Protein AF-0000000087415271 (afdb_homodimer)

Nearest PDB structures (foldseek):
  7pmm-assembly1_B  TM=5.201E-01  e=1.672E-05  Escherichia coli K-12
  3bgw-assembly1_A  TM=4.141E-01  e=3.112E-03  Bacillus phage SPP1
  3bgw-assembly2_D  TM=3.547E-01  e=2.791E-03  Bacillus phage SPP1
  7s65-assembly1_E  TM=2.621E-01  e=7.436E-03  Synechococcus elongatus
  4zni-assembly1_A  TM=4.237E-01  e=4.840E+00  Oshimavirus P7426

Sequence (1456 aa):
MQATMLNTKGYFYSHLVKKNNYTLDLRTCIENTVLKLLENDTSVNRPGMLLGKIQSGKTRTFIGVTALAFDNGYDVAIVLTKGTRALAQQTYQRLQGDFADFKHDDTIQIFDIMLLPDNLIHYELNQKIMIVVKKETNNLQRLYTALFETYPMLAEKKGLMIDDEADFASIGFTRSRDQIIEINKIAGQIDEIRTKLQDCDFLQVTATPYSLYLQPEDLIVNSSNKTFKPIKPAFTELVPVPDAYIGGDYYFRESEDENTVAYHIYQPILPDELDVLKKQDRRRFKLEEALTSNKIASLRHAIINFIVGGIIRRLQAGIQGERPKKFSFIVHTEQGKQAHEWQETVVMEIKEGLRKAVESDKALLHDLIKAAYVNLQPSIQQLGVILPSLEDVKSEVETALRNDVIMITKVNSEKDVNQLLDEQGQLKLRAPLNVFIGGQILDRGITIGNLIGFYYGRNPKTFQQDTVLQHSRMFGYRSEEDLAVTRFYTTQHIYDTMKKIHEFDSALRAAFEKGGQDNGVVFIQKDTENHIVPCSPNKIILSTITTLKPFKRLLPIGFQTGYKTYISKIVAELNDLILEHVQGQAIPEPFLLDIEKANKIIEKIQATFDEKEGEKWDVQAFLSSMEYLSQNSVLEEHRGKVWCIVRKNRDMGRIREDGRFEDSPATTKGEKGELKVAREVAKDIPALILLQQNGKEENGWRGCPFWWPILVTPENTPTVVFSSKSAEMQATMLNTKGYFYSHLVKKNNYTLDLRTCIENTVLKLLENDTSVNRPGMLLGKIQSGKTRTFIGVTALAFDNGYDVAIVLTKGTRALAQQTYQRLQGDFADFKHDDTIQIFDIMLLPDNLIHYELNQKIMIVVKKETNNLQRLYTALFETYPMLAEKKGLMIDDEADFASIGFTRSRDQIIEINKIAGQIDEIRTKLQDCDFLQVTATPYSLYLQPEDLIVNSSNKTFKPIKPAFTELVPVPDAYIGGDYYFRESEDENTVAYHIYQPILPDELDVLKKQDRRRFKLEEALTSNKIASLRHAIINFIVGGIIRRLQAGIQGERPKKFSFIVHTEQGKQAHEWQETVVMEIKEGLRKAVESDKALLHDLIKAAYVNLQPSIQQLGVILPSLEDVKSEVETALRNDVIMITKVNSEKDVNQLLDEQGQLKLRAPLNVFIGGQILDRGITIGNLIGFYYGRNPKTFQQDTVLQHSRMFGYRSEEDLAVTRFYTTQHIYDTMKKIHEFDSALRAAFEKGGQDNGVVFIQKDTENHIVPCSPNKIILSTITTLKPFKRLLPIGFQTGYKTYISKIVAELNDLILEHVQGQAIPEPFLLDIEKANKIIEKIQATFDEKEGEKWDVQAFLSSMEYLSQNSVLEEHRGKVWCIVRKNRDMGRIREDGRFEDSPATTKGEKGELKVAREVAKDIPALILLQQNGKEENGWRGCPFWWPILVTPENTPTVVFSSKSAE

Secondary structure (DSSP, 8-state):
-------TTSHHHHHHHHHHT--HHHHHHHHHHHHHHHHS---SSS-EEEE--TTSSHHHHHHHHHHHHHTTT--EEEEEE-S-HHHHHHHHHHHHHHTHHHHHTTSEEEEEGGG--S---HHHHTSEEEEEEES-HHHHHHHHHIIIII-THHHHSEEEEEEET---TTSS----HHHHHHHHHHHHHHHHHHHHSSEEEEEEEES-THHHHPPPTT----TT--EE---S-SEEEEPPPPTTEE-HIIIIIGGG-TTSGGGGTEEEE-HHHHHHHHS--TTT--GGGTTT-GGGHHHHHHHHHHHHHHHHHHHHHHHHTPPPPPEEEEEE--SSHHHHHHHHHHHHHHHHHHHHHHHH-HHHHHHHHHHHHHHHHHHHHHHT-----HHHHHHHHHHHHHTT-EEEEEE-SHHHHHHHB-TTSBBP--SSEEEEEESGGGTSS-B-TTEEEEEE---GGG--THHHHHT-TT-EE--HHHHHT-EEEEEHHHHHHHHHHHHHHHHHHHHHHHHGGG--EEEEEE-TTS-EEE--GGGB-GGGEEEE-TT-EE---SEEEPPHHHHHHHHHHHHHHHHTTSTT-SSPPPEEEEHHHHHHHHHHHHTTEEEEEEPPP-HHHHHHHHHHHHHT-SSGGGTTEEEEEEEEEE---SB-TTSPBP---S--SSTT-HHHHHHHH-SSS-EEEEEEE---GGGTS-SS-EEEEEEE--TT---EEEESSB--/-------TTSHHHHHHHHHHT--HHHHHHHHHHHHHHHHS---SSS-EEEE--TTSSHHHHHHHHHHHHHTTT--EEEEEE-S-HHHHHHHHHHHHHHTHHHHHTTSEEEEEGGG--S---HHHHTSEEEEEEES-HHHHHHHHHIIIII-THHHHSEEEEEEET---TTSS----HHHHHHHHHHHHHHHHHHHHSSEEEEEEEES-THHHHPPPTT----TT--EE---S-SEEEEPPPPTTEE-HIIIIIGGG-TTSGGGGTEEE--HHHHHHHHS--TTT--GGGTTT-GGGHHHHHHHHHHHHHHHHHHHHHHHHTPPPPPEEEEEE--SSHHHHHHHHHHHHHHHHHHHHHHHH-HHHHHHHHHHHHHHHHHHHHHHT-----HHHHHHHHHHHHHTT-EEEEEE-SHHHHHHHB-TTSBBP--SSEEEEEESGGGTSS-B-TTEEEEEE---GGG--GGGTTTT-TT-EE--HHHHHT-EEEE-HHHHHHHHHHHHHHHHHHHHHHHHGGG--EEEEEE-TTS-EEE--GGGB-GGGEEEE-TT-EE---SEEEPPHHHHHHHHHHHHHHHHTTSTT-SSPPPEEEEHHHHHHHHHHHHHTEEEEEEPPP-HHHHHHHHHHHHHT-SSGGGTTEEEEEEEEEE---SB-TTSPBP---S--SSTT-HHHHHHHH-SSS-EEEEEEE---GGGTS-SS-EEEEEEE--TT---EEEESSB--

Structure (mmCIF, N/CA/C/O backbone):
data_AF-0000000087415271-model_v1
#
loop_
_entity.id
_entity.type
_entity.pdbx_description
1 polymer 'Putative endonuclease Z1 domain-containing protein'
#
loop_
_atom_site.group_PDB
_atom_site.id
_atom_site.type_symbol
_atom_site.label_atom_id
_atom_site.label_alt_id
_atom_site.label_comp_id
_atom_site.label_asym_id
_atom_site.label_entity_id
_atom_site.label_seq_id
_atom_site.pdbx_PDB_ins_code
_atom_site.Cartn_x
_atom_site.Cartn_y
_atom_site.Cartn_z
_atom_site.occupancy
_atom_site.B_iso_or_equiv
_atom_site.auth_seq_id
_atom_site.auth_comp_id
_atom_site.auth_asym_id
_atom_site.auth_atom_id
_atom_site.pdbx_PDB_model_num
ATOM 1 N N . MET A 1 1 ? 44.812 -19.984 -5.543 1 31.52 1 MET A N 1
ATOM 2 C CA . MET A 1 1 ? 43.469 -19.422 -5.598 1 31.52 1 MET A CA 1
ATOM 3 C C . MET A 1 1 ? 42.969 -19.094 -4.199 1 31.52 1 MET A C 1
ATOM 5 O O . MET A 1 1 ? 42.875 -19.984 -3.344 1 31.52 1 MET A O 1
ATOM 9 N N . GLN A 1 2 ? 43.344 -18.078 -3.568 1 38.25 2 GLN A N 1
ATOM 10 C CA . GLN A 1 2 ? 43.125 -17.75 -2.162 1 38.25 2 GLN A CA 1
ATOM 11 C C . GLN A 1 2 ? 41.688 -17.953 -1.741 1 38.25 2 GLN A C 1
ATOM 13 O O . GLN A 1 2 ? 40.781 -17.469 -2.406 1 38.25 2 GLN A O 1
ATOM 18 N N . ALA A 1 3 ? 41.406 -18.984 -1.024 1 48.5 3 ALA A N 1
ATOM 19 C CA . ALA A 1 3 ? 40.125 -19.438 -0.544 1 48.5 3 ALA A CA 1
ATOM 20 C C . ALA A 1 3 ? 39.312 -18.266 0.007 1 48.5 3 ALA A C 1
ATOM 22 O O . ALA A 1 3 ? 39.719 -17.594 0.959 1 48.5 3 ALA A O 1
ATOM 23 N N . THR A 1 4 ? 38.5 -17.438 -0.817 1 65 4 THR A N 1
ATOM 24 C CA . THR A 1 4 ? 37.719 -16.281 -0.45 1 65 4 THR A CA 1
ATOM 25 C C . THR A 1 4 ? 36.812 -16.578 0.756 1 65 4 THR A C 1
ATOM 27 O O . THR A 1 4 ? 36.094 -17.578 0.762 1 65 4 THR A O 1
ATOM 30 N N . MET A 1 5 ? 37.219 -16.141 1.937 1 81.25 5 MET A N 1
ATOM 31 C CA . MET A 1 5 ? 36.469 -16.328 3.166 1 81.25 5 MET A CA 1
ATOM 32 C C . MET A 1 5 ? 35.188 -15.508 3.131 1 81.25 5 MET A C 1
ATOM 34 O O . MET A 1 5 ? 35.219 -14.289 2.959 1 81.25 5 MET A O 1
ATOM 38 N N . LEU A 1 6 ? 34 -16.297 2.928 1 91.94 6 LEU A N 1
ATOM 39 C CA . LEU A 1 6 ? 32.688 -15.711 2.887 1 91.94 6 LEU A CA 1
ATOM 40 C C . LEU A 1 6 ? 32.281 -15.195 4.262 1 91.94 6 LEU A C 1
ATOM 42 O O . LEU A 1 6 ? 32.406 -15.906 5.262 1 91.94 6 LEU A O 1
ATOM 46 N N . ASN A 1 7 ? 31.922 -13.945 4.352 1 96.25 7 ASN A N 1
ATOM 47 C CA . ASN A 1 7 ? 31.344 -13.398 5.578 1 96.25 7 ASN A CA 1
ATOM 48 C C . ASN A 1 7 ? 29.891 -13.789 5.738 1 96.25 7 ASN A C 1
ATOM 50 O O . ASN A 1 7 ? 29 -13.109 5.223 1 96.25 7 ASN A O 1
ATOM 54 N N . THR A 1 8 ? 29.594 -14.812 6.555 1 95.62 8 THR A N 1
ATOM 55 C CA . THR A 1 8 ? 28.234 -15.312 6.727 1 95.62 8 THR A CA 1
ATOM 56 C C . THR A 1 8 ? 27.578 -14.695 7.961 1 95.62 8 THR A C 1
ATOM 58 O O . THR A 1 8 ? 26.422 -14.984 8.273 1 95.62 8 THR A O 1
ATOM 61 N N . LYS A 1 9 ? 28.328 -13.828 8.672 1 94.62 9 LYS A N 1
ATOM 62 C CA . LYS A 1 9 ? 27.797 -13.227 9.898 1 94.62 9 LYS A CA 1
ATOM 63 C C . LYS A 1 9 ? 27.609 -11.719 9.734 1 94.62 9 LYS A C 1
ATOM 65 O O . LYS A 1 9 ? 27.609 -10.977 10.711 1 94.62 9 LYS A O 1
ATOM 70 N N . GLY A 1 10 ? 27.453 -11.383 8.531 1 96 10 GLY A N 1
ATOM 71 C CA . GLY A 1 10 ? 27.266 -9.969 8.25 1 96 10 GLY A CA 1
ATOM 72 C C . GLY A 1 10 ? 25.922 -9.438 8.68 1 96 10 GLY A C 1
ATOM 73 O O . GLY A 1 10 ? 25.047 -10.211 9.078 1 96 10 GLY A O 1
ATOM 74 N N . TYR A 1 11 ? 25.75 -8.172 8.57 1 95.62 11 TYR A N 1
ATOM 75 C CA . TYR A 1 11 ? 24.578 -7.438 9.039 1 95.62 11 TYR A CA 1
ATOM 76 C C . TYR A 1 11 ? 23.328 -7.855 8.273 1 95.62 11 TYR A C 1
ATOM 78 O O . TYR A 1 11 ? 22.281 -8.133 8.875 1 95.62 11 TYR A O 1
ATOM 86 N N . PHE A 1 12 ? 23.328 -7.961 7.023 1 97.12 12 PHE A N 1
ATOM 87 C CA . PHE A 1 12 ? 22.156 -8.219 6.18 1 97.12 12 PHE A CA 1
ATOM 88 C C . PHE A 1 12 ? 21.75 -9.688 6.254 1 97.12 12 PHE A C 1
ATOM 90 O O . PHE A 1 12 ? 20.609 -10 6.586 1 97.12 12 PHE A O 1
ATOM 97 N N . TYR A 1 13 ? 22.703 -10.602 6.039 1 97.56 13 TYR A N 1
ATOM 98 C CA . TYR A 1 13 ? 22.422 -12.023 5.926 1 97.56 13 TYR A CA 1
ATOM 99 C C . TYR A 1 13 ? 21.969 -12.602 7.262 1 97.56 13 TYR A C 1
ATOM 101 O O . TYR A 1 13 ? 20.984 -13.359 7.32 1 97.56 13 TYR A O 1
ATOM 109 N N . SER A 1 14 ? 22.656 -12.25 8.336 1 96.62 14 SER A N 1
ATOM 110 C CA . SER A 1 14 ? 22.297 -12.766 9.656 1 96.62 14 SER A CA 1
ATOM 111 C C . SER A 1 14 ? 20.891 -12.367 10.039 1 96.62 14 SER A C 1
ATOM 113 O O . SER A 1 14 ? 20.141 -13.164 10.617 1 96.62 14 SER A O 1
ATOM 115 N N . HIS A 1 15 ? 20.547 -11.156 9.711 1 95.88 15 HIS A N 1
ATOM 116 C CA . HIS A 1 15 ? 19.203 -10.672 10 1 95.88 15 HIS A CA 1
ATOM 117 C C . HIS A 1 15 ? 18.141 -11.438 9.203 1 95.88 15 HIS A C 1
ATOM 119 O O . HIS A 1 15 ? 17.109 -11.82 9.75 1 95.88 15 HIS A O 1
ATOM 125 N N . LEU A 1 16 ? 18.344 -11.656 7.922 1 95.94 16 LEU A N 1
ATOM 126 C CA . LEU A 1 16 ? 17.359 -12.336 7.074 1 95.94 16 LEU A CA 1
ATOM 127 C C . LEU A 1 16 ? 17.234 -13.797 7.469 1 95.94 16 LEU A C 1
ATOM 129 O O . LEU A 1 16 ? 16.141 -14.367 7.375 1 95.94 16 LEU A O 1
ATOM 133 N N . VAL A 1 17 ? 18.375 -14.406 7.867 1 95.94 17 VAL A N 1
ATOM 134 C CA . VAL A 1 17 ? 18.344 -15.797 8.305 1 95.94 17 VAL A CA 1
ATOM 135 C C . VAL A 1 17 ? 17.375 -15.945 9.484 1 95.94 17 VAL A C 1
ATOM 137 O O . VAL A 1 17 ? 16.578 -16.875 9.523 1 95.94 17 VAL A O 1
ATOM 140 N N . LYS A 1 18 ? 17.438 -15.023 10.359 1 94.31 18 LYS A N 1
ATOM 141 C CA . LYS A 1 18 ? 16.562 -15.047 11.531 1 94.31 18 LYS A CA 1
ATOM 142 C C . LYS A 1 18 ? 15.133 -14.68 11.172 1 94.31 18 LYS A C 1
ATOM 144 O O . LYS A 1 18 ? 14.188 -15.375 11.547 1 94.31 18 LYS A O 1
ATOM 149 N N . LYS A 1 19 ? 14.977 -13.602 10.414 1 93.56 19 LYS A N 1
ATOM 150 C CA . LYS A 1 19 ? 13.664 -13.078 10.055 1 93.56 19 LYS A CA 1
ATOM 151 C C . LYS A 1 19 ? 12.867 -14.102 9.242 1 93.56 19 LYS A C 1
ATOM 153 O O . LYS A 1 19 ? 11.672 -14.289 9.469 1 93.56 19 LYS A O 1
ATOM 158 N N . ASN A 1 20 ? 13.555 -14.742 8.289 1 92.38 20 ASN A N 1
ATOM 159 C CA . ASN A 1 20 ? 12.867 -15.617 7.348 1 92.38 20 ASN A CA 1
ATOM 160 C C . ASN A 1 20 ? 13.008 -17.078 7.738 1 92.38 20 ASN A C 1
ATOM 162 O O . ASN A 1 20 ? 12.547 -17.969 7.023 1 92.38 20 ASN A O 1
ATOM 166 N N . ASN A 1 21 ? 13.75 -17.438 8.82 1 92.5 21 ASN A N 1
ATOM 167 C CA . ASN A 1 21 ? 13.938 -18.797 9.305 1 92.5 21 ASN A CA 1
ATOM 168 C C . ASN A 1 21 ? 14.477 -19.719 8.211 1 92.5 21 ASN A C 1
ATOM 170 O O . ASN A 1 21 ? 13.875 -20.75 7.918 1 92.5 21 ASN A O 1
ATOM 174 N N . TYR A 1 22 ? 15.586 -19.359 7.617 1 93.75 22 TYR A N 1
ATOM 175 C CA . TYR A 1 22 ? 16.203 -20.172 6.574 1 93.75 22 TYR A CA 1
ATOM 176 C C . TYR A 1 22 ? 16.625 -21.531 7.121 1 93.75 22 TYR A C 1
ATOM 178 O O . TYR A 1 22 ? 17.266 -21.609 8.164 1 93.75 22 TYR A O 1
ATOM 186 N N . THR A 1 23 ? 16.25 -22.609 6.422 1 92.81 23 THR A N 1
ATOM 187 C CA . THR A 1 23 ? 16.703 -23.938 6.781 1 92.81 23 THR A CA 1
ATOM 188 C C . THR A 1 23 ? 18.188 -24.094 6.496 1 92.81 23 THR A C 1
ATOM 190 O O . THR A 1 23 ? 18.781 -23.281 5.777 1 92.81 23 THR A O 1
ATOM 193 N N . LEU A 1 24 ? 18.781 -25.125 7.031 1 94.44 24 LEU A N 1
ATOM 194 C CA . LEU A 1 24 ? 20.203 -25.375 6.82 1 94.44 24 LEU A CA 1
ATOM 195 C C . LEU A 1 24 ? 20.5 -25.625 5.348 1 94.44 24 LEU A C 1
ATOM 197 O O . LEU A 1 24 ? 21.5 -25.141 4.816 1 94.44 24 LEU A O 1
ATOM 201 N N . ASP A 1 25 ? 19.609 -26.359 4.676 1 94.06 25 ASP A N 1
ATOM 202 C CA . ASP A 1 25 ? 19.797 -26.641 3.26 1 94.06 25 ASP A CA 1
ATOM 203 C C . ASP A 1 25 ? 19.766 -25.375 2.424 1 94.06 25 ASP A C 1
ATOM 205 O O . ASP A 1 25 ? 20.547 -25.203 1.485 1 94.06 25 ASP A O 1
ATOM 209 N N . LEU A 1 26 ? 18.812 -24.562 2.748 1 94.62 26 LEU A N 1
ATOM 210 C CA . LEU A 1 26 ? 18.688 -23.312 2.012 1 94.62 26 LEU A CA 1
ATOM 211 C C . LEU A 1 26 ? 19.906 -22.422 2.246 1 94.62 26 LEU A C 1
ATOM 213 O O . LEU A 1 26 ? 20.406 -21.797 1.312 1 94.62 26 LEU A O 1
ATOM 217 N N . ARG A 1 27 ? 20.406 -22.359 3.484 1 96.88 27 ARG A N 1
ATOM 218 C CA . ARG A 1 27 ? 21.594 -21.562 3.799 1 96.88 27 ARG A CA 1
ATOM 219 C C . ARG A 1 27 ? 22.797 -22.062 3.012 1 96.88 27 ARG A C 1
ATOM 221 O O . ARG A 1 27 ? 23.578 -21.266 2.477 1 96.88 27 ARG A O 1
ATOM 228 N N . THR A 1 28 ? 22.938 -23.344 2.971 1 96.56 28 THR A N 1
ATOM 229 C CA . THR A 1 28 ? 24.047 -23.922 2.221 1 96.56 28 THR A CA 1
ATOM 230 C C . THR A 1 28 ? 23.969 -23.531 0.749 1 96.56 28 THR A C 1
ATOM 232 O O . THR A 1 28 ? 24.984 -23.172 0.146 1 96.56 28 THR A O 1
ATOM 235 N N . CYS A 1 29 ? 22.797 -23.594 0.219 1 95.81 29 CYS A N 1
ATOM 236 C CA . CYS A 1 29 ? 22.594 -23.203 -1.171 1 95.81 29 CYS A CA 1
ATOM 237 C C . CYS A 1 29 ? 22.953 -21.75 -1.386 1 95.81 29 CYS A C 1
ATOM 239 O O . CYS A 1 29 ? 23.672 -21.406 -2.334 1 95.81 29 CYS A O 1
ATOM 241 N N . ILE A 1 30 ? 22.5 -20.906 -0.493 1 97.69 30 ILE A N 1
ATOM 242 C CA . ILE A 1 30 ? 22.75 -19.469 -0.58 1 97.69 30 ILE A CA 1
ATOM 243 C C . ILE A 1 30 ? 24.25 -19.203 -0.483 1 97.69 30 ILE A C 1
ATOM 245 O O . ILE A 1 30 ? 24.812 -18.484 -1.314 1 97.69 30 ILE A O 1
ATOM 249 N N . GLU A 1 31 ? 24.875 -19.766 0.47 1 97.88 31 GLU A N 1
ATOM 250 C CA . GLU A 1 31 ? 26.297 -19.531 0.724 1 97.88 31 GLU A CA 1
ATOM 251 C C . GLU A 1 31 ? 27.156 -20.062 -0.424 1 97.88 31 GLU A C 1
ATOM 253 O O . GLU A 1 31 ? 28.094 -19.391 -0.864 1 97.88 31 GLU A O 1
ATOM 258 N N . ASN A 1 32 ? 26.766 -21.219 -0.936 1 96.44 32 ASN A N 1
ATOM 259 C CA . ASN A 1 32 ? 27.484 -21.766 -2.082 1 96.44 32 ASN A CA 1
ATOM 260 C C . ASN A 1 32 ? 27.328 -20.875 -3.312 1 96.44 32 ASN A C 1
ATOM 262 O O . ASN A 1 32 ? 28.281 -20.703 -4.07 1 96.44 32 ASN A O 1
ATOM 266 N N . THR A 1 33 ? 26.188 -20.406 -3.488 1 96.75 33 THR A N 1
ATOM 267 C CA . THR A 1 33 ? 25.938 -19.562 -4.648 1 96.75 33 THR A CA 1
ATOM 268 C C . THR A 1 33 ? 26.812 -18.312 -4.613 1 96.75 33 THR A C 1
ATOM 270 O O . THR A 1 33 ? 27.453 -17.984 -5.605 1 96.75 33 THR A O 1
ATOM 273 N N . VAL A 1 34 ? 26.859 -17.641 -3.479 1 97.69 34 VAL A N 1
ATOM 274 C CA . VAL A 1 34 ? 27.656 -16.406 -3.373 1 97.69 34 VAL A CA 1
ATOM 275 C C . VAL A 1 34 ? 29.141 -16.734 -3.494 1 97.69 34 VAL A C 1
ATOM 277 O O . VAL A 1 34 ? 29.891 -16 -4.141 1 97.69 34 VAL A O 1
ATOM 280 N N . LEU A 1 35 ? 29.547 -17.781 -2.865 1 96.62 35 LEU A N 1
ATOM 281 C CA . LEU A 1 35 ? 30.938 -18.203 -2.984 1 96.62 35 LEU A CA 1
ATOM 282 C C . LEU A 1 35 ? 31.312 -18.422 -4.445 1 96.62 35 LEU A C 1
ATOM 284 O O . LEU A 1 35 ? 32.375 -17.969 -4.891 1 96.62 35 LEU A O 1
ATOM 288 N N . LYS A 1 36 ? 30.469 -19.094 -5.203 1 95.12 36 LYS A N 1
ATOM 289 C CA . LYS A 1 36 ? 30.734 -19.391 -6.609 1 95.12 36 LYS A CA 1
ATOM 290 C C . LYS A 1 36 ? 30.688 -18.125 -7.453 1 95.12 36 LYS A C 1
ATOM 292 O O . LYS A 1 36 ? 31.406 -18 -8.445 1 95.12 36 LYS A O 1
ATOM 297 N N . LEU A 1 37 ? 29.844 -17.234 -7.082 1 95.62 37 LEU A N 1
ATOM 298 C CA . LEU A 1 37 ? 29.812 -15.945 -7.77 1 95.62 37 LEU A CA 1
ATOM 299 C C . LEU A 1 37 ? 31.125 -15.211 -7.598 1 95.62 37 LEU A C 1
ATOM 301 O O . LEU A 1 37 ? 31.641 -14.602 -8.547 1 95.62 37 LEU A O 1
ATOM 305 N N . LEU A 1 38 ? 31.688 -15.273 -6.402 1 95 38 LEU A N 1
ATOM 306 C CA . LEU A 1 38 ? 32.938 -14.586 -6.102 1 95 38 LEU A CA 1
ATOM 307 C C . LEU A 1 38 ? 34.125 -15.273 -6.781 1 95 38 LEU A C 1
ATOM 309 O O . LEU A 1 38 ? 35.094 -14.625 -7.152 1 95 38 LEU A O 1
ATOM 313 N N . GLU A 1 39 ? 33.969 -16.531 -7 1 92.44 39 GLU A N 1
ATOM 314 C CA . GLU A 1 39 ? 35.094 -17.328 -7.504 1 92.44 39 GLU A CA 1
ATOM 315 C C . GLU A 1 39 ? 35.062 -17.406 -9.031 1 92.44 39 GLU A C 1
ATOM 317 O O . GLU A 1 39 ? 36.094 -17.672 -9.656 1 92.44 39 GLU A O 1
ATOM 322 N N . ASN A 1 40 ? 33.844 -17.234 -9.586 1 89.19 40 ASN A N 1
ATOM 323 C CA . ASN A 1 40 ? 33.688 -17.406 -11.031 1 89.19 40 ASN A CA 1
ATOM 324 C C . ASN A 1 40 ? 33.375 -16.094 -11.727 1 89.19 40 ASN A C 1
ATOM 326 O O . ASN A 1 40 ? 32.719 -15.219 -11.141 1 89.19 40 ASN A O 1
ATOM 330 N N . ASP A 1 41 ? 33.844 -16.016 -12.906 1 86.81 41 ASP A N 1
ATOM 331 C CA . ASP A 1 41 ? 33.406 -14.914 -13.766 1 86.81 41 ASP A CA 1
ATOM 332 C C . ASP A 1 41 ? 32.094 -15.266 -14.477 1 86.81 41 ASP A C 1
ATOM 334 O O . ASP A 1 41 ? 31.969 -16.359 -15.047 1 86.81 41 ASP A O 1
ATOM 338 N N . THR A 1 42 ? 31.172 -14.445 -14.32 1 87.75 42 THR A N 1
ATOM 339 C CA . THR A 1 42 ? 29.875 -14.688 -14.945 1 87.75 42 THR A CA 1
ATOM 340 C C . THR A 1 42 ? 29.609 -13.672 -16.047 1 87.75 42 THR A C 1
ATOM 342 O O . THR A 1 42 ? 30.156 -12.57 -16.031 1 87.75 42 THR A O 1
ATOM 345 N N . SER A 1 43 ? 28.875 -14.086 -17.047 1 80.69 43 SER A N 1
ATOM 346 C CA . SER A 1 43 ? 28.406 -13.25 -18.156 1 80.69 43 SER A CA 1
ATOM 347 C C . SER A 1 43 ? 27.016 -13.656 -18.609 1 80.69 43 SER A C 1
ATOM 349 O O . SER A 1 43 ? 26.406 -14.57 -18.031 1 80.69 43 SER A O 1
ATOM 351 N N . VAL A 1 44 ? 26.531 -12.969 -19.562 1 75.75 44 VAL A N 1
ATOM 352 C CA . VAL A 1 44 ? 25.203 -13.297 -20.094 1 75.75 44 VAL A CA 1
ATOM 353 C C . VAL A 1 44 ? 25.234 -14.648 -20.781 1 75.75 44 VAL A C 1
ATOM 355 O O . VAL A 1 44 ? 24.266 -15.406 -20.734 1 75.75 44 VAL A O 1
ATOM 358 N N . ASN A 1 45 ? 26.375 -14.93 -21.312 1 72.94 45 ASN A N 1
ATOM 359 C CA . ASN A 1 45 ? 26.531 -16.188 -22.031 1 72.94 45 ASN A CA 1
ATOM 360 C C . ASN A 1 45 ? 26.938 -17.328 -21.094 1 72.94 45 ASN A C 1
ATOM 362 O O . ASN A 1 45 ? 26.75 -18.5 -21.406 1 72.94 45 ASN A O 1
ATOM 366 N N . ARG A 1 46 ? 27.516 -16.906 -20 1 83 46 ARG A N 1
ATOM 367 C CA . ARG A 1 46 ? 27.922 -17.875 -18.984 1 83 46 ARG A CA 1
ATOM 368 C C . ARG A 1 46 ? 27.5 -17.406 -17.594 1 83 46 ARG A C 1
ATOM 370 O O . ARG A 1 46 ? 28.359 -17.078 -16.766 1 83 46 ARG A O 1
ATOM 377 N N . PRO A 1 47 ? 26.25 -17.469 -17.375 1 88 47 PRO A N 1
ATOM 378 C CA . PRO A 1 47 ? 25.734 -16.984 -16.078 1 88 47 PRO A CA 1
ATOM 379 C C . PRO A 1 47 ? 25.906 -18.016 -14.961 1 88 47 PRO A C 1
ATOM 381 O O . PRO A 1 47 ? 26.188 -19.188 -15.227 1 88 47 PRO A O 1
ATOM 384 N N . GLY A 1 48 ? 25.938 -17.562 -13.711 1 91 48 GLY A N 1
ATOM 385 C CA . GLY A 1 48 ? 25.531 -18.469 -12.648 1 91 48 GLY A CA 1
ATOM 386 C C . GLY A 1 48 ? 24.062 -18.828 -12.695 1 91 48 GLY A C 1
ATOM 387 O O . GLY A 1 48 ? 23.234 -18 -13.078 1 91 48 GLY A O 1
ATOM 388 N N . MET A 1 49 ? 23.75 -20.047 -12.242 1 90.31 49 MET A N 1
ATOM 389 C CA . MET A 1 49 ? 22.359 -20.469 -12.359 1 90.31 49 MET A CA 1
ATOM 390 C C . MET A 1 49 ? 21.859 -21.062 -11.047 1 90.31 49 MET A C 1
ATOM 392 O O . MET A 1 49 ? 22.547 -21.875 -10.43 1 90.31 49 MET A O 1
ATOM 396 N N . LEU A 1 50 ? 20.781 -20.516 -10.648 1 91.88 50 LEU A N 1
ATOM 397 C CA . LEU A 1 50 ? 20 -21.141 -9.586 1 91.88 50 LEU A CA 1
ATOM 398 C C . LEU A 1 50 ? 18.828 -21.922 -10.164 1 91.88 50 LEU A C 1
ATOM 400 O O . LEU A 1 50 ? 17.891 -21.344 -10.711 1 91.88 50 LEU A O 1
ATOM 404 N N . LEU A 1 51 ? 18.891 -23.203 -10.031 1 88.88 51 LEU A N 1
ATOM 405 C CA . LEU A 1 51 ? 17.859 -24.062 -10.594 1 88.88 51 LEU A CA 1
ATOM 406 C C . LEU A 1 51 ? 16.938 -24.594 -9.5 1 88.88 51 LEU A C 1
ATOM 408 O O . LEU A 1 51 ? 17.375 -25.328 -8.609 1 88.88 51 LEU A O 1
ATOM 412 N N . GLY A 1 52 ? 15.711 -24.109 -9.539 1 88.62 52 GLY A N 1
ATOM 413 C CA . GLY A 1 52 ? 14.695 -24.578 -8.609 1 88.62 52 GLY A CA 1
ATOM 414 C C . GLY A 1 52 ? 13.492 -25.203 -9.305 1 88.62 52 GLY A C 1
ATOM 415 O O . GLY A 1 52 ? 13.398 -25.156 -10.531 1 88.62 52 GLY A O 1
ATOM 416 N N . LYS A 1 53 ? 12.648 -25.797 -8.492 1 85.25 53 LYS A N 1
ATOM 417 C CA . LYS A 1 53 ? 11.391 -26.281 -9.031 1 85.25 53 LYS A CA 1
ATOM 418 C C . LYS A 1 53 ? 10.367 -25.156 -9.141 1 85.25 53 LYS A C 1
ATOM 420 O O . LYS A 1 53 ? 10.555 -24.078 -8.57 1 85.25 53 LYS A O 1
ATOM 425 N N . ILE A 1 54 ? 9.391 -25.422 -9.852 1 79.31 54 ILE A N 1
ATOM 426 C CA . ILE A 1 54 ? 8.336 -24.438 -10.039 1 79.31 54 ILE A CA 1
ATOM 427 C C . ILE A 1 54 ? 7.688 -24.094 -8.703 1 79.31 54 ILE A C 1
ATOM 429 O O . ILE A 1 54 ? 7.285 -25 -7.957 1 79.31 54 ILE A O 1
ATOM 433 N N . GLN A 1 55 ? 7.59 -22.828 -8.328 1 77.94 55 GLN A N 1
ATOM 434 C CA . GLN A 1 55 ? 6.969 -22.328 -7.109 1 77.94 55 GLN A CA 1
ATOM 435 C C . GLN A 1 55 ? 7.59 -22.953 -5.867 1 77.94 55 GLN A C 1
ATOM 437 O O . GLN A 1 55 ? 6.875 -23.344 -4.938 1 77.94 55 GLN A O 1
ATOM 442 N N . SER A 1 56 ? 8.938 -23.156 -5.918 1 79.25 56 SER A N 1
ATOM 443 C CA . SER A 1 56 ? 9.594 -23.875 -4.828 1 79.25 56 SER A CA 1
ATOM 444 C C . SER A 1 56 ? 10.414 -22.922 -3.957 1 79.25 56 SER A C 1
ATOM 446 O O . SER A 1 56 ? 11.344 -23.344 -3.268 1 79.25 56 SER A O 1
ATOM 448 N N . GLY A 1 57 ? 10.211 -21.625 -4.086 1 81.31 57 GLY A N 1
ATOM 449 C CA . GLY A 1 57 ? 10.891 -20.703 -3.193 1 81.31 57 GLY A CA 1
ATOM 450 C C . GLY A 1 57 ? 12.133 -20.094 -3.809 1 81.31 57 GLY A C 1
ATOM 451 O O . GLY A 1 57 ? 13.055 -19.703 -3.094 1 81.31 57 GLY A O 1
ATOM 452 N N . LYS A 1 58 ? 12.25 -20.047 -5.074 1 88.31 58 LYS A N 1
ATOM 453 C CA . LYS A 1 58 ? 13.383 -19.469 -5.785 1 88.31 58 LYS A CA 1
ATOM 454 C C . LYS A 1 58 ? 13.586 -18 -5.395 1 88.31 58 LYS A C 1
ATOM 456 O O . LYS A 1 58 ? 14.719 -17.547 -5.266 1 88.31 58 LYS A O 1
ATOM 461 N N . THR A 1 59 ? 12.523 -17.312 -5.184 1 87.88 59 THR A N 1
ATOM 462 C CA . THR A 1 59 ? 12.602 -15.906 -4.82 1 87.88 59 THR A CA 1
ATOM 463 C C . THR A 1 59 ? 13.219 -15.734 -3.438 1 87.88 59 THR A C 1
ATOM 465 O O . THR A 1 59 ? 14.078 -14.875 -3.238 1 87.88 59 THR A O 1
ATOM 468 N N . ARG A 1 60 ? 12.789 -16.547 -2.547 1 90.44 60 ARG A N 1
ATOM 469 C CA . ARG A 1 60 ? 13.344 -16.531 -1.197 1 90.44 60 ARG A CA 1
ATOM 470 C C . ARG A 1 60 ? 14.852 -16.766 -1.222 1 90.44 60 ARG A C 1
ATOM 472 O O . ARG A 1 60 ? 15.594 -16.156 -0.456 1 90.44 60 ARG A O 1
ATOM 479 N N . THR A 1 61 ? 15.25 -17.641 -2.092 1 94.56 61 THR A N 1
ATOM 480 C CA . THR A 1 61 ? 16.656 -18.016 -2.184 1 94.56 61 THR A CA 1
ATOM 481 C C . THR A 1 61 ? 17.484 -16.844 -2.721 1 94.56 61 THR A C 1
ATOM 483 O O . THR A 1 61 ? 18.531 -16.516 -2.156 1 94.56 61 THR A O 1
ATOM 486 N N . PHE A 1 62 ? 17.047 -16.25 -3.779 1 96.12 62 PHE A N 1
ATOM 487 C CA . PHE A 1 62 ? 17.906 -15.203 -4.328 1 96.12 62 PHE A CA 1
ATOM 488 C C . PHE A 1 62 ? 17.859 -13.953 -3.457 1 96.12 62 PHE A C 1
ATOM 490 O O . PHE A 1 62 ? 18.766 -13.109 -3.527 1 96.12 62 PHE A O 1
ATOM 497 N N . ILE A 1 63 ? 16.828 -13.789 -2.654 1 96.5 63 ILE A N 1
ATOM 498 C CA . ILE A 1 63 ? 16.812 -12.719 -1.663 1 96.5 63 ILE A CA 1
ATOM 499 C C . ILE A 1 63 ? 17.906 -12.961 -0.632 1 96.5 63 ILE A C 1
ATOM 501 O O . ILE A 1 63 ? 18.656 -12.039 -0.284 1 96.5 63 ILE A O 1
ATOM 505 N N . GLY A 1 64 ? 17.953 -14.203 -0.197 1 97.5 64 GLY A N 1
ATOM 506 C CA . GLY A 1 64 ? 19.047 -14.562 0.696 1 97.5 64 GLY A CA 1
ATOM 507 C C . GLY A 1 64 ? 20.406 -14.367 0.075 1 97.5 64 GLY A C 1
ATOM 508 O O . GLY A 1 64 ? 21.328 -13.875 0.732 1 97.5 64 GLY A O 1
ATOM 509 N N . VAL A 1 65 ? 20.547 -14.742 -1.177 1 98.12 65 VAL A N 1
ATOM 510 C CA . VAL A 1 65 ? 21.781 -14.57 -1.916 1 98.12 65 VAL A CA 1
ATOM 511 C C . VAL A 1 65 ? 22.156 -13.094 -1.961 1 98.12 65 VAL A C 1
ATOM 513 O O . VAL A 1 65 ? 23.328 -12.734 -1.757 1 98.12 65 VAL A O 1
ATOM 516 N N . THR A 1 66 ? 21.219 -12.258 -2.189 1 98.19 66 THR A N 1
ATOM 517 C CA . THR A 1 66 ? 21.438 -10.82 -2.283 1 98.19 66 THR A CA 1
ATOM 518 C C . THR A 1 66 ? 21.922 -10.266 -0.949 1 98.19 66 THR A C 1
ATOM 520 O O . THR A 1 66 ? 22.875 -9.469 -0.908 1 98.19 66 THR A O 1
ATOM 523 N N . ALA A 1 67 ? 21.297 -10.648 0.113 1 98.19 67 ALA A N 1
ATOM 524 C CA . ALA A 1 67 ? 21.688 -10.195 1.44 1 98.19 67 ALA A CA 1
ATOM 525 C C . ALA A 1 67 ? 23.125 -10.602 1.751 1 98.19 67 ALA A C 1
ATOM 527 O O . ALA A 1 67 ? 23.922 -9.789 2.244 1 98.19 67 ALA A O 1
ATOM 528 N N . LEU A 1 68 ? 23.406 -11.859 1.506 1 98.38 68 LEU A N 1
ATOM 529 C CA . LEU A 1 68 ? 24.766 -12.344 1.752 1 98.38 68 LEU A CA 1
ATOM 530 C C . LEU A 1 68 ? 25.766 -11.625 0.857 1 98.38 68 LEU A C 1
ATOM 532 O O . LEU A 1 68 ? 26.875 -11.32 1.288 1 98.38 68 LEU A O 1
ATOM 536 N N . ALA A 1 69 ? 25.406 -11.438 -0.396 1 98.38 69 ALA A N 1
ATOM 537 C CA . ALA A 1 69 ? 26.266 -10.703 -1.321 1 98.38 69 ALA A CA 1
ATOM 538 C C . ALA A 1 69 ? 26.578 -9.305 -0.79 1 98.38 69 ALA A C 1
ATOM 540 O O . ALA A 1 69 ? 27.719 -8.844 -0.852 1 98.38 69 ALA A O 1
ATOM 541 N N . PHE A 1 70 ? 25.578 -8.586 -0.26 1 98.12 70 PHE A N 1
ATOM 542 C CA . PHE A 1 70 ? 25.75 -7.242 0.291 1 98.12 70 PHE A CA 1
ATOM 543 C C . PHE A 1 70 ? 26.75 -7.254 1.445 1 98.12 70 PHE A C 1
ATOM 545 O O . PHE A 1 70 ? 27.469 -6.277 1.655 1 98.12 70 PHE A O 1
ATOM 552 N N . ASP A 1 71 ? 26.812 -8.367 2.119 1 97.94 71 ASP A N 1
ATOM 553 C CA . ASP A 1 71 ? 27.766 -8.508 3.217 1 97.94 71 ASP A CA 1
ATOM 554 C C . ASP A 1 71 ? 29.156 -8.875 2.697 1 97.94 71 ASP A C 1
ATOM 556 O O . ASP A 1 71 ? 30.125 -8.93 3.467 1 97.94 71 ASP A O 1
ATOM 560 N N . ASN A 1 72 ? 29.234 -9.188 1.46 1 97.75 72 ASN A N 1
ATOM 561 C CA . ASN A 1 72 ? 30.5 -9.641 0.904 1 97.75 72 ASN A CA 1
ATOM 562 C C . ASN A 1 72 ? 30.938 -8.797 -0.293 1 97.75 72 ASN A C 1
ATOM 564 O O . ASN A 1 72 ? 31.344 -9.336 -1.322 1 97.75 72 ASN A O 1
ATOM 568 N N . GLY A 1 73 ? 30.703 -7.516 -0.198 1 95.88 73 GLY A N 1
ATOM 569 C CA . GLY A 1 73 ? 31.375 -6.582 -1.088 1 95.88 73 GLY A CA 1
ATOM 570 C C . GLY A 1 73 ? 30.469 -6.043 -2.182 1 95.88 73 GLY A C 1
ATOM 571 O O . GLY A 1 73 ? 30.844 -5.113 -2.9 1 95.88 73 GLY A O 1
ATOM 572 N N . TYR A 1 74 ? 29.281 -6.621 -2.406 1 97.88 74 TYR A N 1
ATOM 573 C CA . TYR A 1 74 ? 28.359 -6.094 -3.396 1 97.88 74 TYR A CA 1
ATOM 574 C C . TYR A 1 74 ? 27.625 -4.867 -2.857 1 97.88 74 TYR A C 1
ATOM 576 O O . TYR A 1 74 ? 27.281 -4.816 -1.676 1 97.88 74 TYR A O 1
ATOM 584 N N . ASP A 1 75 ? 27.312 -3.904 -3.756 1 97.88 75 ASP A N 1
ATOM 585 C CA . ASP A 1 75 ? 26.672 -2.666 -3.311 1 97.88 75 ASP A CA 1
ATOM 586 C C . ASP A 1 75 ? 25.359 -2.428 -4.047 1 97.88 75 ASP A C 1
ATOM 588 O O . ASP A 1 75 ? 24.5 -1.681 -3.57 1 97.88 75 ASP A O 1
ATOM 592 N N . VAL A 1 76 ? 25.281 -2.99 -5.211 1 98.12 76 VAL A N 1
ATOM 593 C CA . VAL A 1 76 ? 24.109 -2.758 -6.043 1 98.12 76 VAL A CA 1
ATOM 594 C C . VAL A 1 76 ? 23.547 -4.094 -6.516 1 98.12 76 VAL A C 1
ATOM 596 O O . VAL A 1 76 ? 24.281 -4.98 -6.941 1 98.12 76 VAL A O 1
ATOM 599 N N . ALA A 1 77 ? 22.266 -4.258 -6.348 1 98.31 77 ALA A N 1
ATOM 600 C CA . ALA A 1 77 ? 21.578 -5.426 -6.883 1 98.31 77 ALA A CA 1
ATOM 601 C C . ALA A 1 77 ? 20.5 -5.016 -7.879 1 98.31 77 ALA A C 1
ATOM 603 O O . ALA A 1 77 ? 19.641 -4.184 -7.57 1 98.31 77 ALA A O 1
ATOM 604 N N . ILE A 1 78 ? 20.562 -5.539 -9.07 1 97.94 78 ILE A N 1
ATOM 605 C CA . ILE A 1 78 ? 19.562 -5.316 -10.109 1 97.94 78 ILE A CA 1
ATOM 606 C C . ILE A 1 78 ? 18.75 -6.59 -10.305 1 97.94 78 ILE A C 1
ATOM 608 O O . ILE A 1 78 ? 19.281 -7.629 -10.695 1 97.94 78 ILE A O 1
ATOM 612 N N . VAL A 1 79 ? 17.484 -6.523 -10.07 1 96.81 79 VAL A N 1
ATOM 613 C CA . VAL A 1 79 ? 16.609 -7.68 -10.203 1 96.81 79 VAL A CA 1
ATOM 614 C C . VAL A 1 79 ? 15.734 -7.527 -11.445 1 96.81 79 VAL A C 1
ATOM 616 O O . VAL A 1 79 ? 14.82 -6.695 -11.469 1 96.81 79 VAL A O 1
ATOM 619 N N . LEU A 1 80 ? 16.016 -8.352 -12.398 1 94.75 80 LEU A N 1
ATOM 620 C CA . LEU A 1 80 ? 15.234 -8.375 -13.633 1 94.75 80 LEU A CA 1
ATOM 621 C C . LEU A 1 80 ? 14.055 -9.328 -13.508 1 94.75 80 LEU A C 1
ATOM 623 O O . LEU A 1 80 ? 14.227 -10.484 -13.102 1 94.75 80 LEU A O 1
ATOM 627 N N . THR A 1 81 ? 12.898 -8.766 -13.781 1 89.31 81 THR A N 1
ATOM 628 C CA . THR A 1 81 ? 11.711 -9.602 -13.703 1 89.31 81 THR A CA 1
ATOM 629 C C . THR A 1 81 ? 11.055 -9.727 -15.078 1 89.31 81 THR A C 1
ATOM 631 O O . THR A 1 81 ? 11.297 -8.914 -15.969 1 89.31 81 THR A O 1
ATOM 634 N N . LYS A 1 82 ? 10.367 -10.773 -15.195 1 76.75 82 LYS A N 1
ATOM 635 C CA . LYS A 1 82 ? 9.609 -10.977 -16.422 1 76.75 82 LYS A CA 1
ATOM 636 C C . LYS A 1 82 ? 8.109 -10.883 -16.156 1 76.75 82 LYS A C 1
ATOM 638 O O . LYS A 1 82 ? 7.668 -10.922 -15.008 1 76.75 82 LYS A O 1
ATOM 643 N N . GLY A 1 83 ? 7.461 -10.641 -17.25 1 71.38 83 GLY A N 1
ATOM 644 C CA . GLY A 1 83 ? 6.012 -10.75 -17.156 1 71.38 83 GLY A CA 1
ATOM 645 C C . GLY A 1 83 ? 5.316 -9.398 -17.094 1 71.38 83 GLY A C 1
ATOM 646 O O . GLY A 1 83 ? 5.672 -8.477 -17.844 1 71.38 83 GLY A O 1
ATOM 647 N N . THR A 1 84 ? 4.246 -9.414 -16.266 1 70.88 84 THR A N 1
ATOM 648 C CA . THR A 1 84 ? 3.367 -8.25 -16.172 1 70.88 84 THR A CA 1
ATOM 649 C C . THR A 1 84 ? 3.844 -7.289 -15.094 1 70.88 84 THR A C 1
ATOM 651 O O . THR A 1 84 ? 4.719 -7.629 -14.297 1 70.88 84 THR A O 1
ATOM 654 N N . ARG A 1 85 ? 3.289 -6.172 -15.164 1 77.38 85 ARG A N 1
ATOM 655 C CA . ARG A 1 85 ? 3.562 -5.172 -14.141 1 77.38 85 ARG A CA 1
ATOM 656 C C . ARG A 1 85 ? 3.174 -5.688 -12.758 1 77.38 85 ARG A C 1
ATOM 658 O O . ARG A 1 85 ? 3.848 -5.395 -11.766 1 77.38 85 ARG A O 1
ATOM 665 N N . ALA A 1 86 ? 2.148 -6.457 -12.727 1 72.25 86 ALA A N 1
ATOM 666 C CA . ALA A 1 86 ? 1.681 -7.012 -11.461 1 72.25 86 ALA A CA 1
ATOM 667 C C . ALA A 1 86 ? 2.721 -7.949 -10.852 1 72.25 86 ALA A C 1
ATOM 669 O O . ALA A 1 86 ? 2.951 -7.93 -9.641 1 72.25 86 ALA A O 1
ATOM 670 N N . LEU A 1 87 ? 3.393 -8.727 -11.727 1 74.69 87 LEU A N 1
ATOM 671 C CA . LEU A 1 87 ? 4.418 -9.648 -11.242 1 74.69 87 LEU A CA 1
ATOM 672 C C . LEU A 1 87 ? 5.641 -8.883 -10.75 1 74.69 87 LEU A C 1
ATOM 674 O O . LEU A 1 87 ? 6.242 -9.258 -9.734 1 74.69 87 LEU A O 1
ATOM 678 N N . ALA A 1 88 ? 5.938 -7.898 -11.516 1 82.88 88 ALA A N 1
ATOM 679 C CA . ALA A 1 88 ? 7.055 -7.059 -11.086 1 82.88 88 ALA A CA 1
ATOM 680 C C . ALA A 1 88 ? 6.762 -6.395 -9.742 1 82.88 88 ALA A C 1
ATOM 682 O O . ALA A 1 88 ? 7.641 -6.297 -8.891 1 82.88 88 ALA A O 1
ATOM 683 N N . GLN A 1 89 ? 5.539 -5.988 -9.586 1 81.94 89 GLN A N 1
ATOM 684 C CA . GLN A 1 89 ? 5.125 -5.352 -8.344 1 81.94 89 GLN A CA 1
ATOM 685 C C . GLN A 1 89 ? 5.16 -6.344 -7.184 1 81.94 89 GLN A C 1
ATOM 687 O O . GLN A 1 89 ? 5.469 -5.969 -6.047 1 81.94 89 GLN A O 1
ATOM 692 N N . GLN A 1 90 ? 4.828 -7.598 -7.492 1 78.69 90 GLN A N 1
ATOM 693 C CA . GLN A 1 90 ? 4.902 -8.625 -6.457 1 78.69 90 GLN A CA 1
ATOM 694 C C . GLN A 1 90 ? 6.332 -8.797 -5.953 1 78.69 90 GLN A C 1
ATOM 696 O O . GLN A 1 90 ? 6.562 -8.875 -4.746 1 78.69 90 GLN A O 1
ATOM 701 N N . THR A 1 91 ? 7.211 -8.898 -6.902 1 85.5 91 THR A N 1
ATOM 702 C CA . THR A 1 91 ? 8.617 -9.023 -6.535 1 85.5 91 THR A CA 1
ATOM 703 C C . THR A 1 91 ? 9.078 -7.801 -5.746 1 85.5 91 THR A C 1
ATOM 705 O O . THR A 1 91 ? 9.75 -7.934 -4.723 1 85.5 91 THR A O 1
ATOM 708 N N . TYR A 1 92 ? 8.672 -6.652 -6.195 1 90.38 92 TYR A N 1
ATOM 709 C CA . TYR A 1 92 ? 9.039 -5.402 -5.535 1 90.38 92 TYR A CA 1
ATOM 710 C C . TYR A 1 92 ? 8.516 -5.371 -4.102 1 90.38 92 TYR A C 1
ATOM 712 O O . TYR A 1 92 ? 9.258 -5.023 -3.178 1 90.38 92 TYR A O 1
ATOM 720 N N . GLN A 1 93 ? 7.32 -5.727 -3.869 1 85.19 93 GLN A N 1
ATOM 721 C CA . GLN A 1 93 ? 6.715 -5.723 -2.543 1 85.19 93 GLN A CA 1
ATOM 722 C C . GLN A 1 93 ? 7.383 -6.746 -1.629 1 85.19 93 GLN A C 1
ATOM 724 O O . GLN A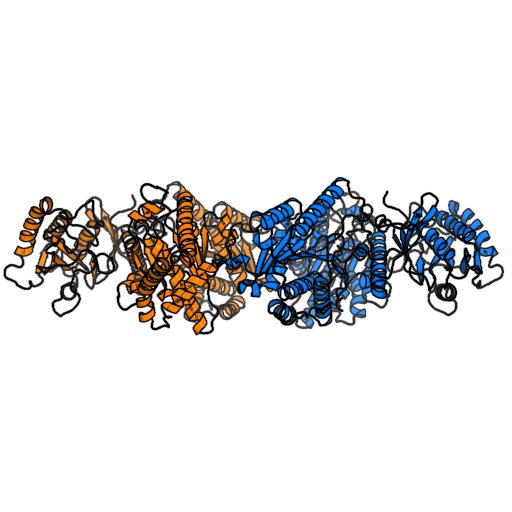 1 93 ? 7.547 -6.504 -0.431 1 85.19 93 GLN A O 1
ATOM 729 N N . ARG A 1 94 ? 7.742 -7.859 -2.238 1 86 94 ARG A N 1
ATOM 730 C CA . ARG A 1 94 ? 8.43 -8.875 -1.448 1 86 94 ARG A CA 1
ATOM 731 C C . ARG A 1 94 ? 9.781 -8.367 -0.954 1 86 94 ARG A C 1
ATOM 733 O O . ARG A 1 94 ? 10.141 -8.57 0.205 1 86 94 ARG A O 1
ATOM 740 N N . LEU A 1 95 ? 10.477 -7.734 -1.832 1 93.38 95 LEU A N 1
ATOM 741 C CA . LEU A 1 95 ? 11.766 -7.164 -1.453 1 93.38 95 LEU A CA 1
ATOM 742 C C . LEU A 1 95 ? 11.594 -6.09 -0.385 1 93.38 95 LEU A C 1
ATOM 744 O O . LEU A 1 95 ? 12.344 -6.055 0.594 1 93.38 95 LEU A O 1
ATOM 748 N N . GLN A 1 96 ? 10.602 -5.254 -0.577 1 90.94 96 GLN A N 1
ATOM 749 C CA . GLN A 1 96 ? 10.312 -4.215 0.406 1 90.94 96 GLN A CA 1
ATOM 750 C C . GLN A 1 96 ? 10.023 -4.82 1.776 1 90.94 96 GLN A C 1
ATOM 752 O O . GLN A 1 96 ? 10.453 -4.289 2.801 1 90.94 96 GLN A O 1
ATOM 757 N N . GLY A 1 97 ? 9.328 -5.879 1.788 1 89.44 97 GLY A N 1
ATOM 758 C CA . GLY A 1 97 ? 8.977 -6.551 3.029 1 89.44 97 GLY A CA 1
ATOM 759 C C . GLY A 1 97 ? 10.164 -7.207 3.709 1 89.44 97 GLY A C 1
ATOM 760 O O . GLY A 1 97 ? 10.383 -7.016 4.906 1 89.44 97 GLY A O 1
ATOM 761 N N . ASP A 1 98 ? 10.93 -7.93 2.912 1 92.19 98 ASP A N 1
ATOM 762 C CA . ASP A 1 98 ? 12.055 -8.672 3.473 1 92.19 98 ASP A CA 1
ATOM 763 C C . ASP A 1 98 ? 13.148 -7.73 3.963 1 92.19 98 ASP A C 1
ATOM 765 O O . ASP A 1 98 ? 13.805 -8.008 4.969 1 92.19 98 ASP A O 1
ATOM 769 N N . PHE A 1 99 ? 13.281 -6.633 3.256 1 95.12 99 PHE A N 1
ATOM 770 C CA . PHE A 1 99 ? 14.359 -5.719 3.605 1 95.12 99 PHE A CA 1
ATOM 771 C C . PHE A 1 99 ? 13.82 -4.496 4.34 1 95.12 99 PHE A C 1
ATOM 773 O O . PHE A 1 99 ? 14.477 -3.457 4.398 1 95.12 99 PHE A O 1
ATOM 780 N N . ALA A 1 100 ? 12.641 -4.574 4.867 1 91 100 ALA A N 1
ATOM 781 C CA . ALA A 1 100 ? 11.953 -3.449 5.492 1 91 100 ALA A CA 1
ATOM 782 C C . ALA A 1 100 ? 12.789 -2.852 6.617 1 91 100 ALA A C 1
ATOM 784 O O . ALA A 1 100 ? 12.914 -1.628 6.727 1 91 100 ALA A O 1
ATOM 785 N N . ASP A 1 101 ? 13.375 -3.693 7.457 1 91.5 101 ASP A N 1
ATOM 786 C CA . ASP A 1 101 ? 14.141 -3.221 8.609 1 91.5 101 ASP A CA 1
ATOM 787 C C . ASP A 1 101 ? 15.383 -2.449 8.156 1 91.5 101 ASP A C 1
ATOM 789 O O . ASP A 1 101 ? 15.758 -1.457 8.789 1 91.5 101 ASP A O 1
ATOM 793 N N . PHE A 1 102 ? 15.969 -2.928 7.129 1 94.56 102 PHE A N 1
ATOM 794 C CA . PHE A 1 102 ? 17.172 -2.283 6.609 1 94.56 102 PHE A CA 1
ATOM 795 C C . PHE A 1 102 ? 16.828 -0.933 5.984 1 94.56 102 PHE A C 1
ATOM 797 O O . PHE A 1 102 ? 17.609 0.014 6.082 1 94.56 102 PHE A O 1
ATOM 804 N N . LYS A 1 103 ? 15.688 -0.918 5.344 1 90.75 103 LYS A N 1
ATOM 805 C CA . LYS A 1 103 ? 15.203 0.342 4.793 1 90.75 103 LYS A CA 1
ATOM 806 C C . LYS A 1 103 ? 14.938 1.362 5.895 1 90.75 103 LYS A C 1
ATOM 808 O O . LYS A 1 103 ? 15.281 2.537 5.758 1 90.75 103 LYS A O 1
ATOM 813 N N . HIS A 1 104 ? 14.383 0.868 6.945 1 85.62 104 HIS A N 1
ATOM 814 C CA . HIS A 1 104 ? 14.102 1.711 8.102 1 85.62 104 HIS A CA 1
ATOM 815 C C . HIS A 1 104 ? 15.391 2.271 8.695 1 85.62 104 HIS A C 1
ATOM 817 O O . HIS A 1 104 ? 15.414 3.408 9.172 1 85.62 104 HIS A O 1
ATOM 823 N N . ASP A 1 105 ? 16.453 1.512 8.594 1 89 105 ASP A N 1
ATO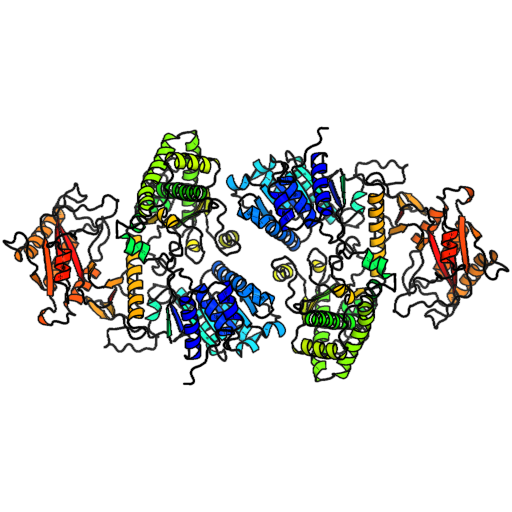M 824 C CA . ASP A 1 105 ? 17.75 1.906 9.148 1 89 105 ASP A CA 1
ATOM 825 C C . ASP A 1 105 ? 18.562 2.707 8.133 1 89 105 ASP A C 1
ATOM 827 O O . ASP A 1 105 ? 19.703 3.096 8.406 1 89 105 ASP A O 1
ATOM 831 N N . ASP A 1 106 ? 18.062 2.965 7.008 1 91.31 106 ASP A N 1
ATOM 832 C CA . ASP A 1 106 ? 18.719 3.695 5.938 1 91.31 106 ASP A CA 1
ATOM 833 C C . ASP A 1 106 ? 20.016 3.002 5.523 1 91.31 106 ASP A C 1
ATOM 835 O O . ASP A 1 106 ? 21.062 3.648 5.398 1 91.31 106 ASP A O 1
ATOM 839 N N . THR A 1 107 ? 19.938 1.711 5.465 1 95.25 107 THR A N 1
ATOM 840 C CA . THR A 1 107 ? 21.109 0.969 5.008 1 95.25 107 THR A CA 1
ATOM 841 C C . THR A 1 107 ? 20.906 0.447 3.59 1 95.25 107 THR A C 1
ATOM 843 O O . THR A 1 107 ? 21.859 0.065 2.914 1 95.25 107 THR A O 1
ATOM 846 N N . ILE A 1 108 ? 19.609 0.398 3.201 1 96.31 108 ILE A N 1
ATOM 847 C CA . ILE A 1 108 ? 19.297 -0.077 1.856 1 96.31 108 ILE A CA 1
ATOM 848 C C . ILE A 1 108 ? 18.219 0.802 1.234 1 96.31 108 ILE A C 1
ATOM 850 O O . ILE A 1 108 ? 17.359 1.332 1.941 1 96.31 108 ILE A O 1
ATOM 854 N N . GLN A 1 109 ? 18.359 1.016 -0.068 1 95.44 109 GLN A N 1
ATOM 855 C CA . GLN A 1 109 ? 17.297 1.605 -0.88 1 95.44 109 GLN A CA 1
ATOM 856 C C . GLN A 1 109 ? 16.781 0.609 -1.912 1 95.44 109 GLN A C 1
ATOM 858 O O . GLN A 1 109 ? 17.562 -0.091 -2.557 1 95.44 109 GLN A O 1
ATOM 863 N N . ILE A 1 110 ? 15.445 0.514 -2.008 1 95.69 110 ILE A N 1
ATOM 864 C CA . ILE A 1 110 ? 14.828 -0.362 -2.996 1 95.69 110 ILE A CA 1
ATOM 865 C C . ILE A 1 110 ? 13.93 0.458 -3.926 1 95.69 110 ILE A C 1
ATOM 867 O O . ILE A 1 110 ? 13.031 1.165 -3.467 1 95.69 110 ILE A O 1
ATOM 871 N N . PHE A 1 111 ? 14.219 0.325 -5.246 1 95 111 PHE A N 1
ATOM 872 C CA . PHE A 1 111 ? 13.477 1.138 -6.199 1 95 111 PHE A CA 1
ATOM 873 C C . PHE A 1 111 ? 12.883 0.271 -7.305 1 95 111 PHE A C 1
ATOM 875 O O . PHE A 1 111 ? 13.469 -0.743 -7.688 1 95 111 PHE A O 1
ATOM 882 N N . ASP A 1 112 ? 11.664 0.671 -7.734 1 93.94 112 ASP A N 1
ATOM 883 C CA . ASP A 1 112 ? 11.164 0.281 -9.047 1 93.94 112 ASP A CA 1
ATOM 884 C C . ASP A 1 112 ? 11.703 1.205 -10.141 1 93.94 112 ASP A C 1
ATOM 886 O O . ASP A 1 112 ? 11.578 2.428 -10.039 1 93.94 112 ASP A O 1
ATOM 890 N N . ILE A 1 113 ? 12.289 0.648 -11.125 1 95.44 113 ILE A N 1
ATOM 891 C CA . ILE A 1 113 ? 12.961 1.443 -12.148 1 95.44 113 ILE A CA 1
ATOM 892 C C . ILE A 1 113 ? 11.992 2.473 -12.719 1 95.44 113 ILE A C 1
ATOM 894 O O . ILE A 1 113 ? 12.398 3.561 -13.133 1 95.44 113 ILE A O 1
ATOM 898 N N . MET A 1 114 ? 10.734 2.162 -12.766 1 90.06 114 MET A N 1
ATOM 899 C CA . MET A 1 114 ? 9.727 3.043 -13.352 1 90.06 114 MET A CA 1
ATOM 900 C C . MET A 1 114 ? 9.469 4.246 -12.453 1 90.06 114 MET A C 1
ATOM 902 O O . MET A 1 114 ? 8.969 5.273 -12.914 1 90.06 114 MET A O 1
ATOM 906 N N . LEU A 1 115 ? 9.789 4.16 -11.18 1 87.19 115 LEU A N 1
ATOM 907 C CA . LEU A 1 115 ? 9.523 5.219 -10.211 1 87.19 115 LEU A CA 1
ATOM 908 C C . LEU A 1 115 ? 10.812 5.727 -9.586 1 87.19 115 LEU A C 1
ATOM 910 O O . LEU A 1 115 ? 10.789 6.371 -8.531 1 87.19 115 LEU A O 1
ATOM 914 N N . LEU A 1 116 ? 11.953 5.375 -10.117 1 91.75 116 LEU A N 1
ATOM 915 C CA . LEU A 1 116 ? 13.242 5.824 -9.602 1 91.75 116 LEU A CA 1
ATOM 916 C C . LEU A 1 116 ? 13.352 7.344 -9.664 1 91.75 116 LEU A C 1
ATOM 918 O O . LEU A 1 116 ? 13.234 7.938 -10.734 1 91.75 116 LEU A O 1
ATOM 922 N N . PRO A 1 117 ? 13.547 7.965 -8.461 1 87.19 117 PRO A N 1
ATOM 923 C CA . PRO A 1 117 ? 13.68 9.422 -8.461 1 87.19 117 PRO A CA 1
ATOM 924 C C . PRO A 1 117 ? 14.945 9.898 -9.172 1 87.19 117 PRO A C 1
ATOM 926 O O . PRO A 1 117 ? 15.945 9.18 -9.211 1 87.19 117 PRO A O 1
ATOM 929 N N . ASP A 1 118 ? 14.867 11.086 -9.68 1 88.75 118 ASP A N 1
ATOM 930 C CA . ASP A 1 118 ? 16.016 11.641 -10.375 1 88.75 118 ASP A CA 1
ATOM 931 C C . ASP A 1 118 ? 16.828 12.562 -9.461 1 88.75 118 ASP A C 1
ATOM 933 O O . ASP A 1 118 ? 17.734 13.258 -9.914 1 88.75 118 ASP A O 1
ATOM 937 N N . ASN A 1 119 ? 16.516 12.539 -8.18 1 89 119 ASN A N 1
ATOM 938 C CA . ASN A 1 119 ? 17.172 13.461 -7.266 1 89 119 ASN A CA 1
ATOM 939 C C . ASN A 1 119 ? 17.672 12.75 -6.012 1 89 119 ASN A C 1
ATOM 941 O O . ASN A 1 119 ? 17.531 13.266 -4.902 1 89 119 ASN A O 1
ATOM 945 N N . LEU A 1 120 ? 18.125 11.523 -6.215 1 92.69 120 LEU A N 1
ATOM 946 C CA . LEU A 1 120 ? 18.75 10.859 -5.074 1 92.69 120 LEU A CA 1
ATOM 947 C C . LEU A 1 120 ? 20 11.602 -4.617 1 92.69 120 LEU A C 1
ATOM 949 O O . LEU A 1 120 ? 20.766 12.094 -5.441 1 92.69 120 LEU A O 1
ATOM 953 N N . ILE A 1 121 ? 20.172 11.758 -3.318 1 91.88 121 ILE A N 1
ATOM 954 C CA . ILE A 1 121 ? 21.328 12.445 -2.773 1 91.88 121 ILE A CA 1
ATOM 955 C C . ILE A 1 121 ? 22.406 11.43 -2.402 1 91.88 121 ILE A C 1
ATOM 957 O O . ILE A 1 121 ? 22.172 10.219 -2.438 1 91.88 121 ILE A O 1
ATOM 961 N N . HIS A 1 122 ? 23.578 11.875 -2.041 1 92.31 122 HIS A N 1
ATOM 962 C CA . HIS A 1 122 ? 24.719 11.008 -1.74 1 92.31 122 HIS A CA 1
ATOM 963 C C . HIS A 1 122 ? 24.422 10.117 -0.54 1 92.31 122 HIS A C 1
ATOM 965 O O . HIS A 1 122 ? 24.859 8.969 -0.493 1 92.31 122 HIS A O 1
ATOM 971 N N . TYR A 1 123 ? 23.656 10.688 0.375 1 93.06 123 TYR A N 1
ATOM 972 C CA . TYR A 1 123 ? 23.281 9.906 1.548 1 93.06 123 TYR A CA 1
ATOM 973 C C . TYR A 1 123 ? 22.578 8.617 1.141 1 93.06 123 TYR A C 1
ATOM 975 O O . TYR A 1 123 ? 22.844 7.551 1.699 1 93.06 123 TYR A O 1
ATOM 983 N N . GLU A 1 124 ? 21.688 8.695 0.198 1 93.62 124 GLU A N 1
ATOM 984 C CA . GLU A 1 124 ? 20.938 7.543 -0.288 1 93.62 124 GLU A CA 1
ATOM 985 C C . GLU A 1 124 ? 21.812 6.648 -1.168 1 93.62 124 GLU A C 1
ATOM 987 O O . GLU A 1 124 ? 21.797 5.422 -1.025 1 93.62 124 GLU A O 1
ATOM 992 N N . LEU A 1 125 ? 22.641 7.273 -2.037 1 94.88 125 LEU A N 1
ATOM 993 C CA . LEU A 1 125 ? 23.438 6.551 -3.029 1 94.88 125 LEU A CA 1
ATOM 994 C C . LEU A 1 125 ? 24.562 5.766 -2.361 1 94.88 125 LEU A C 1
ATOM 996 O O . LEU A 1 125 ? 25.109 4.84 -2.959 1 94.88 125 LEU A O 1
ATOM 1000 N N . ASN A 1 126 ? 24.891 6.156 -1.14 1 93.94 126 ASN A N 1
ATOM 1001 C CA . ASN A 1 126 ? 25.969 5.469 -0.435 1 93.94 126 ASN A CA 1
ATOM 1002 C C . ASN A 1 126 ? 25.453 4.262 0.337 1 93.94 126 ASN A C 1
ATOM 1004 O O . ASN A 1 126 ? 26.234 3.521 0.938 1 93.94 126 ASN A O 1
ATOM 1008 N N . GLN A 1 127 ? 24.141 4.023 0.273 1 96 127 GLN A N 1
ATOM 1009 C CA . GLN A 1 127 ? 23.547 2.82 0.84 1 96 127 GLN A CA 1
ATOM 1010 C C . GLN A 1 127 ? 23.547 1.676 -0.168 1 96 127 GLN A C 1
ATOM 1012 O O . GLN A 1 127 ? 23.984 1.849 -1.31 1 96 127 GLN A O 1
ATOM 1017 N N . LYS A 1 128 ? 23.266 0.454 0.386 1 97.94 128 LYS A N 1
ATOM 1018 C CA . LYS A 1 128 ? 23 -0.599 -0.591 1 97.94 128 LYS A CA 1
ATOM 1019 C C . LYS A 1 128 ? 21.781 -0.262 -1.452 1 97.94 128 LYS A C 1
ATOM 1021 O O . LYS A 1 128 ? 20.797 0.272 -0.953 1 97.94 128 LYS A O 1
ATOM 1026 N N . ILE A 1 129 ? 21.891 -0.539 -2.752 1 97.94 129 ILE A N 1
ATOM 1027 C CA . ILE A 1 129 ? 20.828 -0.148 -3.67 1 97.94 129 ILE A CA 1
ATOM 1028 C C . ILE A 1 129 ? 20.266 -1.385 -4.375 1 97.94 129 ILE A C 1
ATOM 1030 O O . ILE A 1 129 ? 21.031 -2.211 -4.883 1 97.94 129 ILE A O 1
ATOM 1034 N N . MET A 1 130 ? 19.016 -1.519 -4.336 1 97.88 130 MET A N 1
ATOM 1035 C CA . MET A 1 130 ? 18.328 -2.541 -5.125 1 97.88 130 MET A CA 1
ATOM 1036 C C . MET A 1 130 ? 17.375 -1.903 -6.141 1 97.88 130 MET A C 1
ATOM 1038 O O . MET A 1 130 ? 16.594 -1.016 -5.797 1 97.88 130 MET A O 1
ATOM 1042 N N . ILE A 1 131 ? 17.422 -2.344 -7.406 1 97.81 131 ILE A N 1
ATOM 1043 C CA . ILE A 1 131 ? 16.547 -1.828 -8.453 1 97.81 131 ILE A CA 1
ATOM 1044 C C . ILE A 1 131 ? 15.812 -2.984 -9.117 1 97.81 131 ILE A C 1
ATOM 1046 O O . ILE A 1 131 ? 16.438 -3.898 -9.664 1 97.81 131 ILE A O 1
ATOM 1050 N N . VAL A 1 132 ? 14.508 -2.934 -9.055 1 96.69 132 VAL A N 1
ATOM 1051 C CA . VAL A 1 132 ? 13.68 -3.926 -9.734 1 96.69 132 VAL A CA 1
ATOM 1052 C C . VAL A 1 132 ? 13.32 -3.434 -11.133 1 96.69 132 VAL A C 1
ATOM 1054 O O . VAL A 1 132 ? 12.805 -2.324 -11.297 1 96.69 132 VAL A O 1
ATOM 1057 N N . VAL A 1 133 ? 13.625 -4.273 -12.102 1 96.19 133 VAL A N 1
ATOM 1058 C CA . VAL A 1 133 ? 13.445 -3.873 -13.492 1 96.19 133 VAL A CA 1
ATOM 1059 C C . VAL A 1 133 ? 12.633 -4.934 -14.234 1 96.19 133 VAL A C 1
ATOM 1061 O O . VAL A 1 133 ? 13.086 -6.066 -14.398 1 96.19 133 VAL A O 1
ATOM 1064 N N . LYS A 1 134 ? 11.422 -4.574 -14.672 1 91.69 134 LYS A N 1
ATOM 1065 C CA . LYS A 1 134 ? 10.727 -5.453 -15.602 1 91.69 134 LYS A CA 1
ATOM 1066 C C . LYS A 1 134 ? 11.422 -5.473 -16.969 1 91.69 134 LYS A C 1
ATOM 1068 O O . LYS A 1 134 ? 11.695 -4.422 -17.547 1 91.69 134 LYS A O 1
ATOM 1073 N N . LYS A 1 135 ? 11.625 -6.586 -17.484 1 89 135 LYS A N 1
ATOM 1074 C CA . LYS A 1 135 ? 12.352 -6.73 -18.75 1 89 135 LYS A CA 1
ATOM 1075 C C . LYS A 1 135 ? 11.531 -6.207 -19.922 1 89 135 LYS A C 1
ATOM 1077 O O . LYS A 1 135 ? 10.758 -6.945 -20.531 1 89 135 LYS A O 1
ATOM 1082 N N . GLU A 1 136 ? 11.789 -5.043 -20.203 1 89.88 136 GLU A N 1
ATOM 1083 C CA . GLU A 1 136 ? 11.219 -4.328 -21.328 1 89.88 136 GLU A CA 1
ATOM 1084 C C . GLU A 1 136 ? 12.195 -3.287 -21.875 1 89.88 136 GLU A C 1
ATOM 1086 O O . GLU A 1 136 ? 13 -2.73 -21.125 1 89.88 136 GLU A O 1
ATOM 1091 N N . THR A 1 137 ? 12.125 -3.102 -23.094 1 90.19 137 THR A N 1
ATOM 1092 C CA . THR A 1 137 ? 13.078 -2.229 -23.75 1 90.19 137 THR A CA 1
ATOM 1093 C C . THR A 1 137 ? 13.133 -0.862 -23.078 1 90.19 137 THR A C 1
ATOM 1095 O O . THR A 1 137 ? 14.211 -0.354 -22.781 1 90.19 137 THR A O 1
ATOM 1098 N N . ASN A 1 138 ? 12.023 -0.314 -22.828 1 94.12 138 ASN A N 1
ATOM 1099 C CA . ASN A 1 138 ? 11.969 1.017 -22.234 1 94.12 138 ASN A CA 1
ATOM 1100 C C . ASN A 1 138 ? 12.516 1.014 -20.812 1 94.12 138 ASN A C 1
ATOM 1102 O O . ASN A 1 138 ? 13.227 1.941 -20.422 1 94.12 138 ASN A O 1
ATOM 1106 N N . ASN A 1 139 ? 12.18 0.065 -20.062 1 95.5 139 ASN A N 1
ATOM 1107 C CA . ASN A 1 139 ? 12.664 -0.035 -18.688 1 95.5 139 ASN A CA 1
ATOM 1108 C C . ASN A 1 139 ? 14.18 -0.219 -18.641 1 95.5 139 ASN A C 1
ATOM 1110 O O . ASN A 1 139 ? 14.852 0.331 -17.766 1 95.5 139 ASN A O 1
ATOM 1114 N N . LEU A 1 140 ? 14.672 -1.007 -19.562 1 95.38 140 LEU A N 1
ATOM 1115 C CA . LEU A 1 140 ? 16.125 -1.225 -19.625 1 95.38 140 LEU A CA 1
ATOM 1116 C C . LEU A 1 140 ? 16.844 0.05 -20.047 1 95.38 140 LEU A C 1
ATOM 1118 O O . LEU A 1 140 ? 17.969 0.308 -19.594 1 95.38 140 LEU A O 1
ATOM 1122 N N . GLN A 1 141 ? 16.203 0.756 -20.859 1 96.12 141 GLN A N 1
ATOM 1123 C CA . GLN A 1 141 ? 16.766 2.053 -21.219 1 96.12 141 GLN A CA 1
ATOM 1124 C C . GLN A 1 141 ? 16.797 2.988 -20.016 1 96.12 141 GLN A C 1
ATOM 1126 O O . GLN A 1 141 ? 17.75 3.736 -19.828 1 96.12 141 GLN A O 1
ATOM 1131 N N . ARG A 1 142 ? 15.719 3.02 -19.25 1 96.62 142 ARG A N 1
ATOM 1132 C CA . ARG A 1 142 ? 15.695 3.801 -18.016 1 96.62 142 ARG A CA 1
ATOM 1133 C C . ARG A 1 142 ? 16.828 3.398 -17.078 1 96.62 142 ARG A C 1
ATOM 1135 O O . ARG A 1 142 ? 17.469 4.254 -16.469 1 96.62 142 ARG A O 1
ATOM 1142 N N . LEU A 1 143 ? 17 2.094 -17 1 97.44 143 LEU A N 1
ATOM 1143 C CA . LEU A 1 143 ? 18.078 1.584 -16.156 1 97.44 143 LEU A CA 1
ATOM 1144 C C . LEU A 1 143 ? 19.438 2.068 -16.656 1 97.44 143 LEU A C 1
ATOM 1146 O O . LEU A 1 143 ? 20.281 2.492 -15.867 1 97.44 143 LEU A O 1
ATOM 1150 N N . TYR A 1 144 ? 19.641 1.976 -17.953 1 97.12 144 TYR A N 1
ATOM 1151 C CA . TYR A 1 144 ? 20.875 2.453 -18.547 1 97.12 144 TYR A CA 1
ATOM 1152 C C . TYR A 1 144 ? 21.125 3.914 -18.203 1 97.12 144 TYR A C 1
ATOM 1154 O O . TYR A 1 144 ? 22.219 4.27 -17.75 1 97.12 144 TYR A O 1
ATOM 1162 N N . THR A 1 145 ? 20.156 4.723 -18.375 1 97.38 145 THR A N 1
ATOM 1163 C CA . THR A 1 145 ? 20.25 6.152 -18.078 1 97.38 145 THR A CA 1
ATOM 1164 C C . THR A 1 145 ? 20.547 6.387 -16.594 1 97.38 145 THR A C 1
ATOM 1166 O O . THR A 1 145 ? 21.375 7.219 -16.25 1 97.38 145 THR A O 1
ATOM 1169 N N . ALA A 1 146 ? 19.844 5.688 -15.75 1 97.06 146 ALA A N 1
ATOM 1170 C CA . ALA A 1 146 ? 20.016 5.832 -14.305 1 97.06 146 ALA A CA 1
ATOM 1171 C C . ALA A 1 146 ? 21.453 5.492 -13.898 1 97.06 146 ALA A C 1
ATOM 1173 O O . ALA A 1 146 ? 22.078 6.238 -13.148 1 97.06 146 ALA A O 1
ATOM 1174 N N . LEU A 1 147 ? 22.031 4.414 -14.445 1 97 147 LEU A N 1
ATOM 1175 C CA . LEU A 1 147 ? 23.312 3.879 -13.992 1 97 147 LEU A CA 1
ATOM 1176 C C . LEU A 1 147 ? 24.469 4.68 -14.578 1 97 147 LEU A C 1
ATOM 1178 O O . LEU A 1 147 ? 25.516 4.84 -13.93 1 97 147 LEU A O 1
ATOM 1182 N N . PHE A 1 148 ? 24.328 5.18 -15.797 1 96.69 148 PHE A N 1
ATOM 1183 C CA . PHE A 1 148 ? 25.516 5.688 -16.484 1 96.69 148 PHE A CA 1
ATOM 1184 C C . PHE A 1 148 ? 25.406 7.195 -16.688 1 96.69 148 PHE A C 1
ATOM 1186 O O . PHE A 1 148 ? 26.422 7.859 -16.953 1 96.69 148 PHE A O 1
ATOM 1193 N N . GLU A 1 149 ? 24.203 7.75 -16.516 1 96.69 149 GLU A N 1
ATOM 1194 C CA . GLU A 1 149 ? 24.031 9.18 -16.734 1 96.69 149 GLU A CA 1
ATOM 1195 C C . GLU A 1 149 ? 23.578 9.891 -15.453 1 96.69 149 GLU A C 1
ATOM 1197 O O . GLU A 1 149 ? 24.266 10.797 -14.969 1 96.69 149 GLU A O 1
ATOM 1202 N N . THR A 1 150 ? 22.531 9.492 -14.867 1 96 150 THR A N 1
ATOM 1203 C CA . THR A 1 150 ? 21.938 10.18 -13.727 1 96 150 THR A CA 1
ATOM 1204 C C . THR A 1 150 ? 22.781 9.953 -12.469 1 96 150 THR A C 1
ATOM 1206 O O . THR A 1 150 ? 23.062 10.891 -11.727 1 96 150 THR A O 1
ATOM 1209 N N . TYR A 1 151 ? 23.188 8.68 -12.211 1 96.5 151 TYR A N 1
ATOM 1210 C CA . TYR A 1 151 ? 23.969 8.312 -11.039 1 96.5 151 TYR A CA 1
ATOM 1211 C C . TYR A 1 151 ? 25.172 7.473 -11.43 1 96.5 151 TYR A C 1
ATOM 1213 O O . TYR A 1 151 ? 25.281 6.309 -11.031 1 96.5 151 TYR A O 1
ATOM 1221 N N . PRO A 1 152 ? 26.188 8.031 -12.031 1 94.69 152 PRO A N 1
ATOM 1222 C CA . PRO A 1 152 ? 27.328 7.285 -12.547 1 94.69 152 PRO A CA 1
ATOM 1223 C C . PRO A 1 152 ? 28.109 6.566 -11.445 1 94.69 152 PRO A C 1
ATOM 1225 O O . PRO A 1 152 ? 28.797 5.574 -11.719 1 94.69 152 PRO A O 1
ATOM 1228 N N . MET A 1 153 ? 28 7.004 -10.242 1 94.19 153 MET A N 1
ATOM 1229 C CA . MET A 1 153 ? 28.703 6.352 -9.141 1 94.19 153 MET A CA 1
ATOM 1230 C C . MET A 1 153 ? 28.234 4.918 -8.961 1 94.19 153 MET A C 1
ATOM 1232 O O . MET A 1 153 ? 28.969 4.066 -8.469 1 94.19 153 MET A O 1
ATOM 1236 N N . LEU A 1 154 ? 26.969 4.641 -9.281 1 95.5 154 LEU A N 1
ATOM 1237 C CA . LEU A 1 154 ? 26.422 3.297 -9.141 1 95.5 154 LEU A CA 1
ATOM 1238 C C . LEU A 1 154 ? 27.109 2.322 -10.086 1 95.5 154 LEU A C 1
ATOM 1240 O O . LEU A 1 154 ? 27.25 1.137 -9.773 1 95.5 154 LEU A O 1
ATOM 1244 N N . ALA A 1 155 ? 27.578 2.814 -11.258 1 94.88 155 ALA A N 1
ATOM 1245 C CA . ALA A 1 155 ? 28.234 1.978 -12.258 1 94.88 155 ALA A CA 1
ATOM 1246 C C . ALA A 1 155 ? 29.625 1.538 -11.797 1 94.88 155 ALA A C 1
ATOM 1248 O O . ALA A 1 155 ? 30.156 0.549 -12.289 1 94.88 155 ALA A O 1
ATOM 1249 N N . GLU A 1 156 ? 30.141 2.291 -10.844 1 94.69 156 GLU A N 1
ATOM 1250 C CA . GLU A 1 156 ? 31.484 2.006 -10.352 1 94.69 156 GLU A CA 1
ATOM 1251 C C . GLU A 1 156 ? 31.453 1.018 -9.188 1 94.69 156 GLU A C 1
ATOM 1253 O O . GLU A 1 156 ? 32.469 0.452 -8.82 1 94.69 156 GLU A O 1
ATOM 1258 N N . LYS A 1 157 ? 30.281 0.761 -8.711 1 96.06 157 LYS A N 1
ATOM 1259 C CA . LYS A 1 157 ? 30.125 -0.139 -7.57 1 96.06 157 LYS A CA 1
ATOM 1260 C C . LYS A 1 157 ? 30.031 -1.592 -8.023 1 96.06 157 LYS A C 1
ATOM 1262 O O . LYS A 1 157 ? 29.719 -1.861 -9.195 1 96.06 157 LYS A O 1
ATOM 1267 N N . LYS A 1 158 ? 30.359 -2.51 -7.145 1 96.62 158 LYS A N 1
ATOM 1268 C CA . LYS A 1 158 ? 30.172 -3.924 -7.461 1 96.62 158 LYS A CA 1
ATOM 1269 C C . LYS A 1 158 ? 28.703 -4.305 -7.445 1 96.62 158 LYS A C 1
ATOM 1271 O O . LYS A 1 158 ? 27.984 -4.035 -6.473 1 96.62 158 LYS A O 1
ATOM 1276 N N . GLY A 1 159 ? 28.281 -4.906 -8.555 1 96.69 159 GLY A N 1
ATOM 1277 C CA . GLY A 1 159 ? 26.859 -5.188 -8.688 1 96.69 159 GLY A CA 1
ATOM 1278 C C . GLY A 1 159 ? 26.562 -6.66 -8.875 1 96.69 159 GLY A C 1
ATOM 1279 O O . GLY A 1 159 ? 27.438 -7.445 -9.219 1 96.69 159 GLY A O 1
ATOM 1280 N N . LEU A 1 160 ? 25.375 -7.035 -8.508 1 97.69 160 LEU A N 1
ATOM 1281 C CA . LEU A 1 160 ? 24.797 -8.344 -8.781 1 97.69 160 LEU A CA 1
ATOM 1282 C C . LEU A 1 160 ? 23.5 -8.211 -9.578 1 97.69 160 LEU A C 1
ATOM 1284 O O . LEU A 1 160 ? 22.547 -7.574 -9.133 1 97.69 160 LEU A O 1
ATOM 1288 N N . MET A 1 161 ? 23.531 -8.727 -10.758 1 96.69 161 MET A N 1
ATOM 1289 C CA . MET A 1 161 ? 22.328 -8.742 -11.594 1 96.69 161 MET A CA 1
ATOM 1290 C C . MET A 1 161 ? 21.656 -10.102 -11.531 1 96.69 161 MET A C 1
ATOM 1292 O O . MET A 1 161 ? 22.266 -11.125 -11.812 1 96.69 161 MET A O 1
ATOM 1296 N N . ILE A 1 162 ? 20.422 -10.086 -11.125 1 96.12 162 ILE A N 1
ATOM 1297 C CA . ILE A 1 162 ? 19.656 -11.312 -10.977 1 96.12 162 ILE A CA 1
ATOM 1298 C C . ILE A 1 162 ? 18.516 -11.336 -12 1 96.12 162 ILE A C 1
ATOM 1300 O O . ILE A 1 162 ? 17.672 -10.445 -12.016 1 96.12 162 ILE A O 1
ATOM 1304 N N . ASP A 1 163 ? 18.531 -12.297 -12.82 1 91.94 163 ASP A N 1
ATOM 1305 C CA . ASP A 1 163 ? 17.453 -12.508 -13.781 1 91.94 163 ASP A CA 1
ATOM 1306 C C . ASP A 1 163 ? 16.453 -13.531 -13.273 1 91.94 163 ASP A C 1
ATOM 1308 O O . ASP A 1 163 ? 16.625 -14.734 -13.477 1 91.94 163 ASP A O 1
ATOM 1312 N N . ASP A 1 164 ? 15.383 -12.922 -12.688 1 87.44 164 ASP A N 1
ATOM 1313 C CA . ASP A 1 164 ? 14.336 -13.805 -12.172 1 87.44 164 ASP A CA 1
ATOM 1314 C C . ASP A 1 164 ? 13.469 -14.336 -13.305 1 87.44 164 ASP A C 1
ATOM 1316 O O . ASP A 1 164 ? 13.016 -13.57 -14.164 1 87.44 164 ASP A O 1
ATOM 1320 N N . GLU A 1 165 ? 13.203 -15.562 -13.336 1 77.69 165 GLU A N 1
ATOM 1321 C CA . GLU A 1 165 ? 12.445 -16.266 -14.359 1 77.69 165 GLU A CA 1
ATOM 1322 C C . GLU A 1 165 ? 13.133 -16.172 -15.719 1 77.69 165 GLU A C 1
ATOM 1324 O O . GLU A 1 165 ? 12.516 -15.781 -16.719 1 77.69 165 GLU A O 1
ATOM 1329 N N . ALA A 1 166 ? 14.445 -16.391 -15.703 1 75 166 ALA A N 1
ATOM 1330 C CA . ALA A 1 166 ? 15.281 -16.312 -16.891 1 75 166 ALA A CA 1
ATOM 1331 C C . ALA A 1 166 ? 14.836 -17.328 -17.938 1 75 166 ALA A C 1
ATOM 1333 O O . ALA A 1 166 ? 14.961 -18.531 -17.734 1 75 166 ALA A O 1
ATOM 1334 N N . ASP A 1 167 ? 13.414 -17.422 -18.109 1 58.44 167 ASP A N 1
ATOM 1335 C CA . ASP A 1 167 ? 12.984 -18.406 -19.109 1 58.44 167 ASP A CA 1
ATOM 1336 C C . ASP A 1 167 ? 13.406 -17.984 -20.516 1 58.44 167 ASP A C 1
ATOM 1338 O O . ASP A 1 167 ? 13.32 -16.812 -20.859 1 58.44 167 ASP A O 1
ATOM 1342 N N . PHE A 1 168 ? 14.391 -18.438 -20.984 1 46.66 168 PHE A N 1
ATOM 1343 C CA . PHE A 1 168 ? 14.977 -18.25 -22.312 1 46.66 168 PHE A CA 1
ATOM 1344 C C . PHE A 1 168 ? 13.922 -18.438 -23.406 1 46.66 168 PHE A C 1
ATOM 1346 O O . PHE A 1 168 ? 13.289 -19.5 -23.484 1 46.66 168 PHE A O 1
ATOM 1353 N N . ALA A 1 169 ? 13.07 -17.406 -23.594 1 43.06 169 ALA A N 1
ATOM 1354 C CA . ALA A 1 169 ? 12.18 -17.344 -24.75 1 43.06 169 ALA A CA 1
ATOM 1355 C C . ALA A 1 169 ? 12.609 -18.344 -25.828 1 43.06 169 ALA A C 1
ATOM 1357 O O . ALA A 1 169 ? 11.805 -18.766 -26.656 1 43.06 169 ALA A O 1
ATOM 1358 N N . SER A 1 170 ? 13.859 -18.312 -26.188 1 39.31 170 SER A N 1
ATOM 1359 C CA . SER A 1 170 ? 14.211 -18.672 -27.547 1 39.31 170 SER A CA 1
ATOM 1360 C C . SER A 1 170 ? 13.922 -20.141 -27.828 1 39.31 170 SER A C 1
ATOM 1362 O O . SER A 1 170 ? 13.977 -20.594 -28.969 1 39.31 170 SER A O 1
ATOM 1364 N N . ILE A 1 171 ? 14.039 -21.047 -26.875 1 36.19 171 ILE A N 1
ATOM 1365 C CA . ILE A 1 171 ? 14.289 -22.422 -27.312 1 36.19 171 ILE A CA 1
ATOM 1366 C C . ILE A 1 171 ? 12.961 -23.172 -27.453 1 36.19 171 ILE A C 1
ATOM 1368 O O . ILE A 1 171 ? 12.133 -23.141 -26.547 1 36.19 171 ILE A O 1
ATOM 1372 N N . GLY A 1 172 ? 12.609 -23.516 -28.656 1 39.19 172 GLY A N 1
ATOM 1373 C CA . GLY A 1 172 ? 11.68 -24.5 -29.172 1 39.19 172 GLY A CA 1
ATOM 1374 C C . GLY A 1 172 ? 10.328 -23.922 -29.547 1 39.19 172 GLY A C 1
ATOM 1375 O O . GLY A 1 172 ? 9.422 -24.641 -29.938 1 39.19 172 GLY A O 1
ATOM 1376 N N . PHE A 1 173 ? 10.172 -22.625 -29.172 1 42.38 173 PHE A N 1
ATOM 1377 C CA . PHE A 1 173 ? 8.812 -22.156 -29.406 1 42.38 173 PHE A CA 1
ATOM 1378 C C . PHE A 1 173 ? 8.734 -21.359 -30.703 1 42.38 173 PHE A C 1
ATOM 1380 O O . PHE A 1 173 ? 9.703 -20.703 -31.094 1 42.38 173 PHE A O 1
ATOM 1387 N N . THR A 1 174 ? 7.953 -21.969 -31.578 1 43.75 174 THR A N 1
ATOM 1388 C CA . THR A 1 174 ? 7.625 -21.172 -32.75 1 43.75 174 THR A CA 1
ATOM 1389 C C . THR A 1 174 ? 7.309 -19.734 -32.375 1 43.75 174 THR A C 1
ATOM 1391 O O . THR A 1 174 ? 6.281 -19.469 -31.734 1 43.75 174 THR A O 1
ATOM 1394 N N . ARG A 1 175 ? 8.227 -18.984 -32.188 1 52.69 175 ARG A N 1
ATOM 1395 C CA . ARG A 1 175 ? 7.938 -17.562 -31.938 1 52.69 175 ARG A CA 1
ATOM 1396 C C . ARG A 1 175 ? 7.809 -16.797 -33.25 1 52.69 175 ARG A C 1
ATOM 1398 O O . ARG A 1 175 ? 8.43 -17.156 -34.25 1 52.69 175 ARG A O 1
ATOM 1405 N N . SER A 1 176 ? 6.844 -15.992 -33.062 1 57.59 176 SER A N 1
ATOM 1406 C CA . SER A 1 176 ? 6.754 -15.078 -34.188 1 57.59 176 SER A CA 1
ATOM 1407 C C . SER A 1 176 ? 8.062 -14.32 -34.406 1 57.59 176 SER A C 1
ATOM 1409 O O . SER A 1 176 ? 8.859 -14.188 -33.469 1 57.59 176 SER A O 1
ATOM 1411 N N . ARG A 1 177 ? 8.406 -14 -35.562 1 60.56 177 ARG A N 1
ATOM 1412 C CA . ARG A 1 177 ? 9.586 -13.227 -35.906 1 60.56 177 ARG A CA 1
ATOM 1413 C C . ARG A 1 177 ? 9.711 -11.992 -35.031 1 60.56 177 ARG A C 1
ATOM 1415 O O . ARG A 1 177 ? 10.812 -11.656 -34.562 1 60.56 177 ARG A O 1
ATOM 1422 N N . ASP A 1 178 ? 8.555 -11.352 -34.719 1 67 178 ASP A N 1
ATOM 1423 C CA . ASP A 1 178 ? 8.555 -10.125 -33.938 1 67 178 ASP A CA 1
ATOM 1424 C C . ASP A 1 178 ? 8.953 -10.398 -32.5 1 67 178 ASP A C 1
ATOM 1426 O O . ASP A 1 178 ? 9.672 -9.609 -31.875 1 67 178 ASP A O 1
ATOM 1430 N N . GLN A 1 179 ? 8.57 -11.492 -31.984 1 68.69 179 GLN A N 1
ATOM 1431 C CA . GLN A 1 179 ? 8.906 -11.852 -30.625 1 68.69 179 GLN A CA 1
ATOM 1432 C C . GLN A 1 179 ? 10.391 -12.164 -30.484 1 68.69 179 GLN A C 1
ATOM 1434 O O . GLN A 1 179 ? 11.016 -11.812 -29.469 1 68.69 179 GLN A O 1
ATOM 1439 N N . ILE A 1 180 ? 10.914 -12.727 -31.516 1 66.25 180 ILE A N 1
ATOM 1440 C CA . ILE A 1 180 ? 12.336 -13.062 -31.516 1 66.25 180 ILE A CA 1
ATOM 1441 C C . ILE A 1 180 ? 13.164 -11.781 -31.531 1 66.25 180 ILE A C 1
ATOM 1443 O O . ILE A 1 180 ? 14.172 -11.68 -30.812 1 66.25 180 ILE A O 1
ATOM 1447 N N . ILE A 1 181 ? 12.703 -10.875 -32.25 1 71.31 181 ILE A N 1
ATOM 1448 C CA . ILE A 1 181 ? 13.414 -9.609 -32.375 1 71.31 181 ILE A CA 1
ATOM 1449 C C . ILE A 1 181 ? 13.398 -8.898 -31 1 71.31 181 ILE A C 1
ATOM 1451 O O . ILE A 1 181 ? 14.43 -8.375 -30.562 1 71.31 181 ILE A O 1
ATOM 1455 N N . GLU A 1 182 ? 12.289 -8.891 -30.375 1 75.56 182 GLU A N 1
ATOM 1456 C CA . GLU A 1 182 ? 12.156 -8.227 -29.078 1 75.56 182 GLU A CA 1
ATOM 1457 C C . GLU A 1 182 ? 13.031 -8.906 -28.031 1 75.56 182 GLU A C 1
ATOM 1459 O O . GLU A 1 182 ? 13.672 -8.227 -27.219 1 75.56 182 GLU A O 1
ATOM 1464 N N . ILE A 1 183 ? 13.086 -10.188 -28.109 1 72.88 183 ILE A N 1
ATOM 1465 C CA . ILE A 1 183 ? 13.875 -10.953 -27.141 1 72.88 183 ILE A CA 1
ATOM 1466 C C . ILE A 1 183 ? 15.359 -10.664 -27.344 1 72.88 183 ILE A C 1
ATOM 1468 O O . ILE A 1 183 ? 16.109 -10.484 -26.391 1 72.88 183 ILE A O 1
ATOM 1472 N N . ASN A 1 184 ? 15.711 -10.617 -28.547 1 73.81 184 ASN A N 1
ATOM 1473 C CA . ASN A 1 184 ? 17.109 -10.328 -28.859 1 73.81 184 ASN A CA 1
ATOM 1474 C C . ASN A 1 184 ? 17.484 -8.906 -28.453 1 73.81 184 ASN A C 1
ATOM 1476 O O . ASN A 1 184 ? 18.594 -8.672 -27.969 1 73.81 184 ASN A O 1
ATOM 1480 N N . LYS A 1 185 ? 16.516 -8.102 -28.688 1 82.62 185 LYS A N 1
ATOM 1481 C CA . LYS A 1 185 ? 16.766 -6.719 -28.281 1 82.62 185 LYS A CA 1
ATOM 1482 C C . LYS A 1 185 ? 16.953 -6.602 -26.781 1 82.62 185 LYS A C 1
ATOM 1484 O O . LYS A 1 185 ? 17.891 -5.941 -26.312 1 82.62 185 LYS A O 1
ATOM 1489 N N . ILE A 1 186 ? 16.172 -7.211 -26.016 1 84.5 186 ILE A N 1
ATOM 1490 C CA . ILE A 1 186 ? 16.234 -7.195 -24.547 1 84.5 186 ILE A CA 1
ATOM 1491 C C . ILE A 1 186 ? 17.547 -7.828 -24.094 1 84.5 186 ILE A C 1
ATOM 1493 O O . ILE A 1 186 ? 18.25 -7.273 -23.234 1 84.5 186 ILE A O 1
ATOM 1497 N N . ALA A 1 187 ? 17.906 -8.93 -24.688 1 79.31 187 ALA A N 1
ATOM 1498 C CA . ALA A 1 187 ? 19.156 -9.602 -24.344 1 79.31 187 ALA A CA 1
ATOM 1499 C C . ALA A 1 187 ? 20.359 -8.711 -24.641 1 79.31 187 ALA A C 1
ATOM 1501 O O . ALA A 1 187 ? 21.312 -8.664 -23.859 1 79.31 187 ALA A O 1
ATOM 1502 N N . GLY A 1 188 ? 20.25 -8.039 -25.734 1 83.56 188 GLY A N 1
ATOM 1503 C CA . GLY A 1 188 ? 21.312 -7.113 -26.094 1 83.56 188 GLY A CA 1
ATOM 1504 C C . GLY A 1 188 ? 21.469 -5.965 -25.109 1 83.56 188 GLY A C 1
ATOM 1505 O O . GLY A 1 188 ? 22.578 -5.582 -24.766 1 83.56 188 GLY A O 1
ATOM 1506 N N . GLN A 1 189 ? 20.328 -5.453 -24.719 1 89.94 189 GLN A N 1
ATOM 1507 C CA . GLN A 1 189 ? 20.344 -4.348 -23.766 1 89.94 189 GLN A CA 1
ATOM 1508 C C . GLN A 1 189 ? 20.922 -4.793 -22.422 1 89.94 189 GLN A C 1
ATOM 1510 O O . GLN A 1 189 ? 21.703 -4.07 -21.797 1 89.94 189 GLN A O 1
ATOM 1515 N N . ILE A 1 190 ? 20.547 -5.945 -22 1 89.38 190 ILE A N 1
ATOM 1516 C CA . ILE A 1 190 ? 21.047 -6.469 -20.734 1 89.38 190 ILE A CA 1
ATOM 1517 C C . ILE A 1 190 ? 22.547 -6.672 -20.812 1 89.38 190 ILE A C 1
ATOM 1519 O O . ILE A 1 190 ? 23.281 -6.305 -19.906 1 89.38 190 ILE A O 1
ATOM 1523 N N . ASP A 1 191 ? 22.969 -7.191 -21.906 1 86.5 191 ASP A N 1
ATOM 1524 C CA . ASP A 1 191 ? 24.391 -7.434 -22.109 1 86.5 191 ASP A CA 1
ATOM 1525 C C . ASP A 1 191 ? 25.172 -6.117 -22.156 1 86.5 191 ASP A C 1
ATOM 1527 O O . ASP A 1 191 ? 26.281 -6.027 -21.625 1 86.5 191 ASP A O 1
ATOM 1531 N N . GLU A 1 192 ? 24.609 -5.207 -22.797 1 90.94 192 GLU A N 1
ATOM 1532 C CA . GLU A 1 192 ? 25.25 -3.895 -22.875 1 90.94 192 GLU A CA 1
ATOM 1533 C C . GLU A 1 192 ? 25.406 -3.275 -21.484 1 90.94 192 GLU A C 1
ATOM 1535 O O . GLU A 1 192 ? 26.484 -2.768 -21.156 1 90.94 192 GLU A O 1
ATOM 1540 N N . ILE A 1 193 ? 24.391 -3.27 -20.719 1 94.81 193 ILE A N 1
ATOM 1541 C CA . ILE A 1 193 ? 24.422 -2.703 -19.375 1 94.81 193 ILE A CA 1
ATOM 1542 C C . ILE A 1 193 ? 25.453 -3.445 -18.531 1 94.81 193 ILE A C 1
ATOM 1544 O O . ILE A 1 193 ? 26.297 -2.822 -17.875 1 94.81 193 ILE A O 1
ATOM 1548 N N . ARG A 1 194 ? 25.422 -4.73 -18.609 1 91.5 194 ARG A N 1
ATOM 1549 C CA . ARG A 1 194 ? 26.312 -5.555 -17.797 1 91.5 194 ARG A CA 1
ATOM 1550 C C . ARG A 1 194 ? 27.781 -5.281 -18.156 1 91.5 194 ARG A C 1
ATOM 1552 O O . ARG A 1 194 ? 28.625 -5.152 -17.266 1 91.5 194 ARG A O 1
ATOM 1559 N N . THR A 1 195 ? 28.078 -5.207 -19.375 1 90 195 THR A N 1
ATOM 1560 C CA . THR A 1 195 ? 29.453 -5.035 -19.844 1 90 195 THR A CA 1
ATOM 1561 C C . THR A 1 195 ? 29.969 -3.652 -19.469 1 90 195 THR A C 1
ATOM 1563 O O . THR A 1 195 ? 31.172 -3.48 -19.234 1 90 195 THR A O 1
ATOM 1566 N N . LYS A 1 196 ? 29.094 -2.746 -19.438 1 93.94 196 LYS A N 1
ATOM 1567 C CA . LYS A 1 196 ? 29.5 -1.374 -19.141 1 93.94 196 LYS A CA 1
ATOM 1568 C C . LYS A 1 196 ? 29.719 -1.18 -17.641 1 93.94 196 LYS A C 1
ATOM 1570 O O . LYS A 1 196 ? 30.422 -0.256 -17.219 1 93.94 196 LYS A O 1
ATOM 1575 N N . LEU A 1 197 ? 29.141 -1.971 -16.875 1 94.62 197 LEU A N 1
ATOM 1576 C CA . LEU A 1 197 ? 29.359 -1.914 -15.43 1 94.62 197 LEU A CA 1
ATOM 1577 C C . LEU A 1 197 ? 30.781 -2.361 -15.078 1 94.62 197 LEU A C 1
ATOM 1579 O O . LEU A 1 197 ? 31.297 -3.295 -15.688 1 94.62 197 LEU A O 1
ATOM 1583 N N . GLN A 1 198 ? 31.422 -1.704 -14.156 1 90.5 198 GLN A N 1
ATOM 1584 C CA . GLN A 1 198 ? 32.812 -1.978 -13.797 1 90.5 198 GLN A CA 1
ATOM 1585 C C . GLN A 1 198 ? 32.969 -3.402 -13.266 1 90.5 198 GLN A C 1
ATOM 1587 O O . GLN A 1 198 ? 33.938 -4.09 -13.609 1 90.5 198 GLN A O 1
ATOM 1592 N N . ASP A 1 199 ? 32.156 -3.826 -12.422 1 92.38 199 ASP A N 1
ATOM 1593 C CA . ASP A 1 199 ? 32.156 -5.141 -11.781 1 92.38 199 ASP A CA 1
ATOM 1594 C C . ASP A 1 199 ? 30.734 -5.621 -11.492 1 92.38 199 ASP A C 1
ATOM 1596 O O . ASP A 1 199 ? 30.078 -5.105 -10.586 1 92.38 199 ASP A O 1
ATOM 1600 N N . CYS A 1 200 ? 30.266 -6.629 -12.281 1 94.81 200 CYS A N 1
ATOM 1601 C CA . CYS A 1 200 ? 28.891 -7.086 -12.094 1 94.81 200 CYS A CA 1
ATOM 1602 C C . CYS A 1 200 ? 28.766 -8.578 -12.375 1 94.81 200 CYS A C 1
ATOM 1604 O O . CYS A 1 200 ? 29.062 -9.031 -13.477 1 94.81 200 CYS A O 1
ATOM 1606 N N . ASP A 1 201 ? 28.391 -9.32 -11.383 1 95.94 201 ASP A N 1
ATOM 1607 C CA . ASP A 1 201 ? 28.109 -10.742 -11.562 1 95.94 201 ASP A CA 1
ATOM 1608 C C . ASP A 1 201 ? 26.672 -10.961 -12.031 1 95.94 201 ASP A C 1
ATOM 1610 O O . ASP A 1 201 ? 25.797 -10.117 -11.812 1 95.94 201 ASP A O 1
ATOM 1614 N N . PHE A 1 202 ? 26.469 -12.047 -12.711 1 94.19 202 PHE A N 1
ATOM 1615 C CA . PHE A 1 202 ? 25.188 -12.328 -13.328 1 94.19 202 PHE A CA 1
ATOM 1616 C C . PHE A 1 202 ? 24.641 -13.68 -12.875 1 94.19 202 PHE A C 1
ATOM 1618 O O . PHE A 1 202 ? 25.312 -14.703 -13.039 1 94.19 202 PHE A O 1
ATOM 1625 N N . LEU A 1 203 ? 23.453 -13.641 -12.281 1 95.06 203 LEU A N 1
ATOM 1626 C CA . LEU A 1 203 ? 22.812 -14.836 -11.75 1 95.06 203 LEU A CA 1
ATOM 1627 C C . LEU A 1 203 ? 21.438 -15.039 -12.391 1 95.06 203 LEU A C 1
ATOM 1629 O O . LEU A 1 203 ? 20.594 -14.148 -12.352 1 95.06 203 LEU A O 1
ATOM 1633 N N . GLN A 1 204 ? 21.234 -16.172 -12.961 1 91.12 204 GLN A N 1
ATOM 1634 C CA . GLN A 1 204 ? 19.938 -16.516 -13.516 1 91.12 204 GLN A CA 1
ATOM 1635 C C . GLN A 1 204 ? 19.188 -17.484 -12.594 1 91.12 204 GLN A C 1
ATOM 1637 O O . GLN A 1 204 ? 19.781 -18.422 -12.062 1 91.12 204 GLN A O 1
ATOM 1642 N N . VAL A 1 205 ? 17.953 -17.172 -12.383 1 90.81 205 VAL A N 1
ATOM 1643 C CA . VAL A 1 205 ? 17.078 -18.016 -11.578 1 90.81 205 VAL A CA 1
ATOM 1644 C C . VAL A 1 205 ? 16 -18.641 -12.461 1 90.81 205 VAL A C 1
ATOM 1646 O O . VAL A 1 205 ? 15.266 -17.922 -13.148 1 90.81 205 VAL A O 1
ATOM 1649 N N . THR A 1 206 ? 15.898 -19.969 -12.438 1 84.31 206 THR A N 1
ATOM 1650 C CA . THR A 1 206 ? 14.945 -20.609 -13.336 1 84.31 206 THR A CA 1
ATOM 1651 C C . THR A 1 206 ? 14.406 -21.906 -12.727 1 84.31 206 THR A C 1
ATOM 1653 O O . THR A 1 206 ? 15 -22.453 -11.797 1 84.31 206 THR A O 1
ATOM 1656 N N . ALA A 1 207 ? 13.281 -22.312 -13.227 1 82.25 207 ALA A N 1
ATOM 1657 C CA . ALA A 1 207 ? 12.703 -23.594 -12.852 1 82.25 207 ALA A CA 1
ATOM 1658 C C . ALA A 1 207 ? 12.781 -24.594 -14.008 1 82.25 207 ALA A C 1
ATOM 1660 O O . ALA A 1 207 ? 12.266 -25.703 -13.914 1 82.25 207 ALA A O 1
ATOM 1661 N N . THR A 1 208 ? 13.492 -24.156 -15.031 1 77.31 208 THR A N 1
ATOM 1662 C CA . THR A 1 208 ? 13.516 -24.984 -16.234 1 77.31 208 THR A CA 1
ATOM 1663 C C . THR A 1 208 ? 14.922 -25.547 -16.484 1 77.31 208 THR A C 1
ATOM 1665 O O . THR A 1 208 ? 15.781 -24.859 -17.031 1 77.31 208 THR A O 1
ATOM 1668 N N . PRO A 1 209 ? 15.133 -26.75 -16.25 1 78.31 209 PRO A N 1
ATOM 1669 C CA . PRO A 1 209 ? 16.453 -27.359 -16.422 1 78.31 209 PRO A CA 1
ATOM 1670 C C . PRO A 1 209 ? 16.922 -27.359 -17.875 1 78.31 209 PRO A C 1
ATOM 1672 O O . PRO A 1 209 ? 18.125 -27.406 -18.156 1 78.31 209 PRO A O 1
ATOM 1675 N N . TYR A 1 210 ? 15.93 -27.391 -18.703 1 72.44 210 TYR A N 1
ATOM 1676 C CA . TYR A 1 210 ? 16.266 -27.406 -20.125 1 72.44 210 TYR A CA 1
ATOM 1677 C C . TYR A 1 210 ? 17.188 -26.25 -20.484 1 72.44 210 TYR A C 1
ATOM 1679 O O . TYR A 1 210 ? 18.047 -26.375 -21.359 1 72.44 210 TYR A O 1
ATOM 1687 N N . SER A 1 211 ? 17 -25.234 -19.781 1 70.75 211 SER A N 1
ATOM 1688 C CA . SER A 1 211 ? 17.781 -24.031 -20.047 1 70.75 211 SER A CA 1
ATOM 1689 C C . SER A 1 211 ? 19.266 -24.281 -19.844 1 70.75 211 SER A C 1
ATOM 1691 O O . SER A 1 211 ? 20.109 -23.594 -20.453 1 70.75 211 SER A O 1
ATOM 1693 N N . LEU A 1 212 ? 19.594 -25.234 -19.109 1 70.75 212 LEU A N 1
ATOM 1694 C CA . LEU A 1 212 ? 20.984 -25.562 -18.812 1 70.75 212 LEU A CA 1
ATOM 1695 C C . LEU A 1 212 ? 21.672 -26.125 -20.047 1 70.75 212 LEU A C 1
ATOM 1697 O O . LEU A 1 212 ? 22.891 -26.016 -20.188 1 70.75 212 LEU A O 1
ATOM 1701 N N . TYR A 1 213 ? 20.891 -26.719 -20.844 1 68.38 213 TYR A N 1
ATOM 1702 C CA . TYR A 1 213 ? 21.469 -27.531 -21.906 1 68.38 213 TYR A CA 1
ATOM 1703 C C . TYR A 1 213 ? 21.484 -26.75 -23.234 1 68.38 213 TYR A C 1
ATOM 1705 O O . TYR A 1 213 ? 21.984 -27.25 -24.234 1 68.38 213 TYR A O 1
ATOM 1713 N N . LEU A 1 214 ? 20.906 -25.656 -23.109 1 64 214 LEU A N 1
ATOM 1714 C CA . LEU A 1 214 ? 20.922 -24.828 -24.312 1 64 214 LEU A CA 1
ATOM 1715 C C . LEU A 1 214 ? 22.359 -24.422 -24.672 1 64 214 LEU A C 1
ATOM 1717 O O . LEU A 1 214 ? 23.203 -24.297 -23.781 1 64 214 LEU A O 1
ATOM 1721 N N . GLN A 1 215 ? 22.703 -24.578 -25.969 1 56.91 215 GLN A N 1
ATOM 1722 C CA . GLN A 1 215 ? 24.078 -24.359 -26.422 1 56.91 215 GLN A CA 1
ATOM 1723 C C . GLN A 1 215 ? 24.297 -22.906 -26.844 1 56.91 215 GLN A C 1
ATOM 1725 O O . GLN A 1 215 ? 23.375 -22.266 -27.375 1 56.91 215 GLN A O 1
ATOM 1730 N N . PRO A 1 216 ? 25.5 -22.406 -26.359 1 52.28 216 PRO A N 1
ATOM 1731 C CA . PRO A 1 216 ? 25.859 -21.078 -26.875 1 52.28 216 PRO A CA 1
ATOM 1732 C C . PRO A 1 216 ? 25.953 -21.047 -28.391 1 52.28 216 PRO A C 1
ATOM 1734 O O . PRO A 1 216 ? 26.266 -22.062 -29.016 1 52.28 216 PRO A O 1
ATOM 1737 N N . GLU A 1 217 ? 25.391 -20.031 -29.109 1 48.66 217 GLU A N 1
ATOM 1738 C CA . GLU A 1 217 ? 25.391 -19.906 -30.562 1 48.66 217 GLU A CA 1
ATOM 1739 C C . GLU A 1 217 ? 26.766 -20.266 -31.125 1 48.66 217 GLU A C 1
ATOM 1741 O O . GLU A 1 217 ? 26.859 -20.797 -32.25 1 48.66 217 GLU A O 1
ATOM 1746 N N . ASP A 1 218 ? 27.828 -19.906 -30.438 1 45.12 218 ASP A N 1
ATOM 1747 C CA . ASP A 1 218 ? 29.172 -20.031 -31 1 45.12 218 ASP A CA 1
ATOM 1748 C C . ASP A 1 218 ? 29.703 -21.453 -30.828 1 45.12 218 ASP A C 1
ATOM 1750 O O . ASP A 1 218 ? 30.797 -21.781 -31.281 1 45.12 218 ASP A O 1
ATOM 1754 N N . LEU A 1 219 ? 29.141 -22.125 -30.062 1 43.66 219 LEU A N 1
ATOM 1755 C CA . LEU A 1 219 ? 29.75 -23.438 -29.828 1 43.66 219 LEU A CA 1
ATOM 1756 C C . LEU A 1 219 ? 29.484 -24.375 -31 1 43.66 219 LEU A C 1
ATOM 1758 O O . LEU A 1 219 ? 28.328 -24.594 -31.375 1 43.66 219 LEU A O 1
ATOM 1762 N N . ILE A 1 220 ? 30.516 -24.484 -31.844 1 39.94 220 ILE A N 1
ATOM 1763 C CA . ILE A 1 220 ? 30.594 -25.469 -32.906 1 39.94 220 ILE A CA 1
ATOM 1764 C C . ILE A 1 220 ? 30.359 -26.875 -32.344 1 39.94 220 ILE A C 1
ATOM 1766 O O . ILE A 1 220 ? 31.141 -27.359 -31.531 1 39.94 220 ILE A O 1
ATOM 1770 N N . VAL A 1 221 ? 29.172 -27.297 -32.312 1 42.84 221 VAL A N 1
ATOM 1771 C CA . VAL A 1 221 ? 28.828 -28.672 -31.984 1 42.84 221 VAL A CA 1
ATOM 1772 C C . VAL A 1 221 ? 29.688 -29.625 -32.812 1 42.84 221 VAL A C 1
ATOM 1774 O O . VAL A 1 221 ? 29.656 -29.609 -34.031 1 42.84 221 VAL A O 1
ATOM 1777 N N . ASN A 1 222 ? 30.812 -29.984 -32.344 1 38.75 222 ASN A N 1
ATOM 1778 C CA . ASN A 1 222 ? 31.453 -31.094 -33.031 1 38.75 222 ASN A CA 1
ATOM 1779 C C . ASN A 1 222 ? 30.484 -32.281 -33.219 1 38.75 222 ASN A C 1
ATOM 1781 O O . ASN A 1 222 ? 29.797 -32.688 -32.281 1 38.75 222 ASN A O 1
ATOM 1785 N N . SER A 1 223 ? 30.109 -32.531 -34.344 1 40.31 223 SER A N 1
ATOM 1786 C CA . SER A 1 223 ? 29.203 -33.531 -34.938 1 40.31 223 SER A CA 1
ATOM 1787 C C . SER A 1 223 ? 29.344 -34.844 -34.219 1 40.31 223 SER A C 1
ATOM 1789 O O . SER A 1 223 ? 28.516 -35.75 -34.406 1 40.31 223 SER A O 1
ATOM 1791 N N . SER A 1 224 ? 30.5 -35.125 -33.656 1 40.91 224 SER A N 1
ATOM 1792 C CA . SER A 1 224 ? 30.719 -36.531 -33.312 1 40.91 224 SER A CA 1
ATOM 1793 C C . SER A 1 224 ? 30.094 -36.875 -31.953 1 40.91 224 SER A C 1
ATOM 1795 O O . SER A 1 224 ? 29.922 -38.062 -31.625 1 40.91 224 SER A O 1
ATOM 1797 N N . ASN A 1 225 ? 30.156 -35.969 -30.906 1 47.06 225 ASN A N 1
ATOM 1798 C CA . ASN A 1 225 ? 29.781 -36.406 -29.578 1 47.06 225 ASN A CA 1
ATOM 1799 C C . ASN A 1 225 ? 28.297 -36.125 -29.297 1 47.06 225 ASN A C 1
ATOM 1801 O O . ASN A 1 225 ? 27.859 -34.969 -29.359 1 47.06 225 ASN A O 1
ATOM 1805 N N . LYS A 1 226 ? 27.469 -37.156 -29.172 1 57.06 226 LYS A N 1
ATOM 1806 C CA . LYS A 1 226 ? 26.031 -37.406 -29.109 1 57.06 226 LYS A CA 1
ATOM 1807 C C . LYS A 1 226 ? 25.406 -36.812 -27.844 1 57.06 226 LYS A C 1
ATOM 1809 O O . LYS A 1 226 ? 24.188 -36.781 -27.703 1 57.06 226 LYS A O 1
ATOM 1814 N N . THR A 1 227 ? 26.297 -36.375 -26.844 1 58.22 227 THR A N 1
ATOM 1815 C CA . THR A 1 227 ? 25.75 -35.969 -25.562 1 58.22 227 THR A CA 1
ATOM 1816 C C . THR A 1 227 ? 25.922 -34.438 -25.375 1 58.22 227 THR A C 1
ATOM 1818 O O . THR A 1 227 ? 26.953 -33.875 -25.734 1 58.22 227 THR A O 1
ATOM 1821 N N . PHE A 1 228 ? 24.844 -33.719 -25.078 1 59.06 228 PHE A N 1
ATOM 1822 C CA . PHE A 1 228 ? 24.875 -32.281 -24.797 1 59.06 228 PHE A CA 1
ATOM 1823 C C . PHE A 1 228 ? 25.016 -32.031 -23.312 1 59.06 228 PHE A C 1
ATOM 1825 O O . PHE A 1 228 ? 24.203 -32.531 -22.516 1 59.06 228 PHE A O 1
ATOM 1832 N N . LYS A 1 229 ? 26.188 -31.438 -22.891 1 56.16 229 LYS A N 1
ATOM 1833 C CA . LYS A 1 229 ? 26.438 -31.094 -21.5 1 56.16 229 LYS A CA 1
ATOM 1834 C C . LYS A 1 229 ? 25.875 -29.719 -21.156 1 56.16 229 LYS A C 1
ATOM 1836 O O . LYS A 1 229 ? 25.656 -28.891 -22.047 1 56.16 229 LYS A O 1
ATOM 1841 N N . PRO A 1 230 ? 25.438 -29.609 -19.906 1 53.94 230 PRO A N 1
ATOM 1842 C CA . PRO A 1 230 ? 24.984 -28.281 -19.484 1 53.94 230 PRO A CA 1
ATOM 1843 C C . PRO A 1 230 ? 26.094 -27.25 -19.484 1 53.94 230 PRO A C 1
ATOM 1845 O O . PRO A 1 230 ? 26.75 -27.031 -18.453 1 53.94 230 PRO A O 1
ATOM 1848 N N . ILE A 1 231 ? 26.531 -26.719 -20.594 1 54.66 231 ILE A N 1
ATOM 1849 C CA . ILE A 1 231 ? 27.75 -25.938 -20.75 1 54.66 231 ILE A CA 1
ATOM 1850 C C . ILE A 1 231 ? 27.438 -24.453 -20.578 1 54.66 231 ILE A C 1
ATOM 1852 O O . ILE A 1 231 ? 28.312 -23.672 -20.219 1 54.66 231 ILE A O 1
ATOM 1856 N N . LYS A 1 232 ? 26.25 -24.062 -20.578 1 63.81 232 LYS A N 1
ATOM 1857 C CA . LYS A 1 232 ? 25.969 -22.625 -20.672 1 63.81 232 LYS A CA 1
ATOM 1858 C C . LYS A 1 232 ? 26.266 -21.922 -19.344 1 63.81 232 LYS A C 1
ATOM 1860 O O . LYS A 1 232 ? 27 -20.938 -19.312 1 63.81 232 LYS A O 1
ATOM 1865 N N . PRO A 1 233 ? 26.141 -22.625 -18.203 1 78.25 233 PRO A N 1
ATOM 1866 C CA . PRO A 1 233 ? 26.312 -21.812 -17 1 78.25 233 PRO A CA 1
ATOM 1867 C C . PRO A 1 233 ? 27.719 -21.891 -16.406 1 78.25 233 PRO A C 1
ATOM 1869 O O . PRO A 1 233 ? 28.391 -22.922 -16.578 1 78.25 233 PRO A O 1
ATOM 1872 N N . ALA A 1 234 ? 28.219 -20.797 -15.891 1 84.69 234 ALA A N 1
ATOM 1873 C CA . ALA A 1 234 ? 29.469 -20.812 -15.133 1 84.69 234 ALA A CA 1
ATOM 1874 C C . ALA A 1 234 ? 29.391 -21.797 -13.969 1 84.69 234 ALA A C 1
ATOM 1876 O O . ALA A 1 234 ? 30.359 -22.484 -13.656 1 84.69 234 ALA A O 1
ATOM 1877 N N . PHE A 1 235 ? 28.297 -21.844 -13.398 1 88.06 235 PHE A N 1
ATOM 1878 C CA . PHE A 1 235 ? 27.969 -22.828 -12.359 1 88.06 235 PHE A CA 1
ATOM 1879 C C . PHE A 1 235 ? 26.453 -22.969 -12.203 1 88.06 235 PHE A C 1
ATOM 1881 O O . PHE A 1 235 ? 25.703 -22.125 -12.695 1 88.06 235 PHE A O 1
ATOM 1888 N N . THR A 1 236 ? 26.062 -24.094 -11.625 1 89.75 236 THR A N 1
ATOM 1889 C CA . THR A 1 236 ? 24.656 -24.312 -11.305 1 89.75 236 THR A CA 1
ATOM 1890 C C . THR A 1 236 ? 24.484 -24.75 -9.859 1 89.75 236 THR A C 1
ATOM 1892 O O . THR A 1 236 ? 25.219 -25.625 -9.383 1 89.75 236 THR A O 1
ATOM 1895 N N . GLU A 1 237 ? 23.672 -24.031 -9.148 1 91.56 237 GLU A N 1
ATOM 1896 C CA . GLU A 1 237 ? 23.281 -24.438 -7.805 1 91.56 237 GLU A CA 1
ATOM 1897 C C . GLU A 1 237 ? 21.812 -24.828 -7.758 1 91.56 237 GLU A C 1
ATOM 1899 O O . GLU A 1 237 ? 20.953 -24.156 -8.352 1 91.56 237 GLU A O 1
ATOM 1904 N N . LEU A 1 238 ? 21.547 -25.953 -7.113 1 90.38 238 LEU A N 1
ATOM 1905 C CA . LEU A 1 238 ? 20.172 -26.438 -7.008 1 90.38 238 LEU A CA 1
ATOM 1906 C C . LEU A 1 238 ? 19.484 -25.875 -5.77 1 90.38 238 LEU A C 1
ATOM 1908 O O . LEU A 1 238 ? 20.016 -25.984 -4.66 1 90.38 238 LEU A O 1
ATOM 1912 N N . VAL A 1 239 ? 18.328 -25.297 -5.977 1 93.06 239 VAL A N 1
ATOM 1913 C CA . VAL A 1 239 ? 17.531 -24.812 -4.852 1 93.06 239 VAL A CA 1
ATOM 1914 C C . VAL A 1 239 ? 16.906 -26 -4.125 1 93.06 239 VAL A C 1
ATOM 1916 O O . VAL A 1 239 ? 16.297 -26.875 -4.754 1 93.06 239 VAL A O 1
ATOM 1919 N N . PRO A 1 240 ? 17.078 -25.984 -2.848 1 91.25 240 PRO A N 1
ATOM 1920 C CA . PRO A 1 240 ? 16.5 -27.109 -2.115 1 91.25 240 PRO A CA 1
ATOM 1921 C C . PRO A 1 240 ? 14.969 -27.125 -2.168 1 91.25 240 PRO A C 1
ATOM 1923 O O . PRO A 1 240 ? 14.336 -26.078 -2.125 1 91.25 240 PRO A O 1
ATOM 1926 N N . VAL A 1 241 ? 14.461 -28.297 -2.244 1 87.69 241 VAL A N 1
ATOM 1927 C CA . VAL A 1 241 ? 13.008 -28.484 -2.289 1 87.69 241 VAL A CA 1
ATOM 1928 C C . VAL A 1 241 ? 12.5 -28.891 -0.911 1 87.69 241 VAL A C 1
ATOM 1930 O O . VAL A 1 241 ? 12.844 -29.969 -0.405 1 87.69 241 VAL A O 1
ATOM 1933 N N . PRO A 1 242 ? 11.688 -28.062 -0.376 1 84.44 242 PRO A N 1
ATOM 1934 C CA . PRO A 1 242 ? 11.141 -28.438 0.93 1 84.44 242 PRO A CA 1
ATOM 1935 C C . PRO A 1 242 ? 10.227 -29.672 0.86 1 84.44 242 PRO A C 1
ATOM 1937 O O . PRO A 1 242 ? 9.633 -29.938 -0.186 1 84.44 242 PRO A O 1
ATOM 1940 N N . ASP A 1 243 ? 10.047 -30.25 1.952 1 80.75 243 ASP A N 1
ATOM 1941 C CA . ASP A 1 243 ? 9.25 -31.469 2.031 1 80.75 243 ASP A CA 1
ATOM 1942 C C . ASP A 1 243 ? 7.777 -31.188 1.727 1 80.75 243 ASP A C 1
ATOM 1944 O O . ASP A 1 243 ? 7.094 -32.031 1.128 1 80.75 243 ASP A O 1
ATOM 1948 N N . ALA A 1 244 ? 7.387 -30.078 2.1 1 83.62 244 ALA A N 1
ATOM 1949 C CA . ALA A 1 244 ? 5.969 -29.75 1.968 1 83.62 244 ALA A CA 1
ATOM 1950 C C . ALA A 1 244 ? 5.645 -29.312 0.545 1 83.62 244 ALA A C 1
ATOM 1952 O O . ALA A 1 244 ? 4.48 -29.062 0.218 1 83.62 244 ALA A O 1
ATOM 1953 N N . TYR A 1 245 ? 6.617 -29.391 -0.303 1 89.19 245 TYR A N 1
ATOM 1954 C CA . TYR A 1 245 ? 6.41 -28.938 -1.676 1 89.19 245 TYR A CA 1
ATOM 1955 C C . TYR A 1 245 ? 5.629 -29.969 -2.477 1 89.19 245 TYR A C 1
ATOM 1957 O O . TYR A 1 245 ? 5.918 -31.172 -2.414 1 89.19 245 TYR A O 1
ATOM 1965 N N . ILE A 1 246 ? 4.598 -29.5 -3.164 1 91.5 246 ILE A N 1
ATOM 1966 C CA . ILE A 1 246 ? 3.779 -30.328 -4.047 1 91.5 246 ILE A CA 1
ATOM 1967 C C . ILE A 1 246 ? 3.99 -29.891 -5.496 1 91.5 246 ILE A C 1
ATOM 1969 O O . ILE A 1 246 ? 3.746 -28.734 -5.848 1 91.5 246 ILE A O 1
ATOM 1973 N N . GLY A 1 247 ? 4.488 -30.781 -6.379 1 90.44 247 GLY A N 1
ATOM 1974 C CA . GLY A 1 247 ? 4.75 -30.469 -7.773 1 90.44 247 GLY A CA 1
ATOM 1975 C C . GLY A 1 247 ? 4.348 -31.562 -8.727 1 90.44 247 GLY A C 1
ATOM 1976 O O . GLY A 1 247 ? 3.355 -32.25 -8.5 1 90.44 247 GLY A O 1
ATOM 1977 N N . GLY A 1 248 ? 5.105 -31.688 -9.828 1 88.94 248 GLY A N 1
ATOM 1978 C CA . GLY A 1 248 ? 4.793 -32.656 -10.875 1 88.94 248 GLY A CA 1
ATOM 1979 C C . GLY A 1 248 ? 4.871 -34.094 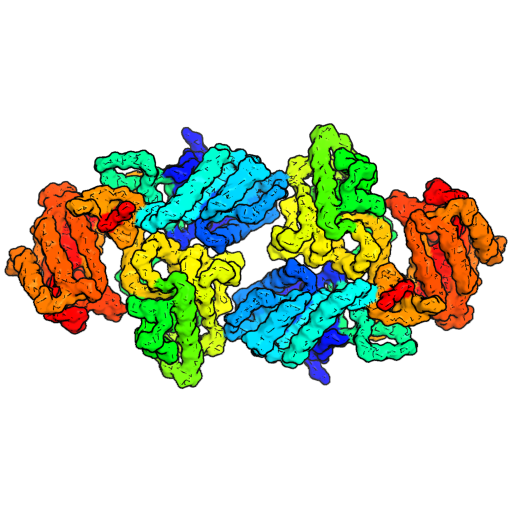-10.398 1 88.94 248 GLY A C 1
ATOM 1980 O O . GLY A 1 248 ? 4.117 -34.938 -10.867 1 88.94 248 GLY A O 1
ATOM 1981 N N . ASP A 1 249 ? 5.746 -34.281 -9.453 1 90.25 249 ASP A N 1
ATOM 1982 C CA . ASP A 1 249 ? 5.859 -35.656 -8.93 1 90.25 249 ASP A CA 1
ATOM 1983 C C . ASP A 1 249 ? 4.547 -36.094 -8.289 1 90.25 249 ASP A C 1
ATOM 1985 O O . ASP A 1 249 ? 4.148 -37.25 -8.422 1 90.25 249 ASP A O 1
ATOM 1989 N N . TYR A 1 250 ? 3.947 -35.219 -7.621 1 93.06 250 TYR A N 1
ATOM 1990 C CA . TYR A 1 250 ? 2.689 -35.531 -6.953 1 93.06 250 TYR A CA 1
ATOM 1991 C C . TYR A 1 250 ? 1.56 -35.688 -7.961 1 93.06 250 TYR A C 1
ATOM 1993 O O . TYR A 1 250 ? 0.823 -36.688 -7.914 1 93.06 250 TYR A O 1
ATOM 2001 N N . TYR A 1 251 ? 1.478 -34.875 -8.906 1 93.12 251 TYR A N 1
ATOM 2002 C CA . TYR A 1 251 ? 0.331 -34.812 -9.805 1 93.12 251 TYR A CA 1
ATOM 2003 C C . TYR A 1 251 ? 0.45 -35.844 -10.922 1 93.12 251 TYR A C 1
ATOM 2005 O O . TYR A 1 251 ? -0.559 -36.281 -11.469 1 93.12 251 TYR A O 1
ATOM 2013 N N . PHE A 1 252 ? 1.737 -36.25 -11.234 1 90.75 252 PHE A N 1
ATOM 2014 C CA . PHE A 1 252 ? 1.87 -37.031 -12.461 1 90.75 252 PHE A CA 1
ATOM 2015 C C . PHE A 1 252 ? 2.576 -38.344 -12.188 1 90.75 252 PHE A C 1
ATOM 2017 O O . PHE A 1 252 ? 2.5 -39.281 -12.992 1 90.75 252 PHE A O 1
ATOM 2024 N N . ARG A 1 253 ? 3.23 -38.469 -11.117 1 89.19 253 ARG A N 1
ATOM 2025 C CA . ARG A 1 253 ? 3.896 -39.75 -10.773 1 89.19 253 ARG A CA 1
ATOM 2026 C C . ARG A 1 253 ? 3.158 -40.469 -9.648 1 89.19 253 ARG A C 1
ATOM 2028 O O . ARG A 1 253 ? 2.645 -41.562 -9.852 1 89.19 253 ARG A O 1
ATOM 2035 N N . GLU A 1 254 ? 3.02 -39.781 -8.578 1 92 254 GLU A N 1
ATOM 2036 C CA . GLU A 1 254 ? 2.324 -40.375 -7.438 1 92 254 GLU A CA 1
ATOM 2037 C C . GLU A 1 254 ? 0.858 -40.656 -7.766 1 92 254 GLU A C 1
ATOM 2039 O O . GLU A 1 254 ? 0.24 -41.531 -7.176 1 92 254 GLU A O 1
ATOM 2044 N N . SER A 1 255 ? 0.389 -39.938 -8.68 1 91.5 255 SER A N 1
ATOM 2045 C CA . SER A 1 255 ? -1.013 -40.062 -9.07 1 91.5 255 SER A CA 1
ATOM 2046 C C . SER A 1 255 ? -1.293 -41.375 -9.75 1 91.5 255 SER A C 1
ATOM 2048 O O . SER A 1 255 ? -2.451 -41.781 -9.898 1 91.5 255 SER A O 1
ATOM 2050 N N . GLU A 1 256 ? -0.291 -42.094 -10.07 1 83.19 256 GLU A N 1
ATOM 2051 C CA . GLU A 1 256 ? -0.451 -43.375 -10.719 1 83.19 256 GLU A CA 1
ATOM 2052 C C . GLU A 1 256 ? -0.643 -44.5 -9.688 1 83.19 256 GLU A C 1
ATOM 2054 O O . GLU A 1 256 ? -1.068 -45.594 -10.031 1 83.19 256 GLU A O 1
ATOM 2059 N N . ASP A 1 257 ? -0.381 -44.156 -8.453 1 86.94 257 ASP A N 1
ATOM 2060 C CA . ASP A 1 257 ? -0.532 -45.125 -7.355 1 86.94 257 ASP A CA 1
ATOM 2061 C C . ASP A 1 257 ? -1.899 -44.969 -6.691 1 86.94 257 ASP A C 1
ATOM 2063 O O . ASP A 1 257 ? -2.174 -43.969 -6.02 1 86.94 257 ASP A O 1
ATOM 2067 N N . GLU A 1 258 ? -2.715 -45.969 -6.785 1 86.56 258 GLU A N 1
ATOM 2068 C CA . GLU A 1 258 ? -4.09 -45.938 -6.305 1 86.56 258 GLU A CA 1
ATOM 2069 C C . GLU A 1 258 ? -4.145 -45.812 -4.785 1 86.56 258 GLU A C 1
ATOM 2071 O O . GLU A 1 258 ? -5.18 -45.438 -4.223 1 86.56 258 GLU A O 1
ATOM 2076 N N . ASN A 1 259 ? -3.066 -46.094 -4.164 1 90.38 259 ASN A N 1
ATOM 2077 C CA . ASN A 1 259 ? -3.043 -46.062 -2.707 1 90.38 259 ASN A CA 1
ATOM 2078 C C . ASN A 1 259 ? -2.615 -44.688 -2.182 1 90.38 259 ASN A C 1
ATOM 2080 O O . ASN A 1 259 ? -2.316 -44.531 -0.995 1 90.38 259 ASN A O 1
ATOM 2084 N N . THR A 1 260 ? -2.58 -43.781 -3.033 1 94.19 260 THR A N 1
ATOM 2085 C CA . THR A 1 260 ? -2.184 -42.438 -2.619 1 94.19 260 THR A CA 1
ATOM 2086 C C . THR A 1 260 ? -3.336 -41.438 -2.801 1 94.19 260 THR A C 1
ATOM 2088 O O . THR A 1 260 ? -4.27 -41.719 -3.561 1 94.19 260 THR A O 1
ATOM 2091 N N . VAL A 1 261 ? -3.287 -40.344 -2.061 1 95.62 261 VAL A N 1
ATOM 2092 C CA . VAL A 1 261 ? -4.258 -39.281 -2.207 1 95.62 261 VAL A CA 1
ATOM 2093 C C . VAL A 1 261 ? -4.145 -38.656 -3.604 1 95.62 261 VAL A C 1
ATOM 2095 O O . VAL A 1 261 ? -5.156 -38.281 -4.203 1 95.62 261 VAL A O 1
ATOM 2098 N N . ALA A 1 262 ? -2.951 -38.656 -4.168 1 95.81 262 ALA A N 1
ATOM 2099 C CA . ALA A 1 262 ? -2.654 -38.062 -5.469 1 95.81 262 ALA A CA 1
ATOM 2100 C C . ALA A 1 262 ? -3.461 -38.719 -6.574 1 95.81 262 ALA A C 1
ATOM 2102 O O . ALA A 1 262 ? -3.828 -38.094 -7.562 1 95.81 262 ALA A O 1
ATOM 2103 N N . TYR A 1 263 ? -3.773 -39.969 -6.34 1 93.94 263 TYR A N 1
ATOM 2104 C CA . TYR A 1 263 ? -4.508 -40.75 -7.328 1 93.94 263 TYR A CA 1
ATOM 2105 C C . TYR A 1 263 ? -5.879 -40.156 -7.602 1 93.94 263 TYR A C 1
ATOM 2107 O O . TYR A 1 263 ? -6.398 -40.25 -8.711 1 93.94 263 TYR A O 1
ATOM 2115 N N . HIS A 1 264 ? -6.402 -39.5 -6.664 1 95.12 264 HIS A N 1
ATOM 2116 C CA . HIS A 1 264 ? -7.785 -39.062 -6.73 1 95.12 264 HIS A CA 1
ATOM 2117 C C . HIS A 1 264 ? -7.863 -37.625 -7.246 1 95.12 264 HIS A C 1
ATOM 2119 O O . HIS A 1 264 ? -8.961 -37.094 -7.445 1 95.12 264 HIS A O 1
ATOM 2125 N N . ILE A 1 265 ? -6.824 -37.031 -7.523 1 95.94 265 ILE A N 1
ATOM 2126 C CA . ILE A 1 265 ? -6.801 -35.594 -7.805 1 95.94 265 ILE A CA 1
ATOM 2127 C C . ILE A 1 265 ? -7.254 -35.344 -9.242 1 95.94 265 ILE A C 1
ATOM 2129 O O . ILE A 1 265 ? -8.078 -34.469 -9.492 1 95.94 265 ILE A O 1
ATOM 2133 N N . TYR A 1 266 ? -6.797 -36.062 -10.203 1 94.44 266 TYR A N 1
ATOM 2134 C CA . TYR A 1 266 ? -7.109 -35.844 -11.609 1 94.44 266 TYR A CA 1
ATOM 2135 C C . TYR A 1 266 ? -8.531 -36.281 -11.93 1 94.44 266 TYR A C 1
ATOM 2137 O O . TYR A 1 266 ? -8.93 -37.406 -11.586 1 94.44 266 TYR A O 1
ATOM 2145 N N . GLN A 1 267 ? -9.305 -35.344 -12.43 1 94.31 267 GLN A N 1
ATOM 2146 C CA . GLN A 1 267 ? -10.664 -35.594 -12.906 1 94.31 267 GLN A CA 1
ATOM 2147 C C . GLN A 1 267 ? -10.781 -35.312 -14.398 1 94.31 267 GLN A C 1
ATOM 2149 O O . GLN A 1 267 ? -10.734 -34.156 -14.82 1 94.31 267 GLN A O 1
ATOM 2154 N N . PRO A 1 268 ? -11 -36.312 -15.234 1 90.12 268 PRO A N 1
ATOM 2155 C CA . PRO A 1 268 ? -11.055 -36.094 -16.688 1 90.12 268 PRO A CA 1
ATOM 2156 C C . PRO A 1 268 ? -12.312 -35.344 -17.109 1 90.12 268 PRO A C 1
ATOM 2158 O O . PRO A 1 268 ? -13.391 -35.562 -16.578 1 90.12 268 PRO A O 1
ATOM 2161 N N . ILE A 1 269 ? -12.086 -34.469 -18 1 90.88 269 ILE A N 1
ATOM 2162 C CA . ILE A 1 269 ? -13.219 -33.812 -18.641 1 90.88 269 ILE A CA 1
ATOM 2163 C C . ILE A 1 269 ? -13.25 -34.156 -20.125 1 90.88 269 ILE A C 1
ATOM 2165 O O . ILE A 1 269 ? -12.219 -34.469 -20.719 1 90.88 269 ILE A O 1
ATOM 2169 N N . LEU A 1 270 ? -14.445 -34.062 -20.656 1 84 270 LEU A N 1
ATOM 2170 C CA . LEU A 1 270 ? -14.594 -34.344 -22.078 1 84 270 LEU A CA 1
ATOM 2171 C C . LEU A 1 270 ? -14.328 -33.094 -22.906 1 84 270 LEU A C 1
ATOM 2173 O O . LEU A 1 270 ? -14.711 -31.984 -22.516 1 84 270 LEU A O 1
ATOM 2177 N N . PRO A 1 271 ? -13.648 -33.219 -24 1 83.56 271 PRO A N 1
ATOM 2178 C CA . PRO A 1 271 ? -13.344 -32.062 -24.875 1 83.56 271 PRO A CA 1
ATOM 2179 C C . PRO A 1 271 ? -14.602 -31.328 -25.312 1 83.56 271 PRO A C 1
ATOM 2181 O O . PRO A 1 271 ? -14.57 -30.109 -25.484 1 83.56 271 PRO A O 1
ATOM 2184 N N . ASP A 1 272 ? -15.664 -32.031 -25.484 1 86.88 272 ASP A N 1
ATOM 2185 C CA . ASP A 1 272 ? -16.906 -31.438 -25.953 1 86.88 272 ASP A CA 1
ATOM 2186 C C . ASP A 1 272 ? -17.406 -30.375 -24.969 1 86.88 272 ASP A C 1
ATOM 2188 O O . ASP A 1 272 ? -18.016 -29.375 -25.359 1 86.88 272 ASP A O 1
ATOM 2192 N N . GLU A 1 273 ? -17.203 -30.625 -23.766 1 92.06 273 GLU A N 1
ATOM 2193 C CA . GLU A 1 273 ? -17.625 -29.672 -22.75 1 92.06 273 GLU A CA 1
ATOM 2194 C C . GLU A 1 273 ? -16.875 -28.344 -22.891 1 92.06 273 GLU A C 1
ATOM 2196 O O . GLU A 1 273 ? -17.453 -27.281 -22.703 1 92.06 273 GLU A O 1
ATOM 2201 N N . LEU A 1 274 ? -15.656 -28.406 -23.203 1 90.44 274 LEU A N 1
ATOM 2202 C CA . LEU A 1 274 ? -14.859 -27.203 -23.406 1 90.44 274 LEU A CA 1
ATOM 2203 C C . LEU A 1 274 ? -15.391 -26.375 -24.562 1 90.44 274 LEU A C 1
ATOM 2205 O O . LEU A 1 274 ? -15.359 -25.141 -24.531 1 90.44 274 LEU A O 1
ATOM 2209 N N . ASP A 1 275 ? -15.906 -27.062 -25.516 1 89.06 275 ASP A N 1
ATOM 2210 C CA . ASP A 1 275 ? -16.484 -26.375 -26.656 1 89.06 275 ASP A CA 1
ATOM 2211 C C . ASP A 1 275 ? -17.766 -25.625 -26.266 1 89.06 275 ASP A C 1
ATOM 2213 O O . ASP A 1 275 ? -18.016 -24.516 -26.734 1 89.06 275 ASP A O 1
ATOM 2217 N N . VAL A 1 276 ? -18.516 -26.266 -25.469 1 93 276 VAL A N 1
ATOM 2218 C CA . VAL A 1 276 ? -19.766 -25.656 -24.984 1 93 276 VAL A CA 1
ATOM 2219 C C . VAL A 1 276 ? -19.453 -24.406 -24.172 1 93 276 VAL A C 1
ATOM 2221 O O . VAL A 1 276 ? -20.188 -23.422 -24.219 1 93 276 VAL A O 1
ATOM 2224 N N . LEU A 1 277 ? -18.359 -24.422 -23.5 1 93.75 277 LEU A N 1
ATOM 2225 C CA . LEU A 1 277 ? -18 -23.344 -22.578 1 93.75 277 LEU A CA 1
ATOM 2226 C C . LEU A 1 277 ? -17.281 -22.219 -23.312 1 93.75 277 LEU A C 1
ATOM 2228 O O . LEU A 1 277 ? -17.062 -21.141 -22.766 1 93.75 277 LEU A O 1
ATOM 2232 N N . LYS A 1 278 ? -16.969 -22.422 -24.531 1 90.94 278 LYS A N 1
ATOM 2233 C CA . LYS A 1 278 ? -16.25 -21.422 -25.328 1 90.94 278 LYS A CA 1
ATOM 2234 C C . LYS A 1 278 ? -17.172 -20.281 -25.75 1 90.94 278 LYS A C 1
ATOM 2236 O O . LYS A 1 278 ? -16.766 -19.125 -25.781 1 90.94 278 LYS A O 1
ATOM 2241 N N . LYS A 1 279 ? -18.328 -20.672 -26.156 1 92.19 279 LYS A N 1
ATOM 2242 C CA . LYS A 1 279 ? -19.297 -19.672 -26.609 1 92.19 279 LYS A CA 1
ATOM 2243 C C . LYS A 1 279 ? -20.734 -20.125 -26.344 1 92.19 279 LYS A C 1
ATOM 2245 O O . LYS A 1 279 ? -21.016 -21.312 -26.391 1 92.19 279 LYS A O 1
ATOM 2250 N N . GLN A 1 280 ? -21.516 -19.125 -26.141 1 92.19 280 GLN A N 1
ATOM 2251 C CA . GLN A 1 280 ? -22.922 -19.422 -25.922 1 92.19 280 GLN A CA 1
ATOM 2252 C C . GLN A 1 280 ? -23.578 -19.938 -27.188 1 92.19 280 GLN A C 1
ATOM 2254 O O . GLN A 1 280 ? -23.5 -19.297 -28.25 1 92.19 280 GLN A O 1
ATOM 2259 N N . ASP A 1 281 ? -24.125 -21.016 -27.109 1 92.31 281 ASP A N 1
ATOM 2260 C CA . ASP A 1 281 ? -24.906 -21.625 -28.188 1 92.31 281 ASP A CA 1
ATOM 2261 C C . ASP A 1 281 ? -26.109 -22.375 -27.609 1 92.31 281 ASP A C 1
ATOM 2263 O O . ASP A 1 281 ? -25.984 -23.516 -27.172 1 92.31 281 ASP A O 1
ATOM 2267 N N . ARG A 1 282 ? -27.281 -21.844 -27.719 1 90.25 282 ARG A N 1
ATOM 2268 C CA . ARG A 1 282 ? -28.484 -22.359 -27.094 1 90.25 282 ARG A CA 1
ATOM 2269 C C . ARG A 1 282 ? -28.875 -23.719 -27.688 1 90.25 282 ARG A C 1
ATOM 2271 O O . ARG A 1 282 ? -29.609 -24.484 -27.062 1 90.25 282 ARG A O 1
ATOM 2278 N N . ARG A 1 283 ? -28.406 -24.016 -28.891 1 90.88 283 ARG A N 1
ATOM 2279 C CA . ARG A 1 283 ? -28.688 -25.312 -29.516 1 90.88 283 ARG A CA 1
ATOM 2280 C C . ARG A 1 283 ? -27.922 -26.438 -28.828 1 90.88 283 ARG A C 1
ATOM 2282 O O . ARG A 1 283 ? -28.359 -27.578 -28.812 1 90.88 283 ARG A O 1
ATOM 2289 N N . ARG A 1 284 ? -26.859 -26.078 -28.234 1 90.06 284 ARG A N 1
ATOM 2290 C CA . ARG A 1 284 ? -26 -27.062 -27.578 1 90.06 284 ARG A CA 1
ATOM 2291 C C . ARG A 1 284 ? -26.266 -27.109 -26.078 1 90.06 284 ARG A C 1
ATOM 2293 O O . ARG A 1 284 ? -26.266 -28.203 -25.484 1 90.06 284 ARG A O 1
ATOM 2300 N N . PHE A 1 285 ? -26.531 -25.938 -25.516 1 93.12 285 PHE A N 1
ATOM 2301 C CA . PHE A 1 285 ? -26.672 -25.844 -24.062 1 93.12 285 PHE A CA 1
ATOM 2302 C C . PHE A 1 285 ? -27.562 -24.672 -23.688 1 93.12 285 PHE A C 1
ATOM 2304 O O . PHE A 1 285 ? -27.328 -23.547 -24.125 1 93.12 285 PHE A O 1
ATOM 2311 N N . LYS A 1 286 ? -28.547 -24.953 -22.859 1 94.56 286 LYS A N 1
ATOM 2312 C CA . LYS A 1 286 ? -29.438 -23.922 -22.328 1 94.56 286 LYS A CA 1
ATOM 2313 C C . LYS A 1 286 ? -29.094 -23.609 -20.875 1 94.56 286 LYS A C 1
ATOM 2315 O O . LYS A 1 286 ? -29.016 -24.5 -20.031 1 94.56 286 LYS A O 1
ATOM 2320 N N . LEU A 1 287 ? -28.984 -22.344 -20.531 1 93.25 287 LEU A N 1
ATOM 2321 C CA . LEU A 1 287 ? -28.562 -21.859 -19.219 1 93.25 287 LEU A CA 1
ATOM 2322 C C . LEU A 1 287 ? -29.5 -22.359 -18.125 1 93.25 287 LEU A C 1
ATOM 2324 O O . LEU A 1 287 ? -29.062 -22.641 -17.016 1 93.25 287 LEU A O 1
ATOM 2328 N N . GLU A 1 288 ? -30.766 -22.5 -18.422 1 91.56 288 GLU A N 1
ATOM 2329 C CA . GLU A 1 288 ? -31.781 -22.906 -17.469 1 91.56 288 GLU A CA 1
ATOM 2330 C C . GLU A 1 288 ? -31.562 -24.344 -17.016 1 91.56 288 GLU A C 1
ATOM 2332 O O . GLU A 1 288 ? -32.094 -24.766 -15.977 1 91.56 288 GLU A O 1
ATOM 2337 N N . GLU A 1 289 ? -30.719 -25.062 -17.781 1 93.19 289 GLU A N 1
ATOM 2338 C CA . GLU A 1 289 ? -30.469 -26.469 -17.484 1 93.19 289 GLU A CA 1
ATOM 2339 C C . GLU A 1 289 ? -29.094 -26.656 -16.844 1 93.19 289 GLU A C 1
ATOM 2341 O O . GLU A 1 289 ? -28.547 -27.75 -16.859 1 93.19 289 GLU A O 1
ATOM 2346 N N . ALA A 1 290 ? -28.562 -25.641 -16.266 1 93.5 290 ALA A N 1
ATOM 2347 C CA . ALA A 1 290 ? -27.188 -25.641 -15.766 1 93.5 290 ALA A CA 1
ATOM 2348 C C . ALA A 1 290 ? -27.016 -26.672 -14.656 1 93.5 290 ALA A C 1
ATOM 2350 O O . ALA A 1 290 ? -25.922 -27.25 -14.492 1 93.5 290 ALA A O 1
ATOM 2351 N N . LEU A 1 291 ? -28.078 -27.031 -13.883 1 94.69 291 LEU A N 1
ATOM 2352 C CA . LEU A 1 291 ? -27.938 -27.953 -12.758 1 94.69 291 LEU A CA 1
ATOM 2353 C C . LEU A 1 291 ? -28.219 -29.391 -13.195 1 94.69 291 LEU A C 1
ATOM 2355 O O . LEU A 1 291 ? -27.984 -30.328 -12.438 1 94.69 291 LEU A O 1
ATOM 2359 N N . THR A 1 292 ? -28.641 -29.516 -14.484 1 93.19 292 THR A N 1
ATOM 2360 C CA . THR A 1 292 ? -29.094 -30.859 -14.836 1 93.19 292 THR A CA 1
ATOM 2361 C C . THR A 1 292 ? -28.469 -31.312 -16.156 1 93.19 292 THR A C 1
ATOM 2363 O O . THR A 1 292 ? -28.344 -32.5 -16.422 1 93.19 292 THR A O 1
ATOM 2366 N N . SER A 1 293 ? -28.031 -30.391 -16.984 1 93.75 293 SER A N 1
ATOM 2367 C CA . SER A 1 293 ? -27.562 -30.734 -18.312 1 93.75 293 SER A CA 1
ATOM 2368 C C . SER A 1 293 ? -26.266 -31.547 -18.25 1 93.75 293 SER A C 1
ATOM 2370 O O . SER A 1 293 ? -25.375 -31.234 -17.469 1 93.75 293 SER A O 1
ATOM 2372 N N . ASN A 1 294 ? -26.141 -32.531 -19.109 1 92.31 294 ASN A N 1
ATOM 2373 C CA . ASN A 1 294 ? -24.938 -33.344 -19.188 1 92.31 294 ASN A CA 1
ATOM 2374 C C . ASN A 1 294 ? -23.844 -32.656 -19.984 1 92.31 294 ASN A C 1
ATOM 2376 O O . ASN A 1 294 ? -22.672 -33.062 -19.938 1 92.31 294 ASN A O 1
ATOM 2380 N N . LYS A 1 295 ? -24.188 -31.578 -20.641 1 92.75 295 LYS A N 1
ATOM 2381 C CA . LYS A 1 295 ? -23.234 -30.891 -21.531 1 92.75 295 LYS A CA 1
ATOM 2382 C C . LYS A 1 295 ? -22.188 -30.141 -20.719 1 92.75 295 LYS A C 1
ATOM 2384 O O . LYS A 1 295 ? -21.094 -29.859 -21.219 1 92.75 295 LYS A O 1
ATOM 2389 N N . ILE A 1 296 ? -22.516 -29.828 -19.516 1 95.25 296 ILE A N 1
ATOM 2390 C CA . ILE A 1 296 ? -21.547 -29.141 -18.656 1 95.25 296 ILE A CA 1
ATOM 2391 C C . ILE A 1 296 ? -21.453 -29.859 -17.312 1 95.25 296 ILE A C 1
ATOM 2393 O O . ILE A 1 296 ? -21.312 -29.203 -16.266 1 95.25 296 ILE A O 1
ATOM 2397 N N . ALA A 1 297 ? -21.609 -31.188 -17.344 1 94.88 297 ALA A N 1
ATOM 2398 C CA . ALA A 1 297 ? -21.656 -31.984 -16.125 1 94.88 297 ALA A CA 1
ATOM 2399 C C . ALA A 1 297 ? -20.344 -31.875 -15.336 1 94.88 297 ALA A C 1
ATOM 2401 O O . ALA A 1 297 ? -20.359 -31.797 -14.109 1 94.88 297 ALA A O 1
ATOM 2402 N N . SER A 1 298 ? -19.234 -31.891 -16.047 1 94.75 298 SER A N 1
ATOM 2403 C CA . SER A 1 298 ? -17.938 -31.828 -15.359 1 94.75 298 SER A CA 1
ATOM 2404 C C . SER A 1 298 ? -17.75 -30.5 -14.641 1 94.75 298 SER A C 1
ATOM 2406 O O . SER A 1 298 ? -17.281 -30.453 -13.5 1 94.75 298 SER A O 1
ATOM 2408 N N . LEU A 1 299 ? -18.125 -29.406 -15.305 1 96.88 299 LEU A N 1
ATOM 2409 C CA . LEU A 1 299 ? -18.016 -28.094 -14.664 1 96.88 299 LEU A CA 1
ATOM 2410 C C . LEU A 1 299 ? -18.938 -28 -13.453 1 96.88 299 LEU A C 1
ATOM 2412 O O . LEU A 1 299 ? -18.531 -27.484 -12.406 1 96.88 299 LEU A O 1
ATOM 2416 N N . ARG A 1 300 ? -20.125 -28.438 -13.641 1 97.25 300 ARG A N 1
ATOM 2417 C CA . ARG A 1 300 ? -21.078 -28.422 -12.531 1 97.25 300 ARG A CA 1
ATOM 2418 C C . ARG A 1 300 ? -20.547 -29.203 -11.336 1 97.25 300 ARG A C 1
ATOM 2420 O O . ARG A 1 300 ? -20.547 -28.688 -10.211 1 97.25 300 ARG A O 1
ATOM 2427 N N . HIS A 1 301 ? -20.031 -30.391 -11.641 1 96.56 301 HIS A N 1
ATOM 2428 C CA . HIS A 1 301 ? -19.469 -31.234 -10.578 1 96.56 301 HIS A CA 1
ATOM 2429 C C . HIS A 1 301 ? -18.25 -30.562 -9.953 1 96.56 301 HIS A C 1
ATOM 2431 O O . HIS A 1 301 ? -18.047 -30.656 -8.742 1 96.56 301 HIS A O 1
ATOM 2437 N N . ALA A 1 302 ? -17.469 -29.953 -10.789 1 98.06 302 ALA A N 1
ATOM 2438 C CA . ALA A 1 302 ? -16.266 -29.281 -10.305 1 98.06 302 ALA A CA 1
ATOM 2439 C C . ALA A 1 302 ? -16.609 -28.188 -9.305 1 98.06 302 ALA A C 1
ATOM 2441 O O . ALA A 1 302 ? -16 -28.078 -8.242 1 98.06 302 ALA A O 1
ATOM 2442 N N . ILE A 1 303 ? -17.609 -27.375 -9.602 1 98.31 303 ILE A N 1
ATOM 2443 C CA . ILE A 1 303 ? -18.016 -26.266 -8.75 1 98.31 303 ILE A CA 1
ATOM 2444 C C . ILE A 1 303 ? -18.609 -26.797 -7.445 1 98.31 303 ILE A C 1
ATOM 2446 O O . ILE A 1 303 ? -18.297 -26.297 -6.367 1 98.31 303 ILE A O 1
ATOM 2450 N N . ILE A 1 304 ? -19.406 -27.812 -7.535 1 98.44 304 ILE A N 1
ATOM 2451 C CA . ILE A 1 304 ? -20.031 -28.375 -6.348 1 98.44 304 ILE A CA 1
ATOM 2452 C C . ILE A 1 304 ? -18.984 -29.062 -5.477 1 98.44 304 ILE A C 1
ATOM 2454 O O . ILE A 1 304 ? -19.031 -28.953 -4.25 1 98.44 304 ILE A O 1
ATOM 2458 N N . ASN A 1 305 ? -18.062 -29.812 -6.129 1 98.31 305 ASN A N 1
ATOM 2459 C CA . ASN A 1 305 ? -16.953 -30.406 -5.387 1 98.31 305 ASN A CA 1
ATOM 2460 C C . ASN A 1 305 ? -16.156 -29.344 -4.637 1 98.31 305 ASN A C 1
ATOM 2462 O O . ASN A 1 305 ? -15.719 -29.578 -3.506 1 98.31 305 ASN A O 1
ATOM 2466 N N . PHE A 1 306 ? -15.961 -28.234 -5.234 1 98.31 306 PHE A N 1
ATOM 2467 C CA . PHE A 1 306 ? -15.242 -27.125 -4.609 1 98.31 306 PHE A CA 1
ATOM 2468 C C . PHE A 1 306 ? -15.992 -26.641 -3.373 1 98.31 306 PHE A C 1
ATOM 2470 O O . PHE A 1 306 ? -15.383 -26.438 -2.316 1 98.31 306 PHE A O 1
ATOM 2477 N N . ILE A 1 307 ? -17.266 -26.406 -3.547 1 98.62 307 ILE A N 1
ATOM 2478 C CA . ILE A 1 307 ? -18.094 -25.906 -2.443 1 98.62 307 ILE A CA 1
ATOM 2479 C C . ILE A 1 307 ? -18.047 -26.906 -1.287 1 98.62 307 ILE A C 1
ATOM 2481 O O . ILE A 1 307 ? -17.734 -26.531 -0.153 1 98.62 307 ILE A O 1
ATOM 2485 N N . VAL A 1 308 ? -18.25 -28.172 -1.616 1 98.75 308 VAL A N 1
ATOM 2486 C CA . VAL A 1 308 ? -18.312 -29.219 -0.598 1 98.75 308 VAL A CA 1
ATOM 2487 C C . VAL A 1 308 ? -16.938 -29.391 0.032 1 98.75 308 VAL A C 1
ATOM 2489 O O . VAL A 1 308 ? -16.812 -29.5 1.255 1 98.75 308 VAL A O 1
ATOM 2492 N N . GLY A 1 309 ? -15.883 -29.453 -0.836 1 98.62 309 GLY A N 1
ATOM 2493 C CA . GLY A 1 309 ? -14.523 -29.562 -0.324 1 98.62 309 GLY A CA 1
ATOM 2494 C C . GLY A 1 309 ? -14.141 -28.422 0.604 1 98.62 309 GLY A C 1
ATOM 2495 O O . GLY A 1 309 ? -13.57 -28.656 1.671 1 98.62 309 GLY A O 1
ATOM 2496 N N . GLY A 1 310 ? -14.43 -27.172 0.189 1 98.38 310 GLY A N 1
ATOM 2497 C CA . GLY A 1 310 ? -14.18 -26.016 1.033 1 98.38 310 GLY A CA 1
ATOM 2498 C C . GLY A 1 310 ? -14.898 -26.078 2.367 1 98.38 310 GLY A C 1
ATOM 2499 O O . GLY A 1 310 ? -14.312 -25.766 3.408 1 98.38 310 GLY A O 1
ATOM 2500 N N . ILE A 1 311 ? -16.188 -26.484 2.336 1 98.38 311 ILE A N 1
ATOM 2501 C CA . ILE A 1 311 ? -17 -26.578 3.543 1 98.38 311 ILE A CA 1
ATOM 2502 C C . ILE A 1 311 ? -16.453 -27.672 4.461 1 98.38 311 ILE A C 1
ATOM 2504 O O . ILE A 1 311 ? -16.406 -27.5 5.684 1 98.38 311 ILE A O 1
ATOM 2508 N N . ILE A 1 312 ? -16.047 -28.766 3.883 1 98.5 312 ILE A N 1
ATOM 2509 C CA . ILE A 1 312 ? -15.461 -29.844 4.676 1 98.5 312 ILE A CA 1
ATOM 2510 C C . ILE A 1 312 ? -14.219 -29.312 5.402 1 98.5 312 ILE A C 1
ATOM 2512 O O . ILE A 1 312 ? -14.062 -29.547 6.605 1 98.5 312 ILE A O 1
ATOM 2516 N N . ARG A 1 313 ? -13.328 -28.625 4.684 1 98.12 313 ARG A N 1
ATOM 2517 C CA . ARG A 1 313 ? -12.125 -28.062 5.289 1 98.12 313 ARG A CA 1
ATOM 2518 C C . ARG A 1 313 ? -12.477 -27.109 6.418 1 98.12 313 ARG A C 1
ATOM 2520 O O . ARG A 1 313 ? -11.828 -27.109 7.469 1 98.12 313 ARG A O 1
ATOM 2527 N N . ARG A 1 314 ? -13.508 -26.312 6.203 1 97.19 314 ARG A N 1
ATOM 2528 C CA . ARG A 1 314 ? -13.914 -25.328 7.203 1 97.19 314 ARG A CA 1
ATOM 2529 C C . ARG A 1 314 ? -14.516 -26.016 8.422 1 97.19 314 ARG A C 1
ATOM 2531 O O . ARG A 1 314 ? -14.289 -25.594 9.555 1 97.19 314 ARG A O 1
ATOM 2538 N N . LEU A 1 315 ? -15.281 -27.062 8.195 1 97.38 315 LEU A N 1
ATOM 2539 C CA . LEU A 1 315 ? -15.812 -27.859 9.297 1 97.38 315 LEU A CA 1
ATOM 2540 C C . LEU A 1 315 ? -14.68 -28.516 10.094 1 97.38 315 LEU A C 1
ATOM 2542 O O . LEU A 1 315 ? -14.711 -28.547 11.32 1 97.38 315 LEU A O 1
ATOM 2546 N N . GLN A 1 316 ? -13.688 -29.062 9.391 1 97 316 GLN A N 1
ATOM 2547 C CA . GLN A 1 316 ? -12.523 -29.656 10.039 1 97 316 GLN A CA 1
ATOM 2548 C C . GLN A 1 316 ? -11.812 -28.641 10.93 1 97 316 GLN A C 1
ATOM 2550 O O . GLN A 1 316 ? -11.438 -28.953 12.062 1 97 316 GLN A O 1
ATOM 2555 N N . ALA A 1 317 ? -11.594 -27.453 10.391 1 95.25 317 ALA A N 1
ATOM 2556 C CA . ALA A 1 317 ? -10.961 -26.391 11.164 1 95.25 317 ALA A CA 1
ATOM 2557 C C . ALA A 1 317 ? -11.75 -26.094 12.43 1 95.25 317 ALA A C 1
ATOM 2559 O O . ALA A 1 317 ? -11.164 -25.891 13.5 1 95.25 317 ALA A O 1
ATOM 2560 N N . GLY A 1 318 ? -13.062 -26.078 12.328 1 93.62 318 GLY A N 1
ATOM 2561 C CA . GLY A 1 318 ? -13.914 -25.844 13.484 1 93.62 318 GLY A CA 1
ATOM 2562 C C . GLY A 1 318 ? -13.773 -26.922 14.555 1 93.62 318 GLY A C 1
ATOM 2563 O O . GLY A 1 318 ? -13.688 -26.609 15.742 1 93.62 318 GLY A O 1
ATOM 2564 N N . ILE A 1 319 ? -13.688 -28.047 14.117 1 93.44 319 ILE A N 1
ATOM 2565 C CA . ILE A 1 319 ? -13.562 -29.172 15.031 1 93.44 319 ILE A CA 1
ATOM 2566 C C . ILE A 1 319 ? -12.211 -29.109 15.742 1 93.44 319 ILE A C 1
ATOM 2568 O O . ILE A 1 319 ? -12.109 -29.453 16.922 1 93.44 319 ILE A O 1
ATOM 2572 N N . GLN A 1 320 ? -11.195 -28.672 15.062 1 93.06 320 GLN A N 1
ATOM 2573 C CA . GLN A 1 320 ? -9.844 -28.578 15.609 1 93.06 320 GLN A CA 1
ATOM 2574 C C . GLN A 1 320 ? -9.648 -27.281 16.375 1 93.06 320 GLN A C 1
ATOM 2576 O O . GLN A 1 320 ? -8.594 -27.062 16.984 1 93.06 320 GLN A O 1
ATOM 2581 N N . GLY A 1 321 ? -10.609 -26.406 16.344 1 92.25 321 GLY A N 1
ATOM 2582 C CA . GLY A 1 321 ? -10.516 -25.125 17.031 1 92.25 321 GLY A CA 1
ATOM 2583 C C . GLY A 1 321 ? -9.664 -24.109 16.312 1 92.25 321 GLY A C 1
ATOM 2584 O O . GLY A 1 321 ? -9.062 -23.234 16.938 1 92.25 321 GLY A O 1
ATOM 2585 N N . GLU A 1 322 ? -9.531 -24.266 15.031 1 92.19 322 GLU A N 1
ATOM 2586 C CA . GLU A 1 322 ? -8.766 -23.344 14.203 1 92.19 322 GLU A CA 1
ATOM 2587 C C . GLU A 1 322 ? -9.68 -22.375 13.461 1 92.19 322 GLU A C 1
ATOM 2589 O O . GLU A 1 322 ? -10.859 -22.656 13.266 1 92.19 322 GLU A O 1
ATOM 2594 N N . ARG A 1 323 ? -9.195 -21.297 13.102 1 89.19 323 ARG A N 1
ATOM 2595 C CA . ARG A 1 323 ? -9.953 -20.359 12.281 1 89.19 323 ARG A CA 1
ATOM 2596 C C . ARG A 1 323 ? -10.172 -20.906 10.875 1 89.19 323 ARG A C 1
ATOM 2598 O O . ARG A 1 323 ? -9.227 -21.391 10.234 1 89.19 323 ARG A O 1
ATOM 2605 N N . PRO A 1 324 ? -11.383 -20.859 10.453 1 92.19 324 PRO A N 1
ATOM 2606 C CA . PRO A 1 324 ? -11.641 -21.359 9.102 1 92.19 324 PRO A CA 1
ATOM 2607 C C . PRO A 1 324 ? -10.93 -20.547 8.023 1 92.19 324 PRO A C 1
ATOM 2609 O O . PRO A 1 324 ? -10.914 -19.312 8.094 1 92.19 324 PRO A O 1
ATOM 2612 N N . LYS A 1 325 ? -10.383 -21.188 7.047 1 93.5 325 LYS A N 1
ATOM 2613 C CA . LYS A 1 325 ? -9.664 -20.547 5.941 1 93.5 325 LYS A CA 1
ATOM 2614 C C . LYS A 1 325 ? -10.602 -20.25 4.781 1 93.5 325 LYS A C 1
ATOM 2616 O O . LYS A 1 325 ? -11.742 -20.703 4.762 1 93.5 325 LYS A O 1
ATOM 2621 N N . LYS A 1 326 ? -10.125 -19.406 3.961 1 95.31 326 LYS A N 1
ATOM 2622 C CA . LYS A 1 326 ? -10.781 -19.156 2.678 1 95.31 326 LYS A CA 1
ATOM 2623 C C . LYS A 1 326 ? -10.148 -20 1.571 1 95.31 326 LYS A C 1
ATOM 2625 O O . LYS A 1 326 ? -8.961 -20.328 1.632 1 95.31 326 LYS A O 1
ATOM 2630 N N . PHE A 1 327 ? -10.93 -20.359 0.61 1 97.06 327 PHE A N 1
ATOM 2631 C CA . PHE A 1 327 ? -10.438 -21.25 -0.429 1 97.06 327 PHE A CA 1
ATOM 2632 C C . PHE A 1 327 ? -10.734 -20.688 -1.814 1 97.06 327 PHE A C 1
ATOM 2634 O O . PHE A 1 327 ? -11.617 -19.844 -1.969 1 97.06 327 PHE A O 1
ATOM 2641 N N . SER A 1 328 ? -9.969 -21.172 -2.768 1 95.94 328 SER A N 1
ATOM 2642 C CA . SER A 1 328 ? -10.117 -20.641 -4.117 1 95.94 328 SER A CA 1
ATOM 2643 C C . SER A 1 328 ? -10.203 -21.75 -5.148 1 95.94 328 SER A C 1
ATOM 2645 O O . SER A 1 328 ? -9.82 -22.891 -4.871 1 95.94 328 SER A O 1
ATOM 2647 N N . PHE A 1 329 ? -10.828 -21.469 -6.277 1 96.44 329 PHE A N 1
ATOM 2648 C CA . PHE A 1 329 ? -11.023 -22.297 -7.457 1 96.44 329 PHE A CA 1
ATOM 2649 C C . PHE A 1 329 ? -10.734 -21.5 -8.727 1 96.44 329 PHE A C 1
ATOM 2651 O O . PHE A 1 329 ? -11.125 -20.344 -8.844 1 96.44 329 PHE A O 1
ATOM 2658 N N . ILE A 1 330 ? -10 -22.141 -9.688 1 92.56 330 ILE A N 1
ATOM 2659 C CA . ILE A 1 330 ? -9.672 -21.422 -10.906 1 92.56 330 ILE A CA 1
ATOM 2660 C C . ILE A 1 330 ? -10.305 -22.125 -12.109 1 92.56 330 ILE A C 1
ATOM 2662 O O . ILE A 1 330 ? -10.289 -23.359 -12.195 1 92.56 330 ILE A O 1
ATOM 2666 N N . VAL A 1 331 ? -10.922 -21.312 -12.953 1 92.94 331 VAL A N 1
ATOM 2667 C CA . VAL A 1 331 ? -11.367 -21.75 -14.266 1 92.94 331 VAL A CA 1
ATOM 2668 C C . VAL A 1 331 ? -10.516 -21.094 -15.352 1 92.94 331 VAL A C 1
ATOM 2670 O O . VAL A 1 331 ? -10.625 -19.891 -15.586 1 92.94 331 VAL A O 1
ATOM 2673 N N . HIS A 1 332 ? -9.703 -21.875 -15.938 1 88 332 HIS A N 1
ATOM 2674 C CA . HIS A 1 332 ? -8.805 -21.406 -16.984 1 88 332 HIS A CA 1
ATOM 2675 C C . HIS A 1 332 ? -8.906 -22.25 -18.234 1 88 332 HIS A C 1
ATOM 2677 O O . HIS A 1 332 ? -8.125 -23.188 -18.422 1 88 332 HIS A O 1
ATOM 2683 N N . THR A 1 333 ? -9.781 -21.875 -19.094 1 86.12 333 THR A N 1
ATOM 2684 C CA . THR A 1 333 ? -10.039 -22.75 -20.234 1 86.12 333 THR A CA 1
ATOM 2685 C C . THR A 1 333 ? -9.742 -22.016 -21.547 1 86.12 333 THR A C 1
ATOM 2687 O O . THR A 1 333 ? -9.469 -22.641 -22.562 1 86.12 333 THR A O 1
ATOM 2690 N N . GLU A 1 334 ? -9.938 -20.688 -21.469 1 80.69 334 GLU A N 1
ATOM 2691 C CA . GLU A 1 334 ? -9.812 -19.906 -22.688 1 80.69 334 GLU A CA 1
ATOM 2692 C C . GLU A 1 334 ? -9.023 -18.625 -22.438 1 80.69 334 GLU A C 1
ATOM 2694 O O . GLU A 1 334 ? -8.938 -18.156 -21.312 1 80.69 334 GLU A O 1
ATOM 2699 N N . GLN A 1 335 ? -8.492 -18.141 -23.594 1 75.38 335 GLN A N 1
ATOM 2700 C CA . GLN A 1 335 ? -7.77 -16.875 -23.5 1 75.38 335 GLN A CA 1
ATOM 2701 C C . GLN A 1 335 ? -8.688 -15.695 -23.781 1 75.38 335 GLN A C 1
ATOM 2703 O O . GLN A 1 335 ? -8.461 -14.594 -23.281 1 75.38 335 GLN A O 1
ATOM 2708 N N . GLY A 1 336 ? -9.742 -15.891 -24.5 1 81.81 336 GLY A N 1
ATOM 2709 C CA . GLY A 1 336 ? -10.594 -14.797 -24.938 1 81.81 336 GLY A CA 1
ATOM 2710 C C . GLY A 1 336 ? -11.531 -14.297 -23.859 1 81.81 336 GLY A C 1
ATOM 2711 O O . GLY A 1 336 ? -12.117 -15.094 -23.125 1 81.81 336 GLY A O 1
ATOM 2712 N N . LYS A 1 337 ? -11.727 -13.047 -23.859 1 86.06 337 LYS A N 1
ATOM 2713 C CA . LYS A 1 337 ? -12.555 -12.398 -22.844 1 86.06 337 LYS A CA 1
ATOM 2714 C C . LYS A 1 337 ? -14.016 -12.805 -22.984 1 86.06 337 LYS A C 1
ATOM 2716 O O . LYS A 1 337 ? -14.734 -12.922 -21.984 1 86.06 337 LYS A O 1
ATOM 2721 N N . GLN A 1 338 ? -14.438 -12.969 -24.188 1 89.56 338 GLN A N 1
ATOM 2722 C CA . GLN A 1 338 ? -15.828 -13.344 -24.406 1 89.56 338 GLN A CA 1
ATOM 2723 C C . GLN A 1 338 ? -16.141 -14.703 -23.797 1 89.56 338 GLN A C 1
ATOM 2725 O O . GLN A 1 338 ? -17.234 -14.914 -23.266 1 89.56 338 GLN A O 1
ATOM 2730 N N . ALA A 1 339 ? -15.242 -15.602 -23.953 1 90.81 339 ALA A N 1
ATOM 2731 C CA . ALA A 1 339 ? -15.414 -16.922 -23.344 1 90.81 339 ALA A CA 1
ATOM 2732 C C . ALA A 1 339 ? -15.477 -16.812 -21.812 1 90.81 339 ALA A C 1
ATOM 2734 O O . ALA A 1 339 ? -16.25 -17.516 -21.172 1 90.81 339 ALA A O 1
ATOM 2735 N N . HIS A 1 340 ? -14.688 -15.922 -21.297 1 90.88 340 HIS A N 1
ATOM 2736 C CA . HIS A 1 340 ? -14.695 -15.727 -19.859 1 90.88 340 HIS A CA 1
ATOM 2737 C C . HIS A 1 340 ? -16.047 -15.211 -19.375 1 90.88 340 HIS A C 1
ATOM 2739 O O . HIS A 1 340 ? -16.562 -15.656 -18.344 1 90.88 340 HIS A O 1
ATOM 2745 N N . GLU A 1 341 ? -16.547 -14.312 -20.094 1 92.62 341 GLU A N 1
ATOM 2746 C CA . GLU A 1 341 ? -17.844 -13.773 -19.75 1 92.62 341 GLU A CA 1
ATOM 2747 C C . GLU A 1 341 ? -18.922 -14.852 -19.766 1 92.62 341 GLU A C 1
ATOM 2749 O O . GLU A 1 341 ? -19.781 -14.906 -18.891 1 92.62 341 GLU A O 1
ATOM 2754 N N . TRP A 1 342 ? -18.828 -15.586 -20.766 1 94.31 342 TRP A N 1
ATOM 2755 C CA . TRP A 1 342 ? -19.797 -16.672 -20.891 1 94.31 342 TRP A CA 1
ATOM 2756 C C . TRP A 1 342 ? -19.641 -17.672 -19.75 1 94.31 342 TRP A C 1
ATOM 2758 O O . TRP A 1 342 ? -20.625 -18.094 -19.141 1 94.31 342 TRP A O 1
ATOM 2768 N N . GLN A 1 343 ? -18.469 -18.062 -19.484 1 94.81 343 GLN A N 1
ATOM 2769 C CA . GLN A 1 343 ? -18.203 -19 -18.391 1 94.81 343 GLN A CA 1
ATOM 2770 C C . GLN A 1 343 ? -18.656 -18.438 -17.062 1 94.81 343 GLN A C 1
ATOM 2772 O O . GLN A 1 343 ? -19.188 -19.172 -16.219 1 94.81 343 GLN A O 1
ATOM 2777 N N . GLU A 1 344 ? -18.359 -17.203 -16.875 1 94.94 344 GLU A N 1
ATOM 2778 C CA . GLU A 1 344 ? -18.859 -16.547 -15.664 1 94.94 344 GLU A CA 1
ATOM 2779 C C . GLU A 1 344 ? -20.375 -16.656 -15.555 1 94.94 344 GLU A C 1
ATOM 2781 O O . GLU A 1 344 ? -20.891 -16.953 -14.477 1 94.94 344 GLU A O 1
ATOM 2786 N N . THR A 1 345 ? -21.062 -16.406 -16.609 1 96.19 345 THR A N 1
ATOM 2787 C CA . THR A 1 345 ? -22.531 -16.516 -16.641 1 96.19 345 THR A CA 1
ATOM 2788 C C . THR A 1 345 ? -22.984 -17.922 -16.281 1 96.19 345 THR A C 1
ATOM 2790 O O . THR A 1 345 ? -23.922 -18.094 -15.5 1 96.19 345 THR A O 1
ATOM 2793 N N . VAL A 1 346 ? -22.312 -18.875 -16.812 1 96.81 346 VAL A N 1
ATOM 2794 C CA . VAL A 1 346 ? -22.672 -20.266 -16.562 1 96.81 346 VAL A CA 1
ATOM 2795 C C . VAL A 1 346 ? -22.469 -20.578 -15.078 1 96.81 346 VAL A C 1
ATOM 2797 O O . VAL A 1 346 ? -23.359 -21.156 -14.438 1 96.81 346 VAL A O 1
ATOM 2800 N N . VAL A 1 347 ? -21.312 -20.203 -14.523 1 97.56 347 VAL A N 1
ATOM 2801 C CA . VAL A 1 347 ? -21 -20.5 -13.133 1 97.56 347 VAL A CA 1
ATOM 2802 C C . VAL A 1 347 ? -21.969 -19.75 -12.211 1 97.56 347 VAL A C 1
ATOM 2804 O O . VAL A 1 347 ? -22.391 -20.266 -11.188 1 97.56 347 VAL A O 1
ATOM 2807 N N . MET A 1 348 ? -22.281 -18.531 -12.594 1 96.44 348 MET A N 1
ATOM 2808 C CA . MET A 1 348 ? -23.25 -17.75 -11.836 1 96.44 348 MET A CA 1
ATOM 2809 C C . MET A 1 348 ? -24.609 -18.438 -11.82 1 96.44 348 MET A C 1
ATOM 2811 O O . MET A 1 348 ? -25.297 -18.438 -10.797 1 96.44 348 MET A O 1
ATOM 2815 N N . GLU A 1 349 ? -24.969 -18.969 -12.93 1 96.75 349 GLU A N 1
ATOM 2816 C CA . GLU A 1 349 ? -26.234 -19.672 -13.023 1 96.75 349 GLU A CA 1
ATOM 2817 C C . GLU A 1 349 ? -26.234 -20.922 -12.156 1 96.75 349 GLU A C 1
ATOM 2819 O O . GLU A 1 349 ? -27.25 -21.281 -11.57 1 96.75 349 GLU A O 1
ATOM 2824 N N . ILE A 1 350 ? -25.141 -21.594 -12.117 1 97.25 350 ILE A N 1
ATOM 2825 C CA . ILE A 1 350 ? -25.016 -22.75 -11.242 1 97.25 350 ILE A CA 1
ATOM 2826 C C . ILE A 1 350 ? -25.188 -22.312 -9.789 1 97.25 350 ILE A C 1
ATOM 2828 O O . ILE A 1 350 ? -25.969 -22.922 -9.047 1 97.25 350 ILE A O 1
ATOM 2832 N N . LYS A 1 351 ? -24.484 -21.281 -9.391 1 96.88 351 LYS A N 1
ATOM 2833 C CA . LYS A 1 351 ? -24.562 -20.75 -8.031 1 96.88 351 LYS A CA 1
ATOM 2834 C C . LYS A 1 351 ? -26 -20.375 -7.676 1 96.88 351 LYS A C 1
ATOM 2836 O O . LYS A 1 351 ? -26.5 -20.766 -6.617 1 96.88 351 LYS A O 1
ATOM 2841 N N . GLU A 1 352 ? -26.641 -19.641 -8.594 1 95.81 352 GLU A N 1
ATOM 2842 C CA . GLU A 1 352 ? -28.016 -19.203 -8.344 1 95.81 352 GLU A CA 1
ATOM 2843 C C . GLU A 1 352 ? -28.969 -20.391 -8.305 1 95.81 352 GLU A C 1
ATOM 2845 O O . GLU A 1 352 ? -29.938 -20.391 -7.531 1 95.81 352 GLU A O 1
ATOM 2850 N N . GLY A 1 353 ? -28.766 -21.297 -9.219 1 96 353 GLY A N 1
ATOM 2851 C CA . GLY A 1 353 ? -29.562 -22.5 -9.195 1 96 353 GLY A CA 1
ATOM 2852 C C . GLY A 1 353 ? -29.469 -23.266 -7.887 1 96 353 GLY A C 1
ATOM 2853 O O . GLY A 1 353 ? -30.469 -23.734 -7.355 1 96 353 GLY A O 1
ATOM 2854 N N . LEU A 1 354 ? -28.266 -23.375 -7.367 1 97.31 354 LEU A N 1
ATOM 2855 C CA . LEU A 1 354 ? -28.031 -24.047 -6.094 1 97.31 354 LEU A CA 1
ATOM 2856 C C . LEU A 1 354 ? -28.719 -23.312 -4.953 1 97.31 354 LEU A C 1
ATOM 2858 O O . LEU A 1 354 ? -29.344 -23.922 -4.082 1 97.31 354 LEU A O 1
ATOM 2862 N N . ARG A 1 355 ? -28.547 -22.016 -4.938 1 95.94 355 ARG A N 1
ATOM 2863 C CA . ARG A 1 355 ? -29.172 -21.203 -3.904 1 95.94 355 ARG A CA 1
ATOM 2864 C C . ARG A 1 355 ? -30.688 -21.375 -3.904 1 95.94 355 ARG A C 1
ATOM 2866 O O . ARG A 1 355 ? -31.297 -21.547 -2.846 1 95.94 355 ARG A O 1
ATOM 2873 N N . LYS A 1 356 ? -31.312 -21.344 -5.129 1 95.38 356 LYS A N 1
ATOM 2874 C CA . LYS A 1 356 ? -32.75 -21.516 -5.262 1 95.38 356 LYS A CA 1
ATOM 2875 C C . LYS A 1 356 ? -33.188 -22.906 -4.797 1 95.38 356 LYS A C 1
ATOM 2877 O O . LYS A 1 356 ? -34.25 -23.078 -4.227 1 95.38 356 LYS A O 1
ATOM 2882 N N . ALA A 1 357 ? -32.344 -23.828 -5.039 1 95.81 357 ALA A N 1
ATOM 2883 C CA . ALA A 1 357 ? -32.656 -25.219 -4.723 1 95.81 357 ALA A CA 1
ATOM 2884 C C . ALA A 1 357 ? -32.719 -25.438 -3.215 1 95.81 357 ALA A C 1
ATOM 2886 O O . ALA A 1 357 ? -33.375 -26.375 -2.75 1 95.81 357 ALA A O 1
ATOM 2887 N N . VAL A 1 358 ? -32.062 -24.641 -2.434 1 95.88 358 VAL A N 1
ATOM 2888 C CA . VAL A 1 358 ? -32.125 -24.734 -0.978 1 95.88 358 VAL A CA 1
ATOM 2889 C C . VAL A 1 358 ? -33.562 -24.703 -0.506 1 95.88 358 VAL A C 1
ATOM 2891 O O . VAL A 1 358 ? -33.938 -25.406 0.433 1 95.88 358 VAL A O 1
ATOM 2894 N N . GLU A 1 359 ? -34.406 -23.906 -1.145 1 94.5 359 GLU A N 1
ATOM 2895 C CA . GLU A 1 359 ? -35.781 -23.781 -0.732 1 94.5 359 GLU A CA 1
ATOM 2896 C C . GLU A 1 359 ? -36.719 -24.562 -1.656 1 94.5 359 GLU A C 1
ATOM 2898 O O . GLU A 1 359 ? -37.688 -25.156 -1.202 1 94.5 359 GLU A O 1
ATOM 2903 N N . SER A 1 360 ? -36.406 -24.562 -2.961 1 93.5 360 SER A N 1
ATOM 2904 C CA . SER A 1 360 ? -37.375 -25.031 -3.963 1 93.5 360 SER A CA 1
ATOM 2905 C C . SER A 1 360 ? -37.188 -26.516 -4.242 1 93.5 360 SER A C 1
ATOM 2907 O O . SER A 1 360 ? -38.156 -27.203 -4.648 1 93.5 360 SER A O 1
ATOM 2909 N N . ASP A 1 361 ? -35.969 -27.062 -4.129 1 93.38 361 ASP A N 1
ATOM 2910 C CA . ASP A 1 361 ? -35.688 -28.438 -4.504 1 93.38 361 ASP A CA 1
ATOM 2911 C C . ASP A 1 361 ? -34.562 -29.031 -3.672 1 93.38 361 ASP A C 1
ATOM 2913 O O . ASP A 1 361 ? -33.5 -29.391 -4.215 1 93.38 361 ASP A O 1
ATOM 2917 N N . LYS A 1 362 ? -34.781 -29.328 -2.51 1 94.12 362 LYS A N 1
ATOM 2918 C CA . LYS A 1 362 ? -33.781 -29.812 -1.565 1 94.12 362 LYS A CA 1
ATOM 2919 C C . LYS A 1 362 ? -33.25 -31.188 -1.973 1 94.12 362 LYS A C 1
ATOM 2921 O O . LYS A 1 362 ? -32.094 -31.516 -1.735 1 94.12 362 LYS A O 1
ATOM 2926 N N . ALA A 1 363 ? -34.125 -31.906 -2.568 1 95.19 363 ALA A N 1
ATOM 2927 C CA . ALA A 1 363 ? -33.719 -33.25 -2.982 1 95.19 363 ALA A CA 1
ATOM 2928 C C . ALA A 1 363 ? -32.625 -33.188 -4.031 1 95.19 363 ALA A C 1
ATOM 2930 O O . ALA A 1 363 ? -31.625 -33.938 -3.936 1 95.19 363 ALA A O 1
ATOM 2931 N N . LEU A 1 364 ? -32.812 -32.375 -4.992 1 95.5 364 LEU A N 1
ATOM 2932 C CA . LEU A 1 364 ? -31.812 -32.219 -6.027 1 95.5 364 LEU A CA 1
ATOM 2933 C C . LEU A 1 364 ? -30.5 -31.719 -5.426 1 95.5 364 LEU A C 1
ATOM 2935 O O . LEU A 1 364 ? -29.422 -32.25 -5.754 1 95.5 364 LEU A O 1
ATOM 2939 N N . LEU A 1 365 ? -30.625 -30.719 -4.574 1 97.19 365 LEU A N 1
ATOM 2940 C CA . LEU A 1 365 ? -29.438 -30.172 -3.934 1 97.19 365 LEU A CA 1
ATOM 2941 C C . LEU A 1 365 ? -28.688 -31.234 -3.145 1 97.19 365 LEU A C 1
ATOM 2943 O O . LEU A 1 365 ? -27.469 -31.359 -3.252 1 97.19 365 LEU A O 1
ATOM 2947 N N . HIS A 1 366 ? -29.406 -32 -2.389 1 97.38 366 HIS A N 1
ATOM 2948 C CA . HIS A 1 366 ? -28.797 -33.031 -1.545 1 97.38 366 HIS A CA 1
ATOM 2949 C C . HIS A 1 366 ? -28.141 -34.125 -2.387 1 97.38 366 HIS A C 1
ATOM 2951 O O . HIS A 1 366 ? -27.094 -34.656 -2.002 1 97.38 366 HIS A O 1
ATOM 2957 N N . ASP A 1 367 ? -28.703 -34.406 -3.523 1 97.19 367 ASP A N 1
ATOM 2958 C CA . ASP A 1 367 ? -28.109 -35.375 -4.426 1 97.19 367 ASP A CA 1
ATOM 2959 C C . ASP A 1 367 ? -26.766 -34.875 -4.973 1 97.19 367 ASP A C 1
ATOM 2961 O O . ASP A 1 367 ? -25.812 -35.625 -5.07 1 97.19 367 ASP A O 1
ATOM 2965 N N . LEU A 1 368 ? -26.797 -33.656 -5.352 1 97.19 368 LEU A N 1
ATOM 2966 C CA . LEU A 1 368 ? -25.578 -33.031 -5.875 1 97.19 368 LEU A CA 1
ATOM 2967 C C . LEU A 1 368 ? -24.484 -33 -4.805 1 97.19 368 LEU A C 1
ATOM 2969 O O . LEU A 1 368 ? -23.328 -33.281 -5.082 1 97.19 368 LEU A O 1
ATOM 2973 N N . ILE A 1 369 ? -24.891 -32.656 -3.547 1 98.31 369 ILE A N 1
ATOM 2974 C CA . ILE A 1 369 ? -23.953 -32.594 -2.434 1 98.31 369 ILE A CA 1
ATOM 2975 C C . ILE A 1 369 ? -23.422 -34 -2.143 1 98.31 369 ILE A C 1
ATOM 2977 O O . ILE A 1 369 ? -22.219 -34.188 -1.919 1 98.31 369 ILE A O 1
ATOM 2981 N N . LYS A 1 370 ? -24.297 -34.969 -2.174 1 98.19 370 LYS A N 1
ATOM 2982 C CA . LYS A 1 370 ? -23.906 -36.375 -1.905 1 98.19 370 LYS A CA 1
ATOM 2983 C C . LYS A 1 370 ? -22.906 -36.875 -2.936 1 98.19 370 LYS A C 1
ATOM 2985 O O . LYS A 1 370 ? -21.922 -37.531 -2.586 1 98.19 370 LYS A O 1
ATOM 2990 N N . ALA A 1 371 ? -23.141 -36.562 -4.188 1 97.25 371 ALA A N 1
ATOM 2991 C CA . ALA A 1 371 ? -22.219 -36.969 -5.246 1 97.25 371 ALA A CA 1
ATOM 2992 C C . ALA A 1 371 ? -20.828 -36.375 -5.004 1 97.25 371 ALA A C 1
ATOM 2994 O O . ALA A 1 371 ? -19.828 -37.094 -5.184 1 97.25 371 ALA A O 1
ATOM 2995 N N . ALA A 1 372 ? -20.781 -35.125 -4.652 1 98.12 372 ALA A N 1
ATOM 2996 C CA . ALA A 1 372 ? -19.516 -34.469 -4.363 1 98.12 372 ALA A CA 1
ATOM 2997 C C . ALA A 1 372 ? -18.844 -35.094 -3.133 1 98.12 372 ALA A C 1
ATOM 2999 O O . ALA A 1 372 ? -17.641 -35.312 -3.127 1 98.12 372 ALA A O 1
ATOM 3000 N N . TYR A 1 373 ? -19.641 -35.312 -2.098 1 98.44 373 TYR A N 1
ATOM 3001 C CA . TYR A 1 373 ? -19.156 -35.938 -0.862 1 98.44 373 TYR A CA 1
ATOM 3002 C C . TYR A 1 373 ? -18.531 -37.281 -1.135 1 98.44 373 TYR A C 1
ATOM 3004 O O . TYR A 1 373 ? -17.438 -37.594 -0.641 1 98.44 373 TYR A O 1
ATOM 3012 N N . VAL A 1 374 ? -19.188 -38.062 -1.956 1 97.69 374 VAL A N 1
ATOM 3013 C CA . VAL A 1 374 ? -18.719 -39.406 -2.281 1 97.69 374 VAL A CA 1
ATOM 3014 C C . VAL A 1 374 ? -17.438 -39.312 -3.107 1 97.69 374 VAL A C 1
ATOM 3016 O O . VAL A 1 374 ? -16.547 -40.156 -2.967 1 97.69 374 VAL A O 1
ATOM 3019 N N . ASN A 1 375 ? -17.344 -38.375 -3.947 1 96.62 375 ASN A N 1
ATOM 3020 C CA . ASN A 1 375 ? -16.141 -38.188 -4.754 1 96.62 375 ASN A CA 1
ATOM 3021 C C . ASN A 1 375 ? -14.93 -37.844 -3.887 1 96.62 375 ASN A C 1
ATOM 3023 O O . ASN A 1 375 ? -13.82 -38.312 -4.148 1 96.62 375 ASN A O 1
ATOM 3027 N N . LEU A 1 376 ? -15.117 -37.062 -2.818 1 98.06 376 LEU A N 1
ATOM 3028 C CA . LEU A 1 376 ? -14.023 -36.562 -1.991 1 98.06 376 LEU A CA 1
ATOM 3029 C C . LEU A 1 376 ? -13.695 -37.531 -0.866 1 98.06 376 LEU A C 1
ATOM 3031 O O . LEU A 1 376 ? -12.586 -37.5 -0.321 1 98.06 376 LEU A O 1
ATOM 3035 N N . GLN A 1 377 ? -14.594 -38.375 -0.529 1 97.75 377 GLN A N 1
ATOM 3036 C CA . GLN A 1 377 ? -14.516 -39.281 0.63 1 97.75 377 GLN A CA 1
ATOM 3037 C C . GLN A 1 377 ? -13.281 -40.156 0.553 1 97.75 377 GLN A C 1
ATOM 3039 O O . GLN A 1 377 ? -12.531 -40.281 1.521 1 97.75 377 GLN A O 1
ATOM 3044 N N . PRO A 1 378 ? -12.961 -40.812 -0.632 1 96.62 378 PRO A N 1
ATOM 3045 C CA . PRO A 1 378 ? -11.836 -41.75 -0.671 1 96.62 378 PRO A CA 1
ATOM 3046 C C . PRO A 1 378 ? -10.5 -41.062 -0.35 1 96.62 378 PRO A C 1
ATOM 3048 O O . PRO A 1 378 ? -9.688 -41.625 0.395 1 96.62 378 PRO A O 1
ATOM 3051 N N . SER A 1 379 ? -10.227 -39.938 -0.889 1 97 379 SER A N 1
ATOM 3052 C CA . SER A 1 379 ? -8.969 -39.25 -0.652 1 97 379 SER A CA 1
ATOM 3053 C C . SER A 1 379 ? -8.852 -38.781 0.797 1 97 379 SER A C 1
ATOM 3055 O O . SER A 1 379 ? -7.773 -38.844 1.389 1 97 379 SER A O 1
ATOM 3057 N N . ILE A 1 380 ? -9.977 -38.312 1.407 1 97.5 380 ILE A N 1
ATOM 3058 C CA . ILE A 1 380 ? -9.977 -37.844 2.795 1 97.5 380 ILE A CA 1
ATOM 3059 C C . ILE A 1 380 ? -9.727 -39.031 3.723 1 97.5 380 ILE A C 1
ATOM 3061 O O . ILE A 1 380 ? -8.93 -38.938 4.66 1 97.5 380 ILE A O 1
ATOM 3065 N N . GLN A 1 381 ? -10.352 -40.125 3.402 1 96.25 381 GLN A N 1
ATOM 3066 C CA . GLN A 1 381 ? -10.195 -41.344 4.207 1 96.25 381 GLN A CA 1
ATOM 3067 C C . GLN A 1 381 ? -8.789 -41.906 4.07 1 96.25 381 GLN A C 1
ATOM 3069 O O . GLN A 1 381 ? -8.211 -42.406 5.051 1 96.25 381 GLN A O 1
ATOM 3074 N N . GLN A 1 382 ? -8.297 -41.875 2.855 1 95.38 382 GLN A N 1
ATOM 3075 C CA . GLN A 1 382 ? -6.938 -42.375 2.607 1 95.38 382 GLN A CA 1
ATOM 3076 C C . GLN A 1 382 ? -5.922 -41.562 3.436 1 95.38 382 GLN A C 1
ATOM 3078 O O . GLN A 1 382 ? -4.934 -42.125 3.912 1 95.38 382 GLN A O 1
ATOM 3083 N N . LEU A 1 383 ? -6.074 -40.344 3.574 1 95 383 LEU A N 1
ATOM 3084 C CA . LEU A 1 383 ? -5.184 -39.5 4.359 1 95 383 LEU A CA 1
ATOM 3085 C C . LEU A 1 383 ? -5.348 -39.781 5.852 1 95 383 LEU A C 1
ATOM 3087 O O . LEU A 1 383 ? -4.418 -39.562 6.633 1 95 383 LEU A O 1
ATOM 3091 N N . GLY A 1 384 ? -6.555 -40.188 6.309 1 94 384 GLY A N 1
ATOM 3092 C CA . GLY A 1 384 ? -6.816 -40.5 7.703 1 94 384 GLY A CA 1
ATOM 3093 C C . GLY A 1 384 ? -7.219 -39.312 8.539 1 94 384 GLY A C 1
ATOM 3094 O O . GLY A 1 384 ? -6.934 -39.25 9.734 1 94 384 GLY A O 1
ATOM 3095 N N . VAL A 1 385 ? -7.762 -38.312 7.945 1 94.06 385 VAL A N 1
ATOM 3096 C CA . VAL A 1 385 ? -8.219 -37.125 8.688 1 94.06 385 VAL A CA 1
ATOM 3097 C C . VAL A 1 385 ? -9.727 -37.219 8.891 1 94.06 385 VAL A C 1
ATOM 3099 O O . VAL A 1 385 ? -10.391 -38.094 8.344 1 94.06 385 VAL A O 1
ATOM 3102 N N . ILE A 1 386 ? -10.219 -36.281 9.664 1 94.88 386 ILE A N 1
ATOM 3103 C CA . ILE A 1 386 ? -11.625 -36.281 10.031 1 94.88 386 ILE A CA 1
ATOM 3104 C C . ILE A 1 386 ? -12.484 -36 8.805 1 94.88 386 ILE A C 1
ATOM 3106 O O . ILE A 1 386 ? -12.25 -35.031 8.086 1 94.88 386 ILE A O 1
ATOM 3110 N N . LEU A 1 387 ? -13.43 -36.844 8.508 1 97.5 387 LEU A N 1
ATOM 3111 C CA . LEU A 1 387 ? -14.469 -36.625 7.508 1 97.5 387 LEU A CA 1
ATOM 3112 C C . LEU A 1 387 ? -15.805 -36.312 8.172 1 97.5 387 LEU A C 1
ATOM 3114 O O . LEU A 1 387 ? -16.422 -37.188 8.766 1 97.5 387 LEU A O 1
ATOM 3118 N N . PRO A 1 388 ? -16.219 -35.062 8.164 1 97.69 388 PRO A N 1
ATOM 3119 C CA . PRO A 1 388 ? -17.531 -34.75 8.742 1 97.69 388 PRO A CA 1
ATOM 3120 C C . PRO A 1 388 ? -18.656 -35.562 8.125 1 97.69 388 PRO A C 1
ATOM 3122 O O . PRO A 1 388 ? -18.578 -35.969 6.961 1 97.69 388 PRO A O 1
ATOM 3125 N N . SER A 1 389 ? -19.75 -35.719 8.828 1 97.81 389 SER A N 1
ATOM 3126 C CA . SER A 1 389 ? -20.875 -36.531 8.336 1 97.81 389 SER A CA 1
ATOM 3127 C C . SER A 1 389 ? -21.547 -35.844 7.145 1 97.81 389 SER A C 1
ATOM 3129 O O . SER A 1 389 ? -21.5 -34.625 7.008 1 97.81 389 SER A O 1
ATOM 3131 N N . LEU A 1 390 ? -22.078 -36.688 6.312 1 98.12 390 LEU A N 1
ATOM 3132 C CA . LEU A 1 390 ? -22.797 -36.188 5.152 1 98.12 390 LEU A CA 1
ATOM 3133 C C . LEU A 1 390 ? -23.875 -35.188 5.582 1 98.12 390 LEU A C 1
ATOM 3135 O O . LEU A 1 390 ? -24.078 -34.156 4.918 1 98.12 390 LEU A O 1
ATOM 3139 N N . GLU A 1 391 ? -24.516 -35.438 6.684 1 97.88 391 GLU A N 1
ATOM 3140 C CA . GLU A 1 391 ? -25.578 -34.562 7.176 1 97.88 391 GLU A CA 1
ATOM 3141 C C . GLU A 1 391 ? -25.031 -33.219 7.605 1 97.88 391 GLU A C 1
ATOM 3143 O O . GLU A 1 391 ? -25.641 -32.188 7.336 1 97.88 391 GLU A O 1
ATOM 3148 N N . ASP A 1 392 ? -23.938 -33.281 8.258 1 97.75 392 ASP A N 1
ATOM 3149 C CA . ASP A 1 392 ? -23.281 -32.031 8.656 1 97.75 392 ASP A CA 1
ATOM 3150 C C . ASP A 1 392 ? -22.875 -31.203 7.441 1 97.75 392 ASP A C 1
ATOM 3152 O O . ASP A 1 392 ? -23.047 -29.984 7.43 1 97.75 392 ASP A O 1
ATOM 3156 N N . VAL A 1 393 ? -22.359 -31.891 6.469 1 98.38 393 VAL A N 1
ATOM 3157 C CA . VAL A 1 393 ? -21.891 -31.203 5.258 1 98.38 393 VAL A CA 1
ATOM 3158 C C . VAL A 1 393 ? -23.094 -30.609 4.516 1 98.38 393 VAL A C 1
ATOM 3160 O O . VAL A 1 393 ? -23.031 -29.469 4.062 1 98.38 393 VAL A O 1
ATOM 3163 N N . LYS A 1 394 ? -24.172 -31.359 4.445 1 98.06 394 LYS A N 1
ATOM 3164 C CA . LYS A 1 394 ? -25.391 -30.859 3.801 1 98.06 394 LYS A CA 1
ATOM 3165 C C . LYS A 1 394 ? -25.875 -29.594 4.473 1 98.06 394 LYS A C 1
ATOM 3167 O O . LYS A 1 394 ? -26.172 -28.594 3.797 1 98.06 394 LYS A O 1
ATOM 3172 N N . SER A 1 395 ? -25.906 -29.641 5.727 1 97.75 395 SER A N 1
ATOM 3173 C CA . SER A 1 395 ? -26.406 -28.516 6.5 1 97.75 395 SER A CA 1
ATOM 3174 C C . SER A 1 395 ? -25.531 -27.281 6.301 1 97.75 395 SER A C 1
ATOM 3176 O O . SER A 1 395 ? -26.047 -26.172 6.086 1 97.75 395 SER A O 1
ATOM 3178 N N . GLU A 1 396 ? -24.266 -27.484 6.371 1 97.69 396 GLU A N 1
ATOM 3179 C CA . GLU A 1 396 ? -23.344 -26.359 6.258 1 97.69 396 GLU A CA 1
ATOM 3180 C C . GLU A 1 396 ? -23.328 -25.797 4.836 1 97.69 396 GLU A C 1
ATOM 3182 O O . GLU A 1 396 ? -23.156 -24.594 4.637 1 97.69 396 GLU A O 1
ATOM 3187 N N . VAL A 1 397 ? -23.469 -26.672 3.863 1 98.38 397 VAL A N 1
ATOM 3188 C CA . VAL A 1 397 ? -23.531 -26.203 2.482 1 98.38 397 VAL A CA 1
ATOM 3189 C C . VAL A 1 397 ? -24.781 -25.344 2.279 1 98.38 397 VAL A C 1
ATOM 3191 O O . VAL A 1 397 ? -24.734 -24.297 1.628 1 98.38 397 VAL A O 1
ATOM 3194 N N . GLU A 1 398 ? -25.891 -25.797 2.824 1 97.88 398 GLU A N 1
ATOM 3195 C CA . GLU A 1 398 ? -27.125 -25.016 2.738 1 97.88 398 GLU A CA 1
ATOM 3196 C C . GLU A 1 398 ? -26.953 -23.625 3.359 1 97.88 398 GLU A C 1
ATOM 3198 O O . GLU A 1 398 ? -27.375 -22.625 2.783 1 97.88 398 GLU A O 1
ATOM 3203 N N . THR A 1 399 ? -26.344 -23.656 4.496 1 96.75 399 THR A N 1
ATOM 3204 C CA . THR A 1 399 ? -26.094 -22.391 5.188 1 96.75 399 THR A CA 1
ATOM 3205 C C . THR A 1 399 ? -25.188 -21.484 4.348 1 96.75 399 THR A C 1
ATOM 3207 O O . THR A 1 399 ? -25.438 -20.281 4.242 1 96.75 399 THR A O 1
ATOM 3210 N N . ALA A 1 400 ? -24.156 -22.047 3.783 1 96.44 400 ALA A N 1
ATOM 3211 C CA . ALA A 1 400 ? -23.219 -21.312 2.949 1 96.44 400 ALA A CA 1
ATOM 3212 C C . ALA A 1 400 ? -23.938 -20.688 1.742 1 96.44 400 ALA A C 1
ATOM 3214 O O . ALA A 1 400 ? -23.656 -19.547 1.375 1 96.44 400 ALA A O 1
ATOM 3215 N N . LEU A 1 401 ? -24.797 -21.453 1.151 1 96.94 401 LEU A N 1
ATOM 3216 C CA . LEU A 1 401 ? -25.547 -20.984 -0.013 1 96.94 401 LEU A CA 1
ATOM 3217 C C . LEU A 1 401 ? -26.516 -19.875 0.377 1 96.94 401 LEU A C 1
ATOM 3219 O O . LEU A 1 401 ? -26.656 -18.875 -0.34 1 96.94 401 LEU A O 1
ATOM 3223 N N . ARG A 1 402 ? -27.141 -20.016 1.511 1 94.94 402 ARG A N 1
ATOM 3224 C CA . ARG A 1 402 ? -28.047 -19 2.002 1 94.94 402 ARG A CA 1
ATOM 3225 C C . ARG A 1 402 ? -27.312 -17.688 2.264 1 94.94 402 ARG A C 1
ATOM 3227 O O . ARG A 1 402 ? -27.828 -16.609 1.975 1 94.94 402 ARG A O 1
ATOM 3234 N N . ASN A 1 403 ? -26.125 -17.875 2.746 1 93.5 403 ASN A N 1
ATOM 3235 C CA . ASN A 1 403 ? -25.344 -16.703 3.137 1 93.5 403 ASN A CA 1
ATOM 3236 C C . ASN A 1 403 ? -24.531 -16.156 1.97 1 93.5 403 ASN A C 1
ATOM 3238 O O . ASN A 1 403 ? -23.797 -15.18 2.125 1 93.5 403 ASN A O 1
ATOM 3242 N N . ASP A 1 404 ? -24.594 -16.734 0.825 1 94 404 ASP A N 1
ATOM 3243 C CA . ASP A 1 404 ? -23.938 -16.266 -0.386 1 94 404 ASP A CA 1
ATOM 3244 C C . ASP A 1 404 ? -22.422 -16.141 -0.17 1 94 404 ASP A C 1
ATOM 3246 O O . ASP A 1 404 ? -21.844 -15.086 -0.421 1 94 404 ASP A O 1
ATOM 3250 N N . VAL A 1 405 ? -21.781 -17.219 0.248 1 94.19 405 VAL A N 1
ATOM 3251 C CA . VAL A 1 405 ? -20.375 -17.141 0.632 1 94.19 405 VAL A CA 1
ATOM 3252 C C . VAL A 1 405 ? -19.5 -17.469 -0.571 1 94.19 405 VAL A C 1
ATOM 3254 O O . VAL A 1 405 ? -18.266 -17.578 -0.44 1 94.19 405 VAL A O 1
ATOM 3257 N N . ILE A 1 406 ? -20.047 -17.672 -1.747 1 96.19 406 ILE A N 1
ATOM 3258 C CA . ILE A 1 406 ? -19.281 -18 -2.947 1 96.19 406 ILE A CA 1
ATOM 3259 C C . ILE A 1 406 ? -19.109 -16.75 -3.809 1 96.19 406 ILE A C 1
ATOM 3261 O O . ILE A 1 406 ? -20.094 -16.172 -4.281 1 96.19 406 ILE A O 1
ATOM 3265 N N . MET A 1 407 ? -17.906 -16.375 -3.994 1 94.94 407 MET A N 1
ATOM 3266 C CA . MET A 1 407 ? -17.594 -15.219 -4.82 1 94.94 407 MET A CA 1
ATOM 3267 C C . MET A 1 407 ? -17.047 -15.648 -6.184 1 94.94 407 MET A C 1
ATOM 3269 O O . MET A 1 407 ? -16.125 -16.453 -6.262 1 94.94 407 MET A O 1
ATOM 3273 N N . ILE A 1 408 ? -17.688 -15.172 -7.246 1 95.31 408 ILE A N 1
ATOM 3274 C CA . ILE A 1 408 ? -17.234 -15.445 -8.602 1 95.31 408 ILE A CA 1
ATOM 3275 C C . ILE A 1 408 ? -16.641 -14.172 -9.211 1 95.31 408 ILE A C 1
ATOM 3277 O O . ILE A 1 408 ? -17.297 -13.141 -9.289 1 95.31 408 ILE A O 1
ATOM 3281 N N . THR A 1 409 ? -15.383 -14.234 -9.57 1 90.56 409 THR A N 1
ATOM 3282 C CA . THR A 1 409 ? -14.695 -13.055 -10.086 1 90.56 409 THR A CA 1
ATOM 3283 C C . THR A 1 409 ? -14.047 -13.344 -11.438 1 90.56 409 THR A C 1
ATOM 3285 O O . THR A 1 409 ? -13.336 -14.344 -11.586 1 90.56 409 THR A O 1
ATOM 3288 N N . LYS A 1 410 ? -14.359 -12.508 -12.352 1 89 410 LYS A N 1
ATOM 3289 C CA . LYS A 1 410 ? -13.688 -12.562 -13.641 1 89 410 LYS A CA 1
ATOM 3290 C C . LYS A 1 410 ? -12.398 -11.742 -13.633 1 89 410 LYS A C 1
ATOM 3292 O O . LYS A 1 410 ? -12.391 -10.602 -13.164 1 89 410 LYS A O 1
ATOM 3297 N N . VAL A 1 411 ? -11.344 -12.281 -13.992 1 83.25 411 VAL A N 1
ATOM 3298 C CA . VAL A 1 411 ? -10.047 -11.602 -14.039 1 83.25 411 VAL A CA 1
ATOM 3299 C C . VAL A 1 411 ? -9.594 -11.453 -15.484 1 83.25 411 VAL A C 1
ATOM 3301 O O . VAL A 1 411 ? -8.977 -12.367 -16.047 1 83.25 411 VAL A O 1
ATOM 3304 N N . ASN A 1 412 ? -9.883 -10.297 -16.141 1 73.31 412 ASN A N 1
ATOM 3305 C CA . ASN A 1 412 ? -9.664 -10.18 -17.578 1 73.31 412 ASN A CA 1
ATOM 3306 C C . ASN A 1 412 ? -8.555 -9.172 -17.906 1 73.31 412 ASN A C 1
ATOM 3308 O O . ASN A 1 412 ? -8.086 -9.102 -19.031 1 73.31 412 ASN A O 1
ATOM 3312 N N . SER A 1 413 ? -8.281 -8.305 -17 1 69.06 413 SER A N 1
ATOM 3313 C CA . SER A 1 413 ? -7.324 -7.258 -17.344 1 69.06 413 SER A CA 1
ATOM 3314 C C . SER A 1 413 ? -6.336 -7.031 -16.203 1 69.06 413 SER A C 1
ATOM 3316 O O . SER A 1 413 ? -6.578 -7.457 -15.07 1 69.06 413 SER A O 1
ATOM 3318 N N . GLU A 1 414 ? -5.254 -6.445 -16.672 1 62.25 414 GLU A N 1
ATOM 3319 C CA . GLU A 1 414 ? -4.254 -6.035 -15.68 1 62.25 414 GLU A CA 1
ATOM 3320 C C . GLU A 1 414 ? -4.848 -5.074 -14.656 1 62.25 414 GLU A C 1
ATOM 3322 O O . GLU A 1 414 ? -4.484 -5.109 -13.484 1 62.25 414 GLU A O 1
ATOM 3327 N N . LYS A 1 415 ? -5.676 -4.266 -15.102 1 61.03 415 LYS A N 1
ATOM 3328 C CA . LYS A 1 415 ? -6.344 -3.32 -14.211 1 61.03 415 LYS A CA 1
ATOM 3329 C C . LYS A 1 415 ? -7.145 -4.047 -13.141 1 61.03 415 LYS A C 1
ATOM 3331 O O . LYS A 1 415 ? -7.148 -3.641 -11.977 1 61.03 415 LYS A O 1
ATOM 3336 N N . ASP A 1 416 ? -7.586 -5.137 -13.578 1 63.62 416 ASP A N 1
ATOM 3337 C CA . ASP A 1 416 ? -8.352 -5.941 -12.633 1 63.62 416 ASP A CA 1
ATOM 3338 C C . ASP A 1 416 ? -7.453 -6.512 -11.539 1 63.62 416 ASP A C 1
ATOM 3340 O O . ASP A 1 416 ? -7.793 -6.457 -10.352 1 63.62 416 ASP A O 1
ATOM 3344 N N . VAL A 1 417 ? -6.352 -6.867 -12.055 1 64.19 417 VAL A N 1
ATOM 3345 C CA . VAL A 1 417 ? -5.445 -7.551 -11.141 1 64.19 417 VAL A CA 1
ATOM 3346 C C . VAL A 1 417 ? -4.988 -6.586 -10.047 1 64.19 417 VAL A C 1
ATOM 3348 O O . VAL A 1 417 ? -4.957 -6.945 -8.867 1 64.19 417 VAL A O 1
ATOM 3351 N N . ASN A 1 418 ? -4.707 -5.395 -10.422 1 65.38 418 ASN A N 1
ATOM 3352 C CA . ASN A 1 418 ? -4.211 -4.434 -9.445 1 65.38 418 ASN A CA 1
ATOM 3353 C C . ASN A 1 418 ? -5.246 -4.156 -8.352 1 65.38 418 ASN A C 1
ATOM 3355 O O . ASN A 1 418 ? -4.891 -3.971 -7.188 1 65.38 418 ASN A O 1
ATOM 3359 N N . GLN A 1 419 ? -6.441 -4.32 -8.789 1 67.19 419 GLN A N 1
ATOM 3360 C CA . GLN A 1 419 ? -7.531 -4.051 -7.855 1 67.19 419 GLN A CA 1
ATOM 3361 C C . GLN A 1 419 ? -7.84 -5.281 -7.004 1 67.19 419 GLN A C 1
ATOM 3363 O O . GLN A 1 419 ? -8.43 -5.164 -5.93 1 67.19 419 GLN A O 1
ATOM 3368 N N . LEU A 1 420 ? -7.25 -6.391 -7.559 1 73.25 420 LEU A N 1
ATOM 3369 C CA . LEU A 1 420 ? -7.641 -7.645 -6.918 1 73.25 420 LEU A CA 1
ATOM 3370 C C . LEU A 1 420 ? -6.512 -8.18 -6.043 1 73.25 420 LEU A C 1
ATOM 3372 O O . LEU A 1 420 ? -6.68 -9.195 -5.359 1 73.25 420 LEU A O 1
ATOM 3376 N N . LEU A 1 421 ? -5.426 -7.461 -6.078 1 73.88 421 LEU A N 1
ATOM 3377 C CA . LEU A 1 421 ? -4.293 -7.941 -5.293 1 73.88 421 LEU A CA 1
ATOM 3378 C C . LEU A 1 421 ? -4.379 -7.438 -3.854 1 73.88 421 LEU A C 1
ATOM 3380 O O . LEU A 1 421 ? -4.863 -6.332 -3.605 1 73.88 421 LEU A O 1
ATOM 3384 N N . ASP A 1 422 ? -3.951 -8.273 -2.973 1 73 422 ASP A N 1
ATOM 3385 C CA . ASP A 1 422 ? -3.854 -7.859 -1.577 1 73 422 ASP A CA 1
ATOM 3386 C C . ASP A 1 422 ? -2.479 -7.262 -1.276 1 73 422 ASP A C 1
ATOM 3388 O O . ASP A 1 422 ? -1.699 -6.992 -2.193 1 73 422 ASP A O 1
ATOM 3392 N N . GLU A 1 423 ? -2.219 -6.98 -0.014 1 65.19 423 GLU A N 1
ATOM 3393 C CA . GLU A 1 423 ? -0.992 -6.32 0.42 1 65.19 423 GLU A CA 1
ATOM 3394 C C . GLU A 1 423 ? 0.229 -7.199 0.166 1 65.19 423 GLU A C 1
ATOM 3396 O O . GLU A 1 423 ? 1.352 -6.699 0.073 1 65.19 423 GLU A O 1
ATOM 3401 N N . GLN A 1 424 ? -0.06 -8.516 -0.062 1 64.25 424 GLN A N 1
ATOM 3402 C CA . GLN A 1 424 ? 1.053 -9.43 -0.285 1 64.25 424 GLN A CA 1
ATOM 3403 C C . GLN A 1 424 ? 1.226 -9.734 -1.771 1 64.25 424 GLN A C 1
ATOM 3405 O O . GLN A 1 424 ? 2.057 -10.562 -2.146 1 64.25 424 GLN A O 1
ATOM 3410 N N . GLY A 1 425 ? 0.37 -9.094 -2.543 1 68 425 GLY A N 1
ATOM 3411 C CA . GLY A 1 425 ? 0.467 -9.289 -3.98 1 68 425 GLY A CA 1
ATOM 3412 C C . GLY A 1 425 ? -0.249 -10.539 -4.461 1 68 425 GLY A C 1
ATOM 3413 O O . GLY A 1 425 ? 0.005 -11.023 -5.566 1 68 425 GLY A O 1
ATOM 3414 N N . GLN A 1 426 ? -1.116 -11.07 -3.625 1 74.31 426 GLN A N 1
ATOM 3415 C CA . GLN A 1 426 ? -1.935 -12.219 -4.004 1 74.31 426 GLN A CA 1
ATOM 3416 C C . GLN A 1 426 ? -3.359 -11.789 -4.34 1 74.31 426 GLN A C 1
ATOM 3418 O O . GLN A 1 426 ? -3.803 -10.711 -3.938 1 74.31 426 GLN A O 1
ATOM 3423 N N . LEU A 1 427 ? -4.012 -12.68 -5.094 1 80.38 427 LEU A N 1
ATOM 3424 C CA . LEU A 1 427 ? -5.418 -12.375 -5.316 1 80.38 427 LEU A CA 1
ATOM 3425 C C . LEU A 1 427 ? -6.195 -12.398 -4.004 1 80.38 427 LEU A C 1
ATOM 3427 O O . LEU A 1 427 ? -6.09 -13.352 -3.234 1 80.38 427 LEU A O 1
ATOM 3431 N N . LYS A 1 428 ? -6.914 -11.422 -3.801 1 84 428 LYS A N 1
ATOM 3432 C CA . LYS A 1 428 ? -7.668 -11.289 -2.557 1 84 428 LYS A CA 1
ATOM 3433 C C . LYS A 1 428 ? -8.836 -12.273 -2.514 1 84 428 LYS A C 1
ATOM 3435 O O . LYS A 1 428 ? -9.625 -12.352 -3.457 1 84 428 LYS A O 1
ATOM 3440 N N . LEU A 1 429 ? -8.859 -13.062 -1.473 1 91.19 429 LEU A N 1
ATOM 3441 C CA . LEU A 1 429 ? -10.016 -13.914 -1.223 1 91.19 429 LEU A CA 1
ATOM 3442 C C . LEU A 1 429 ? -11.078 -13.172 -0.426 1 91.19 429 LEU A C 1
ATOM 3444 O O . LEU A 1 429 ? -11.047 -13.164 0.807 1 91.19 429 LEU A O 1
ATOM 3448 N N . ARG A 1 430 ? -11.992 -12.641 -1.122 1 89.69 430 ARG A N 1
ATOM 3449 C CA . ARG A 1 430 ? -12.984 -11.742 -0.54 1 89.69 430 ARG A CA 1
ATOM 3450 C C . ARG A 1 430 ? -14.031 -12.516 0.254 1 89.69 430 ARG A C 1
ATOM 3452 O O . ARG A 1 430 ? -14.703 -11.945 1.116 1 89.69 430 ARG A O 1
ATOM 3459 N N . ALA A 1 431 ? -14.188 -13.844 -0.042 1 94.31 431 ALA A N 1
ATOM 3460 C CA . ALA A 1 431 ? -15.188 -14.695 0.595 1 94.31 431 ALA A CA 1
ATOM 3461 C C . ALA A 1 431 ? -14.578 -16.031 1.011 1 94.31 431 ALA A C 1
ATOM 3463 O O . ALA A 1 431 ? -13.453 -16.359 0.63 1 94.31 431 ALA A O 1
ATOM 3464 N N . PRO A 1 432 ? -15.344 -16.719 1.847 1 95.56 432 PRO A N 1
ATOM 3465 C CA . PRO A 1 432 ? -14.828 -18.031 2.246 1 95.56 432 PRO A CA 1
ATOM 3466 C C . PRO A 1 432 ? -14.531 -18.938 1.051 1 95.56 432 PRO A C 1
ATOM 3468 O O . PRO A 1 432 ? -13.562 -19.703 1.078 1 95.56 432 PRO A O 1
ATOM 3471 N N . LEU A 1 433 ? -15.336 -18.828 0 1 97.75 433 LEU A N 1
ATOM 3472 C CA . LEU A 1 433 ? -15.133 -19.594 -1.226 1 97.75 433 LEU A CA 1
ATOM 3473 C C . LEU A 1 433 ? -15.062 -18.656 -2.438 1 97.75 433 LEU A C 1
ATOM 3475 O O . LEU A 1 433 ? -16 -17.906 -2.703 1 97.75 433 LEU A O 1
ATOM 3479 N N . ASN A 1 434 ? -13.953 -18.75 -3.191 1 96.31 434 ASN A N 1
ATOM 3480 C CA . ASN A 1 434 ? -13.703 -17.844 -4.301 1 96.31 434 ASN A CA 1
ATOM 3481 C C . ASN A 1 434 ? -13.453 -18.594 -5.602 1 96.31 434 ASN A C 1
ATOM 3483 O O . ASN A 1 434 ? -12.625 -19.5 -5.648 1 96.31 434 ASN A O 1
ATOM 3487 N N . VAL A 1 435 ? -14.188 -18.234 -6.66 1 96.62 435 VAL A N 1
ATOM 3488 C CA . VAL A 1 435 ? -13.977 -18.781 -7.992 1 96.62 435 VAL A CA 1
ATOM 3489 C C . VAL A 1 435 ? -13.43 -17.703 -8.922 1 96.62 435 VAL A C 1
ATOM 3491 O O . VAL A 1 435 ? -14.078 -16.672 -9.141 1 96.62 435 VAL A O 1
ATOM 3494 N N . PHE A 1 436 ? -12.297 -17.938 -9.414 1 92.44 436 PHE A N 1
ATOM 3495 C CA . PHE A 1 436 ? -11.688 -17.016 -10.367 1 92.44 436 PHE A CA 1
ATOM 3496 C C . PHE A 1 436 ? -11.766 -17.562 -11.781 1 92.44 436 PHE A C 1
ATOM 3498 O O . PHE A 1 436 ? -11.445 -18.719 -12.023 1 92.44 436 PHE A O 1
ATOM 3505 N N . ILE A 1 437 ? -12.234 -16.75 -12.664 1 92.75 437 ILE A N 1
ATOM 3506 C CA . ILE A 1 437 ? -12.344 -17.125 -14.07 1 92.75 437 ILE A CA 1
ATOM 3507 C C . ILE A 1 437 ? -11.484 -16.172 -14.914 1 92.75 437 ILE A C 1
ATOM 3509 O O . ILE A 1 437 ? -11.633 -14.953 -14.828 1 92.75 437 ILE A O 1
ATOM 3513 N N . GLY A 1 438 ? -10.586 -16.734 -15.688 1 85.44 438 GLY A N 1
ATOM 3514 C CA . GLY A 1 438 ? -9.781 -15.812 -16.469 1 85.44 438 GLY A CA 1
ATOM 3515 C C . GLY A 1 438 ? -8.852 -16.516 -17.438 1 85.44 438 GLY A C 1
ATOM 3516 O O . GLY A 1 438 ? -8.961 -17.719 -17.656 1 85.44 438 GLY A O 1
ATOM 3517 N N . GLY A 1 439 ? -8.062 -15.633 -18.078 1 76.88 439 GLY A N 1
ATOM 3518 C CA . GLY A 1 439 ? -7.145 -16.109 -19.094 1 76.88 439 GLY A CA 1
ATOM 3519 C C . GLY A 1 439 ? -5.691 -16.078 -18.656 1 76.88 439 GLY A C 1
ATOM 3520 O O . GLY A 1 439 ? -5.363 -16.5 -17.562 1 76.88 439 GLY A O 1
ATOM 3521 N N . GLN A 1 440 ? -4.891 -15.484 -19.453 1 64.62 440 GLN A N 1
ATOM 3522 C CA . GLN A 1 440 ? -3.438 -15.508 -19.344 1 64.62 440 GLN A CA 1
ATOM 3523 C C . GLN A 1 440 ? -2.979 -14.859 -18.047 1 64.62 440 GLN A C 1
ATOM 3525 O O . GLN A 1 440 ? -1.956 -15.242 -17.469 1 64.62 440 GLN A O 1
ATOM 3530 N N . ILE A 1 441 ? -3.779 -14.016 -17.594 1 64.06 441 ILE A N 1
ATOM 3531 C CA . ILE A 1 441 ? -3.377 -13.305 -16.391 1 64.06 441 ILE A CA 1
ATOM 3532 C C . ILE A 1 441 ? -3.318 -14.273 -15.203 1 64.06 441 ILE A C 1
ATOM 3534 O O . ILE A 1 441 ? -2.535 -14.078 -14.273 1 64.06 441 ILE A O 1
ATOM 3538 N N . LEU A 1 442 ? -4.168 -15.297 -15.227 1 68.88 442 LEU A N 1
ATOM 3539 C CA . LEU A 1 442 ? -4.172 -16.297 -14.156 1 68.88 442 LEU A CA 1
ATOM 3540 C C . LEU A 1 442 ? -3.008 -17.266 -14.32 1 68.88 442 LEU A C 1
ATOM 3542 O O . LEU A 1 442 ? -2.674 -18 -13.383 1 68.88 442 LEU A O 1
ATOM 3546 N N . ASP A 1 443 ? -2.373 -17.141 -15.453 1 61.84 443 ASP A N 1
ATOM 3547 C CA . ASP A 1 443 ? -1.281 -18.062 -15.75 1 61.84 443 ASP A CA 1
ATOM 3548 C C . ASP A 1 443 ? 0.044 -17.547 -15.203 1 61.84 443 ASP A C 1
ATOM 3550 O O . ASP A 1 443 ? 0.904 -18.328 -14.789 1 61.84 443 ASP A O 1
ATOM 3554 N N . ARG A 1 444 ? 0.061 -16.219 -15.375 1 58 444 ARG A N 1
ATOM 3555 C CA . ARG A 1 444 ? 1.423 -15.734 -15.156 1 58 444 ARG A CA 1
ATOM 3556 C C . ARG A 1 444 ? 1.54 -15 -13.828 1 58 444 ARG A C 1
ATOM 3558 O O . ARG A 1 444 ? 0.947 -13.93 -13.648 1 58 444 ARG A O 1
ATOM 3565 N N . GLY A 1 445 ? 2.123 -15.688 -12.797 1 60.81 445 GLY A N 1
ATOM 3566 C CA . GLY A 1 445 ? 2.904 -15.039 -11.758 1 60.81 445 GLY A CA 1
ATOM 3567 C C . GLY A 1 445 ? 2.07 -14.617 -10.562 1 60.81 445 GLY A C 1
ATOM 3568 O O . GLY A 1 445 ? 2.613 -14.227 -9.523 1 60.81 445 GLY A O 1
ATOM 3569 N N . ILE A 1 446 ? 0.673 -14.766 -10.68 1 69.5 446 ILE A N 1
ATOM 3570 C CA . ILE A 1 446 ? -0.094 -14.32 -9.523 1 69.5 446 ILE A CA 1
ATOM 3571 C C . ILE A 1 446 ? -0.328 -15.492 -8.578 1 69.5 446 ILE A C 1
ATOM 3573 O O . ILE A 1 446 ? -0.624 -16.609 -9.016 1 69.5 446 ILE A O 1
ATOM 3577 N N . THR A 1 447 ? 0.011 -15.297 -7.395 1 74.31 447 THR A N 1
ATOM 3578 C CA . THR A 1 447 ? -0.225 -16.328 -6.395 1 74.31 447 THR A CA 1
ATOM 3579 C C . THR A 1 447 ? -1.67 -16.297 -5.902 1 74.31 447 THR A C 1
ATOM 3581 O O . THR A 1 447 ? -2.219 -15.219 -5.664 1 74.31 447 THR A O 1
ATOM 3584 N N . ILE A 1 448 ? -2.232 -17.453 -5.945 1 82.06 448 ILE A N 1
ATOM 3585 C CA . ILE A 1 448 ? -3.584 -17.609 -5.418 1 82.06 448 ILE A CA 1
ATOM 3586 C C . ILE A 1 448 ? -3.561 -18.484 -4.172 1 82.06 448 ILE A C 1
ATOM 3588 O O . ILE A 1 448 ? -3.088 -19.625 -4.219 1 82.06 448 ILE A O 1
ATOM 3592 N N . GLY A 1 449 ? -4.074 -18 -3.121 1 85 449 GLY A N 1
ATOM 3593 C CA . GLY A 1 449 ? -4.027 -18.734 -1.863 1 85 449 GLY A CA 1
ATOM 3594 C C . GLY A 1 449 ? -5.047 -19.844 -1.781 1 85 449 GLY A C 1
ATOM 3595 O O . GLY A 1 449 ? -6.145 -19.734 -2.332 1 85 449 GLY A O 1
ATOM 3596 N N . ASN A 1 450 ? -4.672 -20.953 -1.233 1 92.69 450 ASN A N 1
ATOM 3597 C CA . ASN A 1 450 ? -5.551 -22.047 -0.838 1 92.69 450 ASN A CA 1
ATOM 3598 C C . ASN A 1 450 ? -6.363 -22.562 -2.02 1 92.69 450 ASN A C 1
ATOM 3600 O O . ASN A 1 450 ? -7.586 -22.703 -1.922 1 92.69 450 ASN A O 1
ATOM 3604 N N . LEU A 1 451 ? -5.664 -22.75 -3.051 1 92.94 451 LEU A N 1
ATOM 3605 C CA . LEU A 1 451 ? -6.277 -23.281 -4.258 1 92.94 451 LEU A CA 1
ATOM 3606 C C . LEU A 1 451 ? -6.586 -24.766 -4.102 1 92.94 451 LEU A C 1
ATOM 3608 O O . LEU A 1 451 ? -5.676 -25.578 -3.9 1 92.94 451 LEU A O 1
ATOM 3612 N N . ILE A 1 452 ? -7.922 -25.172 -4.172 1 97 452 ILE A N 1
ATOM 3613 C CA . ILE A 1 452 ? -8.25 -26.578 -3.98 1 97 452 ILE A CA 1
ATOM 3614 C C . ILE A 1 452 ? -9.016 -27.094 -5.195 1 97 452 ILE A C 1
ATOM 3616 O O . ILE A 1 452 ? -9.555 -28.203 -5.168 1 97 452 ILE A O 1
ATOM 3620 N N . GLY A 1 453 ? -9.094 -26.297 -6.211 1 95.88 453 GLY A N 1
ATOM 3621 C CA . GLY A 1 453 ? -9.719 -26.719 -7.457 1 95.88 453 GLY A CA 1
ATOM 3622 C C . GLY A 1 453 ? -9.164 -26 -8.672 1 95.88 453 GLY A C 1
ATOM 3623 O O . GLY A 1 453 ? -8.914 -24.797 -8.633 1 95.88 453 GLY A O 1
ATOM 3624 N N . PHE A 1 454 ? -9.008 -26.812 -9.719 1 92.5 454 PHE A N 1
ATOM 3625 C CA . PHE A 1 454 ? -8.445 -26.297 -10.961 1 92.5 454 PHE A CA 1
ATOM 3626 C C . PHE A 1 454 ? -9.164 -26.891 -12.164 1 92.5 454 PHE A C 1
ATOM 3628 O O . PHE A 1 454 ? -9.117 -28.094 -12.391 1 92.5 454 PHE A O 1
ATOM 3635 N N . TYR A 1 455 ? -9.867 -26.047 -12.852 1 94.06 455 TYR A N 1
ATOM 3636 C CA . TYR A 1 455 ? -10.523 -26.438 -14.102 1 94.06 455 TYR A CA 1
ATOM 3637 C C . TYR A 1 455 ? -9.789 -25.859 -15.305 1 94.06 455 TYR A C 1
ATOM 3639 O O . TYR A 1 455 ? -9.906 -24.656 -15.602 1 94.06 455 TYR A O 1
ATOM 3647 N N . TYR A 1 456 ? -9.133 -26.766 -16.016 1 88.62 456 TYR A N 1
ATOM 3648 C CA . TYR A 1 456 ? -8.18 -26.312 -17.016 1 88.62 456 TYR A CA 1
ATOM 3649 C C . TYR A 1 456 ? -8.523 -26.875 -18.391 1 88.62 456 TYR A C 1
ATOM 3651 O O . TYR A 1 456 ? -8.844 -28.047 -18.516 1 88.62 456 TYR A O 1
ATOM 3659 N N . GLY A 1 457 ? -8.672 -26.047 -19.516 1 80.94 457 GLY A N 1
ATOM 3660 C CA . GLY A 1 457 ? -9.008 -26.531 -20.844 1 80.94 457 GLY A CA 1
ATOM 3661 C C . GLY A 1 457 ? -8.266 -25.812 -21.953 1 80.94 457 GLY A C 1
ATOM 3662 O O . GLY A 1 457 ? -8.719 -25.781 -23.094 1 80.94 457 GLY A O 1
ATOM 3663 N N . ARG A 1 458 ? -7.129 -25.25 -21.875 1 64.88 458 ARG A N 1
ATOM 3664 C CA . ARG A 1 458 ? -6.512 -24.516 -22.969 1 64.88 458 ARG A CA 1
ATOM 3665 C C . ARG A 1 458 ? -6.129 -25.438 -24.109 1 64.88 458 ARG A C 1
ATOM 3667 O O . ARG A 1 458 ? -5.656 -26.562 -23.891 1 64.88 458 ARG A O 1
ATOM 3674 N N . ASN A 1 459 ? -6.801 -25.141 -25.406 1 53.97 459 ASN A N 1
ATOM 3675 C CA . ASN A 1 459 ? -6.457 -25.953 -26.578 1 53.97 459 ASN A CA 1
ATOM 3676 C C . ASN A 1 459 ? -4.945 -26.062 -26.75 1 53.97 459 ASN A C 1
ATOM 3678 O O . ASN A 1 459 ? -4.25 -25.047 -26.844 1 53.97 459 ASN A O 1
ATOM 3682 N N . PRO A 1 460 ? -4.512 -27.266 -26.594 1 48 460 PRO A N 1
ATOM 3683 C CA . PRO A 1 460 ? -3.086 -27.594 -26.688 1 48 460 PRO A CA 1
ATOM 3684 C C . PRO A 1 460 ? -2.445 -27.094 -27.969 1 48 460 PRO A C 1
ATOM 3686 O O . PRO A 1 460 ? -1.218 -27.031 -28.078 1 48 460 PRO A O 1
ATOM 3689 N N . LYS A 1 461 ? -3.318 -27.062 -29.094 1 46.06 461 LYS A N 1
ATOM 3690 C CA . LYS A 1 461 ? -2.646 -26.797 -30.359 1 46.06 461 LYS A CA 1
ATOM 3691 C C . LYS A 1 461 ? -1.761 -25.562 -30.266 1 46.06 461 LYS A C 1
ATOM 3693 O O . LYS A 1 461 ? -0.776 -25.438 -31 1 46.06 461 LYS A O 1
ATOM 3698 N N . THR A 1 462 ? -2.246 -24.75 -29.5 1 45.16 462 THR A N 1
ATOM 3699 C CA . THR A 1 462 ? -1.437 -23.547 -29.328 1 45.16 462 THR A CA 1
ATOM 3700 C C . THR A 1 462 ? -0.684 -23.578 -28 1 45.16 462 THR A C 1
ATOM 3702 O O . THR A 1 462 ? -0.228 -22.547 -27.516 1 45.16 462 THR A O 1
ATOM 3705 N N . PHE A 1 463 ? -0.823 -24.672 -27.469 1 44.56 463 PHE A N 1
ATOM 3706 C CA . PHE A 1 463 ? -0.119 -24.812 -26.203 1 44.56 463 PHE A CA 1
ATOM 3707 C C . PHE A 1 463 ? 1.319 -24.328 -26.312 1 44.56 463 PHE A C 1
ATOM 3709 O O . PHE A 1 463 ? 2.158 -25 -26.922 1 44.56 463 PHE A O 1
ATOM 3716 N N . GLN A 1 464 ? 1.427 -23.125 -26.5 1 43.34 464 GLN A N 1
ATOM 3717 C CA . GLN A 1 464 ? 2.82 -22.797 -26.234 1 43.34 464 GLN A CA 1
ATOM 3718 C C . GLN A 1 464 ? 3.324 -23.516 -24.984 1 43.34 464 GLN A C 1
ATOM 3720 O O . GLN A 1 464 ? 3.043 -23.078 -23.859 1 43.34 464 GLN A O 1
ATOM 3725 N N . GLN A 1 465 ? 3.424 -24.844 -25.078 1 42.44 465 GLN A N 1
ATOM 3726 C CA . GLN A 1 465 ? 3.824 -25.844 -24.094 1 42.44 465 GLN A CA 1
ATOM 3727 C C . GLN A 1 465 ? 4.68 -25.219 -23 1 42.44 465 GLN A C 1
ATOM 3729 O O . GLN A 1 465 ? 4.629 -25.641 -21.844 1 42.44 465 GLN A O 1
ATOM 3734 N N . ASP A 1 466 ? 5.445 -24.297 -23.438 1 44.16 466 ASP A N 1
ATOM 3735 C CA . ASP A 1 466 ? 6.449 -23.703 -22.562 1 44.16 466 ASP A CA 1
ATOM 3736 C C . ASP A 1 466 ? 5.832 -23.25 -21.234 1 44.16 466 ASP A C 1
ATOM 3738 O O . ASP A 1 466 ? 6.508 -23.234 -20.203 1 44.16 466 ASP A O 1
ATOM 3742 N N . THR A 1 467 ? 4.574 -23.062 -21.391 1 53.38 467 THR A N 1
ATOM 3743 C CA . THR A 1 467 ? 4.059 -22.203 -20.328 1 53.38 467 THR A CA 1
ATOM 3744 C C . THR A 1 467 ? 3.078 -22.984 -19.453 1 53.38 467 THR A C 1
ATOM 3746 O O . THR A 1 467 ? 2.666 -22.484 -18.391 1 53.38 467 THR A O 1
ATOM 3749 N N . VAL A 1 468 ? 3.113 -24.281 -19.875 1 60.28 468 VAL A N 1
ATOM 3750 C CA . VAL A 1 468 ? 1.968 -24.875 -19.188 1 60.28 468 VAL A CA 1
ATOM 3751 C C . VAL A 1 468 ? 2.344 -25.219 -17.75 1 60.28 468 VAL A C 1
ATOM 3753 O O . VAL A 1 468 ? 1.609 -24.891 -16.812 1 60.28 468 VAL A O 1
ATOM 3756 N N . LEU A 1 469 ? 3.621 -25.859 -17.688 1 65.62 469 LEU A N 1
ATOM 3757 C CA . LEU A 1 469 ? 3.949 -26.266 -16.328 1 65.62 469 LEU A CA 1
ATOM 3758 C C . LEU A 1 469 ? 4.395 -25.078 -15.492 1 65.62 469 LEU A C 1
ATOM 3760 O O . LEU A 1 469 ? 4.117 -25.016 -14.297 1 65.62 469 LEU A O 1
ATOM 3764 N N . GLN A 1 470 ? 5.016 -24.25 -16.203 1 64.5 470 GLN A N 1
ATOM 3765 C CA . GLN A 1 470 ? 5.531 -23.109 -15.469 1 64.5 470 GLN A CA 1
ATOM 3766 C C . GLN A 1 470 ? 4.398 -22.281 -14.852 1 64.5 470 GLN A C 1
ATOM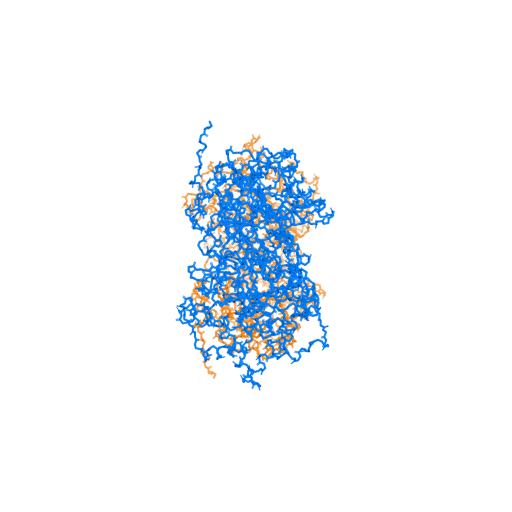 3768 O O . GLN A 1 470 ? 4.578 -21.641 -13.812 1 64.5 470 GLN A O 1
ATOM 3773 N N . HIS A 1 471 ? 3.357 -22.547 -15.508 1 65.06 471 HIS A N 1
ATOM 3774 C CA . HIS A 1 471 ? 2.232 -21.734 -15.078 1 65.06 471 HIS A CA 1
ATOM 3775 C C . HIS A 1 471 ? 1.211 -22.562 -14.305 1 65.06 471 HIS A C 1
ATOM 3777 O O . HIS A 1 471 ? 0.058 -22.156 -14.156 1 65.06 471 HIS A O 1
ATOM 3783 N N . SER A 1 472 ? 1.817 -23.672 -13.898 1 77.25 472 SER A N 1
ATOM 3784 C CA . SER A 1 472 ? 0.917 -24.531 -13.141 1 77.25 472 SER A CA 1
ATOM 3785 C C . SER A 1 472 ? 0.707 -24 -11.727 1 77.25 472 SER A C 1
ATOM 3787 O O . SER A 1 472 ? 1.492 -24.281 -10.82 1 77.25 472 SER A O 1
ATOM 3789 N N . ARG A 1 473 ? -0.377 -23.328 -11.484 1 76.19 473 ARG A N 1
ATOM 3790 C CA . ARG A 1 473 ? -0.719 -22.688 -10.211 1 76.19 473 ARG A CA 1
ATOM 3791 C C . ARG A 1 473 ? -1.055 -23.75 -9.156 1 76.19 473 ARG A C 1
ATOM 3793 O O . ARG A 1 473 ? -1.1 -23.438 -7.961 1 76.19 473 ARG A O 1
ATOM 3800 N N . MET A 1 474 ? -1.164 -24.984 -9.648 1 84.38 474 MET A N 1
ATOM 3801 C CA . MET A 1 474 ? -1.498 -26.047 -8.711 1 84.38 474 MET A CA 1
ATOM 3802 C C . MET A 1 474 ? -0.265 -26.5 -7.934 1 84.38 474 MET A C 1
ATOM 3804 O O . MET A 1 474 ? -0.381 -27.219 -6.938 1 84.38 474 MET A O 1
ATOM 3808 N N . PHE A 1 475 ? 0.856 -26.078 -8.445 1 86.12 475 PHE A N 1
ATOM 3809 C CA . PHE A 1 475 ? 2.086 -26.406 -7.738 1 86.12 475 PHE A CA 1
ATOM 3810 C C . PHE A 1 475 ? 2.318 -25.453 -6.57 1 86.12 475 PHE A C 1
ATOM 3812 O O . PHE A 1 475 ? 1.736 -24.359 -6.527 1 86.12 475 PHE A O 1
ATOM 3819 N N . GLY A 1 476 ? 3.16 -25.953 -5.605 1 86.12 476 GLY A N 1
ATOM 3820 C CA . GLY A 1 476 ? 3.5 -25.109 -4.469 1 86.12 476 GLY A CA 1
ATOM 3821 C C . GLY A 1 476 ? 3.23 -25.781 -3.133 1 86.12 476 GLY A C 1
ATOM 3822 O O . GLY A 1 476 ? 2.91 -26.969 -3.08 1 86.12 476 GLY A O 1
ATOM 3823 N N . TYR A 1 477 ? 3.377 -24.969 -2.145 1 84.56 477 TYR A N 1
ATOM 3824 C CA . TYR A 1 477 ? 3.191 -25.484 -0.792 1 84.56 477 TYR A CA 1
ATOM 3825 C C . TYR A 1 477 ? 1.711 -25.641 -0.463 1 84.56 477 TYR A C 1
ATOM 3827 O O . TYR A 1 477 ? 0.941 -24.672 -0.593 1 84.56 477 TYR A O 1
ATOM 3835 N N . ARG A 1 478 ? 1.365 -26.812 -0.056 1 90 478 ARG A N 1
ATOM 3836 C CA . ARG A 1 478 ? -0.011 -27.125 0.322 1 90 478 ARG A CA 1
ATOM 3837 C C . ARG A 1 478 ? -0.054 -28.125 1.473 1 90 478 ARG A C 1
ATOM 3839 O O . ARG A 1 478 ? 0.82 -28.984 1.584 1 90 478 ARG A O 1
ATOM 3846 N N . SER A 1 479 ? -1.104 -28.016 2.277 1 91.62 479 SER A N 1
ATOM 3847 C CA . SER A 1 479 ? -1.276 -29 3.344 1 91.62 479 SER A CA 1
ATOM 3848 C C . SER A 1 479 ? -1.868 -30.297 2.809 1 91.62 479 SER A C 1
ATOM 3850 O O . SER A 1 479 ? -2.584 -30.297 1.806 1 91.62 479 SER A O 1
ATOM 3852 N N . GLU A 1 480 ? -1.539 -31.312 3.453 1 93.81 480 GLU A N 1
ATOM 3853 C CA . GLU A 1 480 ? -2.084 -32.594 3.055 1 93.81 480 GLU A CA 1
ATOM 3854 C C . GLU A 1 480 ? -3.607 -32.625 3.154 1 93.81 480 GLU A C 1
ATOM 3856 O O . GLU A 1 480 ? -4.281 -33.25 2.346 1 93.81 480 GLU A O 1
ATOM 3861 N N . GLU A 1 481 ? -4.102 -31.875 4.121 1 95.25 481 GLU A N 1
ATOM 3862 C CA . GLU A 1 481 ? -5.547 -31.797 4.289 1 95.25 481 GLU A CA 1
ATOM 3863 C C . GLU A 1 481 ? -6.199 -31.078 3.104 1 95.25 481 GLU A C 1
ATOM 3865 O O . GLU A 1 481 ? -7.27 -31.484 2.645 1 95.25 481 GLU A O 1
ATOM 3870 N N . ASP A 1 482 ? -5.559 -30.078 2.654 1 96.12 482 ASP A N 1
ATOM 3871 C CA . ASP A 1 482 ? -6.078 -29.359 1.491 1 96.12 482 ASP A CA 1
ATOM 3872 C C . ASP A 1 482 ? -5.992 -30.219 0.235 1 96.12 482 ASP A C 1
ATOM 3874 O O . ASP A 1 482 ? -6.895 -30.203 -0.605 1 96.12 482 ASP A O 1
ATOM 3878 N N . LEU A 1 483 ? -4.941 -31.016 0.12 1 96.06 483 LEU A N 1
ATOM 3879 C CA . LEU A 1 483 ? -4.75 -31.875 -1.042 1 96.06 483 LEU A CA 1
ATOM 3880 C C . LEU A 1 483 ? -5.84 -32.938 -1.114 1 96.06 483 LEU A C 1
ATOM 3882 O O . LEU A 1 483 ? -6.254 -33.344 -2.205 1 96.06 483 LEU A O 1
ATOM 3886 N N . ALA A 1 484 ? -6.293 -33.312 0.024 1 97.56 484 ALA A N 1
ATOM 3887 C CA . ALA A 1 484 ? -7.301 -34.344 0.083 1 97.56 484 ALA A CA 1
ATOM 3888 C C . ALA A 1 484 ? -8.609 -33.906 -0.545 1 97.56 484 ALA A C 1
ATOM 3890 O O . ALA A 1 484 ? -9.422 -34.719 -0.982 1 97.56 484 ALA A O 1
ATOM 3891 N N . VAL A 1 485 ? -8.797 -32.594 -0.588 1 98.25 485 VAL A N 1
ATOM 3892 C CA . VAL A 1 485 ? -10.039 -32.094 -1.163 1 98.25 485 VAL A CA 1
ATOM 3893 C C . VAL A 1 485 ? -9.75 -31.391 -2.486 1 98.25 485 VAL A C 1
ATOM 3895 O O . VAL A 1 485 ? -10.633 -30.75 -3.057 1 98.25 485 VAL A O 1
ATOM 3898 N N . THR A 1 486 ? -8.562 -31.453 -2.957 1 97.56 486 THR A N 1
ATOM 3899 C CA . THR A 1 486 ? -8.164 -30.812 -4.203 1 97.56 486 THR A CA 1
ATOM 3900 C C . THR A 1 486 ? -8.508 -31.688 -5.402 1 97.56 486 THR A C 1
ATOM 3902 O O . THR A 1 486 ? -8.352 -32.906 -5.344 1 97.56 486 THR A O 1
ATOM 3905 N N . ARG A 1 487 ? -9.031 -31.109 -6.414 1 97.56 487 ARG A N 1
ATOM 3906 C CA . ARG A 1 487 ? -9.242 -31.797 -7.68 1 97.56 487 ARG A CA 1
ATOM 3907 C C . ARG A 1 487 ? -8.703 -30.984 -8.844 1 97.56 487 ARG A C 1
ATOM 3909 O O . ARG A 1 487 ? -8.766 -29.75 -8.828 1 97.56 487 ARG A O 1
ATOM 3916 N N . PHE A 1 488 ? -8.156 -31.641 -9.82 1 95.56 488 PHE A N 1
ATOM 3917 C CA . PHE A 1 488 ? -7.641 -31.078 -11.055 1 95.56 488 PHE A CA 1
ATOM 3918 C C . PHE A 1 488 ? -8.43 -31.578 -12.258 1 95.56 488 PHE A C 1
ATOM 3920 O O . PHE A 1 488 ? -8.336 -32.75 -12.617 1 95.56 488 PHE A O 1
ATOM 3927 N N . TYR A 1 489 ? -9.203 -30.672 -12.828 1 95.25 489 TYR A N 1
ATOM 3928 C CA . TYR A 1 489 ? -10.078 -31.031 -13.938 1 95.25 489 TYR A CA 1
ATOM 3929 C C . TYR A 1 489 ? -9.461 -30.625 -15.273 1 95.25 489 TYR A C 1
ATOM 3931 O O . TYR A 1 489 ? -9.258 -29.438 -15.531 1 95.25 489 TYR A O 1
ATOM 3939 N N . THR A 1 490 ? -9.203 -31.609 -16.109 1 91.81 490 THR A N 1
ATOM 3940 C CA . THR A 1 490 ? -8.68 -31.328 -17.453 1 91.81 490 THR A CA 1
ATOM 3941 C C . THR A 1 490 ? -8.898 -32.5 -18.375 1 91.81 490 THR A C 1
ATOM 3943 O O . THR A 1 490 ? -9.398 -33.562 -17.953 1 91.81 490 THR A O 1
ATOM 3946 N N . THR A 1 491 ? -8.625 -32.281 -19.609 1 87.56 491 THR A N 1
ATOM 3947 C CA . THR A 1 491 ? -8.766 -33.375 -20.578 1 87.56 491 THR A CA 1
ATOM 3948 C C . THR A 1 491 ? -7.602 -34.344 -20.453 1 87.56 491 THR A C 1
ATOM 3950 O O . THR A 1 491 ? -6.531 -34 -19.953 1 87.56 491 THR A O 1
ATOM 3953 N N . GLN A 1 492 ? -7.848 -35.5 -20.859 1 84.06 492 GLN A N 1
ATOM 3954 C CA . GLN A 1 492 ? -6.797 -36.5 -20.844 1 84.06 492 GLN A CA 1
ATOM 3955 C C . GLN A 1 492 ? -5.59 -36.062 -21.672 1 84.06 492 GLN A C 1
ATOM 3957 O O . GLN A 1 492 ? -4.445 -36.312 -21.281 1 84.06 492 GLN A O 1
ATOM 3962 N N . HIS A 1 493 ? -5.852 -35.5 -22.75 1 78.75 493 HIS A N 1
ATOM 3963 C CA . HIS A 1 493 ? -4.781 -35.031 -23.641 1 78.75 493 HIS A CA 1
ATOM 3964 C C . HIS A 1 493 ? -3.867 -34.031 -22.922 1 78.75 493 HIS A C 1
ATOM 3966 O O . HIS A 1 493 ? -2.643 -34.188 -22.969 1 78.75 493 HIS A O 1
ATOM 3972 N N . ILE A 1 494 ? -4.469 -33.062 -22.297 1 82.75 494 ILE A N 1
ATOM 3973 C CA . ILE A 1 494 ? -3.691 -32.062 -21.578 1 82.75 494 ILE A CA 1
ATOM 3974 C C . ILE A 1 494 ? -2.939 -32.688 -20.422 1 82.75 494 ILE A C 1
ATOM 3976 O O . ILE A 1 494 ? -1.761 -32.406 -20.203 1 82.75 494 ILE A O 1
ATOM 3980 N N . TYR A 1 495 ? -3.602 -33.531 -19.688 1 86.44 495 TYR A N 1
ATOM 3981 C CA . TYR A 1 495 ? -2.98 -34.219 -18.547 1 86.44 495 TYR A CA 1
ATOM 3982 C C . TYR A 1 495 ? -1.757 -35.031 -19 1 86.44 495 TYR A C 1
ATOM 3984 O O . TYR A 1 495 ? -0.693 -34.938 -18.391 1 86.44 495 TYR A O 1
ATOM 3992 N N . ASP A 1 496 ? -1.864 -35.688 -20.094 1 81.12 496 ASP A N 1
ATOM 3993 C CA . ASP A 1 496 ? -0.773 -36.5 -20.609 1 81.12 496 ASP A CA 1
ATOM 3994 C C . ASP A 1 496 ? 0.388 -35.656 -21.094 1 81.12 496 ASP A C 1
ATOM 3996 O O . ASP A 1 496 ? 1.553 -36 -20.922 1 81.12 496 ASP A O 1
ATOM 4000 N N . THR A 1 497 ? 0.017 -34.656 -21.688 1 78.44 497 THR A N 1
ATOM 4001 C CA . THR A 1 497 ? 1.047 -33.719 -22.141 1 78.44 497 THR A CA 1
ATOM 4002 C C . THR A 1 497 ? 1.831 -33.156 -20.969 1 78.44 497 THR A C 1
ATOM 4004 O O . THR A 1 497 ? 3.062 -33.094 -21 1 78.44 497 THR A O 1
ATOM 4007 N N . MET A 1 498 ? 1.104 -32.781 -19.969 1 83.69 498 MET A N 1
ATOM 4008 C CA . MET A 1 498 ? 1.759 -32.25 -18.781 1 83.69 498 MET A CA 1
ATOM 4009 C C . MET A 1 498 ? 2.646 -33.312 -18.141 1 83.69 498 MET A C 1
ATOM 4011 O O . MET A 1 498 ? 3.742 -33 -17.656 1 83.69 498 MET A O 1
ATOM 4015 N N . LYS A 1 499 ? 2.178 -34.438 -18.109 1 84.88 499 LYS A N 1
ATOM 4016 C CA . LYS A 1 499 ? 2.949 -35.562 -17.578 1 84.88 499 LYS A CA 1
ATOM 4017 C C . LYS A 1 499 ? 4.242 -35.75 -18.359 1 84.88 499 LYS A C 1
ATOM 4019 O O . LYS A 1 499 ? 5.309 -35.938 -17.781 1 84.88 499 LYS A O 1
ATOM 4024 N N . LYS A 1 500 ? 4.148 -35.656 -19.672 1 79.44 500 LYS A N 1
ATOM 4025 C CA . LYS A 1 500 ? 5.316 -35.812 -20.531 1 79.44 500 LYS A CA 1
ATOM 4026 C C . LYS A 1 500 ? 6.34 -34.719 -20.266 1 79.44 500 LYS A C 1
ATOM 4028 O O . LYS A 1 500 ? 7.543 -34.969 -20.203 1 79.44 500 LYS A O 1
ATOM 4033 N N . ILE A 1 501 ? 5.805 -33.594 -20.125 1 78.44 501 ILE A N 1
ATOM 4034 C CA . ILE A 1 501 ? 6.688 -32.469 -19.875 1 78.44 501 ILE A CA 1
ATOM 4035 C C . ILE A 1 501 ? 7.375 -32.656 -18.531 1 78.44 501 ILE A C 1
ATOM 4037 O O . ILE A 1 501 ? 8.57 -32.375 -18.391 1 78.44 501 ILE A O 1
ATOM 4041 N N . HIS A 1 502 ? 6.605 -33.062 -17.562 1 83.88 502 HIS A N 1
ATOM 4042 C CA . HIS A 1 502 ? 7.172 -33.281 -16.234 1 83.88 502 HIS A CA 1
ATOM 4043 C C . HIS A 1 502 ? 8.266 -34.344 -16.297 1 83.88 502 HIS A C 1
ATOM 4045 O O . HIS A 1 502 ? 9.305 -34.188 -15.648 1 83.88 502 HIS A O 1
ATOM 4051 N N . GLU A 1 503 ? 8.008 -35.344 -17.016 1 82.44 503 GLU A N 1
ATOM 4052 C CA . GLU A 1 503 ? 8.992 -36.406 -17.141 1 82.44 503 GLU A CA 1
ATOM 4053 C C . GLU A 1 503 ? 10.273 -35.906 -17.797 1 82.44 503 GLU A C 1
ATOM 4055 O O . GLU A 1 503 ? 11.375 -36.281 -17.391 1 82.44 503 GLU A O 1
ATOM 4060 N N . PHE A 1 504 ? 10.086 -35.125 -18.734 1 77.88 504 PHE A N 1
ATOM 4061 C CA . PHE A 1 504 ? 11.211 -34.531 -19.438 1 77.88 504 PHE A CA 1
ATOM 4062 C C . PHE A 1 504 ? 12.039 -33.656 -18.484 1 77.88 504 PHE A C 1
ATOM 4064 O O . PHE A 1 504 ? 13.258 -33.875 -18.375 1 77.88 504 PHE A O 1
ATOM 4071 N N . ASP A 1 505 ? 11.367 -32.812 -17.812 1 80 505 ASP A N 1
ATOM 4072 C CA . ASP A 1 505 ? 12.039 -31.922 -16.859 1 80 505 ASP A CA 1
ATOM 4073 C C . ASP A 1 505 ? 12.734 -32.719 -15.758 1 80 505 ASP A C 1
ATOM 4075 O O . ASP A 1 505 ? 13.859 -32.375 -15.367 1 80 505 ASP A O 1
ATOM 4079 N N . SER A 1 506 ? 12.055 -33.656 -15.289 1 82.81 506 SER A N 1
ATOM 4080 C CA . SER A 1 506 ? 12.594 -34.469 -14.211 1 82.81 506 SER A CA 1
ATOM 4081 C C . SER A 1 506 ? 13.836 -35.25 -14.664 1 82.81 506 SER A C 1
ATOM 4083 O O . SER A 1 506 ? 14.789 -35.406 -13.891 1 82.81 506 SER A O 1
ATOM 4085 N N . ALA A 1 507 ? 13.82 -35.625 -15.836 1 77.62 507 ALA A N 1
ATOM 4086 C CA . ALA A 1 507 ? 14.961 -36.344 -16.375 1 77.62 507 ALA A CA 1
ATOM 4087 C C . ALA A 1 507 ? 16.188 -35.438 -16.531 1 77.62 507 ALA A C 1
ATOM 4089 O O . ALA A 1 507 ? 17.297 -35.844 -16.203 1 77.62 507 ALA A O 1
ATOM 4090 N N . LEU A 1 508 ? 15.898 -34.344 -17 1 77.62 508 LEU A N 1
ATOM 4091 C CA . LEU A 1 508 ? 17 -33.375 -17.172 1 77.62 508 LEU A CA 1
ATOM 4092 C C . LEU A 1 508 ? 17.578 -33 -15.82 1 77.62 508 LEU A C 1
ATOM 4094 O O . LEU A 1 508 ? 18.812 -32.875 -15.68 1 77.62 508 LEU A O 1
ATOM 4098 N N . ARG A 1 509 ? 16.734 -32.812 -14.953 1 81.75 509 ARG A N 1
ATOM 4099 C CA . ARG A 1 509 ? 17.188 -32.438 -13.609 1 81.75 509 ARG A CA 1
ATOM 4100 C C . ARG A 1 509 ? 17.984 -33.562 -12.984 1 81.75 509 ARG A C 1
ATOM 4102 O O . ARG A 1 509 ? 19.031 -33.344 -12.375 1 81.75 509 ARG A O 1
ATOM 4109 N N . ALA A 1 510 ? 17.469 -34.75 -13.094 1 79.44 510 ALA A N 1
ATOM 4110 C CA . ALA A 1 510 ? 18.172 -35.906 -12.547 1 79.44 510 ALA A CA 1
ATOM 4111 C C . ALA A 1 510 ? 19.547 -36.094 -13.188 1 79.44 510 ALA A C 1
ATOM 4113 O O . ALA A 1 510 ? 20.5 -36.469 -12.516 1 79.44 510 ALA A O 1
ATOM 4114 N N . ALA A 1 511 ? 19.594 -35.844 -14.453 1 73.81 511 ALA A N 1
ATOM 4115 C CA . ALA A 1 511 ? 20.875 -35.938 -15.156 1 73.81 511 ALA A CA 1
ATOM 4116 C C . ALA A 1 511 ? 21.875 -34.938 -14.594 1 73.81 511 ALA A C 1
ATOM 4118 O O . ALA A 1 511 ? 23.047 -35.281 -14.398 1 73.81 511 ALA A O 1
ATOM 4119 N N . PHE A 1 512 ? 21.422 -33.844 -14.344 1 77.06 512 PHE A N 1
ATOM 4120 C CA . PHE A 1 512 ? 22.297 -32.812 -13.781 1 77.06 512 PHE A CA 1
ATOM 4121 C C . PHE A 1 512 ? 22.734 -33.188 -12.367 1 77.06 512 PHE A C 1
ATOM 4123 O O . PHE A 1 512 ? 23.891 -33 -12 1 77.06 512 PHE A O 1
ATOM 4130 N N . GLU A 1 513 ? 21.781 -33.656 -11.641 1 80.81 513 GLU A N 1
ATOM 4131 C CA . GLU A 1 513 ? 22.062 -33.969 -10.25 1 80.81 513 GLU A CA 1
ATOM 4132 C C . GLU A 1 513 ? 23.109 -35.094 -10.156 1 80.81 513 GLU A C 1
ATOM 4134 O O . GLU A 1 513 ? 23.922 -35.125 -9.234 1 80.81 513 GLU A O 1
ATOM 4139 N N . LYS A 1 514 ? 23.047 -36.031 -11 1 73 514 LYS A N 1
ATOM 4140 C CA . LYS A 1 514 ? 23.938 -37.188 -10.969 1 73 514 LYS A CA 1
ATOM 4141 C C . LYS A 1 514 ? 25.359 -36.781 -11.398 1 73 514 LYS A C 1
ATOM 4143 O O . LYS A 1 514 ? 26.344 -37.281 -10.859 1 73 514 LYS A O 1
ATOM 4148 N N . GLY A 1 515 ? 25.453 -35.938 -12.406 1 65.81 515 GLY A N 1
ATOM 4149 C CA . GLY A 1 515 ? 26.781 -35.75 -12.961 1 65.81 515 GLY A CA 1
ATOM 4150 C C . GLY A 1 515 ? 27.156 -34.281 -13.039 1 65.81 515 GLY A C 1
ATOM 4151 O O . GLY A 1 515 ? 28.266 -33.938 -13.453 1 65.81 515 GLY A O 1
ATOM 4152 N N . GLY A 1 516 ? 26.25 -33.594 -12.484 1 60.59 516 GLY A N 1
ATOM 4153 C CA . GLY A 1 516 ? 26.531 -32.188 -12.523 1 60.59 516 GLY A CA 1
ATOM 4154 C C . GLY A 1 516 ? 26.703 -31.641 -13.93 1 60.59 516 GLY A C 1
ATOM 4155 O O . GLY A 1 516 ? 25.953 -32 -14.844 1 60.59 516 GLY A O 1
ATOM 4156 N N . GLN A 1 517 ? 27.734 -30.875 -14.078 1 59.56 517 GLN A N 1
ATOM 4157 C CA . GLN A 1 517 ? 28.016 -30.219 -15.352 1 59.56 517 GLN A CA 1
ATOM 4158 C C . GLN A 1 517 ? 28.625 -31.219 -16.344 1 59.56 517 GLN A C 1
ATOM 4160 O O . GLN A 1 517 ? 28.625 -30.969 -17.547 1 59.56 517 GLN A O 1
ATOM 4165 N N . ASP A 1 518 ? 28.953 -32.375 -15.852 1 61.78 518 ASP A N 1
ATOM 4166 C CA . ASP A 1 518 ? 29.656 -33.312 -16.703 1 61.78 518 ASP A CA 1
ATOM 4167 C C . ASP A 1 518 ? 28.703 -34.375 -17.281 1 61.78 518 ASP A C 1
ATOM 4169 O O . ASP A 1 518 ? 29.078 -35.094 -18.188 1 61.78 518 ASP A O 1
ATOM 4173 N N . ASN A 1 519 ? 27.516 -34.344 -16.719 1 62.34 519 ASN A N 1
ATOM 4174 C CA . ASN A 1 519 ? 26.562 -35.344 -17.188 1 62.34 519 ASN A CA 1
ATOM 4175 C C . ASN A 1 519 ? 25.719 -34.812 -18.344 1 62.34 519 ASN A C 1
ATOM 4177 O O . ASN A 1 519 ? 25.047 -33.781 -18.203 1 62.34 519 ASN A O 1
ATOM 4181 N N . GLY A 1 520 ? 25.953 -35.375 -19.469 1 64.81 520 GLY A N 1
ATOM 4182 C CA . GLY A 1 520 ? 25.25 -34.906 -20.656 1 64.81 520 GLY A CA 1
ATOM 4183 C C . GLY A 1 520 ? 23.984 -35.656 -20.938 1 64.81 520 GLY A C 1
ATOM 4184 O O . GLY A 1 520 ? 23.75 -36.719 -20.359 1 64.81 520 GLY A O 1
ATOM 4185 N N . VAL A 1 521 ? 23.047 -35.031 -21.562 1 69.25 521 VAL A N 1
ATOM 4186 C CA . VAL A 1 521 ? 21.797 -35.594 -22.031 1 69.25 521 VAL A CA 1
ATOM 4187 C C . VAL A 1 521 ? 21.828 -35.719 -23.547 1 69.25 521 VAL A C 1
ATOM 4189 O O . VAL A 1 521 ? 22.391 -34.875 -24.25 1 69.25 521 VAL A O 1
ATOM 4192 N N . VAL A 1 522 ? 21.359 -36.875 -23.984 1 70.88 522 VAL A N 1
ATOM 4193 C CA . VAL A 1 522 ? 21.328 -37.094 -25.422 1 70.88 522 VAL A CA 1
ATOM 4194 C C . VAL A 1 522 ? 19.984 -36.625 -25.984 1 70.88 522 VAL A C 1
ATOM 4196 O O . VAL A 1 522 ? 18.922 -36.969 -25.469 1 70.88 522 VAL A O 1
ATOM 4199 N N . PHE A 1 523 ? 20.078 -35.719 -26.891 1 73.38 523 PHE A N 1
ATOM 4200 C CA . PHE A 1 523 ? 18.906 -35.281 -27.625 1 73.38 523 PHE A CA 1
ATOM 4201 C C . PHE A 1 523 ? 18.891 -35.844 -29.031 1 73.38 523 PHE A C 1
ATOM 4203 O O . PHE A 1 523 ? 19.859 -35.688 -29.781 1 73.38 523 PHE A O 1
ATOM 4210 N N . ILE A 1 524 ? 17.797 -36.562 -29.375 1 70.38 524 ILE A N 1
ATOM 4211 C CA . ILE A 1 524 ? 17.766 -37.219 -30.688 1 70.38 524 ILE A CA 1
ATOM 4212 C C . ILE A 1 524 ? 16.469 -36.844 -31.391 1 70.38 524 ILE A C 1
ATOM 4214 O O . ILE A 1 524 ? 15.477 -36.469 -30.75 1 70.38 524 ILE A O 1
ATOM 4218 N N . GLN A 1 525 ? 16.547 -36.75 -32.688 1 72 525 GLN A N 1
ATOM 4219 C CA . GLN A 1 525 ? 15.375 -36.531 -33.531 1 72 525 GLN A CA 1
ATOM 4220 C C . GLN A 1 525 ? 15.445 -37.375 -34.812 1 72 525 GLN A C 1
ATOM 4222 O O . GLN A 1 525 ? 16.5 -37.938 -35.125 1 72 525 GLN A O 1
ATOM 4227 N N . LYS A 1 526 ? 14.297 -37.594 -35.344 1 65.19 526 LYS A N 1
ATOM 4228 C CA . LYS A 1 526 ? 14.289 -38.25 -36.625 1 65.19 526 LYS A CA 1
ATOM 4229 C C . LYS A 1 526 ? 14.43 -37.25 -37.781 1 65.19 526 LYS A C 1
ATOM 4231 O O . LYS A 1 526 ? 13.805 -36.188 -37.75 1 65.19 526 LYS A O 1
ATOM 4236 N N . ASP A 1 527 ? 15.367 -37.438 -38.656 1 60.56 527 ASP A N 1
ATOM 4237 C CA . ASP A 1 527 ? 15.562 -36.531 -39.781 1 60.56 527 ASP A CA 1
ATOM 4238 C C . ASP A 1 527 ? 14.594 -36.844 -40.906 1 60.56 527 ASP A C 1
ATOM 4240 O O . ASP A 1 527 ? 13.758 -37.75 -40.781 1 60.56 527 ASP A O 1
ATOM 4244 N N . THR A 1 528 ? 14.594 -36.062 -41.906 1 61.12 528 THR A N 1
ATOM 4245 C CA . THR A 1 528 ? 13.695 -36.188 -43.031 1 61.12 528 THR A CA 1
ATOM 4246 C C . THR A 1 528 ? 13.836 -37.562 -43.688 1 61.12 528 THR A C 1
ATOM 4248 O O . THR A 1 528 ? 12.906 -38.031 -44.375 1 61.12 528 THR A O 1
ATOM 4251 N N . GLU A 1 529 ? 15.008 -38.156 -43.531 1 58.72 529 GLU A N 1
ATOM 4252 C CA . GLU A 1 529 ? 15.242 -39.469 -44.125 1 58.72 529 GLU A CA 1
ATOM 4253 C C . GLU A 1 529 ? 14.953 -40.562 -43.125 1 58.72 529 GLU A C 1
ATOM 4255 O O . GLU A 1 529 ? 15.352 -41.719 -43.344 1 58.72 529 GLU A O 1
ATOM 4260 N N . ASN A 1 530 ? 14.352 -40.219 -42 1 59.19 530 ASN A N 1
ATOM 4261 C CA . ASN A 1 530 ? 13.883 -41.125 -40.969 1 59.19 530 ASN A CA 1
ATOM 4262 C C . ASN A 1 530 ? 15.039 -41.75 -40.156 1 59.19 530 ASN A C 1
ATOM 4264 O O . ASN A 1 530 ? 14.93 -42.844 -39.656 1 59.19 530 ASN A O 1
ATOM 4268 N N . HIS A 1 531 ? 16.172 -41.031 -40.25 1 63.69 531 HIS A N 1
ATOM 4269 C CA . HIS A 1 531 ? 17.297 -41.469 -39.406 1 63.69 531 HIS A CA 1
ATOM 4270 C C . HIS A 1 531 ? 17.297 -40.719 -38.062 1 63.69 531 HIS A C 1
ATOM 4272 O O . HIS A 1 531 ? 16.938 -39.531 -38 1 63.69 531 HIS A O 1
ATOM 4278 N N . ILE A 1 532 ? 17.609 -41.5 -37.062 1 65.94 532 ILE A N 1
ATOM 4279 C CA . ILE A 1 532 ? 17.734 -40.906 -35.75 1 65.94 532 ILE A CA 1
ATOM 4280 C C . ILE A 1 532 ? 19.047 -40.125 -35.656 1 65.94 532 ILE A C 1
ATOM 4282 O O . ILE A 1 532 ? 20.125 -40.719 -35.812 1 65.94 532 ILE A O 1
ATOM 4286 N N . VAL A 1 533 ? 18.984 -38.844 -35.594 1 66.5 533 VAL A N 1
ATOM 4287 C CA . VAL A 1 533 ? 20.172 -38 -35.562 1 66.5 533 VAL A CA 1
ATOM 4288 C C . VAL A 1 533 ? 20.156 -37.156 -34.281 1 66.5 533 VAL A C 1
ATOM 4290 O O . VAL A 1 533 ? 19.094 -36.812 -33.75 1 66.5 533 VAL A O 1
ATOM 4293 N N . PRO A 1 534 ? 21.375 -36.969 -33.781 1 65.38 534 PRO A N 1
ATOM 4294 C CA . PRO A 1 534 ? 21.453 -36.031 -32.656 1 65.38 534 PRO A CA 1
ATOM 4295 C C . PRO A 1 534 ? 20.906 -34.656 -33.031 1 65.38 534 PRO A C 1
ATOM 4297 O O . PRO A 1 534 ? 21.047 -34.188 -34.188 1 65.38 534 PRO A O 1
ATOM 4300 N N . CYS A 1 535 ? 20.062 -34.094 -32.125 1 65.88 535 CYS A N 1
ATOM 4301 C CA . CYS A 1 535 ? 19.484 -32.781 -32.375 1 65.88 535 CYS A CA 1
ATOM 4302 C C . CYS A 1 535 ? 19.859 -31.797 -31.266 1 65.88 535 CYS A C 1
ATOM 4304 O O . CYS A 1 535 ? 19.938 -32.188 -30.094 1 65.88 535 CYS A O 1
ATOM 4306 N N . SER A 1 536 ? 20.203 -30.656 -31.781 1 65.19 536 SER A N 1
ATOM 4307 C CA . SER A 1 536 ? 20.484 -29.594 -30.812 1 65.19 536 SER A CA 1
ATOM 4308 C C . SER A 1 536 ? 19.281 -29.328 -29.922 1 65.19 536 SER A C 1
ATOM 4310 O O . SER A 1 536 ? 18.141 -29.297 -30.406 1 65.19 536 SER A O 1
ATOM 4312 N N . PRO A 1 537 ? 19.578 -29.281 -28.609 1 67.88 537 PRO A N 1
ATOM 4313 C CA . PRO A 1 537 ? 18.484 -28.953 -27.688 1 67.88 537 PRO A CA 1
ATOM 4314 C C . PRO A 1 537 ? 17.75 -27.688 -28.078 1 67.88 537 PRO A C 1
ATOM 4316 O O . PRO A 1 537 ? 16.562 -27.516 -27.75 1 67.88 537 PRO A O 1
ATOM 4319 N N . ASN A 1 538 ? 18.359 -26.844 -28.844 1 63.47 538 ASN A N 1
ATOM 4320 C CA . ASN A 1 538 ? 17.75 -25.562 -29.234 1 63.47 538 ASN A CA 1
ATOM 4321 C C . ASN A 1 538 ? 16.594 -25.781 -30.203 1 63.47 538 ASN A C 1
ATOM 4323 O O . ASN A 1 538 ? 15.773 -24.875 -30.406 1 63.47 538 ASN A O 1
ATOM 4327 N N . LYS A 1 539 ? 16.469 -26.938 -30.797 1 61.78 539 LYS A N 1
ATOM 4328 C CA . LYS A 1 539 ? 15.531 -27.172 -31.891 1 61.78 539 LYS A CA 1
ATOM 4329 C C . LYS A 1 539 ? 14.406 -28.109 -31.453 1 61.78 539 LYS A C 1
ATOM 4331 O O . LYS A 1 539 ? 13.602 -28.531 -32.281 1 61.78 539 LYS A O 1
ATOM 4336 N N . ILE A 1 540 ? 14.359 -28.359 -30.25 1 63.75 540 ILE A N 1
ATOM 4337 C CA . ILE A 1 540 ? 13.398 -29.359 -29.781 1 63.75 540 ILE A CA 1
ATOM 4338 C C . ILE A 1 540 ? 12.047 -28.688 -29.516 1 63.75 540 ILE A C 1
ATOM 4340 O O . ILE A 1 540 ? 12 -27.578 -28.984 1 63.75 540 ILE A O 1
ATOM 4344 N N . ILE A 1 541 ? 10.945 -29.359 -30 1 61.5 541 ILE A N 1
ATOM 4345 C CA . ILE A 1 541 ? 9.578 -28.969 -29.672 1 61.5 541 ILE A CA 1
ATOM 4346 C C . ILE A 1 541 ? 9.062 -29.812 -28.516 1 61.5 541 ILE A C 1
ATOM 4348 O O . ILE A 1 541 ? 8.914 -31.031 -28.641 1 61.5 541 ILE A O 1
ATOM 4352 N N . LEU A 1 542 ? 8.75 -29.266 -27.469 1 60.75 542 LEU A N 1
ATOM 4353 C CA . LEU A 1 542 ? 8.453 -29.938 -26.203 1 60.75 542 LEU A CA 1
ATOM 4354 C C . LEU A 1 542 ? 7.184 -30.766 -26.328 1 60.75 542 LEU A C 1
ATOM 4356 O O . LEU A 1 542 ? 7.051 -31.797 -25.656 1 60.75 542 LEU A O 1
ATOM 4360 N N . SER A 1 543 ? 6.301 -30.328 -27.188 1 59.59 543 SER A N 1
ATOM 4361 C CA . SER A 1 543 ? 5.035 -31.047 -27.281 1 59.59 543 SER A CA 1
ATOM 4362 C C . SER A 1 543 ? 5.223 -32.438 -27.906 1 59.59 543 SER A C 1
ATOM 4364 O O . SER A 1 543 ? 4.352 -33.281 -27.781 1 59.59 543 SER A O 1
ATOM 4366 N N . THR A 1 544 ? 6.367 -32.656 -28.453 1 65.25 544 THR A N 1
ATOM 4367 C CA . THR A 1 544 ? 6.566 -33.875 -29.203 1 65.25 544 THR A CA 1
ATOM 4368 C C . THR A 1 544 ? 7.723 -34.688 -28.609 1 65.25 544 THR A C 1
ATOM 4370 O O . THR A 1 544 ? 8.312 -35.531 -29.281 1 65.25 544 THR A O 1
ATOM 4373 N N . ILE A 1 545 ? 7.941 -34.312 -27.391 1 73.31 545 ILE A N 1
ATOM 4374 C CA . ILE A 1 545 ? 9.133 -34.969 -26.828 1 73.31 545 ILE A CA 1
ATOM 4375 C C . ILE A 1 545 ? 8.727 -36.219 -26.047 1 73.31 545 ILE A C 1
ATOM 4377 O O . ILE A 1 545 ? 7.629 -36.281 -25.484 1 73.31 545 ILE A O 1
ATOM 4381 N N . THR A 1 546 ? 9.531 -37.219 -26.125 1 78.12 546 THR A N 1
ATOM 4382 C CA . THR A 1 546 ? 9.438 -38.406 -25.297 1 78.12 546 THR A CA 1
ATOM 4383 C C . THR A 1 546 ? 10.766 -38.688 -24.594 1 78.12 546 THR A C 1
ATOM 4385 O O . THR A 1 546 ? 11.812 -38.781 -25.234 1 78.12 546 THR A O 1
ATOM 4388 N N . THR A 1 547 ? 10.648 -38.719 -23.328 1 82.69 547 THR A N 1
ATOM 4389 C CA . THR A 1 547 ? 11.852 -39 -22.547 1 82.69 547 THR A CA 1
ATOM 4390 C C . THR A 1 547 ? 11.969 -40.5 -22.25 1 82.69 547 THR A C 1
ATOM 4392 O O . THR A 1 547 ? 11.016 -41.125 -21.766 1 82.69 547 THR A O 1
ATOM 4395 N N . LEU A 1 548 ? 13.062 -41 -22.578 1 84.19 548 LEU A N 1
ATOM 4396 C CA . LEU A 1 548 ? 13.289 -42.438 -22.328 1 84.19 548 LEU A CA 1
ATOM 4397 C C . LEU A 1 548 ? 14.07 -42.625 -21.031 1 84.19 548 LEU A C 1
ATOM 4399 O O . LEU A 1 548 ? 15.039 -41.906 -20.766 1 84.19 548 LEU A O 1
ATOM 4403 N N . LYS A 1 549 ? 13.516 -43.469 -20.219 1 81.56 549 LYS A N 1
ATOM 4404 C CA . LYS A 1 549 ? 14.141 -43.875 -18.953 1 81.56 549 LYS A CA 1
ATOM 4405 C C . LYS A 1 549 ? 14.086 -45.375 -18.781 1 81.56 549 LYS A C 1
ATOM 4407 O O . LYS A 1 549 ? 13.398 -46.094 -19.531 1 81.56 549 LYS A O 1
ATOM 4412 N N . PRO A 1 550 ? 14.844 -45.812 -17.797 1 83.06 550 PRO A N 1
ATOM 4413 C CA . PRO A 1 550 ? 14.805 -47.25 -17.594 1 83.06 550 PRO A CA 1
ATOM 4414 C C . PRO A 1 550 ? 13.398 -47.75 -17.266 1 83.06 550 PRO A C 1
ATOM 4416 O O . PRO A 1 550 ? 12.711 -47.188 -16.422 1 83.06 550 PRO A O 1
ATOM 4419 N N . PHE A 1 551 ? 12.977 -48.688 -18.016 1 87.31 551 PHE A N 1
ATOM 4420 C CA . PHE A 1 551 ? 11.742 -49.438 -17.797 1 87.31 551 PHE A CA 1
ATOM 4421 C C . PHE A 1 551 ? 10.531 -48.562 -18.078 1 87.31 551 PHE A C 1
ATOM 4423 O O . PHE A 1 551 ? 9.453 -48.812 -17.531 1 87.31 551 PHE A O 1
ATOM 4430 N N . LYS A 1 552 ? 10.766 -47.594 -18.844 1 88.62 552 LYS A N 1
ATOM 4431 C CA . LYS A 1 552 ? 9.625 -46.781 -19.281 1 88.62 552 LYS A CA 1
ATOM 4432 C C . LYS A 1 552 ? 8.742 -47.594 -20.234 1 88.62 552 LYS A C 1
ATOM 4434 O O . LYS A 1 552 ? 9.242 -48.344 -21.062 1 88.62 552 LYS A O 1
ATOM 4439 N N . ARG A 1 553 ? 7.457 -47.375 -20.109 1 89.88 553 ARG A N 1
ATOM 4440 C CA . ARG A 1 553 ? 6.512 -48 -21 1 89.88 553 ARG A CA 1
ATOM 4441 C C . ARG A 1 553 ? 5.949 -47.031 -22.016 1 89.88 553 ARG A C 1
ATOM 4443 O O . ARG A 1 553 ? 5.562 -45.906 -21.656 1 89.88 553 ARG A O 1
ATOM 4450 N N . LEU A 1 554 ? 6.027 -47.344 -23.219 1 90.69 554 LEU A N 1
ATOM 4451 C CA . LEU A 1 554 ? 5.371 -46.594 -24.281 1 90.69 554 LEU A CA 1
ATOM 4452 C C . LEU A 1 554 ? 4.234 -47.406 -24.906 1 90.69 554 LEU A C 1
ATOM 4454 O O . LEU A 1 554 ? 4.43 -48.562 -25.312 1 90.69 554 LEU A O 1
ATOM 4458 N N . LEU A 1 555 ? 3.057 -46.906 -24.922 1 92.38 555 LEU A N 1
ATOM 4459 C CA . LEU A 1 555 ? 1.904 -47.594 -25.469 1 92.38 555 LEU A CA 1
ATOM 4460 C C . LEU A 1 555 ? 0.821 -46.625 -25.906 1 92.38 555 LEU A C 1
ATOM 4462 O O . LEU A 1 555 ? 0.76 -45.5 -25.406 1 92.38 555 LEU A O 1
ATOM 4466 N N . PRO A 1 556 ? 0.025 -47 -26.828 1 91.56 556 PRO A N 1
ATOM 4467 C CA . PRO A 1 556 ? -1.144 -46.188 -27.156 1 91.56 556 PRO A CA 1
ATOM 4468 C C . PRO A 1 556 ? -2.223 -46.219 -26.078 1 91.56 556 PRO A C 1
ATOM 4470 O O . PRO A 1 556 ? -2.518 -47.312 -25.547 1 91.56 556 PRO A O 1
ATOM 4473 N N . ILE A 1 557 ? -2.688 -45.125 -25.75 1 87.44 557 ILE A N 1
ATOM 4474 C CA . ILE A 1 557 ? -3.73 -45 -24.75 1 87.44 557 ILE A CA 1
ATOM 4475 C C . ILE A 1 557 ? -4.918 -44.25 -25.328 1 87.44 557 ILE A C 1
ATOM 4477 O O . ILE A 1 557 ? -4.738 -43.25 -26.047 1 87.44 557 ILE A O 1
ATOM 4481 N N . GLY A 1 558 ? -6.113 -44.75 -25.031 1 87.56 558 GLY A N 1
ATOM 4482 C CA . GLY A 1 558 ? -7.344 -44.031 -25.359 1 87.56 558 GLY A CA 1
ATOM 4483 C C . GLY A 1 558 ? -7.727 -44.188 -26.828 1 87.56 558 GLY A C 1
ATOM 4484 O O . GLY A 1 558 ? -8.641 -43.5 -27.297 1 87.56 558 GLY A O 1
ATOM 4485 N N . PHE A 1 559 ? -7.039 -45 -27.594 1 89.69 559 PHE A N 1
ATOM 4486 C CA . PHE A 1 559 ? -7.352 -45.219 -29 1 89.69 559 PHE A CA 1
ATOM 4487 C C . PHE A 1 559 ? -8.641 -46 -29.156 1 89.69 559 PHE A C 1
ATOM 4489 O O . PHE A 1 559 ? -9.164 -46.562 -28.188 1 89.69 559 PHE A O 1
ATOM 4496 N N . GLN A 1 560 ? -9.195 -45.844 -30.375 1 92.5 560 GLN A N 1
ATOM 4497 C CA . GLN A 1 560 ? -10.336 -46.656 -30.781 1 92.5 560 GLN A CA 1
ATOM 4498 C C . GLN A 1 560 ? -10.008 -47.5 -32 1 92.5 560 GLN A C 1
ATOM 4500 O O . GLN A 1 560 ? -9.305 -47.031 -32.906 1 92.5 560 GLN A O 1
ATOM 4505 N N . THR A 1 561 ? -10.445 -48.75 -32 1 94.19 561 THR A N 1
ATOM 4506 C CA . THR A 1 561 ? -10.188 -49.625 -33.156 1 94.19 561 THR A CA 1
ATOM 4507 C C . THR A 1 561 ? -11.109 -49.281 -34.312 1 94.19 561 THR A C 1
ATOM 4509 O O . THR A 1 561 ? -12.195 -48.719 -34.125 1 94.19 561 THR A O 1
ATOM 4512 N N . GLY A 1 562 ? -10.609 -49.562 -35.469 1 92.88 562 GLY A N 1
ATOM 4513 C CA . GLY A 1 562 ? -11.477 -49.438 -36.656 1 92.88 562 GLY A CA 1
ATOM 4514 C C . GLY A 1 562 ? -12.625 -50.438 -36.625 1 92.88 562 GLY A C 1
ATOM 4515 O O . GLY A 1 562 ? -12.672 -51.344 -35.781 1 92.88 562 GLY A O 1
ATOM 4516 N N . TYR A 1 563 ? -13.57 -50.281 -37.562 1 92.62 563 TYR A N 1
ATOM 4517 C CA . TYR A 1 563 ? -14.695 -51.188 -37.719 1 92.62 563 TYR A CA 1
ATOM 4518 C C . TYR A 1 563 ? -14.219 -52.562 -38.219 1 92.62 563 TYR A C 1
ATOM 4520 O O . TYR A 1 563 ? -13.258 -52.625 -39 1 92.62 563 TYR A O 1
ATOM 4528 N N . LYS A 1 564 ? -14.867 -53.625 -37.875 1 92.69 564 LYS A N 1
ATOM 4529 C CA . LYS A 1 564 ? -14.508 -55 -38.188 1 92.69 564 LYS A CA 1
ATOM 4530 C C . LYS A 1 564 ? -14.305 -55.156 -39.688 1 92.69 564 LYS A C 1
ATOM 4532 O O . LYS A 1 564 ? -13.359 -55.844 -40.125 1 92.69 564 LYS A O 1
ATOM 4537 N N . THR A 1 565 ? -15.117 -54.562 -40.5 1 91.12 565 THR A N 1
ATOM 4538 C CA . THR A 1 565 ? -15.086 -54.688 -41.938 1 91.12 565 THR A CA 1
ATOM 4539 C C . THR A 1 565 ? -13.781 -54.156 -42.5 1 91.12 565 THR A C 1
ATOM 4541 O O . THR A 1 565 ? -13.305 -54.625 -43.531 1 91.12 565 THR A O 1
ATOM 4544 N N . TYR A 1 566 ? -13.203 -53.219 -41.781 1 91.06 566 TYR A N 1
ATOM 4545 C CA . TYR A 1 566 ? -12.039 -52.562 -42.312 1 91.06 566 TYR A CA 1
ATOM 4546 C C . TYR A 1 566 ? -10.75 -53.156 -41.75 1 91.06 566 TYR A C 1
ATOM 4548 O O . TYR A 1 566 ? -9.711 -53.125 -42.438 1 91.06 566 TYR A O 1
ATOM 4556 N N . ILE A 1 567 ? -10.766 -53.719 -40.5 1 94.12 567 ILE A N 1
ATOM 4557 C CA . ILE A 1 567 ? -9.484 -54.031 -39.875 1 94.12 567 ILE A CA 1
ATOM 4558 C C . ILE A 1 567 ? -9.289 -55.531 -39.812 1 94.12 567 ILE A C 1
ATOM 4560 O O . ILE A 1 567 ? -8.195 -56.031 -39.531 1 94.12 567 ILE A O 1
ATOM 4564 N N . SER A 1 568 ? -10.258 -56.375 -40.188 1 94.25 568 SER A N 1
ATOM 4565 C CA . SER A 1 568 ? -10.188 -57.844 -40.062 1 94.25 568 SER A CA 1
ATOM 4566 C C . SER A 1 568 ? -9.039 -58.406 -40.906 1 94.25 568 SER A C 1
ATOM 4568 O O . SER A 1 568 ? -8.336 -59.312 -40.438 1 94.25 568 SER A O 1
ATOM 4570 N N . LYS A 1 569 ? -8.891 -57.906 -42.094 1 94.44 569 LYS A N 1
ATOM 4571 C CA . LYS A 1 569 ? -7.812 -58.375 -42.969 1 94.44 569 LYS A CA 1
ATOM 4572 C C . LYS A 1 569 ? -6.445 -58.031 -42.375 1 94.44 569 LYS A C 1
ATOM 4574 O O . LYS A 1 569 ? -5.535 -58.875 -42.406 1 94.44 569 LYS A O 1
ATOM 4579 N N . ILE A 1 570 ? -6.363 -56.906 -41.875 1 95.69 570 ILE A N 1
ATOM 4580 C CA . ILE A 1 570 ? -5.102 -56.469 -41.281 1 95.69 570 ILE A CA 1
ATOM 4581 C C . ILE A 1 570 ? -4.793 -57.281 -40.031 1 95.69 570 ILE A C 1
ATOM 4583 O O . ILE A 1 570 ? -3.645 -57.688 -39.812 1 95.69 570 ILE A O 1
ATOM 4587 N N . VAL A 1 571 ? -5.77 -57.594 -39.312 1 95.75 571 VAL A N 1
ATOM 4588 C CA . VAL A 1 571 ? -5.602 -58.375 -38.094 1 95.75 571 VAL A CA 1
ATOM 4589 C C . VAL A 1 571 ? -5.156 -59.812 -38.438 1 95.75 571 VAL A C 1
ATOM 4591 O O . VAL A 1 571 ? -4.312 -60.375 -37.75 1 95.75 571 VAL A O 1
ATOM 4594 N N . ALA A 1 572 ? -5.715 -60.312 -39.5 1 93.88 572 ALA A N 1
ATOM 4595 C CA . ALA A 1 572 ? -5.312 -61.625 -39.938 1 93.88 572 ALA A CA 1
ATOM 4596 C C . ALA A 1 572 ? -3.842 -61.656 -40.344 1 93.88 572 ALA A C 1
ATOM 4598 O O . ALA A 1 572 ? -3.119 -62.594 -40 1 93.88 572 ALA A O 1
ATOM 4599 N N . GLU A 1 573 ? -3.48 -60.656 -41 1 94.69 573 GLU A N 1
ATOM 4600 C CA . GLU A 1 573 ? -2.076 -60.562 -41.375 1 94.69 573 GLU A CA 1
ATOM 4601 C C . GLU A 1 573 ? -1.177 -60.438 -40.156 1 94.69 573 GLU A C 1
ATOM 4603 O O . GLU A 1 573 ? -0.095 -61.031 -40.125 1 94.69 573 GLU A O 1
ATOM 4608 N N . LEU A 1 574 ? -1.602 -59.656 -39.219 1 96.06 574 LEU A N 1
ATOM 4609 C CA . LEU A 1 574 ? -0.863 -59.5 -37.969 1 96.06 574 LEU A CA 1
ATOM 4610 C C . LEU A 1 574 ? -0.751 -60.812 -37.219 1 96.06 574 LEU A C 1
ATOM 4612 O O . LEU A 1 574 ? 0.307 -61.156 -36.688 1 96.06 574 LEU A O 1
ATOM 4616 N N . ASN A 1 575 ? -1.827 -61.562 -37.25 1 93.94 575 ASN A N 1
ATOM 4617 C CA . ASN A 1 575 ? -1.809 -62.875 -36.625 1 93.94 575 ASN A CA 1
ATOM 4618 C C . ASN A 1 575 ? -0.751 -63.781 -37.25 1 93.94 575 ASN A C 1
ATOM 4620 O O . ASN A 1 575 ? -0.003 -64.438 -36.531 1 93.94 575 ASN A O 1
ATOM 4624 N N . ASP A 1 576 ? -0.66 -63.75 -38.5 1 93.25 576 ASP A N 1
ATOM 4625 C CA . ASP A 1 576 ? 0.321 -64.562 -39.219 1 93.25 576 ASP A CA 1
ATOM 4626 C C . ASP A 1 576 ? 1.745 -64.125 -38.844 1 93.25 576 ASP A C 1
ATOM 4628 O O . ASP A 1 576 ? 2.607 -65 -38.625 1 93.25 576 ASP A O 1
ATOM 4632 N N . LEU A 1 577 ? 1.903 -62.844 -38.812 1 92.5 577 LEU A N 1
ATOM 4633 C CA . LEU A 1 577 ? 3.23 -62.281 -38.562 1 92.5 577 LEU A CA 1
ATOM 4634 C C . LEU A 1 577 ? 3.684 -62.562 -37.125 1 92.5 577 LEU A C 1
ATOM 4636 O O . LEU A 1 577 ? 4.871 -62.781 -36.875 1 92.5 577 LEU A O 1
ATOM 4640 N N . ILE A 1 578 ? 2.779 -62.562 -36.188 1 93.19 578 ILE A N 1
ATOM 4641 C CA . ILE A 1 578 ? 3.121 -62.625 -34.781 1 93.19 578 ILE A CA 1
ATOM 4642 C C . ILE A 1 578 ? 3.08 -64.062 -34.312 1 93.19 578 ILE A C 1
ATOM 4644 O O . ILE A 1 578 ? 4.008 -64.562 -33.625 1 93.19 578 ILE A O 1
ATOM 4648 N N . LEU A 1 579 ? 2.074 -64.812 -34.688 1 89.94 579 LEU A N 1
ATOM 4649 C CA . LEU A 1 579 ? 1.815 -66.125 -34.125 1 89.94 579 LEU A CA 1
ATOM 4650 C C . LEU A 1 579 ? 2.734 -67.188 -34.719 1 89.94 579 LEU A C 1
ATOM 4652 O O . LEU A 1 579 ? 2.877 -68.312 -34.188 1 89.94 579 LEU A O 1
ATOM 4656 N N . GLU A 1 580 ? 3.391 -66.812 -35.812 1 88.81 580 GLU A N 1
ATOM 4657 C CA . GLU A 1 580 ? 4.355 -67.75 -36.406 1 88.81 580 GLU A CA 1
ATOM 4658 C C . GLU A 1 580 ? 5.504 -68.062 -35.438 1 88.81 580 GLU A C 1
ATOM 4660 O O . GLU A 1 580 ? 6.129 -69.125 -35.531 1 88.81 580 GLU A O 1
ATOM 4665 N N . HIS A 1 581 ? 5.688 -67.125 -34.562 1 86.44 581 HIS A N 1
ATOM 4666 C CA . HIS A 1 581 ? 6.828 -67.25 -33.656 1 86.44 581 HIS A CA 1
ATOM 4667 C C . HIS A 1 581 ? 6.441 -67.938 -32.344 1 86.44 581 HIS A C 1
ATOM 4669 O O . HIS A 1 581 ? 7.309 -68.25 -31.531 1 86.44 581 HIS A O 1
ATOM 4675 N N . VAL A 1 582 ? 5.195 -68.188 -32.125 1 84.31 582 VAL A N 1
ATOM 4676 C CA . VAL A 1 582 ? 4.781 -68.688 -30.828 1 84.31 582 VAL A CA 1
ATOM 4677 C C . VAL A 1 582 ? 3.91 -69.938 -31.031 1 84.31 582 VAL A C 1
ATOM 4679 O O . VAL A 1 582 ? 3.117 -70.312 -30.156 1 84.31 582 VAL A O 1
ATOM 4682 N N . GLN A 1 583 ? 4.062 -70.688 -32.094 1 77.81 583 GLN A N 1
ATOM 4683 C CA . GLN A 1 583 ? 3.223 -71.812 -32.406 1 77.81 583 GLN A CA 1
ATOM 4684 C C . GLN A 1 583 ? 3.363 -72.875 -31.344 1 77.81 583 GLN A C 1
ATOM 4686 O O . GLN A 1 583 ? 4.477 -73.25 -30.922 1 77.81 583 GLN A O 1
ATOM 4691 N N . GLY A 1 584 ? 2.26 -73.438 -30.891 1 73.25 584 GLY A N 1
ATOM 4692 C CA . GLY A 1 584 ? 2.209 -74.562 -30.031 1 73.25 584 GLY A CA 1
ATOM 4693 C C . GLY A 1 584 ? 2.449 -74.312 -28.578 1 73.25 584 GLY A C 1
ATOM 4694 O O . GLY A 1 584 ? 2.477 -75.188 -27.734 1 73.25 584 GLY A O 1
ATOM 4695 N N . GLN A 1 585 ? 2.627 -72.938 -28.203 1 76.12 585 GLN A N 1
ATOM 4696 C CA . GLN A 1 585 ? 2.924 -72.625 -26.812 1 76.12 585 GLN A CA 1
ATOM 4697 C C . GLN A 1 585 ? 1.716 -71.938 -26.125 1 76.12 585 GLN A C 1
ATOM 4699 O O . GLN A 1 585 ? 1.092 -71.062 -26.672 1 76.12 585 GLN A O 1
ATOM 4704 N N . ALA A 1 586 ? 1.296 -72.562 -25.062 1 73.81 586 ALA A N 1
ATOM 4705 C CA . ALA A 1 586 ? 0.191 -72 -24.297 1 73.81 586 ALA A CA 1
ATOM 4706 C C . ALA A 1 586 ? 0.552 -70.625 -23.75 1 73.81 586 ALA A C 1
ATOM 4708 O O . ALA A 1 586 ? -0.232 -69.688 -23.875 1 73.81 586 ALA A O 1
ATOM 4709 N N . ILE A 1 587 ? 1.797 -70.562 -23.156 1 79.94 587 ILE A N 1
ATOM 4710 C CA . ILE A 1 587 ? 2.385 -69.25 -22.75 1 79.94 587 ILE A CA 1
ATOM 4711 C C . ILE A 1 587 ? 3.703 -69.062 -23.484 1 79.94 587 ILE A C 1
ATOM 4713 O O . ILE A 1 587 ? 4.746 -69.562 -23.062 1 79.94 587 ILE A O 1
ATOM 4717 N N . PRO A 1 588 ? 3.625 -68.312 -24.484 1 85.31 588 PRO A N 1
ATOM 4718 C CA . PRO A 1 588 ? 4.82 -68.188 -25.312 1 85.31 588 PRO A CA 1
ATOM 4719 C C . PRO A 1 588 ? 5.984 -67.562 -24.547 1 85.31 588 PRO A C 1
ATOM 4721 O O . PRO A 1 588 ? 5.785 -66.562 -23.781 1 85.31 588 PRO A O 1
ATOM 4724 N N . GLU A 1 589 ? 7.105 -68.125 -24.625 1 89.12 589 GLU A N 1
ATOM 4725 C CA . GLU A 1 589 ? 8.328 -67.562 -24.062 1 89.12 589 GLU A CA 1
ATOM 4726 C C . GLU A 1 589 ? 8.812 -66.375 -24.891 1 89.12 589 GLU A C 1
ATOM 4728 O O . GLU A 1 589 ? 8.539 -66.312 -26.094 1 89.12 589 GLU A O 1
ATOM 4733 N N . PRO A 1 590 ? 9.461 -65.438 -24.219 1 93.81 590 PRO A N 1
ATOM 4734 C CA . PRO A 1 590 ? 10.008 -64.312 -24.969 1 93.81 590 PRO A CA 1
ATOM 4735 C C . PRO A 1 590 ? 10.961 -64.75 -26.078 1 93.81 590 PRO A C 1
ATOM 4737 O O . PRO A 1 590 ? 11.719 -65.75 -25.906 1 93.81 590 PRO A O 1
ATOM 4740 N N . PHE A 1 591 ? 10.953 -64.125 -27.203 1 93.81 591 PHE A N 1
ATOM 4741 C CA . PHE A 1 591 ? 11.836 -64.438 -28.328 1 93.81 591 PHE A CA 1
ATOM 4742 C C . PHE A 1 591 ? 12.375 -63.156 -28.953 1 93.81 591 PHE A C 1
ATOM 4744 O O . PHE A 1 591 ? 11.836 -62.062 -28.734 1 93.81 591 PHE A O 1
ATOM 4751 N N . LEU A 1 592 ? 13.43 -63.25 -29.688 1 94.5 592 LEU A N 1
ATOM 4752 C CA . LEU A 1 592 ? 14.062 -62.125 -30.328 1 94.5 592 LEU A CA 1
ATOM 4753 C C . LEU A 1 592 ? 13.477 -61.875 -31.719 1 94.5 592 LEU A C 1
ATOM 4755 O O . LEU A 1 592 ? 13.273 -62.812 -32.5 1 94.5 592 LEU A O 1
ATOM 4759 N N . LEU A 1 593 ? 13.125 -60.719 -31.938 1 94.81 593 LEU A N 1
ATOM 4760 C CA . LEU A 1 593 ? 12.57 -60.281 -33.219 1 94.81 593 LEU A CA 1
ATOM 4761 C C . LEU A 1 593 ? 13.445 -59.219 -33.875 1 94.81 593 LEU A C 1
ATOM 4763 O O . LEU A 1 593 ? 13.969 -58.344 -33.188 1 94.81 593 LEU A O 1
ATOM 4767 N N . ASP A 1 594 ? 13.609 -59.375 -35.188 1 94.75 594 ASP A N 1
ATOM 4768 C CA . ASP A 1 594 ? 14.336 -58.312 -35.906 1 94.75 594 ASP A CA 1
ATOM 4769 C C . ASP A 1 594 ? 13.57 -57 -35.875 1 94.75 594 ASP A C 1
ATOM 4771 O O . ASP A 1 594 ? 12.344 -57 -36 1 94.75 594 ASP A O 1
ATOM 4775 N N . ILE A 1 595 ? 14.281 -55.906 -35.781 1 95.06 595 ILE A N 1
ATOM 4776 C CA . ILE A 1 595 ? 13.703 -54.562 -35.625 1 95.06 595 ILE A CA 1
ATOM 4777 C C . ILE A 1 595 ? 12.828 -54.25 -36.812 1 95.06 595 ILE A C 1
ATOM 4779 O O . ILE A 1 595 ? 11.797 -53.594 -36.688 1 95.06 595 ILE A O 1
ATOM 4783 N N . GLU A 1 596 ? 13.203 -54.688 -38.031 1 93.5 596 GLU A N 1
ATOM 4784 C CA . GLU A 1 596 ? 12.422 -54.438 -39.219 1 93.5 596 GLU A CA 1
ATOM 4785 C C . GLU A 1 596 ? 11.047 -55.094 -39.156 1 93.5 596 GLU A C 1
ATOM 4787 O O . GLU A 1 596 ? 10.039 -54.469 -39.531 1 93.5 596 GLU A O 1
ATOM 4792 N N . LYS A 1 597 ? 11.055 -56.281 -38.688 1 95.25 597 LYS A N 1
ATOM 4793 C CA . LYS A 1 597 ? 9.797 -57 -38.531 1 95.25 597 LYS A CA 1
ATOM 4794 C C . LYS A 1 597 ? 8.938 -56.375 -37.438 1 95.25 597 LYS A C 1
ATOM 4796 O O . LYS A 1 597 ? 7.719 -56.25 -37.594 1 95.25 597 LYS A O 1
ATOM 4801 N N . ALA A 1 598 ? 9.617 -56.062 -36.375 1 96.5 598 ALA A N 1
ATOM 4802 C CA . ALA A 1 598 ? 8.906 -55.406 -35.281 1 96.5 598 ALA A CA 1
ATOM 4803 C C . ALA A 1 598 ? 8.258 -54.094 -35.781 1 96.5 598 ALA A C 1
ATOM 4805 O O . ALA A 1 598 ? 7.105 -53.812 -35.438 1 96.5 598 ALA A O 1
ATOM 4806 N N . ASN A 1 599 ? 8.953 -53.281 -36.531 1 95.06 599 ASN A N 1
ATOM 4807 C CA . ASN A 1 599 ? 8.422 -52.031 -37.094 1 95.06 599 ASN A CA 1
ATOM 4808 C C . ASN A 1 599 ? 7.203 -52.281 -37.969 1 95.06 599 ASN A C 1
ATOM 4810 O O . ASN A 1 599 ? 6.219 -51.531 -37.906 1 95.06 599 ASN A O 1
ATOM 4814 N N . LYS A 1 600 ? 7.301 -53.281 -38.75 1 95.12 600 LYS A N 1
ATOM 4815 C CA . LYS A 1 600 ? 6.188 -53.625 -39.625 1 95.12 600 LYS A CA 1
ATOM 4816 C C . LYS A 1 600 ? 4.945 -54 -38.844 1 95.12 600 LYS A C 1
ATOM 4818 O O . LYS A 1 600 ? 3.832 -53.594 -39.188 1 95.12 600 LYS A O 1
ATOM 4823 N N . ILE A 1 601 ? 5.152 -54.719 -37.812 1 96.56 601 ILE A N 1
ATOM 4824 C CA . ILE A 1 601 ? 4.051 -55.125 -36.938 1 96.56 601 ILE A CA 1
ATOM 4825 C C . ILE A 1 601 ? 3.387 -53.875 -36.344 1 96.56 601 ILE A C 1
ATOM 4827 O O . ILE A 1 601 ? 2.16 -53.75 -36.375 1 96.56 601 ILE A O 1
ATOM 4831 N N . ILE A 1 602 ? 4.195 -52.969 -35.875 1 97.06 602 ILE A N 1
ATOM 4832 C CA . ILE A 1 602 ? 3.678 -51.781 -35.188 1 97.06 602 ILE A CA 1
ATOM 4833 C C . ILE A 1 602 ? 2.945 -50.875 -36.219 1 97.06 602 ILE A C 1
ATOM 4835 O O . ILE A 1 602 ? 1.893 -50.312 -35.906 1 97.06 602 ILE A O 1
ATOM 4839 N N . GLU A 1 603 ? 3.457 -50.781 -37.375 1 95.44 603 GLU A N 1
ATOM 4840 C CA . GLU A 1 603 ? 2.797 -50 -38.438 1 95.44 603 GLU A CA 1
ATOM 4841 C C . GLU A 1 603 ? 1.435 -50.594 -38.781 1 95.44 603 GLU A C 1
ATOM 4843 O O . GLU A 1 603 ? 0.471 -49.844 -39 1 95.44 603 GLU A O 1
ATOM 4848 N N . LYS A 1 604 ? 1.386 -51.844 -38.844 1 95.81 604 LYS A N 1
ATOM 4849 C CA . LYS A 1 604 ? 0.122 -52.531 -39.156 1 95.81 604 LYS A CA 1
ATOM 4850 C C . LYS A 1 604 ? -0.869 -52.375 -38 1 95.81 604 LYS A C 1
ATOM 4852 O O . LYS A 1 604 ? -2.08 -52.312 -38.219 1 95.81 604 LYS A O 1
ATOM 4857 N N . ILE A 1 605 ? -0.32 -52.438 -36.812 1 96.81 605 ILE A N 1
ATOM 4858 C CA . ILE A 1 605 ? -1.195 -52.219 -35.688 1 96.81 605 ILE A CA 1
ATOM 4859 C C . ILE A 1 605 ? -1.794 -50.812 -35.75 1 96.81 605 ILE A C 1
ATOM 4861 O O . ILE A 1 605 ? -2.986 -50.625 -35.5 1 96.81 605 ILE A O 1
ATOM 4865 N N . GLN A 1 606 ? -0.985 -49.844 -36.031 1 95.31 606 GLN A N 1
ATOM 4866 C CA . GLN A 1 606 ? -1.463 -48.469 -36.188 1 95.31 606 GLN A CA 1
ATOM 4867 C C . GLN A 1 606 ? -2.602 -48.406 -37.188 1 95.31 606 GLN A C 1
ATOM 4869 O O . GLN A 1 606 ? -3.527 -47.594 -37.031 1 95.31 606 GLN A O 1
ATOM 4874 N N . ALA A 1 607 ? -2.508 -49.156 -38.219 1 94.25 607 ALA A N 1
ATOM 4875 C CA . ALA A 1 607 ? -3.494 -49.156 -39.281 1 94.25 607 ALA A CA 1
ATOM 4876 C C . ALA A 1 607 ? -4.836 -49.688 -38.812 1 94.25 607 ALA A C 1
ATOM 4878 O O . ALA A 1 607 ? -5.867 -49.5 -39.438 1 94.25 607 ALA A O 1
ATOM 4879 N N . THR A 1 608 ? -4.852 -50.375 -37.688 1 95.62 608 THR A N 1
ATOM 4880 C CA . THR A 1 608 ? -6.102 -50.906 -37.188 1 95.62 608 THR A CA 1
ATOM 4881 C C . THR A 1 608 ? -6.82 -49.875 -36.312 1 95.62 608 THR A C 1
ATOM 4883 O O . THR A 1 608 ? -7.938 -50.125 -35.844 1 95.62 608 THR A O 1
ATOM 4886 N N . PHE A 1 609 ? -6.227 -48.781 -36.031 1 94.81 609 PHE A N 1
ATOM 4887 C CA . PHE A 1 609 ? -6.816 -47.719 -35.219 1 94.81 609 PHE A CA 1
ATOM 4888 C C . PHE A 1 609 ? -7.711 -46.812 -36.031 1 94.81 609 PHE A C 1
ATOM 4890 O O . PHE A 1 609 ? -7.445 -46.562 -37.219 1 94.81 609 PHE A O 1
ATOM 4897 N N . ASP A 1 610 ? -8.766 -46.375 -35.375 1 92.44 610 ASP A N 1
ATOM 4898 C CA . ASP A 1 610 ? -9.625 -45.375 -36 1 92.44 610 ASP A CA 1
ATOM 4899 C C . ASP A 1 610 ? -8.969 -44 -36 1 92.44 610 ASP A C 1
ATOM 4901 O O . ASP A 1 610 ? -8.5 -43.531 -34.969 1 92.44 610 ASP A O 1
ATOM 4905 N N . GLU A 1 611 ? -8.922 -43.312 -37.094 1 82.38 611 GLU A N 1
ATOM 4906 C CA . GLU A 1 611 ? -8.258 -42.031 -37.219 1 82.38 611 GLU A CA 1
ATOM 4907 C C . GLU A 1 611 ? -9.125 -40.906 -36.656 1 82.38 611 GLU A C 1
ATOM 4909 O O . GLU A 1 611 ? -8.609 -39.844 -36.281 1 82.38 611 GLU A O 1
ATOM 4914 N N . LYS A 1 612 ? -10.352 -41.125 -36.594 1 81.62 612 LYS A N 1
ATOM 4915 C CA . LYS A 1 612 ? -11.266 -40.031 -36.25 1 81.62 612 LYS A CA 1
ATOM 4916 C C . LYS A 1 612 ? -11.711 -40.125 -34.781 1 81.62 612 LYS A C 1
ATOM 4918 O O . LYS A 1 612 ? -12.164 -39.125 -34.219 1 81.62 612 LYS A O 1
ATOM 4923 N N . GLU A 1 613 ? -11.672 -41.344 -34.344 1 82.88 613 GLU A N 1
ATOM 4924 C CA . GLU A 1 613 ? -12.164 -41.531 -32.969 1 82.88 613 GLU A CA 1
ATOM 4925 C C . GLU A 1 613 ? -11.047 -41.969 -32.031 1 82.88 613 GLU A C 1
ATOM 4927 O O . GLU A 1 613 ? -10.219 -42.781 -32.406 1 82.88 613 GLU A O 1
ATOM 4932 N N . GLY A 1 614 ? -11.039 -41.344 -30.844 1 81.81 614 GLY A N 1
ATOM 4933 C CA . GLY A 1 614 ? -10.055 -41.688 -29.844 1 81.81 614 GLY A CA 1
ATOM 4934 C C . GLY A 1 614 ? -8.852 -40.781 -29.844 1 81.81 614 GLY A C 1
ATOM 4935 O O . GLY A 1 614 ? -8.789 -39.844 -30.625 1 81.81 614 GLY A O 1
ATOM 4936 N N . GLU A 1 615 ? -7.934 -41.062 -28.938 1 81.5 615 GLU A N 1
ATOM 4937 C CA . GLU A 1 615 ? -6.707 -40.281 -28.812 1 81.5 615 GLU A CA 1
ATOM 4938 C C . GLU A 1 615 ? -5.676 -40.719 -29.859 1 81.5 615 GLU A C 1
ATOM 4940 O O . GLU A 1 615 ? -5.605 -41.906 -30.219 1 81.5 615 GLU A O 1
ATOM 4945 N N . LYS A 1 616 ? -4.957 -39.75 -30.297 1 79.56 616 LYS A N 1
ATOM 4946 C CA . LYS A 1 616 ? -3.938 -40.062 -31.297 1 79.56 616 LYS A CA 1
ATOM 4947 C C . LYS A 1 616 ? -2.715 -40.688 -30.641 1 79.56 616 LYS A C 1
ATOM 4949 O O . LYS A 1 616 ? -2.314 -40.312 -29.547 1 79.56 616 LYS A O 1
ATOM 4954 N N . TRP A 1 617 ? -2.295 -41.75 -31.344 1 84.88 617 TRP A N 1
ATOM 4955 C CA . TRP A 1 617 ? -1.084 -42.438 -30.922 1 84.88 617 TRP A CA 1
ATOM 4956 C C . TRP A 1 617 ? 0.143 -41.875 -31.625 1 84.88 617 TRP A C 1
ATOM 4958 O O . TRP A 1 617 ? 0.171 -41.781 -32.844 1 84.88 617 TRP A O 1
ATOM 4968 N N . ASP A 1 618 ? 1.121 -41.469 -30.844 1 81.06 618 ASP A N 1
ATOM 4969 C CA . ASP A 1 618 ? 2.387 -41.062 -31.453 1 81.06 618 ASP A CA 1
ATOM 4970 C C . ASP A 1 618 ? 3.225 -42.281 -31.859 1 81.06 618 ASP A C 1
ATOM 4972 O O . ASP A 1 618 ? 4.234 -42.594 -31.219 1 81.06 618 ASP A O 1
ATOM 4976 N N . VAL A 1 619 ? 2.85 -42.812 -32.906 1 88.12 619 VAL A N 1
ATOM 4977 C CA . VAL A 1 619 ? 3.477 -44.031 -33.406 1 88.12 619 VAL A CA 1
ATOM 4978 C C . VAL A 1 619 ? 4.93 -43.75 -33.781 1 88.12 619 VAL A C 1
ATOM 4980 O O . VAL A 1 619 ? 5.793 -44.625 -33.625 1 88.12 619 VAL A O 1
ATOM 4983 N N . GLN A 1 620 ? 5.223 -42.562 -34.188 1 82.44 620 GLN A N 1
ATOM 4984 C CA . GLN A 1 620 ? 6.586 -42.219 -34.562 1 82.44 620 GLN A CA 1
ATOM 4985 C C . GLN A 1 620 ? 7.527 -42.25 -33.375 1 82.44 620 GLN A C 1
ATOM 4987 O O . GLN A 1 620 ? 8.656 -42.75 -33.469 1 82.44 620 GLN A O 1
ATOM 4992 N N . ALA A 1 621 ? 7.066 -41.75 -32.344 1 82.19 621 ALA A N 1
ATOM 4993 C CA . ALA A 1 621 ? 7.871 -41.812 -31.141 1 82.19 621 ALA A CA 1
ATOM 4994 C C . ALA A 1 621 ? 8.094 -43.25 -30.719 1 82.19 621 ALA A C 1
ATOM 4996 O O . ALA A 1 621 ? 9.188 -43.625 -30.266 1 82.19 621 ALA A O 1
ATOM 4997 N N . PHE A 1 622 ? 7.016 -44.031 -30.844 1 89.44 622 PHE A N 1
ATOM 4998 C CA . PHE A 1 622 ? 7.09 -45.438 -30.5 1 89.44 622 PHE A CA 1
ATOM 4999 C C . PHE A 1 622 ? 8.133 -46.156 -31.344 1 89.44 622 PHE A C 1
ATOM 5001 O O . PHE A 1 622 ? 9.039 -46.781 -30.812 1 89.44 622 PHE A O 1
ATOM 5008 N N . LEU A 1 623 ? 8.094 -45.969 -32.625 1 89.94 623 LEU A N 1
ATOM 5009 C CA . LEU A 1 623 ? 8.969 -46.656 -33.562 1 89.94 623 LEU A CA 1
ATOM 5010 C C . LEU A 1 623 ? 10.406 -46.156 -33.406 1 89.94 623 LEU A C 1
ATOM 5012 O O . LEU A 1 623 ? 11.344 -46.969 -33.375 1 89.94 623 LEU A O 1
ATOM 5016 N N . SER A 1 624 ? 10.531 -44.938 -33.25 1 84.06 624 SER A N 1
ATOM 5017 C CA . SER A 1 624 ? 11.859 -44.344 -33.156 1 84.06 624 SER A CA 1
ATOM 5018 C C . SER A 1 624 ? 12.555 -44.781 -31.875 1 84.06 624 SER A C 1
ATOM 5020 O O . SER A 1 624 ? 13.766 -45.031 -31.875 1 84.06 624 SER A O 1
ATOM 5022 N N . SER A 1 625 ? 11.828 -44.781 -30.859 1 87.62 625 SER A N 1
ATOM 5023 C CA . SER A 1 625 ? 12.398 -45.219 -29.578 1 87.62 625 SER A CA 1
ATOM 5024 C C . SER A 1 625 ? 12.828 -46.688 -29.656 1 87.62 625 SER A C 1
ATOM 5026 O O . SER A 1 625 ? 13.914 -47.031 -29.188 1 87.62 625 SER A O 1
ATOM 5028 N N . MET A 1 626 ? 11.953 -47.438 -30.219 1 91.31 626 MET A N 1
ATOM 5029 C CA . MET A 1 626 ? 12.25 -48.875 -30.375 1 91.31 626 MET A CA 1
ATOM 5030 C C . MET A 1 626 ? 13.5 -49.062 -31.219 1 91.31 626 MET A C 1
ATOM 5032 O O . MET A 1 626 ? 14.398 -49.844 -30.844 1 91.31 626 MET A O 1
ATOM 5036 N N . GLU A 1 627 ? 13.586 -48.406 -32.281 1 88.81 627 GLU A N 1
ATOM 5037 C CA . GLU A 1 627 ? 14.719 -48.531 -33.188 1 88.81 627 GLU A CA 1
ATOM 5038 C C . GLU A 1 627 ? 16.016 -48.062 -32.531 1 88.81 627 GLU A C 1
ATOM 5040 O O . GLU A 1 627 ? 17.047 -48.719 -32.625 1 88.81 627 GLU A O 1
ATOM 5045 N N . TYR A 1 628 ? 15.945 -46.938 -31.906 1 85 628 TYR A N 1
ATOM 5046 C CA . TYR A 1 628 ? 17.125 -46.406 -31.266 1 85 628 TYR A CA 1
ATOM 5047 C C . TYR A 1 628 ? 17.656 -47.344 -30.188 1 85 628 TYR A C 1
ATOM 5049 O O . TYR A 1 628 ? 18.859 -47.625 -30.141 1 85 628 TYR A O 1
ATOM 5057 N N . LEU A 1 629 ? 16.828 -47.781 -29.375 1 88.69 629 LEU A N 1
ATOM 5058 C CA . LEU A 1 629 ? 17.234 -48.625 -28.266 1 88.69 629 LEU A CA 1
ATOM 5059 C C . LEU A 1 629 ? 17.719 -49.969 -28.766 1 88.69 629 LEU A C 1
ATOM 5061 O O . LEU A 1 629 ? 18.594 -50.594 -28.141 1 88.69 629 LEU A O 1
ATOM 5065 N N . SER A 1 630 ? 17.125 -50.438 -29.844 1 91.31 630 SER A N 1
ATOM 5066 C CA . SER A 1 630 ? 17.531 -51.688 -30.422 1 91.31 630 SER A CA 1
ATOM 5067 C C . SER A 1 630 ? 18.922 -51.625 -31.062 1 91.31 630 SER A C 1
ATOM 5069 O O . SER A 1 630 ? 19.719 -52.531 -30.922 1 91.31 630 SER A O 1
ATOM 5071 N N . GLN A 1 631 ? 19.172 -50.5 -31.641 1 87 631 GLN A N 1
ATOM 5072 C CA . GLN A 1 631 ? 20.406 -50.375 -32.406 1 87 631 GLN A CA 1
ATOM 5073 C C . GLN A 1 631 ? 21.578 -49.969 -31.5 1 87 631 GLN A C 1
ATOM 5075 O O . GLN A 1 631 ? 22.734 -50.188 -31.859 1 87 631 GLN A O 1
ATOM 5080 N N . ASN A 1 632 ? 21.344 -49.406 -30.422 1 79.31 632 ASN A N 1
ATOM 5081 C CA . ASN A 1 632 ? 22.406 -48.906 -29.562 1 79.31 632 ASN A CA 1
ATOM 5082 C C . ASN A 1 632 ? 22.656 -49.812 -28.359 1 79.31 632 ASN A C 1
ATOM 5084 O O . ASN A 1 632 ? 22.969 -49.344 -27.266 1 79.31 632 ASN A O 1
ATOM 5088 N N . SER A 1 633 ? 22.547 -51.031 -28.562 1 80 633 SER A N 1
ATOM 5089 C CA . SER A 1 633 ? 22.844 -52 -27.516 1 80 633 SER A CA 1
ATOM 5090 C C . SER A 1 633 ? 24.359 -52.188 -27.344 1 80 633 SER A C 1
ATOM 5092 O O . SER A 1 633 ? 25.109 -52.094 -28.312 1 80 633 SER A O 1
ATOM 5094 N N . VAL A 1 634 ? 24.766 -52.375 -26.156 1 77.31 634 VAL A N 1
ATOM 5095 C CA . VAL A 1 634 ? 26.172 -52.625 -25.844 1 77.31 634 VAL A CA 1
ATOM 5096 C C . VAL A 1 634 ? 26.578 -53.969 -26.422 1 77.31 634 VAL A C 1
ATOM 5098 O O . VAL A 1 634 ? 27.719 -54.125 -26.875 1 77.31 634 VAL A O 1
ATOM 5101 N N . LEU A 1 635 ? 25.609 -54.906 -26.406 1 79.81 635 LEU A N 1
ATOM 5102 C CA . LEU A 1 635 ? 25.891 -56.219 -26.938 1 79.81 635 LEU A CA 1
ATOM 5103 C C . LEU A 1 635 ? 25.688 -56.281 -28.438 1 79.81 635 LEU A C 1
ATOM 5105 O O . LEU A 1 635 ? 24.562 -56.094 -28.922 1 79.81 635 LEU A O 1
ATOM 5109 N N . GLU A 1 636 ? 26.672 -56.5 -29.188 1 81.94 636 GLU A N 1
ATOM 5110 C CA . GLU A 1 636 ? 26.656 -56.5 -30.641 1 81.94 636 GLU A CA 1
ATOM 5111 C C . GLU A 1 636 ? 25.688 -57.562 -31.188 1 81.94 636 GLU A C 1
ATOM 5113 O O . GLU A 1 636 ? 25.047 -57.344 -32.219 1 81.94 636 GLU A O 1
ATOM 5118 N N . GLU A 1 637 ? 25.609 -58.688 -30.469 1 84.38 637 GLU A N 1
ATOM 5119 C CA . GLU A 1 637 ? 24.766 -59.812 -30.922 1 84.38 637 GLU A CA 1
ATOM 5120 C C . GLU A 1 637 ? 23.281 -59.438 -30.875 1 84.38 637 GLU A C 1
ATOM 5122 O O . GLU A 1 637 ? 22.469 -60 -31.594 1 84.38 637 GLU A O 1
ATOM 5127 N N . HIS A 1 638 ? 23.047 -58.438 -30.031 1 89.25 638 HIS A N 1
ATOM 5128 C CA . HIS A 1 638 ? 21.641 -58.094 -29.844 1 89.25 638 HIS A CA 1
ATOM 5129 C C . HIS A 1 638 ? 21.281 -56.812 -30.625 1 89.25 638 HIS A C 1
ATOM 5131 O O . HIS A 1 638 ? 20.109 -56.406 -30.625 1 89.25 638 HIS A O 1
ATOM 5137 N N . ARG A 1 639 ? 22.219 -56.25 -31.359 1 90.12 639 ARG A N 1
ATOM 5138 C CA . ARG A 1 639 ? 21.938 -55.031 -32.094 1 90.12 639 ARG A CA 1
ATOM 5139 C C . ARG A 1 639 ? 20.922 -55.281 -33.219 1 90.12 639 ARG A C 1
ATOM 5141 O O . ARG A 1 639 ? 21.047 -56.25 -33.969 1 90.12 639 ARG A O 1
ATOM 5148 N N . GLY A 1 640 ? 19.938 -54.5 -33.25 1 92 640 GLY A N 1
ATOM 5149 C CA . GLY A 1 640 ? 18.906 -54.594 -34.281 1 92 640 GLY A CA 1
ATOM 5150 C C . GLY A 1 640 ? 17.812 -55.594 -33.906 1 92 640 GLY A C 1
ATOM 5151 O O . GLY A 1 640 ? 17.047 -56.031 -34.781 1 92 640 GLY A O 1
ATOM 5152 N N . LYS A 1 641 ? 17.828 -56 -32.688 1 94.81 641 LYS A N 1
ATOM 5153 C CA . LYS A 1 641 ? 16.812 -56.938 -32.219 1 94.81 641 LYS A CA 1
ATOM 5154 C C . LYS A 1 641 ? 15.984 -56.344 -31.094 1 94.81 641 LYS A C 1
ATOM 5156 O O . LYS A 1 641 ? 16.375 -55.344 -30.484 1 94.81 641 LYS A O 1
ATOM 5161 N N . VAL A 1 642 ? 14.812 -56.906 -30.875 1 96.38 642 VAL A N 1
ATOM 5162 C CA . VAL A 1 642 ? 13.914 -56.562 -29.781 1 96.38 642 VAL A CA 1
ATOM 5163 C C . VAL A 1 642 ? 13.328 -57.812 -29.141 1 96.38 642 VAL A C 1
ATOM 5165 O O . VAL A 1 642 ? 13.016 -58.781 -29.844 1 96.38 642 VAL A O 1
ATOM 5168 N N . TRP A 1 643 ? 13.312 -57.812 -27.891 1 95.56 643 TRP A N 1
ATOM 5169 C CA . TRP A 1 643 ? 12.609 -58.906 -27.234 1 95.56 643 TRP A CA 1
ATOM 5170 C C . TRP A 1 643 ? 11.109 -58.812 -27.469 1 95.56 643 TRP A C 1
ATOM 5172 O O . TRP A 1 643 ? 10.539 -57.719 -27.438 1 95.56 643 TRP A O 1
ATOM 5182 N N . CYS A 1 644 ? 10.5 -59.875 -27.781 1 96.25 644 CYS A N 1
ATOM 5183 C CA . CYS A 1 644 ? 9.062 -59.875 -28.031 1 96.25 644 CYS A CA 1
ATOM 5184 C C . CYS A 1 644 ? 8.344 -60.812 -27.062 1 96.25 644 CYS A C 1
ATOM 5186 O O . CYS A 1 644 ? 8.742 -61.938 -26.906 1 96.25 644 CYS A O 1
ATOM 5188 N N . ILE A 1 645 ? 7.348 -60.312 -26.406 1 94.88 645 ILE A N 1
ATOM 5189 C CA . ILE A 1 645 ? 6.496 -61.062 -25.484 1 94.88 645 ILE A CA 1
ATOM 5190 C C . ILE A 1 645 ? 5.051 -61 -25.984 1 94.88 645 ILE A C 1
ATOM 5192 O O . ILE A 1 645 ? 4.461 -59.938 -26.109 1 94.88 645 ILE A O 1
ATOM 5196 N N . VAL A 1 646 ? 4.449 -62.219 -26.234 1 94.5 646 VAL A N 1
ATOM 5197 C CA . VAL A 1 646 ? 3.123 -62.281 -26.828 1 94.5 646 VAL A CA 1
ATOM 5198 C C . VAL A 1 646 ? 2.15 -62.969 -25.875 1 94.5 646 VAL A C 1
ATOM 5200 O O . VAL A 1 646 ? 2.475 -64 -25.281 1 94.5 646 VAL A O 1
ATOM 5203 N N . ARG A 1 647 ? 1.041 -62.344 -25.656 1 92.75 647 ARG A N 1
ATOM 5204 C CA . ARG A 1 647 ? -0.068 -62.938 -24.906 1 92.75 647 ARG A CA 1
ATOM 5205 C C . ARG A 1 647 ? -1.37 -62.812 -25.703 1 92.75 647 ARG A C 1
ATOM 5207 O O . ARG A 1 647 ? -1.629 -61.812 -26.344 1 92.75 647 ARG A O 1
ATOM 5214 N N . LYS A 1 648 ? -2.182 -63.938 -25.609 1 90.94 648 LYS A N 1
ATOM 5215 C CA . LYS A 1 648 ? -3.408 -63.969 -26.391 1 90.94 648 LYS A CA 1
ATOM 5216 C C . LYS A 1 648 ? -4.641 -64.062 -25.5 1 90.94 648 LYS A C 1
ATOM 5218 O O . LYS A 1 648 ? -4.52 -64.188 -24.281 1 90.94 648 LYS A O 1
ATOM 5223 N N . ASN A 1 649 ? -5.738 -63.781 -26.125 1 89.69 649 ASN A N 1
ATOM 5224 C CA . ASN A 1 649 ? -7.059 -64 -25.547 1 89.69 649 ASN A CA 1
ATOM 5225 C C . ASN A 1 649 ? -7.277 -63.125 -24.312 1 89.69 649 ASN A C 1
ATOM 5227 O O . ASN A 1 649 ? -7.648 -63.625 -23.25 1 89.69 649 ASN A O 1
ATOM 5231 N N . ARG A 1 650 ? -7.062 -61.75 -24.469 1 91.69 650 ARG A N 1
ATOM 5232 C CA . ARG A 1 650 ? -7.285 -60.812 -23.406 1 91.69 650 ARG A CA 1
ATOM 5233 C C . ARG A 1 650 ? -8.578 -60.031 -23.625 1 91.69 650 ARG A C 1
ATOM 5235 O O . ARG A 1 650 ? -9.047 -59.906 -24.75 1 91.69 650 ARG A O 1
ATOM 5242 N N . ASP A 1 651 ? -9.18 -59.5 -22.531 1 92.38 651 ASP A N 1
ATOM 5243 C CA . ASP A 1 651 ? -10.43 -58.75 -22.625 1 92.38 651 ASP A CA 1
ATOM 5244 C C . ASP A 1 651 ? -10.359 -57.469 -21.812 1 92.38 651 ASP A C 1
ATOM 5246 O O . ASP A 1 651 ? -11.25 -57.156 -21.016 1 92.38 651 ASP A O 1
ATOM 5250 N N . MET A 1 652 ? -9.367 -56.688 -22.125 1 91.38 652 MET A N 1
ATOM 5251 C CA . MET A 1 652 ? -9.211 -55.438 -21.406 1 91.38 652 MET A CA 1
ATOM 5252 C C . MET A 1 652 ? -10.18 -54.375 -21.938 1 91.38 652 MET A C 1
ATOM 5254 O O . MET A 1 652 ? -10.391 -54.281 -23.156 1 91.38 652 MET A O 1
ATOM 5258 N N . GLY A 1 653 ? -10.781 -53.625 -21 1 91.25 653 GLY A N 1
ATOM 5259 C CA . GLY A 1 653 ? -11.68 -52.562 -21.406 1 91.25 653 GLY A CA 1
ATOM 5260 C C . GLY A 1 653 ? -10.945 -51.312 -21.859 1 91.25 653 GLY A C 1
ATOM 5261 O O . GLY A 1 653 ? -9.797 -51.094 -21.469 1 91.25 653 GLY A O 1
ATOM 5262 N N . ARG A 1 654 ? -11.617 -50.5 -22.656 1 91.06 654 ARG A N 1
ATOM 5263 C CA . ARG A 1 654 ? -11.055 -49.25 -23.172 1 91.06 654 ARG A CA 1
ATOM 5264 C C . ARG A 1 654 ? -11.016 -48.188 -22.094 1 91.06 654 ARG A C 1
ATOM 5266 O O . ARG A 1 654 ? -10.086 -47.375 -22.062 1 91.06 654 ARG A O 1
ATOM 5273 N N . ILE A 1 655 ? -12.023 -48.156 -21.25 1 87.62 655 ILE A N 1
ATOM 5274 C CA . ILE A 1 655 ? -12.18 -47.125 -20.203 1 87.62 655 ILE A CA 1
ATOM 5275 C C . ILE A 1 655 ? -12.266 -47.812 -18.844 1 87.62 655 ILE A C 1
ATOM 5277 O O . ILE A 1 655 ? -12.977 -48.812 -18.688 1 87.62 655 ILE A O 1
ATOM 5281 N N . ARG A 1 656 ? -11.57 -47.25 -17.938 1 82.44 656 ARG A N 1
ATOM 5282 C CA . ARG A 1 656 ? -11.578 -47.75 -16.578 1 82.44 656 ARG A CA 1
ATOM 5283 C C . ARG A 1 656 ? -12.828 -47.312 -15.828 1 82.44 656 ARG A C 1
ATOM 5285 O O . ARG A 1 656 ? -13.617 -46.5 -16.344 1 82.44 656 ARG A O 1
ATOM 5292 N N . GLU A 1 657 ? -12.969 -47.906 -14.672 1 71.31 657 GLU A N 1
ATOM 5293 C CA . GLU A 1 657 ? -14.125 -47.594 -13.844 1 71.31 657 GLU A CA 1
ATOM 5294 C C . GLU A 1 657 ? -14.102 -46.125 -13.43 1 71.31 657 GLU A C 1
ATOM 5296 O O . GLU A 1 657 ? -15.156 -45.5 -13.234 1 71.31 657 GLU A O 1
ATOM 5301 N N . ASP A 1 658 ? -12.969 -45.625 -13.422 1 67.44 658 ASP A N 1
ATOM 5302 C CA . ASP A 1 658 ? -12.844 -44.25 -12.961 1 67.44 658 ASP A CA 1
ATOM 5303 C C . ASP A 1 658 ? -12.992 -43.281 -14.117 1 67.44 658 ASP A C 1
ATOM 5305 O O . ASP A 1 658 ? -12.852 -42.062 -13.93 1 67.44 658 ASP A O 1
ATOM 5309 N N . GLY A 1 659 ? -13.242 -43.844 -15.203 1 70.19 659 GLY A N 1
ATOM 5310 C CA . GLY A 1 659 ? -13.508 -43 -16.359 1 70.19 659 GLY A CA 1
ATOM 5311 C C . GLY A 1 659 ? -12.266 -42.656 -17.156 1 70.19 659 GLY A C 1
ATOM 5312 O O . GLY A 1 659 ? -12.352 -42.062 -18.219 1 70.19 659 GLY A O 1
ATOM 5313 N N . ARG A 1 660 ? -11.133 -43.125 -16.641 1 77.62 660 ARG A N 1
ATOM 5314 C CA . ARG A 1 660 ? -9.891 -42.938 -17.391 1 77.62 660 ARG A CA 1
ATOM 5315 C C . ARG A 1 660 ? -9.703 -44.031 -18.438 1 77.62 660 ARG A C 1
ATOM 5317 O O . ARG A 1 660 ? -10.266 -45.125 -18.312 1 77.62 660 ARG A O 1
ATOM 5324 N N . PHE A 1 661 ? -8.992 -43.688 -19.406 1 83.19 661 PHE A N 1
ATOM 5325 C CA . PHE A 1 661 ? -8.633 -44.719 -20.375 1 83.19 661 PHE A CA 1
ATOM 5326 C C . PHE A 1 661 ? -7.684 -45.719 -19.766 1 83.19 661 PHE A C 1
ATOM 5328 O O . PHE A 1 661 ? -6.887 -45.375 -18.891 1 83.19 661 PHE A O 1
ATOM 5335 N N . GLU A 1 662 ? -7.82 -46.875 -20.234 1 84.38 662 GLU A N 1
ATOM 5336 C CA . GLU A 1 662 ? -6.949 -47.938 -19.766 1 84.38 662 GLU A CA 1
ATOM 5337 C C . GLU A 1 662 ? -5.504 -47.719 -20.188 1 84.38 662 GLU A C 1
ATOM 5339 O O . GLU A 1 662 ? -5.223 -47.531 -21.375 1 84.38 662 GLU A O 1
ATOM 5344 N N . ASP A 1 663 ? -4.645 -47.625 -19.203 1 82.69 663 ASP A N 1
ATOM 5345 C CA . ASP A 1 663 ? -3.252 -47.344 -19.516 1 82.69 663 ASP A CA 1
ATOM 5346 C C . ASP A 1 663 ? -2.336 -48.469 -19.047 1 82.69 663 ASP A C 1
ATOM 5348 O O . ASP A 1 663 ? -1.111 -48.344 -19.078 1 82.69 663 ASP A O 1
ATOM 5352 N N . SER A 1 664 ? -2.906 -49.5 -18.531 1 83.06 664 SER A N 1
ATOM 5353 C CA . SER A 1 664 ? -2.113 -50.625 -18.094 1 83.06 664 SER A CA 1
ATOM 5354 C C . SER A 1 664 ? -2.727 -51.969 -18.547 1 83.06 664 SER A C 1
ATOM 5356 O O . SER A 1 664 ? -3.184 -52.75 -17.734 1 83.06 664 SER A O 1
ATOM 5358 N N . PRO A 1 665 ? -2.576 -52.219 -19.75 1 85.69 665 PRO A N 1
ATOM 5359 C CA . PRO A 1 665 ? -3.178 -53.438 -20.266 1 85.69 665 PRO A CA 1
ATOM 5360 C C . PRO A 1 665 ? -2.381 -54.688 -19.875 1 85.69 665 PRO A C 1
ATOM 5362 O O . PRO A 1 665 ? -2.883 -55.812 -20.016 1 85.69 665 PRO A O 1
ATOM 5365 N N . ALA A 1 666 ? -1.177 -54.469 -19.438 1 83.75 666 ALA A N 1
ATOM 5366 C CA . ALA A 1 666 ? -0.33 -55.594 -19.062 1 83.75 666 ALA A CA 1
ATOM 5367 C C . ALA A 1 666 ? -0.537 -56 -17.609 1 83.75 666 ALA A C 1
ATOM 5369 O O . ALA A 1 666 ? -0.872 -55.125 -16.766 1 83.75 666 ALA A O 1
ATOM 5370 N N . THR A 1 667 ? -0.504 -57.188 -17.281 1 75.06 667 THR A N 1
ATOM 5371 C CA . THR A 1 667 ? -0.603 -57.719 -15.922 1 75.06 667 THR A CA 1
ATOM 5372 C C . THR A 1 667 ? 0.709 -57.5 -15.172 1 75.06 667 THR A C 1
ATOM 5374 O O . THR A 1 667 ? 1.783 -57.812 -15.688 1 75.06 667 THR A O 1
ATOM 5377 N N . THR A 1 668 ? 0.584 -56.719 -14.086 1 66.69 668 THR A N 1
ATOM 5378 C CA . THR A 1 668 ? 1.783 -56.375 -13.328 1 66.69 668 THR A CA 1
ATOM 5379 C C . THR A 1 668 ? 2.082 -57.469 -12.281 1 66.69 668 THR A C 1
ATOM 5381 O O . THR A 1 668 ? 3.219 -57.594 -11.828 1 66.69 668 THR A O 1
ATOM 5384 N N . LYS A 1 669 ? 0.985 -58.312 -11.695 1 65.75 669 LYS A N 1
ATOM 5385 C CA . LYS A 1 669 ? 1.119 -59.219 -10.57 1 65.75 669 LYS A CA 1
ATOM 5386 C C . LYS A 1 669 ? 1.38 -60.656 -11.055 1 65.75 669 LYS A C 1
ATOM 5388 O O . LYS A 1 669 ? 0.913 -61.031 -12.117 1 65.75 669 LYS A O 1
ATOM 5393 N N . GLY A 1 670 ? 2.27 -61.375 -10.375 1 64 670 GLY A N 1
ATOM 5394 C CA . GLY A 1 670 ? 2.52 -62.812 -10.539 1 64 670 GLY A CA 1
ATOM 5395 C C . GLY A 1 670 ? 3.797 -63.094 -11.305 1 64 670 GLY A C 1
ATOM 5396 O O . GLY A 1 670 ? 4.336 -62.219 -11.984 1 64 670 GLY A O 1
ATOM 5397 N N . GLU A 1 671 ? 4.41 -64.188 -11.133 1 61.5 671 GLU A N 1
ATOM 5398 C CA . GLU A 1 671 ? 5.676 -64.625 -11.711 1 61.5 671 GLU A CA 1
ATOM 5399 C C . GLU A 1 671 ? 5.621 -64.625 -13.234 1 61.5 671 GLU A C 1
ATOM 5401 O O . GLU A 1 671 ? 6.633 -64.438 -13.898 1 61.5 671 GLU A O 1
ATOM 5406 N N . LYS A 1 672 ? 4.484 -64.688 -13.914 1 69.12 672 LYS A N 1
ATOM 5407 C CA . LYS A 1 672 ? 4.387 -64.812 -15.367 1 69.12 672 LYS A CA 1
ATOM 5408 C C . LYS A 1 672 ? 3.729 -63.562 -15.945 1 69.12 672 LYS A C 1
ATOM 5410 O O . LYS A 1 672 ? 3.213 -63.562 -17.062 1 69.12 672 LYS A O 1
ATOM 5415 N N . GLY A 1 673 ? 3.756 -62.531 -15.242 1 84.62 673 GLY A N 1
ATOM 5416 C CA . GLY A 1 673 ? 3.24 -61.25 -15.734 1 84.62 673 GLY A CA 1
ATOM 5417 C C . GLY A 1 673 ? 4.102 -60.656 -16.828 1 84.62 673 GLY A C 1
ATOM 5418 O O . GLY A 1 673 ? 5.328 -60.75 -16.781 1 84.62 673 GLY A O 1
ATOM 5419 N N . GLU A 1 674 ? 3.488 -60.125 -17.906 1 89.06 674 GLU A N 1
ATOM 5420 C CA . GLU A 1 674 ? 4.195 -59.656 -19.094 1 89.06 674 GLU A CA 1
ATOM 5421 C C . GLU A 1 674 ? 5.203 -58.562 -18.734 1 89.06 674 GLU A C 1
ATOM 5423 O O . GLU A 1 674 ? 6.309 -58.531 -19.281 1 89.06 674 GLU A O 1
ATOM 5428 N N . LEU A 1 675 ? 4.875 -57.688 -17.812 1 89.81 675 LEU A N 1
ATOM 5429 C CA . LEU A 1 675 ? 5.773 -56.594 -17.469 1 89.81 675 LEU A CA 1
ATOM 5430 C C . LEU A 1 675 ? 6.988 -57.125 -16.688 1 89.81 675 LEU A C 1
ATOM 5432 O O . LEU A 1 675 ? 8.102 -56.625 -16.875 1 89.81 675 LEU A O 1
ATOM 5436 N N . LYS A 1 676 ? 6.719 -58.031 -15.805 1 88.94 676 LYS A N 1
ATOM 5437 C CA . LYS A 1 676 ? 7.84 -58.656 -15.086 1 88.94 676 LYS A CA 1
ATOM 5438 C C . LYS A 1 676 ? 8.797 -59.344 -16.047 1 88.94 676 LYS A C 1
ATOM 5440 O O . LYS A 1 676 ? 10.016 -59.188 -15.93 1 88.94 676 LYS A O 1
ATOM 5445 N N . VAL A 1 677 ? 8.258 -60.156 -16.938 1 92 677 VAL A N 1
ATOM 5446 C CA . VAL A 1 677 ? 9.07 -60.844 -17.938 1 92 677 VAL A CA 1
ATOM 5447 C C . VAL A 1 677 ? 9.852 -59.844 -18.766 1 92 677 VAL A C 1
ATOM 5449 O O . VAL A 1 677 ? 11.039 -60.031 -19.047 1 92 677 VAL A O 1
ATOM 5452 N N . ALA A 1 678 ? 9.156 -58.781 -19.141 1 93.31 678 ALA A N 1
ATOM 5453 C CA . ALA A 1 678 ? 9.797 -57.75 -19.953 1 93.31 678 ALA A CA 1
ATOM 5454 C C . ALA A 1 678 ? 10.969 -57.125 -19.203 1 93.31 678 ALA A C 1
ATOM 5456 O O . ALA A 1 678 ? 12.031 -56.875 -19.781 1 93.31 678 ALA A O 1
ATOM 5457 N N . ARG A 1 679 ? 10.805 -56.875 -17.938 1 91.81 679 ARG A N 1
ATOM 5458 C CA . ARG A 1 679 ? 11.852 -56.25 -17.141 1 91.81 679 ARG A CA 1
ATOM 5459 C C . ARG A 1 679 ? 13.039 -57.188 -16.953 1 91.81 679 ARG A C 1
ATOM 5461 O O . ARG A 1 679 ? 14.18 -56.75 -16.828 1 91.81 679 ARG A O 1
ATOM 5468 N N . GLU A 1 680 ? 12.75 -58.469 -16.969 1 91.5 680 GLU A N 1
ATOM 5469 C CA . GLU A 1 680 ? 13.805 -59.469 -16.797 1 91.5 680 GLU A CA 1
ATOM 5470 C C . GLU A 1 680 ? 14.672 -59.562 -18.062 1 91.5 680 GLU A C 1
ATOM 5472 O O . GLU A 1 680 ? 15.883 -59.719 -17.969 1 91.5 680 GLU A O 1
ATOM 5477 N N . VAL A 1 681 ? 14.023 -59.344 -19.172 1 93.25 681 VAL A N 1
ATOM 5478 C CA . VAL A 1 681 ? 14.758 -59.594 -20.406 1 93.25 681 VAL A CA 1
ATOM 5479 C C . VAL A 1 681 ? 15.297 -58.281 -20.953 1 93.25 681 VAL A C 1
ATOM 5481 O O . VAL A 1 681 ? 16.297 -58.281 -21.688 1 93.25 681 VAL A O 1
ATOM 5484 N N . ALA A 1 682 ? 14.586 -57.219 -20.75 1 93.25 682 ALA A N 1
ATOM 5485 C CA . ALA A 1 682 ? 14.969 -55.938 -21.328 1 93.25 682 ALA A CA 1
ATOM 5486 C C . ALA A 1 682 ? 16.094 -55.281 -20.531 1 93.25 682 ALA A C 1
ATOM 5488 O O . ALA A 1 682 ? 15.891 -54.281 -19.844 1 93.25 682 ALA A O 1
ATOM 5489 N N . LYS A 1 683 ? 17.25 -55.75 -20.719 1 92.12 683 LYS A N 1
ATOM 5490 C CA . LYS A 1 683 ? 18.422 -55.188 -20.016 1 92.12 683 LYS A CA 1
ATOM 5491 C C . LYS A 1 683 ? 19.141 -54.188 -20.875 1 92.12 683 LYS A C 1
ATOM 5493 O O . LYS A 1 683 ? 19.328 -53.031 -20.469 1 92.12 683 LYS A O 1
ATOM 5498 N N . ASP A 1 684 ? 19.484 -54.594 -22.094 1 90.69 684 ASP A N 1
ATOM 5499 C CA . ASP A 1 684 ? 20.25 -53.719 -22.984 1 90.69 684 ASP A CA 1
ATOM 5500 C C . ASP A 1 684 ? 19.438 -53.375 -24.234 1 90.69 684 ASP A C 1
ATOM 5502 O O . ASP A 1 684 ? 19.766 -52.406 -24.922 1 90.69 684 ASP A O 1
ATOM 5506 N N . ILE A 1 685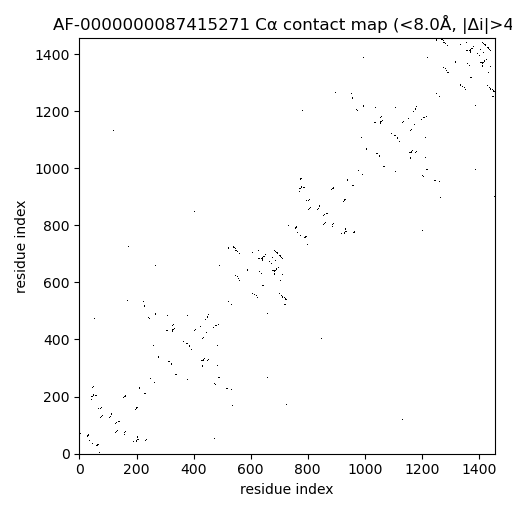 ? 18.5 -54.188 -24.625 1 93.81 685 ILE A N 1
ATOM 5507 C CA . ILE A 1 685 ? 17.594 -53.906 -25.75 1 93.81 685 ILE A CA 1
ATOM 5508 C C . ILE A 1 685 ? 16.156 -53.875 -25.25 1 93.81 685 ILE A C 1
ATOM 5510 O O . ILE A 1 685 ? 15.828 -54.469 -24.219 1 93.81 685 ILE A O 1
ATOM 5514 N N . PRO A 1 686 ? 15.281 -53.188 -25.984 1 95.38 686 PRO A N 1
ATOM 5515 C CA . PRO A 1 686 ? 13.906 -53.031 -25.484 1 95.38 686 PRO A CA 1
ATOM 5516 C C . PRO A 1 686 ? 13.078 -54.312 -25.641 1 95.38 686 PRO A C 1
ATOM 5518 O O . PRO A 1 686 ? 13.492 -55.25 -26.344 1 95.38 686 PRO A O 1
ATOM 5521 N N . ALA A 1 687 ? 12 -54.375 -24.938 1 96.62 687 ALA A N 1
ATOM 5522 C CA . ALA A 1 687 ? 11.039 -55.438 -25.047 1 96.62 687 ALA A CA 1
ATOM 5523 C C . ALA A 1 687 ? 9.703 -54.969 -25.578 1 96.62 687 ALA A C 1
ATOM 5525 O O . ALA A 1 687 ? 9.188 -53.938 -25.141 1 96.62 687 ALA A O 1
ATOM 5526 N N . LEU A 1 688 ? 9.219 -55.594 -26.562 1 97.12 688 LEU A N 1
ATOM 5527 C CA . LEU A 1 688 ? 7.922 -55.312 -27.156 1 97.12 688 LEU A CA 1
ATOM 5528 C C . LEU A 1 688 ? 6.879 -56.344 -26.703 1 97.12 688 LEU A C 1
ATOM 5530 O O . LEU A 1 688 ? 6.973 -57.5 -27.031 1 97.12 688 LEU A O 1
ATOM 5534 N N . ILE A 1 689 ? 5.91 -55.844 -25.953 1 95.81 689 ILE A N 1
ATOM 5535 C CA . ILE A 1 689 ? 4.805 -56.688 -25.516 1 95.81 689 ILE A CA 1
ATOM 5536 C C . ILE A 1 689 ? 3.639 -56.562 -26.484 1 95.81 689 ILE A C 1
ATOM 5538 O O . ILE A 1 689 ? 3.217 -55.438 -26.812 1 95.81 689 ILE A O 1
ATOM 5542 N N . LEU A 1 690 ? 3.191 -57.656 -26.984 1 96.06 690 LEU A N 1
ATOM 5543 C CA . LEU A 1 690 ? 2.037 -57.688 -27.875 1 96.06 690 LEU A CA 1
ATOM 5544 C C . LEU A 1 690 ? 0.881 -58.438 -27.25 1 96.06 690 LEU A C 1
ATOM 5546 O O . LEU A 1 690 ? 0.959 -59.656 -27.078 1 96.06 690 LEU A O 1
ATOM 5550 N N . LEU A 1 691 ? -0.182 -57.75 -26.984 1 94.94 691 LEU A N 1
ATOM 5551 C CA . LEU A 1 691 ? -1.342 -58.344 -26.328 1 94.94 691 LEU A CA 1
ATOM 5552 C C . LEU A 1 691 ? -2.525 -58.438 -27.297 1 94.94 691 LEU A C 1
ATOM 5554 O O . LEU A 1 691 ? -3.045 -57.406 -27.719 1 94.94 691 LEU A O 1
ATOM 5558 N N . GLN A 1 692 ? -2.977 -59.625 -27.547 1 94.38 692 GLN A N 1
ATOM 5559 C CA . GLN A 1 692 ? -4.156 -59.781 -28.391 1 94.38 692 GLN A CA 1
ATOM 5560 C C . GLN A 1 692 ? -5.438 -59.625 -27.578 1 94.38 692 GLN A C 1
ATOM 5562 O O . GLN A 1 692 ? -5.676 -60.375 -26.625 1 94.38 692 GLN A O 1
ATOM 5567 N N . GLN A 1 693 ? -6.172 -58.656 -27.938 1 95.19 693 GLN A N 1
ATOM 5568 C CA . GLN A 1 693 ? -7.457 -58.406 -27.312 1 95.19 693 GLN A CA 1
ATOM 5569 C C . GLN A 1 693 ? -8.609 -58.906 -28.172 1 95.19 693 GLN A C 1
ATOM 5571 O O . GLN A 1 693 ? -8.57 -58.812 -29.391 1 95.19 693 GLN A O 1
ATOM 5576 N N . ASN A 1 694 ? -9.609 -59.375 -27.516 1 94.44 694 ASN A N 1
ATOM 5577 C CA . ASN A 1 694 ? -10.758 -59.875 -28.266 1 94.44 694 ASN A CA 1
ATOM 5578 C C . ASN A 1 694 ? -11.617 -58.75 -28.797 1 94.44 694 ASN A C 1
ATOM 5580 O O . ASN A 1 694 ? -12.391 -58.938 -29.734 1 94.44 694 ASN A O 1
ATOM 5584 N N . GLY A 1 695 ? -11.508 -57.562 -28.234 1 94.31 695 GLY A N 1
ATOM 5585 C CA . GLY A 1 695 ? -12.156 -56.375 -28.766 1 94.31 695 GLY A CA 1
ATOM 5586 C C . GLY A 1 695 ? -13.664 -56.375 -28.609 1 94.31 695 GLY A C 1
ATOM 5587 O O . GLY A 1 695 ? -14.391 -55.938 -29.484 1 94.31 695 GLY A O 1
ATOM 5588 N N . LYS A 1 696 ? -14.125 -56.781 -27.5 1 93.94 696 LYS A N 1
ATOM 5589 C CA . LYS A 1 696 ? -15.562 -56.938 -27.266 1 93.94 696 LYS A CA 1
ATOM 5590 C C . LYS A 1 696 ? -16.234 -55.562 -27.188 1 93.94 696 LYS A C 1
ATOM 5592 O O . LYS A 1 696 ? -15.648 -54.594 -26.656 1 93.94 696 LYS A O 1
ATOM 5597 N N . GLU A 1 697 ? -17.438 -55.469 -27.641 1 93.38 697 GLU A N 1
ATOM 5598 C CA . GLU A 1 697 ? -18.203 -54.219 -27.625 1 93.38 697 GLU A CA 1
ATOM 5599 C C . GLU A 1 697 ? -18.547 -53.781 -26.203 1 93.38 697 GLU A C 1
ATOM 5601 O O . GLU A 1 697 ? -18.609 -52.594 -25.906 1 93.38 697 GLU A O 1
ATOM 5606 N N . GLU A 1 698 ? -18.734 -54.75 -25.375 1 91.12 698 GLU A N 1
ATOM 5607 C CA . GLU A 1 698 ? -19.078 -54.469 -23.984 1 91.12 698 GLU A CA 1
ATOM 5608 C C . GLU A 1 698 ? -17.938 -53.75 -23.281 1 91.12 698 GLU A C 1
ATOM 5610 O O . GLU A 1 698 ? -18.172 -53.031 -22.297 1 91.12 698 GLU A O 1
ATOM 5615 N N . ASN A 1 699 ? -16.812 -53.938 -23.844 1 92.5 699 ASN A N 1
ATOM 5616 C CA . ASN A 1 699 ? -15.641 -53.312 -23.219 1 92.5 699 ASN A CA 1
ATOM 5617 C C . ASN A 1 699 ? -15.273 -52 -23.906 1 92.5 699 ASN A C 1
ATOM 5619 O O . ASN A 1 699 ? -14.18 -51.469 -23.688 1 92.5 699 ASN A O 1
ATOM 5623 N N . GLY A 1 700 ? -16.125 -51.5 -24.766 1 91.25 700 GLY A N 1
ATOM 5624 C CA . GLY A 1 700 ? -15.93 -50.188 -25.375 1 91.25 700 GLY A CA 1
ATOM 5625 C C . GLY A 1 700 ? -15.25 -50.281 -26.734 1 91.25 700 GLY A C 1
ATOM 5626 O O . GLY A 1 700 ? -14.898 -49.25 -27.312 1 91.25 700 GLY A O 1
ATOM 5627 N N . TRP A 1 701 ? -15.078 -51.469 -27.219 1 94.31 701 TRP A N 1
ATOM 5628 C CA . TRP A 1 701 ? -14.414 -51.656 -28.5 1 94.31 701 TRP A CA 1
ATOM 5629 C C . TRP A 1 701 ? -15.438 -51.938 -29.609 1 94.31 701 TRP A C 1
ATOM 5631 O O . TRP A 1 701 ? -16.594 -51.531 -29.484 1 94.31 701 TRP A O 1
ATOM 5641 N N . ARG A 1 702 ? -15.07 -52.469 -30.781 1 94.25 702 ARG A N 1
ATOM 5642 C CA . ARG A 1 702 ? -15.992 -52.562 -31.906 1 94.25 702 ARG A CA 1
ATOM 5643 C C . ARG A 1 702 ? -16.141 -54.031 -32.344 1 94.25 702 ARG A C 1
ATOM 5645 O O . ARG A 1 702 ? -16.312 -54.281 -33.531 1 94.25 702 ARG A O 1
ATOM 5652 N N . GLY A 1 703 ? -15.891 -55.031 -31.469 1 93.06 703 GLY A N 1
ATOM 5653 C CA . GLY A 1 703 ? -16.234 -56.406 -31.703 1 93.06 703 GLY A CA 1
ATOM 5654 C C . GLY A 1 703 ? -15.234 -57.125 -32.594 1 93.06 703 GLY A C 1
ATOM 5655 O O . GLY A 1 703 ? -15.57 -58.156 -33.219 1 93.06 703 GLY A O 1
ATOM 5656 N N . CYS A 1 704 ? -14.125 -56.625 -32.844 1 94.69 704 CYS A N 1
ATOM 5657 C CA . CYS A 1 704 ? -13.055 -57.25 -33.625 1 94.69 704 CYS A CA 1
ATOM 5658 C C . CYS A 1 704 ? -11.773 -57.375 -32.781 1 94.69 704 CYS A C 1
ATOM 5660 O O . CYS A 1 704 ? -11.414 -56.438 -32.094 1 94.69 704 CYS A O 1
ATOM 5662 N N . PRO A 1 705 ? -11.219 -58.531 -32.875 1 95.38 705 PRO A N 1
ATOM 5663 C CA . PRO A 1 705 ? -9.945 -58.656 -32.156 1 95.38 705 PRO A CA 1
ATOM 5664 C C . PRO A 1 705 ? -8.883 -57.688 -32.656 1 95.38 705 PRO A C 1
ATOM 5666 O O . PRO A 1 705 ? -8.922 -57.281 -33.844 1 95.38 705 PRO A O 1
ATOM 5669 N N . PHE A 1 706 ? -7.973 -57.281 -31.828 1 96.19 706 PHE A N 1
ATOM 5670 C CA . PHE A 1 706 ? -6.883 -56.375 -32.188 1 96.19 706 PHE A CA 1
ATOM 5671 C C . PHE A 1 706 ? -5.668 -56.594 -31.312 1 96.19 706 PHE A C 1
ATOM 5673 O O . PHE A 1 706 ? -5.738 -57.375 -30.328 1 96.19 706 PHE A O 1
ATOM 5680 N N . TRP A 1 707 ? -4.547 -56.031 -31.672 1 96.5 707 TRP A N 1
ATOM 5681 C CA . TRP A 1 707 ? -3.312 -56.156 -30.891 1 96.5 707 TRP A CA 1
ATOM 5682 C C . TRP A 1 707 ? -2.961 -54.844 -30.203 1 96.5 707 TRP A C 1
ATOM 5684 O O . TRP A 1 707 ? -3.055 -53.781 -30.812 1 96.5 707 TRP A O 1
ATOM 5694 N N . TRP A 1 708 ? -2.658 -54.875 -28.938 1 96.06 708 TRP A N 1
ATOM 5695 C CA . TRP A 1 708 ? -2.246 -53.75 -28.109 1 96.06 708 TRP A CA 1
ATOM 5696 C C . TRP A 1 708 ? -0.757 -53.812 -27.797 1 96.06 708 TRP A C 1
ATOM 5698 O O . TRP A 1 708 ? -0.333 -54.656 -26.984 1 96.06 708 TRP A O 1
ATOM 5708 N N . PRO A 1 709 ? 0.066 -52.969 -28.406 1 96.56 709 PRO A N 1
ATOM 5709 C CA . PRO A 1 709 ? 1.516 -53.062 -28.203 1 96.56 709 PRO A CA 1
ATOM 5710 C C . PRO A 1 709 ? 1.993 -52.25 -27 1 96.56 709 PRO A C 1
ATOM 5712 O O . PRO A 1 709 ? 1.422 -51.219 -26.688 1 96.56 709 PRO A O 1
ATOM 5715 N N . ILE A 1 710 ? 3.02 -52.688 -26.281 1 95.69 710 ILE A N 1
ATOM 5716 C CA . ILE A 1 710 ? 3.705 -52 -25.203 1 95.69 710 ILE A CA 1
ATOM 5717 C C . ILE A 1 710 ? 5.215 -52.125 -25.391 1 95.69 710 ILE A C 1
ATOM 5719 O O . ILE A 1 710 ? 5.746 -53.219 -25.5 1 95.69 710 ILE A O 1
ATOM 5723 N N . LEU A 1 711 ? 5.859 -51.062 -25.5 1 95.31 711 LEU A N 1
ATOM 5724 C CA . LEU A 1 711 ? 7.32 -51.031 -25.547 1 95.31 711 LEU A CA 1
ATOM 5725 C C . LEU A 1 711 ? 7.91 -50.75 -24.172 1 95.31 711 LEU A C 1
ATOM 5727 O O . LEU A 1 711 ? 7.523 -49.812 -23.516 1 95.31 711 LEU A O 1
ATOM 5731 N N . VAL A 1 712 ? 8.75 -51.562 -23.719 1 94.44 712 VAL A N 1
ATOM 5732 C CA . VAL A 1 712 ? 9.438 -51.344 -22.438 1 94.44 712 VAL A CA 1
ATOM 5733 C C . VAL A 1 712 ? 10.914 -51.062 -22.688 1 94.44 712 VAL A C 1
ATOM 5735 O O . VAL A 1 712 ? 11.617 -51.875 -23.312 1 94.44 712 VAL A O 1
ATOM 5738 N N . THR A 1 713 ? 11.336 -49.969 -22.188 1 92.31 713 THR A N 1
ATOM 5739 C CA . THR A 1 713 ? 12.727 -49.562 -22.375 1 92.31 713 THR A CA 1
ATOM 5740 C C . THR A 1 713 ? 13.641 -50.438 -21.484 1 92.31 713 THR A C 1
ATOM 5742 O O . THR A 1 713 ? 13.219 -50.906 -20.422 1 92.31 713 THR A O 1
ATOM 5745 N N . PRO A 1 714 ? 14.867 -50.562 -21.922 1 93.25 714 PRO A N 1
ATOM 5746 C CA . PRO A 1 714 ? 15.797 -51.438 -21.172 1 93.25 714 PRO A CA 1
ATOM 5747 C C . PRO A 1 714 ? 16.219 -50.812 -19.844 1 93.25 714 PRO A C 1
ATOM 5749 O O . PRO A 1 714 ? 16.109 -49.625 -19.641 1 93.25 714 PRO A O 1
ATOM 5752 N N . GLU A 1 715 ? 16.703 -51.625 -18.969 1 90.62 715 GLU A N 1
ATOM 5753 C CA . GLU A 1 715 ? 17.203 -51.25 -17.656 1 90.62 715 GLU A CA 1
ATOM 5754 C C . GLU A 1 715 ? 18.359 -50.25 -17.766 1 90.62 715 GLU A C 1
ATOM 5756 O O . GLU A 1 715 ? 18.469 -49.344 -16.938 1 90.62 715 GLU A O 1
ATOM 5761 N N . ASN A 1 716 ? 19.188 -50.375 -18.688 1 84.88 716 ASN A N 1
ATOM 5762 C CA . ASN A 1 716 ? 20.391 -49.594 -18.797 1 84.88 716 ASN A CA 1
ATOM 5763 C C . ASN A 1 716 ? 20.203 -48.438 -19.781 1 84.88 716 ASN A C 1
ATOM 5765 O O . ASN A 1 716 ? 21.188 -47.906 -20.328 1 84.88 716 ASN A O 1
ATOM 5769 N N . THR A 1 717 ? 19.031 -48.062 -20 1 82.94 717 THR A N 1
ATOM 5770 C CA . THR A 1 717 ? 18.75 -46.938 -20.891 1 82.94 717 THR A CA 1
ATOM 5771 C C . THR A 1 717 ? 19.297 -45.656 -20.312 1 82.94 717 THR A C 1
ATOM 5773 O O . THR A 1 717 ? 18.984 -45.312 -19.172 1 82.94 717 THR A O 1
ATOM 5776 N N . PRO A 1 718 ? 20.203 -44.938 -21.031 1 74.81 718 PRO A N 1
ATOM 5777 C CA . PRO A 1 718 ? 20.562 -43.594 -20.578 1 74.81 718 PRO A CA 1
ATOM 5778 C C . PRO A 1 718 ? 19.422 -42.594 -20.734 1 74.81 718 PRO A C 1
ATOM 5780 O O . PRO A 1 718 ? 18.391 -42.906 -21.328 1 74.81 718 PRO A O 1
ATOM 5783 N N . THR A 1 719 ? 19.656 -41.469 -20.094 1 76.06 719 THR A N 1
ATOM 5784 C CA . THR A 1 719 ? 18.641 -40.438 -20.266 1 76.06 719 THR A CA 1
ATOM 5785 C C . THR A 1 719 ? 18.688 -39.844 -21.672 1 76.06 719 THR A C 1
ATOM 5787 O O . THR A 1 719 ? 19.656 -39.219 -22.078 1 76.06 719 THR A O 1
ATOM 5790 N N . VAL A 1 720 ? 17.641 -40.219 -22.406 1 75.88 720 VAL A N 1
ATOM 5791 C CA . VAL A 1 720 ? 17.547 -39.781 -23.812 1 75.88 720 VAL A CA 1
ATOM 5792 C C . VAL A 1 720 ? 16.219 -39.062 -24.031 1 75.88 720 VAL A C 1
ATOM 5794 O O . VAL A 1 720 ? 15.188 -39.438 -23.5 1 75.88 720 VAL A O 1
ATOM 5797 N N . VAL A 1 721 ? 16.438 -37.969 -24.703 1 77.12 721 VAL A N 1
ATOM 5798 C CA . VAL A 1 721 ? 15.242 -37.219 -25.094 1 77.12 721 VAL A CA 1
ATOM 5799 C C . VAL A 1 721 ? 15.031 -37.312 -26.609 1 77.12 721 VAL A C 1
ATOM 5801 O O . VAL A 1 721 ? 15.922 -37 -27.391 1 77.12 721 VAL A O 1
ATOM 5804 N N . PHE A 1 722 ? 13.898 -37.844 -26.953 1 74.88 722 PHE A N 1
ATOM 5805 C CA . PHE A 1 722 ? 13.539 -37.969 -28.359 1 74.88 722 PHE A CA 1
ATOM 5806 C C . PHE A 1 722 ? 12.469 -36.969 -28.75 1 74.88 722 PHE A C 1
ATOM 5808 O O . PHE A 1 722 ? 11.492 -36.781 -28.016 1 74.88 722 PHE A O 1
ATOM 5815 N N . SER A 1 723 ? 12.766 -36.25 -29.844 1 72.94 723 SER A N 1
ATOM 5816 C CA . SER A 1 723 ? 11.75 -35.344 -30.391 1 72.94 723 SER A CA 1
ATOM 5817 C C . SER A 1 723 ? 11.273 -35.812 -31.766 1 72.94 723 SER A C 1
ATOM 5819 O O . SER A 1 723 ? 12.086 -36.062 -32.656 1 72.94 723 SER A O 1
ATOM 5821 N N . SER A 1 724 ? 9.953 -36 -31.953 1 66.12 724 SER A N 1
ATOM 5822 C CA . SER A 1 724 ? 9.414 -36.438 -33.219 1 66.12 724 SER A CA 1
ATOM 5823 C C . SER A 1 724 ? 9.398 -35.312 -34.25 1 66.12 724 SER A C 1
ATOM 5825 O O . SER A 1 724 ? 9.32 -35.562 -35.469 1 66.12 724 SER A O 1
ATOM 5827 N N . LYS A 1 725 ? 9.266 -34.125 -33.844 1 62.91 725 LYS A N 1
ATOM 5828 C CA . LYS A 1 725 ? 9.273 -32.969 -34.719 1 62.91 725 LYS A CA 1
ATOM 5829 C C . LYS A 1 725 ? 10.359 -31.969 -34.344 1 62.91 725 LYS A C 1
ATOM 5831 O O . LYS A 1 725 ? 10.766 -31.906 -33.188 1 62.91 725 LYS A O 1
ATOM 5836 N N . SER A 1 726 ? 11.094 -31.531 -35.344 1 56.56 726 SER A N 1
ATOM 5837 C CA . SER A 1 726 ? 12.055 -30.469 -35.062 1 56.56 726 SER A CA 1
ATOM 5838 C C . SER A 1 726 ? 11.5 -29.109 -35.469 1 56.56 726 SER A C 1
ATOM 5840 O O . SER A 1 726 ? 10.703 -29 -36.375 1 56.56 726 SER A O 1
ATOM 5842 N N . ALA A 1 727 ? 11.727 -28.078 -34.594 1 51.78 727 ALA A N 1
ATOM 5843 C CA . ALA A 1 727 ? 11.391 -26.719 -35 1 51.78 727 ALA A CA 1
ATOM 5844 C C . ALA A 1 727 ? 12.164 -26.297 -36.25 1 51.78 727 ALA A C 1
ATOM 5846 O O . ALA A 1 727 ? 13.352 -26.594 -36.375 1 51.78 727 ALA A O 1
ATOM 5847 N N . GLU A 1 728 ? 11.531 -26.125 -37.594 1 47.5 728 GLU A N 1
ATOM 5848 C CA . GLU A 1 728 ? 12.18 -25.641 -38.812 1 47.5 728 GLU A CA 1
ATOM 5849 C C . GLU A 1 728 ? 12.898 -24.312 -38.562 1 47.5 728 GLU A C 1
ATOM 5851 O O . GLU A 1 728 ? 12.43 -23.484 -37.781 1 47.5 728 GLU A O 1
ATOM 5856 N N . MET B 1 1 ? -37.875 7.793 29.781 1 30.7 1 MET B N 1
ATOM 5857 C CA . MET B 1 1 ? -36.781 7.777 28.797 1 30.7 1 MET B CA 1
ATOM 5858 C C . MET B 1 1 ? -35.812 6.641 29.094 1 30.7 1 MET B C 1
ATOM 5860 O O . MET B 1 1 ? -35.219 6.586 30.156 1 30.7 1 MET B O 1
ATOM 5864 N N . GLN B 1 2 ? -36.062 5.434 28.828 1 37.94 2 GLN B N 1
ATOM 5865 C CA . GLN B 1 2 ? -35.406 4.215 29.25 1 37.94 2 GLN B CA 1
ATOM 5866 C C . GLN B 1 2 ? -33.875 4.324 29.031 1 37.94 2 GLN B C 1
ATOM 5868 O O . GLN B 1 2 ? -33.438 4.691 27.953 1 37.94 2 GLN B O 1
ATOM 5873 N N . ALA B 1 3 ? -33.156 4.512 30.062 1 48.28 3 ALA B N 1
ATOM 5874 C CA . ALA B 1 3 ? -31.703 4.699 30.125 1 48.28 3 ALA B CA 1
ATOM 5875 C C . ALA B 1 3 ? -31 3.697 29.219 1 48.28 3 ALA B C 1
ATOM 5877 O O . ALA B 1 3 ? -31.109 2.484 29.422 1 48.28 3 ALA B O 1
ATOM 5878 N N . THR B 1 4 ? -30.781 3.947 27.844 1 65 4 THR B N 1
ATOM 5879 C CA . THR B 1 4 ? -30.156 3.076 26.859 1 65 4 THR B CA 1
ATOM 5880 C C . THR B 1 4 ? -28.812 2.551 27.359 1 65 4 THR B C 1
ATOM 5882 O O . THR B 1 4 ? -27.953 3.328 27.797 1 65 4 THR B O 1
ATOM 5885 N N . MET B 1 5 ? -28.781 1.321 27.828 1 81.38 5 MET B N 1
ATOM 5886 C CA . MET B 1 5 ? -27.562 0.674 28.312 1 81.38 5 MET B CA 1
ATOM 5887 C C . MET B 1 5 ? -26.594 0.43 27.172 1 81.38 5 MET B C 1
ATOM 5889 O O . MET B 1 5 ? -26.938 -0.231 26.188 1 81.38 5 MET B O 1
ATOM 5893 N N . LEU B 1 6 ? -25.469 1.324 27.156 1 91.94 6 LEU B N 1
ATOM 5894 C CA . LEU B 1 6 ? -24.422 1.241 26.156 1 91.94 6 LEU B CA 1
ATOM 5895 C C . LEU B 1 6 ? -23.594 -0.029 26.344 1 91.94 6 LEU B C 1
ATOM 5897 O O . LEU B 1 6 ? -23.172 -0.346 27.469 1 91.94 6 LEU B O 1
ATOM 5901 N N . ASN B 1 7 ? -23.5 -0.819 25.328 1 96.19 7 ASN B N 1
ATOM 5902 C CA . ASN B 1 7 ? -22.594 -1.97 25.344 1 96.19 7 ASN B CA 1
ATOM 5903 C C . ASN B 1 7 ? -21.141 -1.553 25.125 1 96.19 7 ASN B C 1
ATOM 5905 O O . ASN B 1 7 ? -20.688 -1.443 23.984 1 96.19 7 ASN B O 1
ATOM 5909 N N . THR B 1 8 ? -20.359 -1.444 26.219 1 95.62 8 THR B N 1
ATOM 5910 C CA . THR B 1 8 ? -18.984 -0.989 26.125 1 95.62 8 THR B CA 1
ATOM 5911 C C . THR B 1 8 ? -18.016 -2.176 26.062 1 95.62 8 THR B C 1
ATOM 5913 O O . THR B 1 8 ? -16.812 -1.994 25.969 1 95.62 8 THR B O 1
ATOM 5916 N N . LYS B 1 9 ? -18.562 -3.402 26.094 1 94.62 9 LYS B N 1
ATOM 5917 C CA . LYS B 1 9 ? -17.719 -4.594 26.094 1 94.62 9 LYS B CA 1
ATOM 5918 C C . LYS B 1 9 ? -17.906 -5.395 24.812 1 94.62 9 LYS B C 1
ATOM 5920 O O . LYS B 1 9 ? -17.656 -6.605 24.781 1 94.62 9 LYS B O 1
ATOM 5925 N N . GLY B 1 10 ? -18.312 -4.676 23.859 1 96 10 GLY B N 1
ATOM 5926 C CA . GLY B 1 10 ? -18.547 -5.336 22.578 1 96 10 GLY B CA 1
ATOM 5927 C C . GLY B 1 10 ? -17.266 -5.727 21.859 1 96 10 GLY B C 1
ATOM 5928 O O . GLY B 1 10 ? -16.172 -5.355 22.297 1 96 10 GLY B O 1
ATOM 5929 N N . TYR B 1 11 ? -17.406 -6.414 20.797 1 95.62 11 TYR B N 1
ATOM 5930 C CA . TYR B 1 11 ? -16.312 -7.004 20.016 1 95.62 11 TYR B CA 1
ATOM 5931 C C . TYR B 1 11 ? -15.422 -5.922 19.422 1 95.62 11 TYR B C 1
ATOM 5933 O O . TYR B 1 11 ? -14.195 -5.992 19.531 1 95.62 11 TYR B O 1
ATOM 5941 N N . PHE B 1 12 ? -15.914 -4.926 18.844 1 97.12 12 PHE B N 1
ATOM 5942 C CA . PHE B 1 12 ? -15.172 -3.906 18.109 1 97.12 12 PHE B CA 1
ATOM 5943 C C . PHE B 1 12 ? -14.484 -2.943 19.078 1 97.12 12 PHE B C 1
ATOM 5945 O O . PHE B 1 12 ? -13.266 -2.764 19.031 1 97.12 12 PHE B O 1
ATOM 5952 N N . TYR B 1 13 ? -15.219 -2.393 20.031 1 97.5 13 TYR B N 1
ATOM 5953 C CA . TYR B 1 13 ? -14.742 -1.34 20.922 1 97.5 13 TYR B CA 1
ATOM 5954 C C . TYR B 1 13 ? -13.68 -1.876 21.875 1 97.5 13 TYR B C 1
ATOM 5956 O O . TYR B 1 13 ? -12.641 -1.243 22.078 1 97.5 13 TYR B O 1
ATOM 5964 N N . SER B 1 14 ? -13.945 -3.031 22.469 1 96.62 14 SER B N 1
ATOM 5965 C CA . SER B 1 14 ? -12.992 -3.607 23.406 1 96.62 14 SER B CA 1
ATOM 5966 C C . SER B 1 14 ? -11.648 -3.871 22.734 1 96.62 14 SER B C 1
ATOM 5968 O O . SER B 1 14 ? -10.594 -3.652 23.344 1 96.62 14 SER B O 1
ATOM 5970 N N . HIS B 1 15 ? -11.711 -4.324 21.516 1 95.88 15 HIS B N 1
ATOM 5971 C CA . HIS B 1 15 ? -10.484 -4.59 20.766 1 95.88 15 HIS B CA 1
ATOM 5972 C C . HIS B 1 15 ? -9.719 -3.301 20.5 1 95.88 15 HIS B C 1
ATOM 5974 O O . HIS B 1 15 ? -8.5 -3.258 20.656 1 95.88 15 HIS B O 1
ATOM 5980 N N . LEU B 1 16 ? -10.375 -2.252 20.062 1 96.06 16 LEU B N 1
ATOM 5981 C CA . LEU B 1 16 ? -9.711 -0.997 19.719 1 96.06 16 LEU B CA 1
ATOM 5982 C C . LEU B 1 16 ? -9.148 -0.329 20.969 1 96.06 16 LEU B C 1
ATOM 5984 O O . LEU B 1 16 ? -8.102 0.319 20.906 1 96.06 16 LEU B O 1
ATOM 5988 N N . VAL B 1 17 ? -9.891 -0.464 22.094 1 96 17 VAL B N 1
ATOM 5989 C CA . VAL B 1 17 ? -9.406 0.101 23.344 1 96 17 VAL B CA 1
ATOM 5990 C C . VAL B 1 17 ? -8.047 -0.494 23.703 1 96 17 VAL B C 1
ATOM 5992 O O . VAL B 1 17 ? -7.129 0.228 24.094 1 96 17 VAL B O 1
ATOM 5995 N N . LYS B 1 18 ? -7.926 -1.752 23.5 1 94.38 18 LYS B N 1
ATOM 5996 C CA . LYS B 1 18 ? -6.672 -2.443 23.797 1 94.38 18 LYS B CA 1
ATOM 5997 C C . LYS B 1 18 ? -5.609 -2.127 22.75 1 94.38 18 LYS B C 1
ATOM 5999 O O . LYS B 1 18 ? -4.477 -1.786 23.094 1 94.38 18 LYS B O 1
ATOM 6004 N N . LYS B 1 19 ? -5.988 -2.209 21.469 1 93.56 19 LYS B N 1
ATOM 6005 C CA . LYS B 1 19 ? -5.055 -2.018 20.375 1 93.56 19 LYS B CA 1
ATOM 6006 C C . LYS B 1 19 ? -4.477 -0.604 20.375 1 93.56 19 LYS B C 1
ATOM 6008 O O . LYS B 1 19 ? -3.279 -0.417 20.156 1 93.56 19 LYS B O 1
ATOM 6013 N N . ASN B 1 20 ? -5.348 0.386 20.609 1 92.31 20 ASN B N 1
ATOM 6014 C CA . ASN B 1 20 ? -4.941 1.781 20.484 1 92.31 20 ASN B CA 1
ATOM 6015 C C . ASN B 1 20 ? -4.629 2.402 21.844 1 92.31 20 ASN B C 1
ATOM 6017 O O . ASN B 1 20 ? -4.324 3.592 21.922 1 92.31 20 ASN B O 1
ATOM 6021 N N . ASN B 1 21 ? -4.777 1.668 22.984 1 92.44 21 ASN B N 1
ATOM 6022 C CA . ASN B 1 21 ? -4.484 2.141 24.328 1 92.44 21 ASN B CA 1
ATOM 6023 C C . ASN B 1 21 ? -5.227 3.439 24.641 1 92.44 21 ASN B C 1
ATOM 6025 O O . ASN B 1 21 ? -4.605 4.438 25.016 1 92.44 21 ASN B O 1
ATOM 6029 N N . TYR B 1 22 ? -6.527 3.424 24.5 1 93.75 22 TYR B N 1
ATOM 6030 C CA . TYR B 1 22 ? -7.336 4.602 24.797 1 93.75 22 TYR B CA 1
ATOM 6031 C C . TYR B 1 22 ? -7.227 4.98 26.266 1 93.75 22 TYR B C 1
ATOM 6033 O O . TYR B 1 22 ? -7.371 4.129 27.141 1 93.75 22 TYR B O 1
ATOM 6041 N N . THR B 1 23 ? -6.957 6.27 26.547 1 92.81 23 THR B N 1
ATOM 6042 C CA . THR B 1 23 ? -6.957 6.766 27.922 1 92.81 23 THR B CA 1
ATOM 6043 C C . THR B 1 23 ? -8.375 6.789 28.484 1 92.81 23 THR B C 1
ATOM 6045 O O . THR B 1 23 ? -9.352 6.688 27.734 1 92.81 23 THR B O 1
ATOM 6048 N N . LEU B 1 24 ? -8.5 6.918 29.766 1 94.38 24 LEU B N 1
ATOM 6049 C CA . LEU B 1 24 ? -9.805 6.961 30.422 1 94.38 24 LEU B CA 1
ATOM 6050 C C . LEU B 1 24 ? -10.609 8.164 29.938 1 94.38 24 LEU B C 1
ATOM 6052 O O . LEU B 1 24 ? -11.82 8.047 29.703 1 94.38 24 LEU B O 1
ATOM 6056 N N . ASP B 1 25 ? -9.945 9.305 29.766 1 94 25 ASP B N 1
ATOM 6057 C CA . ASP B 1 25 ? -10.625 10.508 29.297 1 94 25 ASP B CA 1
ATOM 6058 C C . ASP B 1 25 ? -11.172 10.32 27.891 1 94 25 ASP B C 1
ATOM 6060 O O . ASP B 1 25 ? -12.289 10.766 27.594 1 94 25 ASP B O 1
ATOM 6064 N N . LEU B 1 26 ? -10.359 9.742 27.078 1 94.62 26 LEU B N 1
ATOM 6065 C CA . LEU B 1 26 ? -10.789 9.516 25.703 1 94.62 26 LEU B CA 1
ATOM 6066 C C . LEU B 1 26 ? -11.953 8.531 25.656 1 94.62 26 LEU B C 1
ATOM 6068 O O . LEU B 1 26 ? -12.898 8.719 24.891 1 94.62 26 LEU B O 1
ATOM 6072 N N . ARG B 1 27 ? -11.914 7.473 26.469 1 96.88 27 ARG B N 1
ATOM 6073 C CA . ARG B 1 27 ? -13 6.504 26.531 1 96.88 27 ARG B CA 1
ATOM 6074 C C . ARG B 1 27 ? -14.305 7.168 26.969 1 96.88 27 ARG B C 1
ATOM 6076 O O . ARG B 1 27 ? -15.359 6.898 26.406 1 96.88 27 ARG B O 1
ATOM 6083 N N . THR B 1 28 ? -14.188 7.988 27.969 1 96.5 28 THR B N 1
ATOM 6084 C CA . THR B 1 28 ? -15.367 8.703 28.438 1 96.5 28 THR B CA 1
ATOM 6085 C C . THR B 1 28 ? -15.977 9.555 27.328 1 96.5 28 THR B C 1
ATOM 6087 O O . THR B 1 28 ? -17.188 9.57 27.156 1 96.5 28 THR B O 1
ATOM 6090 N N . CYS B 1 29 ? -15.125 10.227 26.625 1 95.81 29 CYS B N 1
ATOM 6091 C CA . CYS B 1 29 ? -15.578 11.047 25.5 1 95.81 29 CYS B CA 1
ATOM 6092 C C . CYS B 1 29 ? -16.281 10.195 24.453 1 95.81 29 CYS B C 1
ATOM 6094 O O . CYS B 1 29 ? -17.375 10.547 23.984 1 95.81 29 CYS B O 1
ATOM 6096 N N . ILE B 1 30 ? -15.68 9.086 24.109 1 97.69 30 ILE B N 1
ATOM 6097 C CA . ILE B 1 30 ? -16.219 8.188 23.109 1 97.69 30 ILE B CA 1
ATOM 6098 C C . ILE B 1 30 ? -17.578 7.648 23.562 1 97.69 30 ILE B C 1
ATOM 6100 O O . ILE B 1 30 ? -18.547 7.699 22.812 1 97.69 30 ILE B O 1
ATOM 6104 N N . GLU B 1 31 ? -17.641 7.176 24.75 1 97.88 31 GLU B N 1
ATOM 6105 C CA . GLU B 1 31 ? -18.844 6.566 25.281 1 97.88 31 GLU B CA 1
ATOM 6106 C C . GLU B 1 31 ? -19.969 7.59 25.406 1 97.88 31 GLU B C 1
ATOM 6108 O O . GLU B 1 31 ? -21.125 7.305 25.062 1 97.88 31 GLU B O 1
ATOM 6113 N N . ASN B 1 32 ? -19.609 8.789 25.844 1 96.38 32 ASN B N 1
ATOM 6114 C CA . ASN B 1 32 ? -20.594 9.852 25.938 1 96.38 32 ASN B CA 1
ATOM 6115 C C . ASN B 1 32 ? -21.141 10.227 24.562 1 96.38 32 ASN B C 1
ATOM 6117 O O . ASN B 1 32 ? -22.328 10.492 24.406 1 96.38 32 ASN B O 1
ATOM 6121 N N . THR B 1 33 ? -20.281 10.273 23.656 1 96.81 33 THR B N 1
ATOM 6122 C CA . THR B 1 33 ? -20.688 10.648 22.297 1 96.81 33 THR B CA 1
ATOM 6123 C C . THR B 1 33 ? -21.703 9.656 21.734 1 96.81 33 THR B C 1
ATOM 6125 O O . THR B 1 33 ? -22.75 10.047 21.219 1 96.81 33 THR B O 1
ATOM 6128 N N . VAL B 1 34 ? -21.422 8.359 21.859 1 97.69 34 VAL B N 1
ATOM 6129 C CA . VAL B 1 34 ? -22.328 7.344 21.328 1 97.69 34 VAL B CA 1
ATOM 6130 C C . VAL B 1 34 ? -23.641 7.352 22.094 1 97.69 34 VAL B C 1
ATOM 6132 O O . VAL B 1 34 ? -24.719 7.215 21.516 1 97.69 34 VAL B O 1
ATOM 6135 N N . LEU B 1 35 ? -23.531 7.473 23.391 1 96.62 35 LEU B N 1
ATOM 6136 C CA . LEU B 1 35 ? -24.75 7.562 24.203 1 96.62 35 LEU B CA 1
ATOM 6137 C C . LEU B 1 35 ? -25.625 8.711 23.734 1 96.62 35 LEU B C 1
ATOM 6139 O O . LEU B 1 35 ? -26.844 8.539 23.578 1 96.62 35 LEU B O 1
ATOM 6143 N N . LYS B 1 36 ? -25.047 9.875 23.484 1 95.12 36 LYS B N 1
ATOM 6144 C CA . LYS B 1 36 ? -25.797 11.055 23.062 1 95.12 36 LYS B CA 1
ATOM 6145 C C . LYS B 1 36 ? -26.344 10.883 21.641 1 95.12 36 LYS B C 1
ATOM 6147 O O . LYS B 1 36 ? -27.422 11.391 21.312 1 95.12 36 LYS B O 1
ATOM 6152 N N . LEU B 1 37 ? -25.609 10.195 20.844 1 95.62 37 LEU B N 1
ATOM 6153 C CA . LEU B 1 37 ? -26.109 9.891 19.5 1 95.62 37 LEU B CA 1
ATOM 6154 C C . LEU B 1 37 ? -27.375 9.031 19.578 1 95.62 37 LEU B C 1
ATOM 6156 O O . LEU B 1 37 ? -28.328 9.25 18.828 1 95.62 37 LEU B O 1
ATOM 6160 N N . LEU B 1 38 ? -27.375 8.07 20.5 1 94.94 38 LEU B N 1
ATOM 6161 C CA . LEU B 1 38 ? -28.516 7.164 20.656 1 94.94 38 LEU B CA 1
ATOM 6162 C C . LEU B 1 38 ? -29.703 7.883 21.281 1 94.94 38 LEU B C 1
ATOM 6164 O O . LEU B 1 38 ? -30.859 7.547 21 1 94.94 38 LEU B O 1
ATOM 6168 N N . GLU B 1 39 ? -29.406 8.883 22.031 1 92.44 39 GLU B N 1
ATOM 6169 C CA . GLU B 1 39 ? -30.453 9.547 22.812 1 92.44 39 GLU B CA 1
ATOM 6170 C C . GLU B 1 39 ? -31.031 10.734 22.047 1 92.44 39 GLU B C 1
ATOM 6172 O O . GLU B 1 39 ? -32.156 11.164 22.312 1 92.44 39 GLU B O 1
ATOM 6177 N N . ASN B 1 40 ? -30.203 11.273 21.109 1 89.31 40 ASN B N 1
ATOM 6178 C CA . ASN B 1 40 ? -30.625 12.484 20.422 1 89.31 40 ASN B CA 1
ATOM 6179 C C . ASN B 1 40 ? -30.875 12.227 18.938 1 89.31 40 ASN B C 1
ATOM 6181 O O . ASN B 1 40 ? -30.234 11.352 18.344 1 89.31 40 ASN B O 1
ATOM 6185 N N . ASP B 1 41 ? -31.781 12.945 18.438 1 86.88 41 ASP B N 1
ATOM 6186 C CA . ASP B 1 41 ? -31.953 12.977 16.984 1 86.88 41 ASP B CA 1
ATOM 6187 C C . ASP B 1 41 ? -31.016 13.984 16.344 1 86.88 41 ASP B C 1
ATOM 6189 O O . ASP B 1 41 ? -30.922 15.133 16.781 1 86.88 41 ASP B O 1
ATOM 6193 N N . THR B 1 42 ? -30.281 13.523 15.438 1 87.88 42 THR B N 1
ATOM 6194 C CA . THR B 1 42 ? -29.328 14.398 14.766 1 87.88 42 THR B CA 1
ATOM 6195 C C . THR B 1 42 ? -29.719 14.617 13.305 1 87.88 42 THR B C 1
ATOM 6197 O O . THR B 1 42 ? -30.438 13.797 12.719 1 87.88 42 THR B O 1
ATOM 6200 N N . SER B 1 43 ? -29.391 15.789 12.781 1 81.12 43 SER B N 1
ATOM 6201 C CA . SER B 1 43 ? -29.578 16.156 11.383 1 81.12 43 SER B CA 1
ATOM 6202 C C . SER B 1 43 ? -28.438 17.031 10.883 1 81.12 43 SER B C 1
ATOM 6204 O O . SER B 1 43 ? -27.5 17.328 11.625 1 81.12 43 SER B O 1
ATOM 6206 N N . VAL B 1 44 ? -28.531 17.391 9.656 1 76.12 44 VAL B N 1
ATOM 6207 C CA . VAL B 1 44 ? -27.5 18.25 9.086 1 76.12 44 VAL B CA 1
ATOM 6208 C C . VAL B 1 44 ? -27.547 19.625 9.742 1 76.12 44 VAL B C 1
ATOM 6210 O O . VAL B 1 44 ? -26.516 20.266 9.938 1 76.12 44 VAL B O 1
ATOM 6213 N N . ASN B 1 45 ? -28.719 19.984 10.133 1 73.12 45 ASN B N 1
ATOM 6214 C CA . ASN B 1 45 ? -28.906 21.297 10.75 1 73.12 45 ASN B CA 1
ATOM 6215 C C . ASN B 1 45 ? -28.672 21.234 12.258 1 73.12 45 ASN B C 1
ATOM 6217 O O . ASN B 1 45 ? -28.406 22.266 12.891 1 73.12 45 ASN B O 1
ATOM 6221 N N . ARG B 1 46 ? -28.828 20.047 12.773 1 83.31 46 ARG B N 1
ATOM 6222 C CA . ARG B 1 46 ? -28.594 19.828 14.195 1 83.31 46 ARG B CA 1
ATOM 6223 C C . ARG B 1 46 ? -27.75 18.578 14.422 1 83.31 46 ARG B C 1
ATOM 6225 O O . ARG B 1 46 ? -28.234 17.594 14.984 1 83.31 46 ARG B O 1
ATOM 6232 N N . PRO B 1 47 ? -26.516 18.703 14.078 1 88.06 47 PRO B N 1
ATOM 6233 C CA . PRO B 1 47 ? -25.625 17.531 14.203 1 88.06 47 PRO B CA 1
ATOM 6234 C C . PRO B 1 47 ? -25.125 17.328 15.625 1 88.06 47 PRO B C 1
ATOM 6236 O O . PRO B 1 47 ? -25.25 18.219 16.469 1 88.06 47 PRO B O 1
ATOM 6239 N N . GLY B 1 48 ? -24.75 16.094 15.984 1 91.12 48 GLY B N 1
ATOM 6240 C CA . GLY B 1 48 ? -23.781 15.961 17.062 1 91.12 48 GLY B CA 1
ATOM 6241 C C . GLY B 1 48 ? -22.422 16.5 16.703 1 91.12 48 GLY B C 1
ATOM 6242 O O . GLY B 1 48 ? -21.984 16.438 15.555 1 91.12 48 GLY B O 1
ATOM 6243 N N . MET B 1 49 ? -21.719 17.016 17.719 1 90.38 49 MET B N 1
ATOM 6244 C CA . MET B 1 49 ? -20.438 17.641 17.406 1 90.38 49 MET B CA 1
ATOM 6245 C C . MET B 1 49 ? -19.344 17.156 18.344 1 90.38 49 MET B C 1
ATOM 6247 O O . MET B 1 49 ? -19.547 17.078 19.562 1 90.38 49 MET B O 1
ATOM 6251 N N . LEU B 1 50 ? -18.312 16.719 17.719 1 91.81 50 LEU B N 1
ATOM 6252 C CA . LEU B 1 50 ? -17.062 16.484 18.422 1 91.81 50 LEU B CA 1
ATOM 6253 C C . LEU B 1 50 ? -16.094 17.641 18.234 1 91.81 50 LEU B C 1
ATOM 6255 O O . LEU B 1 50 ? -15.594 17.859 17.125 1 91.81 50 LEU B O 1
ATOM 6259 N N . LEU B 1 51 ? -15.852 18.359 19.297 1 88.88 51 LEU B N 1
ATOM 6260 C CA . LEU B 1 51 ? -14.984 19.531 19.203 1 88.88 51 LEU B CA 1
ATOM 6261 C C . LEU B 1 51 ? -13.617 19.234 19.812 1 88.88 51 LEU B C 1
ATOM 6263 O O . LEU B 1 51 ? -13.5 18.953 21 1 88.88 51 LEU B O 1
ATOM 6267 N N . GLY B 1 52 ? -12.633 19.188 18.938 1 88.56 52 GLY B N 1
ATOM 6268 C CA . GLY B 1 52 ? -11.258 19 19.375 1 88.56 52 GLY B CA 1
ATOM 6269 C C . GLY B 1 52 ? -10.344 20.141 18.984 1 88.56 52 GLY B C 1
ATOM 6270 O O . GLY B 1 52 ? -10.766 21.062 18.281 1 88.56 52 GLY B O 1
ATOM 6271 N N . LYS B 1 53 ? -9.148 20.094 19.516 1 85.25 53 LYS B N 1
ATOM 6272 C CA . LYS B 1 53 ? -8.141 21.047 19.078 1 85.25 53 LYS B CA 1
ATOM 6273 C C . LYS B 1 53 ? -7.492 20.609 17.766 1 85.25 53 LYS B C 1
ATOM 6275 O O . LYS B 1 53 ? -7.648 19.469 17.344 1 85.25 53 LYS B O 1
ATOM 6280 N N . ILE B 1 54 ? -6.852 21.5 17.188 1 79.19 54 ILE B N 1
ATOM 6281 C CA . ILE B 1 54 ? -6.184 21.219 15.922 1 79.19 54 ILE B CA 1
ATOM 6282 C C . ILE B 1 54 ? -5.133 20.125 16.125 1 79.19 54 ILE B C 1
ATOM 6284 O O . ILE B 1 54 ? -4.293 20.219 17.031 1 79.19 54 ILE B O 1
ATOM 6288 N N . GLN B 1 55 ? -5.141 19.062 15.336 1 78 55 GLN B N 1
ATOM 6289 C CA . GLN B 1 55 ? -4.195 17.953 15.359 1 78 55 GLN B CA 1
ATOM 6290 C C . GLN B 1 55 ? -4.121 17.312 16.75 1 78 55 GLN B C 1
ATOM 6292 O O . GLN B 1 55 ? -3.029 17.016 17.234 1 78 55 GLN B O 1
ATOM 6297 N N . SER B 1 56 ? -5.305 17.219 17.422 1 79.06 56 SER B N 1
ATOM 6298 C CA . SER B 1 56 ? -5.309 16.75 18.797 1 79.06 56 SER B CA 1
ATOM 6299 C C . SER B 1 56 ? -5.867 15.328 18.891 1 79.06 56 SER B C 1
ATOM 6301 O O . SER B 1 56 ? -6.336 14.914 19.953 1 79.06 56 SER B O 1
ATOM 6303 N N . GLY B 1 57 ? -5.996 14.633 17.781 1 81.19 57 GLY B N 1
ATOM 6304 C CA . GLY B 1 57 ? -6.426 13.25 17.859 1 81.19 57 GLY B CA 1
ATOM 6305 C C . GLY B 1 57 ? -7.902 13.062 17.562 1 81.19 57 GLY B C 1
ATOM 6306 O O . GLY B 1 57 ? -8.516 12.094 18.031 1 81.19 57 GLY B O 1
ATOM 6307 N N . LYS B 1 58 ? -8.531 13.961 16.906 1 88.19 58 LYS B N 1
ATOM 6308 C CA . LYS B 1 58 ? -9.945 13.891 16.547 1 88.19 58 LYS B CA 1
ATOM 6309 C C . LYS B 1 58 ? -10.25 12.625 15.758 1 88.19 58 LYS B C 1
ATOM 6311 O O . LYS B 1 58 ? -11.305 12.008 15.945 1 88.19 58 LYS B O 1
ATOM 6316 N N . THR B 1 59 ? -9.352 12.234 14.938 1 87.75 59 THR B N 1
ATOM 6317 C CA . THR B 1 59 ? -9.555 11.047 14.109 1 87.75 59 THR B CA 1
ATOM 6318 C C . THR B 1 59 ? -9.578 9.789 14.969 1 87.75 59 THR B C 1
ATOM 6320 O O . THR B 1 59 ? -10.438 8.922 14.781 1 87.75 59 THR B O 1
ATOM 6323 N N . ARG B 1 60 ? -8.672 9.734 15.867 1 90.44 60 ARG B N 1
ATOM 6324 C CA . ARG B 1 60 ? -8.625 8.617 16.797 1 90.44 60 ARG B CA 1
ATOM 6325 C C . ARG B 1 60 ? -9.938 8.492 17.578 1 90.44 60 ARG B C 1
ATOM 6327 O O . ARG B 1 60 ? -10.414 7.383 17.828 1 90.44 60 ARG B O 1
ATOM 6334 N N . THR B 1 61 ? -10.477 9.617 17.922 1 94.5 61 THR B N 1
ATOM 6335 C CA . THR B 1 61 ? -11.703 9.641 18.719 1 94.5 61 THR B CA 1
ATOM 6336 C C . THR B 1 61 ? -12.891 9.141 17.906 1 94.5 61 THR B C 1
ATOM 6338 O O . THR B 1 61 ? -13.656 8.297 18.375 1 94.5 61 THR B O 1
ATOM 6341 N N . PHE B 1 62 ? -13.039 9.625 16.703 1 96.06 62 PHE B N 1
ATOM 6342 C CA . PHE B 1 62 ? -14.227 9.195 15.977 1 96.06 62 PHE B CA 1
ATOM 6343 C C . PHE B 1 62 ? -14.086 7.754 15.5 1 96.06 62 PHE B C 1
ATOM 6345 O O . PHE B 1 62 ? -15.086 7.09 15.203 1 96.06 62 PHE B O 1
ATOM 6352 N N . ILE B 1 63 ? -12.859 7.25 15.391 1 96.5 63 ILE B N 1
ATOM 6353 C CA . ILE B 1 63 ? -12.664 5.832 15.117 1 96.5 63 ILE B CA 1
ATOM 6354 C C . ILE B 1 63 ? -13.188 5.004 16.297 1 96.5 63 ILE B C 1
ATOM 6356 O O . ILE B 1 63 ? -13.891 4.012 16.094 1 96.5 63 ILE B O 1
ATOM 6360 N N . GLY B 1 64 ? -12.805 5.477 17.469 1 97.5 64 GLY B N 1
ATOM 6361 C CA . GLY B 1 64 ? -13.344 4.828 18.656 1 97.5 64 GLY B CA 1
ATOM 6362 C C . GLY B 1 64 ? -14.859 4.898 18.719 1 97.5 64 GLY B C 1
ATOM 6363 O O . GLY B 1 64 ? -15.516 3.914 19.078 1 97.5 64 GLY B O 1
ATOM 6364 N N . VAL B 1 65 ? -15.414 6.043 18.391 1 98.12 65 VAL B N 1
ATOM 6365 C CA . VAL B 1 65 ? -16.859 6.238 18.375 1 98.12 65 VAL B CA 1
ATOM 6366 C C . VAL B 1 65 ? -17.5 5.254 17.391 1 98.12 65 VAL B C 1
ATOM 6368 O O . VAL B 1 65 ? -18.531 4.645 17.703 1 98.12 65 VAL B O 1
ATOM 6371 N N . THR B 1 66 ? -16.906 5.07 16.266 1 98.12 66 THR B N 1
ATOM 6372 C CA . THR B 1 66 ? -17.422 4.172 15.242 1 98.12 66 THR B CA 1
ATOM 6373 C C . THR B 1 66 ? -17.422 2.73 15.742 1 98.12 66 THR B C 1
ATOM 6375 O O . THR B 1 66 ? -18.406 2.006 15.547 1 98.12 66 THR B O 1
ATOM 6378 N N . ALA B 1 67 ? -16.359 2.32 16.344 1 98.19 67 ALA B N 1
ATOM 6379 C CA . ALA B 1 67 ? -16.266 0.961 16.859 1 98.19 67 ALA B CA 1
ATOM 6380 C C . ALA B 1 67 ? -17.344 0.709 17.906 1 98.19 67 ALA B C 1
ATOM 6382 O O . ALA B 1 67 ? -18.016 -0.331 17.891 1 98.19 67 ALA B O 1
ATOM 6383 N N . LEU B 1 68 ? -17.453 1.646 18.844 1 98.38 68 LEU B N 1
ATOM 6384 C CA . LEU B 1 68 ? -18.469 1.507 19.875 1 98.38 68 LEU B CA 1
ATOM 6385 C C . LEU B 1 68 ? -19.859 1.517 19.266 1 98.38 68 LEU B C 1
ATOM 6387 O O . LEU B 1 68 ? -20.75 0.78 19.719 1 98.38 68 LEU B O 1
ATOM 6391 N N . ALA B 1 69 ? -20.094 2.393 18.312 1 98.31 69 ALA B N 1
ATOM 6392 C CA . ALA B 1 69 ? -21.375 2.441 17.609 1 98.31 69 ALA B CA 1
ATOM 6393 C C . ALA B 1 69 ? -21.703 1.093 16.984 1 98.31 69 ALA B C 1
ATOM 6395 O O . ALA B 1 69 ? -22.844 0.623 17.078 1 98.31 69 ALA B O 1
ATOM 6396 N N . PHE B 1 70 ? -20.75 0.427 16.328 1 98.12 70 PHE B N 1
ATOM 6397 C CA . PHE B 1 70 ? -20.938 -0.872 15.703 1 98.12 70 PHE B CA 1
ATOM 6398 C C . PHE B 1 70 ? -21.359 -1.919 16.719 1 98.12 70 PHE B C 1
ATOM 6400 O O . PHE B 1 70 ? -22.109 -2.844 16.406 1 98.12 70 PHE B O 1
ATOM 6407 N N . ASP B 1 71 ? -20.922 -1.71 17.953 1 97.94 71 ASP B N 1
ATOM 6408 C CA . ASP B 1 71 ? -21.312 -2.625 19.016 1 97.94 71 ASP B CA 1
ATOM 6409 C C . ASP B 1 71 ? -22.688 -2.277 19.578 1 97.94 71 ASP B C 1
ATOM 6411 O O . ASP B 1 71 ? -23.234 -3.004 20.422 1 97.94 71 ASP B O 1
ATOM 6415 N N . ASN B 1 72 ? -23.203 -1.17 19.172 1 97.75 72 ASN B N 1
ATOM 6416 C CA . ASN B 1 72 ? -24.469 -0.713 19.734 1 97.75 72 ASN B CA 1
ATOM 6417 C C . ASN B 1 72 ? -25.5 -0.445 18.641 1 97.75 72 ASN B C 1
ATOM 6419 O O . ASN B 1 72 ? -26.172 0.585 18.656 1 97.75 72 ASN B O 1
ATOM 6423 N N . GLY B 1 73 ? -25.516 -1.292 17.641 1 95.88 73 GLY B N 1
ATOM 6424 C CA . GLY B 1 73 ? -26.656 -1.354 16.75 1 95.88 73 GLY B CA 1
ATOM 6425 C C . GLY B 1 73 ? -26.391 -0.713 15.391 1 95.88 73 GLY B C 1
ATOM 6426 O O . GLY B 1 73 ? -27.188 -0.85 14.469 1 95.88 73 GLY B O 1
ATOM 6427 N N . TYR B 1 74 ? -25.312 0.05 15.227 1 97.88 74 TYR B N 1
ATOM 6428 C CA . TYR B 1 74 ? -24.969 0.629 13.93 1 97.88 74 TYR B CA 1
ATOM 6429 C C . TYR B 1 74 ? -24.344 -0.413 13.008 1 97.88 74 TYR B C 1
ATOM 6431 O O . TYR B 1 74 ? -23.562 -1.255 13.461 1 97.88 74 TYR B O 1
ATOM 6439 N N . ASP B 1 75 ? -24.609 -0.3 11.688 1 97.88 75 ASP B N 1
ATOM 6440 C CA . ASP B 1 75 ? -24.109 -1.298 10.75 1 97.88 75 ASP B CA 1
ATOM 6441 C C . ASP B 1 75 ? -23.281 -0.645 9.648 1 97.88 75 ASP B C 1
ATOM 6443 O O . ASP B 1 75 ? -22.469 -1.307 9 1 97.88 75 ASP B O 1
ATOM 6447 N N . VAL B 1 76 ? -23.578 0.594 9.406 1 98.12 76 VAL B N 1
ATOM 6448 C CA . VAL B 1 76 ? -22.906 1.295 8.32 1 98.12 76 VAL B CA 1
ATOM 6449 C C . VAL B 1 76 ? -22.328 2.613 8.828 1 98.12 76 VAL B C 1
ATOM 6451 O O . VAL B 1 76 ? -23 3.35 9.562 1 98.12 76 VAL B O 1
ATOM 6454 N N . ALA B 1 77 ? -21.094 2.838 8.531 1 98.25 77 ALA B N 1
ATOM 6455 C CA . ALA B 1 77 ? -20.453 4.121 8.836 1 98.25 77 ALA B CA 1
ATOM 6456 C C . ALA B 1 77 ? -19.984 4.812 7.559 1 98.25 77 ALA B C 1
ATOM 6458 O O . ALA B 1 77 ? -19.25 4.215 6.758 1 98.25 77 ALA B O 1
ATOM 6459 N N . ILE B 1 78 ? -20.422 6.02 7.344 1 97.94 78 ILE B N 1
ATOM 6460 C CA . ILE B 1 78 ? -19.984 6.844 6.223 1 97.94 78 ILE B CA 1
ATOM 6461 C C . ILE B 1 78 ? -19.094 7.969 6.73 1 97.94 78 ILE B C 1
ATOM 6463 O O . ILE B 1 78 ? -19.531 8.812 7.52 1 97.94 78 ILE B O 1
ATOM 6467 N N . VAL B 1 79 ? -17.875 7.996 6.293 1 96.81 79 VAL B N 1
ATOM 6468 C CA . VAL B 1 79 ? -16.922 9.008 6.73 1 96.81 79 VAL B CA 1
ATOM 6469 C C . VAL B 1 79 ? -16.672 10.008 5.598 1 96.81 79 VAL B C 1
ATOM 6471 O O . VAL B 1 79 ? -16.031 9.672 4.602 1 96.81 79 VAL B O 1
ATOM 6474 N N . LEU B 1 80 ? -17.156 11.188 5.82 1 94.75 80 LEU B N 1
ATOM 6475 C CA . LEU B 1 80 ? -16.953 12.273 4.863 1 94.75 80 LEU B CA 1
ATOM 6476 C C . LEU B 1 80 ? -15.656 13.016 5.164 1 94.75 80 LEU B C 1
ATOM 6478 O O . LEU B 1 80 ? -15.414 13.422 6.305 1 94.75 80 LEU B O 1
ATOM 6482 N N . THR B 1 81 ? -14.844 13.078 4.129 1 89.31 81 THR B N 1
ATOM 6483 C CA . THR B 1 81 ? -13.586 13.797 4.309 1 89.31 81 THR B CA 1
ATOM 6484 C C . THR B 1 81 ? -13.531 15.023 3.406 1 89.31 81 THR B C 1
ATOM 6486 O O . THR B 1 81 ? -14.273 15.125 2.432 1 89.31 81 THR B O 1
ATOM 6489 N N . LYS B 1 82 ? -12.766 15.914 3.844 1 76.81 82 LYS B N 1
ATOM 6490 C CA . LYS B 1 82 ? -12.539 17.109 3.035 1 76.81 82 LYS B CA 1
ATOM 6491 C C . LYS B 1 82 ? -11.117 17.156 2.496 1 76.81 82 LYS B C 1
ATOM 6493 O O . LYS B 1 82 ? -10.25 16.391 2.951 1 76.81 82 LYS B O 1
ATOM 6498 N N . GLY B 1 83 ? -11.023 17.938 1.479 1 71.44 83 GLY B N 1
ATOM 6499 C CA . GLY B 1 83 ? -9.672 18.219 1.023 1 71.44 83 GLY B CA 1
ATOM 6500 C C . GLY B 1 83 ? -9.289 17.453 -0.224 1 71.44 83 GLY B C 1
ATOM 6501 O O . GLY B 1 83 ? -10.078 17.344 -1.164 1 71.44 83 GLY B O 1
ATOM 6502 N N . THR B 1 84 ? -7.996 17.047 -0.199 1 71 84 THR B N 1
ATOM 6503 C CA . THR B 1 84 ? -7.406 16.406 -1.374 1 71 84 THR B CA 1
ATOM 6504 C C . THR B 1 84 ? -7.582 14.898 -1.318 1 71 84 THR B C 1
ATOM 6506 O O . THR B 1 84 ? -7.973 14.352 -0.286 1 71 84 THR B O 1
ATOM 6509 N N . ARG B 1 85 ? -7.328 14.344 -2.414 1 77.31 85 ARG B N 1
ATOM 6510 C CA . ARG B 1 85 ? -7.352 12.883 -2.5 1 77.31 85 ARG B CA 1
ATOM 6511 C C . ARG B 1 85 ? -6.344 12.266 -1.539 1 77.31 85 ARG B C 1
ATOM 6513 O O . ARG B 1 85 ? -6.602 11.211 -0.958 1 77.31 85 ARG B O 1
ATOM 6520 N N . ALA B 1 86 ? -5.262 12.938 -1.367 1 72.31 86 ALA B N 1
ATOM 6521 C CA . ALA B 1 86 ? -4.223 12.438 -0.469 1 72.31 86 ALA B CA 1
ATOM 6522 C C . ALA B 1 86 ? -4.723 12.383 0.972 1 72.31 86 ALA B C 1
ATOM 6524 O O . ALA B 1 86 ? -4.441 11.43 1.697 1 72.31 86 ALA B O 1
ATOM 6525 N N . LEU B 1 87 ? -5.527 13.406 1.357 1 74.44 87 LEU B N 1
ATOM 6526 C CA . LEU B 1 87 ? -6.066 13.438 2.713 1 74.44 87 LEU B CA 1
ATOM 6527 C C . LEU B 1 87 ? -7.109 12.344 2.906 1 74.44 87 LEU B C 1
ATOM 6529 O O . LEU B 1 87 ? -7.164 11.711 3.967 1 74.44 87 LEU B O 1
ATOM 6533 N N . ALA B 1 88 ? -7.875 12.219 1.883 1 82.88 88 ALA B N 1
ATOM 6534 C CA . ALA B 1 88 ? -8.867 11.148 1.94 1 82.88 88 ALA B CA 1
ATOM 6535 C C . ALA B 1 88 ? -8.195 9.781 2.043 1 82.88 88 ALA B C 1
ATOM 6537 O O . ALA B 1 88 ? -8.656 8.914 2.783 1 82.88 88 ALA B O 1
ATOM 6538 N N . GLN B 1 89 ? -7.121 9.648 1.33 1 81.88 89 GLN B N 1
ATOM 6539 C CA . GLN B 1 89 ? -6.371 8.398 1.355 1 81.88 89 GLN B CA 1
ATOM 6540 C C . GLN B 1 89 ? -5.742 8.164 2.727 1 81.88 89 GLN B C 1
ATOM 6542 O O . GLN B 1 89 ? -5.633 7.02 3.176 1 81.88 89 GLN B O 1
ATOM 6547 N N . GLN B 1 90 ? -5.309 9.25 3.357 1 78.56 90 GLN B N 1
ATOM 6548 C CA . GLN B 1 90 ? -4.754 9.125 4.703 1 78.56 90 GLN B CA 1
ATOM 6549 C C . GLN B 1 90 ? -5.793 8.586 5.676 1 78.56 90 GLN B C 1
ATOM 6551 O O . GLN B 1 90 ? -5.5 7.688 6.473 1 78.56 90 GLN B O 1
ATOM 6556 N N . THR B 1 91 ? -6.941 9.18 5.602 1 85.38 91 THR B N 1
ATOM 6557 C CA . THR B 1 91 ? -8.023 8.711 6.461 1 85.38 91 THR B CA 1
ATOM 6558 C C . THR B 1 91 ? -8.359 7.25 6.16 1 85.38 91 THR B C 1
ATOM 6560 O O . THR B 1 91 ? -8.523 6.445 7.074 1 85.38 91 THR B O 1
ATOM 6563 N N . TYR B 1 92 ? -8.422 6.93 4.902 1 90.31 92 TYR B N 1
ATOM 6564 C CA . TYR B 1 92 ? -8.727 5.57 4.469 1 90.31 92 TYR B CA 1
ATOM 6565 C C . TYR B 1 92 ? -7.691 4.586 5.004 1 90.31 92 TYR B C 1
ATOM 6567 O O . TYR B 1 92 ? -8.047 3.531 5.535 1 90.31 92 TYR B O 1
ATOM 6575 N N . GLN B 1 93 ? -6.453 4.875 4.898 1 85.12 93 GLN B N 1
ATOM 6576 C CA . GLN B 1 93 ? -5.375 4.004 5.355 1 85.12 93 GLN B CA 1
ATOM 6577 C C . GLN B 1 93 ? -5.398 3.85 6.875 1 85.12 93 GLN B C 1
ATOM 6579 O O . GLN B 1 93 ? -5.113 2.77 7.398 1 85.12 93 GLN B O 1
ATOM 6584 N N . ARG B 1 94 ? -5.746 4.945 7.527 1 85.88 94 ARG B N 1
ATOM 6585 C CA . ARG B 1 94 ? -5.84 4.875 8.984 1 85.88 94 ARG B CA 1
ATOM 6586 C C . ARG B 1 94 ? -6.945 3.916 9.414 1 85.88 94 ARG B C 1
ATOM 6588 O O . ARG B 1 94 ? -6.762 3.117 10.328 1 85.88 94 ARG B O 1
ATOM 6595 N N . LEU B 1 95 ? -8.047 4.027 8.75 1 93.31 95 LEU B N 1
ATOM 6596 C CA . LEU B 1 95 ? -9.156 3.129 9.055 1 93.31 95 LEU B CA 1
ATOM 6597 C C . LEU B 1 95 ? -8.781 1.682 8.75 1 93.31 95 LEU B C 1
ATOM 6599 O O . LEU B 1 95 ? -9.07 0.784 9.547 1 93.31 95 LEU B O 1
ATOM 6603 N N . GLN B 1 96 ? -8.141 1.48 7.633 1 90.94 96 GLN B N 1
ATOM 6604 C CA . GLN B 1 96 ? -7.691 0.141 7.27 1 90.94 96 GLN B CA 1
ATOM 6605 C C . GLN B 1 96 ? -6.758 -0.434 8.328 1 90.94 96 GLN B C 1
ATOM 6607 O O . GLN B 1 96 ? -6.832 -1.621 8.656 1 90.94 96 GLN B O 1
ATOM 6612 N N . GLY B 1 97 ? -5.922 0.376 8.844 1 89.44 97 GLY B N 1
ATOM 6613 C CA . GLY B 1 97 ? -4.977 -0.05 9.859 1 89.44 97 GLY B CA 1
ATOM 6614 C C . GLY B 1 97 ? -5.637 -0.368 11.195 1 89.44 97 GLY B C 1
ATOM 6615 O O . GLY B 1 97 ? -5.387 -1.426 11.773 1 89.44 97 GLY B O 1
ATOM 6616 N N . ASP B 1 98 ? -6.5 0.54 11.617 1 92.19 98 ASP B N 1
ATOM 6617 C CA . ASP B 1 98 ? -7.133 0.379 12.922 1 92.19 98 ASP B CA 1
ATOM 6618 C C . ASP B 1 98 ? -8.094 -0.805 12.922 1 92.19 98 ASP B C 1
ATOM 6620 O O . ASP B 1 98 ? -8.227 -1.507 13.93 1 92.19 98 ASP B O 1
ATOM 6624 N N . PHE B 1 99 ? -8.711 -1.01 11.781 1 95.12 99 PHE B N 1
ATOM 6625 C CA . PHE B 1 99 ? -9.719 -2.066 11.727 1 95.12 99 PHE B CA 1
ATOM 6626 C C . PHE B 1 99 ? -9.172 -3.287 10.984 1 95.12 99 PHE B C 1
ATOM 6628 O O . PHE B 1 99 ? -9.945 -4.125 10.516 1 95.12 99 PHE B O 1
ATOM 6635 N N . ALA B 1 100 ? -7.895 -3.396 10.852 1 91 100 ALA B N 1
ATOM 6636 C CA . ALA B 1 100 ? -7.246 -4.445 10.07 1 91 100 ALA B CA 1
ATOM 6637 C C . ALA B 1 100 ? -7.656 -5.832 10.562 1 91 100 ALA B C 1
ATOM 6639 O O . ALA B 1 100 ? -7.965 -6.719 9.766 1 91 100 ALA B O 1
ATOM 6640 N N . ASP B 1 101 ? -7.676 -6.027 11.875 1 91.5 101 ASP B N 1
ATOM 6641 C CA . ASP B 1 101 ? -7.988 -7.332 12.445 1 91.5 101 ASP B CA 1
ATOM 6642 C C . ASP B 1 101 ? -9.422 -7.738 12.133 1 91.5 101 ASP B C 1
ATOM 6644 O O . ASP B 1 101 ? -9.703 -8.914 11.883 1 91.5 101 ASP B O 1
ATOM 6648 N N . PHE B 1 102 ? -10.281 -6.785 12.18 1 94.69 102 PHE B N 1
ATOM 6649 C CA . PHE B 1 102 ? -11.688 -7.047 11.906 1 94.69 102 PHE B CA 1
ATOM 6650 C C . PHE B 1 102 ? -11.898 -7.383 10.43 1 94.69 102 PHE B C 1
ATOM 6652 O O . PHE B 1 102 ? -12.75 -8.219 10.094 1 94.69 102 PHE B O 1
ATOM 6659 N N . LYS B 1 103 ? -11.148 -6.695 9.617 1 90.88 103 LYS B N 1
ATOM 6660 C CA . LYS B 1 103 ? -11.188 -6.996 8.188 1 90.88 103 LYS B CA 1
ATOM 6661 C C . LYS B 1 103 ? -10.711 -8.414 7.91 1 90.88 103 LYS B C 1
ATOM 6663 O O . LYS B 1 103 ? -11.305 -9.133 7.105 1 90.88 103 LYS B O 1
ATOM 6668 N N . HIS B 1 104 ? -9.68 -8.766 8.617 1 85.69 104 HIS B N 1
ATOM 6669 C CA . HIS B 1 104 ? -9.133 -10.109 8.492 1 85.69 104 HIS B CA 1
ATOM 6670 C C . HIS B 1 104 ? -10.148 -11.164 8.914 1 85.69 104 HIS B C 1
ATOM 6672 O O . HIS B 1 104 ? -10.203 -12.25 8.336 1 85.69 104 HIS B O 1
ATOM 6678 N N . ASP B 1 105 ? -10.992 -10.805 9.859 1 89.19 105 ASP B N 1
ATOM 6679 C CA . ASP B 1 105 ? -12 -11.727 10.391 1 89.19 105 ASP B CA 1
ATOM 6680 C C . ASP B 1 105 ? -13.297 -11.641 9.578 1 89.19 105 ASP B C 1
ATOM 6682 O O . ASP B 1 105 ? -14.273 -12.32 9.898 1 89.19 105 ASP B O 1
ATOM 6686 N N . ASP B 1 106 ? -13.352 -10.875 8.578 1 91.44 106 ASP B N 1
ATOM 6687 C CA . ASP B 1 106 ? -14.523 -10.68 7.738 1 91.44 106 ASP B CA 1
ATOM 6688 C C . ASP B 1 106 ? -15.711 -10.188 8.555 1 91.44 106 ASP B C 1
ATOM 6690 O O . ASP B 1 106 ? -16.812 -10.711 8.438 1 91.44 106 ASP B O 1
ATOM 6694 N N . THR B 1 107 ? -15.414 -9.289 9.453 1 95.25 107 THR B N 1
ATOM 6695 C CA . THR B 1 107 ? -16.5 -8.703 10.234 1 95.25 107 THR B CA 1
ATOM 6696 C C . THR B 1 107 ? -16.781 -7.277 9.781 1 95.25 107 THR B C 1
ATOM 6698 O O . THR B 1 107 ? -17.828 -6.715 10.094 1 95.25 107 THR B O 1
ATOM 6701 N N . ILE B 1 108 ? -15.781 -6.703 9.086 1 96.31 108 ILE B N 1
ATOM 6702 C CA . ILE B 1 108 ? -15.953 -5.34 8.594 1 96.31 108 ILE B CA 1
ATOM 6703 C C . ILE B 1 108 ? -15.406 -5.23 7.176 1 96.31 108 ILE B C 1
ATOM 6705 O O . ILE B 1 108 ? -14.453 -5.926 6.812 1 96.31 108 ILE B O 1
ATOM 6709 N N . GLN B 1 109 ? -16.094 -4.422 6.371 1 95.5 109 GLN B N 1
ATOM 6710 C CA . GLN B 1 109 ? -15.586 -3.988 5.07 1 95.5 109 GLN B CA 1
ATOM 6711 C C . GLN B 1 109 ? -15.352 -2.482 5.051 1 95.5 109 GLN B C 1
ATOM 6713 O O . GLN B 1 109 ? -16.172 -1.71 5.543 1 95.5 109 GLN B O 1
ATOM 6718 N N . ILE B 1 110 ? -14.18 -2.09 4.535 1 95.75 110 ILE B N 1
ATOM 6719 C CA . ILE B 1 110 ? -13.852 -0.673 4.41 1 95.75 110 ILE B CA 1
ATOM 6720 C C . ILE B 1 110 ? -13.594 -0.332 2.945 1 95.75 110 ILE B C 1
ATOM 6722 O O . ILE B 1 110 ? -12.742 -0.947 2.301 1 95.75 110 ILE B O 1
ATOM 6726 N N . PHE B 1 111 ? -14.352 0.68 2.457 1 95 111 PHE B N 1
ATOM 6727 C CA . PHE B 1 111 ? -14.227 1.015 1.043 1 95 111 PHE B CA 1
ATOM 6728 C C . PHE B 1 111 ? -13.984 2.508 0.859 1 95 111 PHE B C 1
ATOM 6730 O O . PHE B 1 111 ? -14.461 3.322 1.65 1 95 111 PHE B O 1
ATOM 6737 N N . ASP B 1 112 ? -13.148 2.803 -0.164 1 94 112 ASP B N 1
ATOM 6738 C CA . ASP B 1 112 ? -13.156 4.129 -0.776 1 94 112 ASP B CA 1
ATOM 6739 C C . ASP B 1 112 ? -14.258 4.242 -1.825 1 94 112 ASP B C 1
ATOM 6741 O O . ASP B 1 112 ? -14.352 3.414 -2.732 1 94 112 ASP B O 1
ATOM 6745 N N . ILE B 1 113 ? -15.07 5.23 -1.697 1 95.44 113 ILE B N 1
ATOM 6746 C CA . ILE B 1 113 ? -16.234 5.348 -2.562 1 95.44 113 ILE B CA 1
ATOM 6747 C C . ILE B 1 113 ? -15.805 5.305 -4.023 1 95.44 113 ILE B C 1
ATOM 6749 O O . ILE B 1 113 ? -16.547 4.836 -4.887 1 95.44 113 ILE B O 1
ATOM 6753 N N . MET B 1 114 ? -14.641 5.777 -4.32 1 90.06 114 MET B N 1
ATOM 6754 C CA . MET B 1 114 ? -14.148 5.844 -5.695 1 90.06 114 MET B CA 1
ATOM 6755 C C . MET B 1 114 ? -13.789 4.457 -6.215 1 90.06 114 MET B C 1
ATOM 6757 O O . MET B 1 114 ? -13.727 4.238 -7.426 1 90.06 114 MET B O 1
ATOM 6761 N N . LEU B 1 115 ? -13.547 3.498 -5.336 1 87.25 115 LEU B N 1
ATOM 6762 C CA . LEU B 1 115 ? -13.125 2.156 -5.715 1 87.25 115 LEU B CA 1
ATOM 6763 C C . LEU B 1 115 ? -14.133 1.112 -5.238 1 87.25 115 LEU B C 1
ATOM 6765 O O . LEU B 1 115 ? -13.812 -0.076 -5.164 1 87.25 115 LEU B O 1
ATOM 6769 N N . LEU B 1 116 ? -15.289 1.511 -4.812 1 91.69 116 LEU B N 1
ATOM 6770 C CA . LEU B 1 116 ? -16.312 0.585 -4.348 1 91.69 116 LEU B CA 1
ATOM 6771 C C . LEU B 1 116 ? -16.734 -0.363 -5.465 1 91.69 116 LEU B C 1
ATOM 6773 O O . LEU B 1 116 ? -17.172 0.08 -6.531 1 91.69 116 LEU B O 1
ATOM 6777 N N . PRO B 1 117 ? -16.547 -1.688 -5.215 1 87.25 117 PRO B N 1
ATOM 6778 C CA . PRO B 1 117 ? -16.953 -2.645 -6.246 1 87.25 117 PRO B CA 1
ATOM 6779 C C . PRO B 1 117 ? -18.469 -2.664 -6.473 1 87.25 117 PRO B C 1
ATOM 6781 O O . PRO B 1 117 ? -19.234 -2.361 -5.559 1 87.25 117 PRO B O 1
ATOM 6784 N N . ASP B 1 118 ? -18.828 -3.037 -7.656 1 88.81 118 ASP B N 1
ATOM 6785 C CA . ASP B 1 118 ? -20.25 -3.1 -7.98 1 88.81 118 ASP B CA 1
ATOM 6786 C C . ASP B 1 118 ? -20.781 -4.527 -7.852 1 88.81 118 ASP B C 1
ATOM 6788 O O . ASP B 1 118 ? -21.906 -4.812 -8.25 1 88.81 118 ASP B O 1
ATOM 6792 N N . ASN B 1 119 ? -19.984 -5.406 -7.266 1 89.06 119 ASN B N 1
ATOM 6793 C CA . ASN B 1 119 ? -20.391 -6.805 -7.195 1 89.06 119 ASN B CA 1
ATOM 6794 C C . ASN B 1 119 ? -20.188 -7.379 -5.797 1 89.06 119 ASN B C 1
ATOM 6796 O O . ASN B 1 119 ? -19.734 -8.516 -5.645 1 89.06 119 ASN B O 1
ATOM 6800 N N . LEU B 1 120 ? -20.438 -6.539 -4.812 1 92.75 120 LEU B N 1
ATOM 6801 C CA . LEU B 1 120 ? -20.391 -7.082 -3.459 1 92.75 120 LEU B CA 1
ATOM 6802 C C . LEU B 1 120 ? -21.469 -8.148 -3.266 1 92.75 120 LEU B C 1
ATOM 6804 O O . LEU B 1 120 ? -22.594 -7.996 -3.76 1 92.75 120 LEU B O 1
ATOM 6808 N N . ILE B 1 121 ? -21.125 -9.234 -2.607 1 91.94 121 ILE B N 1
ATOM 6809 C CA . ILE B 1 121 ? -22.078 -10.312 -2.363 1 91.94 121 ILE B CA 1
ATOM 6810 C C . ILE B 1 121 ? -22.688 -10.156 -0.974 1 91.94 121 ILE B C 1
ATOM 6812 O O . ILE B 1 121 ? -22.266 -9.305 -0.19 1 91.94 121 ILE B O 1
ATOM 6816 N N . HIS B 1 122 ? -23.688 -10.945 -0.644 1 92.38 122 HIS B N 1
ATOM 6817 C CA . HIS B 1 122 ? -24.406 -10.836 0.619 1 92.38 122 HIS B CA 1
ATOM 6818 C C . HIS B 1 122 ? -23.484 -11.094 1.806 1 92.38 122 HIS B C 1
ATOM 6820 O O . HIS B 1 122 ? -23.641 -10.484 2.865 1 92.38 122 HIS B O 1
ATOM 6826 N N . TYR B 1 123 ? -22.547 -11.992 1.561 1 93.06 123 TYR B N 1
ATOM 6827 C CA . TYR B 1 123 ? -21.578 -12.289 2.609 1 93.06 123 TYR B CA 1
ATOM 6828 C C . TYR B 1 123 ? -20.859 -11.023 3.068 1 93.06 123 TYR B C 1
ATOM 6830 O O . TYR B 1 123 ? -20.672 -10.812 4.27 1 93.06 123 TYR B O 1
ATOM 6838 N N . GLU B 1 124 ? -20.469 -10.195 2.141 1 93.62 124 GLU B N 1
ATOM 6839 C CA . GLU B 1 124 ? -19.766 -8.953 2.434 1 93.62 124 GLU B CA 1
ATOM 6840 C C . GLU B 1 124 ? -20.734 -7.895 2.979 1 93.62 124 GLU B C 1
ATOM 6842 O O . GLU B 1 124 ? -20.422 -7.211 3.957 1 93.62 124 GLU B O 1
ATOM 6847 N N . LEU B 1 125 ? -21.953 -7.812 2.404 1 94.94 125 LEU B N 1
ATOM 6848 C CA . LEU B 1 125 ? -22.922 -6.773 2.73 1 94.94 125 LEU B CA 1
ATOM 6849 C C . LEU B 1 125 ? -23.5 -6.984 4.125 1 94.94 125 LEU B C 1
ATOM 6851 O O . LEU B 1 125 ? -24.062 -6.062 4.715 1 94.94 125 LEU B O 1
ATOM 6855 N N . ASN B 1 126 ? -23.359 -8.211 4.617 1 94 126 ASN B N 1
ATOM 6856 C CA . ASN B 1 126 ? -23.906 -8.508 5.938 1 94 126 ASN B CA 1
ATOM 6857 C C . ASN B 1 126 ? -22.891 -8.203 7.039 1 94 126 ASN B C 1
ATOM 6859 O O . ASN B 1 126 ? -23.203 -8.328 8.227 1 94 126 ASN B O 1
ATOM 6863 N N . GLN B 1 127 ? -21.719 -7.742 6.66 1 96 127 GLN B N 1
ATOM 6864 C CA . GLN B 1 127 ? -20.719 -7.277 7.613 1 96 127 GLN B CA 1
ATOM 6865 C C . GLN B 1 127 ? -20.906 -5.797 7.93 1 96 127 GLN B C 1
ATOM 6867 O O . GLN B 1 127 ? -21.797 -5.145 7.367 1 96 127 GLN B O 1
ATOM 6872 N N . LYS B 1 128 ? -20.188 -5.363 9.016 1 97.94 128 LYS B N 1
ATOM 6873 C CA . LYS B 1 128 ? -20.141 -3.912 9.18 1 97.94 128 LYS B CA 1
ATOM 6874 C C . LYS B 1 128 ? -19.469 -3.25 7.977 1 97.94 128 LYS B C 1
ATOM 6876 O O . LYS B 1 128 ? -18.484 -3.768 7.441 1 97.94 128 LYS B O 1
ATOM 6881 N N . ILE B 1 129 ? -20.031 -2.135 7.527 1 97.94 129 ILE B N 1
ATOM 6882 C CA . ILE B 1 129 ? -19.531 -1.492 6.316 1 97.94 129 ILE B CA 1
ATOM 6883 C C . ILE B 1 129 ? -19.078 -0.07 6.637 1 97.94 129 ILE B C 1
ATOM 6885 O O . ILE B 1 129 ? -19.797 0.687 7.289 1 97.94 129 ILE B O 1
ATOM 6889 N N . MET B 1 130 ? -17.906 0.241 6.242 1 97.88 130 MET B N 1
ATOM 6890 C CA . MET B 1 130 ? -17.422 1.615 6.309 1 97.88 130 MET B CA 1
ATOM 6891 C C . MET B 1 130 ? -17.109 2.148 4.914 1 97.88 130 MET B C 1
ATOM 6893 O O . MET B 1 130 ? -16.453 1.479 4.121 1 97.88 130 MET B O 1
ATOM 6897 N N . ILE B 1 131 ? -17.562 3.361 4.578 1 97.81 131 ILE B N 1
ATOM 6898 C CA . ILE B 1 131 ? -17.312 3.982 3.285 1 97.81 131 ILE B CA 1
ATOM 6899 C C . ILE B 1 131 ? -16.688 5.363 3.492 1 97.81 131 ILE B C 1
ATOM 6901 O O . ILE B 1 131 ? -17.281 6.227 4.137 1 97.81 131 ILE B O 1
ATOM 6905 N N . VAL B 1 132 ? -15.516 5.531 2.967 1 96.69 132 VAL B N 1
ATOM 6906 C CA . VAL B 1 132 ? -14.852 6.832 3.008 1 96.69 132 VAL B CA 1
ATOM 6907 C C . VAL B 1 132 ? -15.188 7.625 1.751 1 96.69 132 VAL B C 1
ATOM 6909 O O . VAL B 1 132 ? -15.016 7.137 0.632 1 96.69 132 VAL B O 1
ATOM 6912 N N . VAL B 1 133 ? -15.688 8.828 1.979 1 96.25 133 VAL B N 1
ATOM 6913 C CA . VAL B 1 133 ? -16.172 9.641 0.867 1 96.25 133 VAL B CA 1
ATOM 6914 C C . VAL B 1 133 ? -15.539 11.031 0.933 1 96.25 133 VAL B C 1
ATOM 6916 O O . VAL B 1 133 ? -15.789 11.789 1.871 1 96.25 133 VAL B O 1
ATOM 6919 N N . LYS B 1 134 ? -14.711 11.367 -0.049 1 91.69 134 LYS B N 1
ATOM 6920 C CA . LYS B 1 134 ? -14.297 12.758 -0.176 1 91.69 134 LYS B CA 1
ATOM 6921 C C . LYS B 1 134 ? -15.461 13.641 -0.607 1 91.69 134 LYS B C 1
ATOM 6923 O O . LYS B 1 134 ? -16.141 13.352 -1.592 1 91.69 134 LYS B O 1
ATOM 6928 N N . LYS B 1 135 ? -15.641 14.711 0.022 1 89.12 135 LYS B N 1
ATOM 6929 C CA . LYS B 1 135 ? -16.781 15.594 -0.246 1 89.12 135 LYS B CA 1
ATOM 6930 C C . LYS B 1 135 ? -16.625 16.297 -1.596 1 89.12 135 LYS B C 1
ATOM 6932 O O . LYS B 1 135 ? -16.031 17.359 -1.68 1 89.12 135 LYS B O 1
ATOM 6937 N N . GLU B 1 136 ? -17.188 15.695 -2.508 1 89.88 136 GLU B N 1
ATOM 6938 C CA . GLU B 1 136 ? -17.281 16.203 -3.875 1 89.88 136 GLU B CA 1
ATOM 6939 C C . GLU B 1 136 ? -18.578 15.742 -4.547 1 89.88 136 GLU B C 1
ATOM 6941 O O . GLU B 1 136 ? -19.094 14.672 -4.234 1 89.88 136 GLU B O 1
ATOM 6946 N N . THR B 1 137 ? -19.016 16.531 -5.359 1 90.31 137 THR B N 1
ATOM 6947 C CA . THR B 1 137 ? -20.312 16.297 -5.98 1 90.31 137 THR B CA 1
ATOM 6948 C C . THR B 1 137 ? -20.359 14.898 -6.609 1 90.31 137 THR B C 1
ATOM 6950 O O . THR B 1 137 ? -21.297 14.141 -6.391 1 90.31 137 THR B O 1
ATOM 6953 N N . ASN B 1 138 ? -19.375 14.594 -7.344 1 94.12 138 ASN B N 1
ATOM 6954 C CA . ASN B 1 138 ? -19.359 13.305 -8.031 1 94.12 138 ASN B CA 1
ATOM 6955 C C . ASN B 1 138 ? -19.266 12.141 -7.047 1 94.12 138 ASN B C 1
ATOM 6957 O O . ASN B 1 138 ? -19.922 11.117 -7.238 1 94.12 138 ASN B O 1
ATOM 6961 N N . ASN B 1 139 ? -18.469 12.258 -6.07 1 95.56 139 ASN B N 1
ATOM 6962 C CA . ASN B 1 139 ? -18.328 11.203 -5.066 1 95.56 139 ASN B CA 1
ATOM 6963 C C . ASN B 1 139 ? -19.641 10.992 -4.297 1 95.56 139 ASN B C 1
ATOM 6965 O O . ASN B 1 139 ? -19.984 9.859 -3.969 1 95.56 139 ASN B O 1
ATOM 6969 N N . LEU B 1 140 ? -20.297 12.078 -4.008 1 95.44 140 LEU B N 1
ATOM 6970 C CA . LEU B 1 140 ? -21.562 11.977 -3.293 1 95.44 140 LEU B CA 1
ATOM 6971 C C . LEU B 1 140 ? -22.625 11.336 -4.168 1 95.44 140 LEU B C 1
ATOM 6973 O O . LEU B 1 140 ? -23.5 10.617 -3.67 1 95.44 140 LEU B O 1
ATOM 6977 N N . GLN B 1 141 ? -22.531 11.625 -5.387 1 96.19 141 GLN B N 1
ATOM 6978 C CA . GLN B 1 141 ? -23.422 10.945 -6.312 1 96.19 141 GLN B CA 1
ATOM 6979 C C . GLN B 1 141 ? -23.141 9.445 -6.355 1 96.19 141 GLN B C 1
ATOM 6981 O O . GLN B 1 141 ? -24.078 8.633 -6.422 1 96.19 141 GLN B O 1
ATOM 6986 N N . ARG B 1 142 ? -21.891 9.062 -6.402 1 96.62 142 ARG B N 1
ATOM 6987 C CA . ARG B 1 142 ? -21.516 7.652 -6.336 1 96.62 142 ARG B CA 1
ATOM 6988 C C . ARG B 1 142 ? -22.078 6.996 -5.082 1 96.62 142 ARG B C 1
ATOM 6990 O O . ARG B 1 142 ? -22.578 5.863 -5.129 1 96.62 142 ARG B O 1
ATOM 6997 N N . LEU B 1 143 ? -21.938 7.73 -3.998 1 97.44 143 LEU B N 1
ATOM 6998 C CA . LEU B 1 143 ? -22.469 7.219 -2.736 1 97.44 143 LEU B CA 1
ATOM 6999 C C . LEU B 1 143 ? -23.969 7.012 -2.816 1 97.44 143 LEU B C 1
ATOM 7001 O O . LEU B 1 143 ? -24.484 5.984 -2.369 1 97.44 143 LEU B O 1
ATOM 7005 N N . TYR B 1 144 ? -24.656 7.996 -3.346 1 97.19 144 TYR B N 1
ATOM 7006 C CA . TYR B 1 144 ? -26.094 7.898 -3.527 1 97.19 144 TYR B CA 1
ATOM 7007 C C . TYR B 1 144 ? -26.469 6.652 -4.32 1 97.19 144 TYR B C 1
ATOM 7009 O O . TYR B 1 144 ? -27.328 5.875 -3.906 1 97.19 144 TYR B O 1
ATOM 7017 N N . THR B 1 145 ? -25.828 6.445 -5.414 1 97.38 145 THR B N 1
ATOM 7018 C CA . THR B 1 145 ? -26.078 5.301 -6.281 1 97.38 145 THR B CA 1
ATOM 7019 C C . THR B 1 145 ? -25.781 3.992 -5.551 1 97.38 145 THR B C 1
ATOM 7021 O O . THR B 1 145 ? -26.547 3.035 -5.645 1 97.38 145 THR B O 1
ATOM 7024 N N . ALA B 1 146 ? -24.688 3.939 -4.855 1 97.06 146 ALA B N 1
ATOM 7025 C CA . ALA B 1 146 ? -24.281 2.74 -4.117 1 97.06 146 ALA B CA 1
ATOM 7026 C C . ALA B 1 146 ? -25.328 2.375 -3.07 1 97.06 146 ALA B C 1
ATOM 7028 O O . ALA B 1 146 ? -25.75 1.215 -2.971 1 97.06 146 ALA B O 1
ATOM 7029 N N . LEU B 1 147 ? -25.859 3.363 -2.33 1 97 147 LEU B N 1
ATOM 7030 C CA . LEU B 1 147 ? -26.719 3.123 -1.175 1 97 147 LEU B CA 1
ATOM 7031 C C . LEU B 1 147 ? -28.141 2.814 -1.612 1 97 147 LEU B C 1
ATOM 7033 O O . LEU B 1 147 ? -28.844 2.029 -0.964 1 97 147 LEU B O 1
ATOM 7037 N N . PHE B 1 148 ? -28.609 3.426 -2.691 1 96.69 148 PHE B N 1
ATOM 7038 C CA . PHE B 1 148 ? -30.031 3.377 -2.959 1 96.69 148 PHE B CA 1
ATOM 7039 C C . PHE B 1 148 ? -30.328 2.582 -4.227 1 96.69 148 PHE B C 1
ATOM 7041 O O . PHE B 1 148 ? -31.453 2.166 -4.461 1 96.69 148 PHE B O 1
ATOM 7048 N N . GLU B 1 149 ? -29.281 2.334 -5.039 1 96.75 149 GLU B N 1
ATOM 7049 C CA . GLU B 1 149 ? -29.5 1.613 -6.289 1 96.75 149 GLU B CA 1
ATOM 7050 C C . GLU B 1 149 ? -28.719 0.3 -6.312 1 96.75 149 GLU B C 1
ATOM 7052 O O . GLU B 1 149 ? -29.312 -0.774 -6.453 1 96.75 149 GLU B O 1
ATOM 7057 N N . THR B 1 150 ? -27.469 0.323 -6.133 1 96 150 THR B N 1
ATOM 7058 C CA . THR B 1 150 ? -26.609 -0.853 -6.27 1 96 150 THR B CA 1
ATOM 7059 C C . THR B 1 150 ? -26.812 -1.804 -5.094 1 96 150 THR B C 1
ATOM 7061 O O . THR B 1 150 ? -26.938 -3.016 -5.281 1 96 150 THR B O 1
ATOM 7064 N N . TYR B 1 151 ? -26.812 -1.259 -3.85 1 96.56 151 TYR B N 1
ATOM 7065 C CA . TYR B 1 151 ? -26.969 -2.053 -2.635 1 96.56 151 TYR B CA 1
ATOM 7066 C C . TYR B 1 151 ? -28.047 -1.463 -1.731 1 96.56 151 TYR B C 1
ATOM 7068 O O . TYR B 1 151 ? -27.766 -1.035 -0.611 1 96.56 151 TYR B O 1
ATOM 7076 N N . PRO B 1 152 ? -29.297 -1.565 -2.062 1 94.69 152 PRO B N 1
ATOM 7077 C CA . PRO B 1 152 ? -30.391 -0.932 -1.319 1 94.69 152 PRO B CA 1
ATOM 7078 C C . PRO B 1 152 ? -30.5 -1.44 0.116 1 94.69 152 PRO B C 1
ATOM 7080 O O . PRO B 1 152 ? -31.016 -0.738 0.986 1 94.69 152 PRO B O 1
ATOM 7083 N N . MET B 1 153 ? -30 -2.596 0.395 1 94.25 153 MET B N 1
ATOM 7084 C CA . MET B 1 153 ? -30.047 -3.135 1.751 1 94.25 153 MET B CA 1
ATOM 7085 C C . MET B 1 153 ? -29.266 -2.256 2.721 1 94.25 153 MET B C 1
ATOM 7087 O O . MET B 1 153 ? -29.578 -2.215 3.914 1 94.25 153 MET B O 1
ATOM 7091 N N . LEU B 1 154 ? -28.219 -1.591 2.248 1 95.62 154 LEU B N 1
ATOM 7092 C CA . LEU B 1 154 ? -27.406 -0.727 3.098 1 95.62 154 LEU B CA 1
ATOM 7093 C C . LEU B 1 154 ? -28.219 0.465 3.594 1 95.62 154 LEU B C 1
ATOM 7095 O O . LEU B 1 154 ? -27.984 0.968 4.695 1 95.62 154 LEU B O 1
ATOM 7099 N N . ALA B 1 155 ? -29.219 0.928 2.801 1 95 155 ALA B N 1
ATOM 7100 C CA . ALA B 1 155 ? -30.047 2.084 3.148 1 95 155 ALA B CA 1
ATOM 7101 C C . ALA B 1 155 ? -31 1.749 4.281 1 95 155 ALA B C 1
ATOM 7103 O O . ALA B 1 155 ? -31.5 2.646 4.969 1 95 155 ALA B O 1
ATOM 7104 N N . GLU B 1 156 ? -31.219 0.452 4.441 1 94.69 156 GLU B N 1
ATOM 7105 C CA . GLU B 1 156 ? -32.156 0.008 5.461 1 94.69 156 GLU B CA 1
ATOM 7106 C C . GLU B 1 156 ? -31.469 -0.214 6.801 1 94.69 156 GLU B C 1
ATOM 7108 O O . GLU B 1 156 ? -32.125 -0.325 7.836 1 94.69 156 GLU B O 1
ATOM 7113 N N . LYS B 1 157 ? -30.188 -0.181 6.781 1 96.06 157 LYS B N 1
ATOM 7114 C CA . LYS B 1 157 ? -29.406 -0.418 7.992 1 96.06 157 LYS B CA 1
ATOM 7115 C C . LYS B 1 157 ? -29.219 0.871 8.789 1 96.06 157 LYS B C 1
ATOM 7117 O O . LYS B 1 157 ? -29.375 1.968 8.25 1 96.06 157 LYS B O 1
ATOM 7122 N N . LYS B 1 158 ? -28.984 0.734 10.086 1 96.62 158 LYS B N 1
ATOM 7123 C CA . LYS B 1 158 ? -28.672 1.908 10.891 1 96.62 158 LYS B CA 1
ATOM 7124 C C . LYS B 1 158 ? -27.266 2.432 10.586 1 96.62 158 LYS B C 1
ATOM 7126 O O . LYS B 1 158 ? -26.297 1.674 10.617 1 96.62 158 LYS B O 1
ATOM 7131 N N . GLY B 1 159 ? -27.234 3.721 10.258 1 96.75 159 GLY B N 1
ATOM 7132 C CA . GLY B 1 159 ? -25.969 4.277 9.82 1 96.75 159 GLY B CA 1
ATOM 7133 C C . GLY B 1 159 ? -25.484 5.414 10.695 1 96.75 159 GLY B C 1
ATOM 7134 O O . GLY B 1 159 ? -26.25 6.004 11.453 1 96.75 159 GLY B O 1
ATOM 7135 N N . LEU B 1 160 ? -24.203 5.617 10.695 1 97.69 160 LEU B N 1
ATOM 7136 C CA . LEU B 1 160 ? -23.531 6.766 11.289 1 97.69 160 LEU B CA 1
ATOM 7137 C C . LEU B 1 160 ? -22.734 7.531 10.242 1 97.69 160 LEU B C 1
ATOM 7139 O O . LEU B 1 160 ? -21.812 6.98 9.625 1 97.69 160 LEU B O 1
ATOM 7143 N N . MET B 1 161 ? -23.125 8.727 10 1 96.69 161 MET B N 1
ATOM 7144 C CA . MET B 1 161 ? -22.391 9.594 9.086 1 96.69 161 MET B CA 1
ATOM 7145 C C . MET B 1 161 ? -21.484 10.555 9.859 1 96.69 161 MET B C 1
ATOM 7147 O O . MET B 1 161 ? -21.953 11.289 10.727 1 96.69 161 MET B O 1
ATOM 7151 N N . ILE B 1 162 ? -20.234 10.477 9.57 1 96.06 162 ILE B N 1
ATOM 7152 C CA . ILE B 1 162 ? -19.234 11.297 10.25 1 96.06 162 ILE B CA 1
ATOM 7153 C C . ILE B 1 162 ? -18.641 12.297 9.266 1 96.06 162 ILE B C 1
ATOM 7155 O O . ILE B 1 162 ? -18.062 11.906 8.25 1 96.06 162 ILE B O 1
ATOM 7159 N N . ASP B 1 163 ? -18.797 13.523 9.547 1 91.94 163 ASP B N 1
ATOM 7160 C CA . ASP B 1 163 ? -18.188 14.594 8.75 1 91.94 163 ASP B CA 1
ATOM 7161 C C . ASP B 1 163 ? -16.875 15.062 9.383 1 91.94 163 ASP B C 1
ATOM 7163 O O . ASP B 1 163 ? -16.875 15.953 10.234 1 91.94 163 ASP B O 1
ATOM 7167 N N . ASP B 1 164 ? -15.797 14.438 8.82 1 87.38 164 ASP B N 1
ATOM 7168 C CA . ASP B 1 164 ? -14.484 14.82 9.32 1 87.38 164 ASP B CA 1
ATOM 7169 C C . ASP B 1 164 ? -14.055 16.172 8.766 1 87.38 164 ASP B C 1
ATOM 7171 O O . ASP B 1 164 ? -14.141 16.406 7.559 1 87.38 164 ASP B O 1
ATOM 7175 N N . GLU B 1 165 ? -13.594 17.031 9.547 1 77.56 165 GLU B N 1
ATOM 7176 C CA . GLU B 1 165 ? -13.195 18.391 9.211 1 77.56 165 GLU B CA 1
ATOM 7177 C C . GLU B 1 165 ? -14.383 19.219 8.703 1 77.56 165 GLU B C 1
ATOM 7179 O O . GLU B 1 165 ? -14.305 19.828 7.637 1 77.56 165 GLU B O 1
ATOM 7184 N N . ALA B 1 166 ? -15.5 19.078 9.398 1 75.06 166 ALA B N 1
ATOM 7185 C CA . ALA B 1 166 ? -16.75 19.75 9.047 1 75.06 166 ALA B CA 1
ATOM 7186 C C . ALA B 1 166 ? -16.578 21.266 9.062 1 75.06 166 ALA B C 1
ATOM 7188 O O . ALA B 1 166 ? -16.312 21.859 10.117 1 75.06 166 ALA B O 1
ATOM 7189 N N . ASP B 1 167 ? -15.352 21.734 8.453 1 58.59 167 ASP B N 1
ATOM 7190 C CA . ASP B 1 167 ? -15.172 23.188 8.492 1 58.59 167 ASP B CA 1
ATOM 7191 C C . ASP B 1 167 ? -16.203 23.891 7.613 1 58.59 167 ASP B C 1
ATOM 7193 O O . ASP B 1 167 ? -16.516 23.422 6.512 1 58.59 167 ASP B O 1
ATOM 7197 N N . PHE B 1 168 ? -17.188 24.344 8.102 1 46.56 168 PHE B N 1
ATOM 7198 C CA . PHE B 1 168 ? -18.281 25.094 7.508 1 46.56 168 PHE B CA 1
ATOM 7199 C C . PHE B 1 168 ? -17.734 26.25 6.676 1 46.56 168 PHE B C 1
ATOM 7201 O O . PHE B 1 168 ? -17.047 27.125 7.191 1 46.56 168 PHE B O 1
ATOM 7208 N N . ALA B 1 169 ? -17.203 25.906 5.461 1 43.03 169 ALA B N 1
ATOM 7209 C CA . ALA B 1 169 ? -16.875 26.906 4.453 1 43.03 169 ALA B CA 1
ATOM 7210 C C . ALA B 1 169 ? -17.547 28.234 4.75 1 43.03 169 ALA B C 1
ATOM 7212 O O . ALA B 1 169 ? -17.125 29.281 4.246 1 43.03 169 ALA B O 1
ATOM 7213 N N . SER B 1 170 ? -18.797 28.188 5.059 1 39.56 170 SER B N 1
ATOM 7214 C CA . SER B 1 170 ? -19.609 29.359 4.734 1 39.56 170 SER B CA 1
ATOM 7215 C C . SER B 1 170 ? -19.156 30.578 5.543 1 39.56 170 SER B C 1
ATOM 7217 O O . SER B 1 170 ? -19.562 31.703 5.262 1 39.56 170 SER B O 1
ATOM 7219 N N . ILE B 1 171 ? -18.656 30.438 6.762 1 36.38 171 ILE B N 1
ATOM 7220 C CA . ILE B 1 171 ? -18.781 31.594 7.641 1 36.38 171 ILE B CA 1
ATOM 7221 C C . ILE B 1 171 ? -17.5 32.438 7.574 1 36.38 171 ILE B C 1
ATOM 7223 O O . ILE B 1 171 ? -16.391 31.891 7.672 1 36.38 171 ILE B O 1
ATOM 7227 N N . GLY B 1 172 ? -17.594 33.625 7.047 1 39.62 172 GLY B N 1
ATOM 7228 C CA . GLY B 1 172 ? -16.766 34.812 7.125 1 39.62 172 GLY B CA 1
ATOM 7229 C C . GLY B 1 172 ? -15.836 34.969 5.938 1 39.62 172 GLY B C 1
ATOM 7230 O O . GLY B 1 172 ? -15.031 35.906 5.887 1 39.62 172 GLY B O 1
ATOM 7231 N N . PHE B 1 173 ? -15.82 33.906 5.125 1 42.41 173 PHE B N 1
ATOM 7232 C CA . PHE B 1 173 ? -14.812 34.031 4.078 1 42.41 173 PHE B CA 1
ATOM 7233 C C . PHE B 1 173 ? -15.445 34.5 2.775 1 42.41 173 PHE B C 1
ATOM 7235 O O . PHE B 1 173 ? -16.594 34.188 2.486 1 42.41 173 PHE B O 1
ATOM 7242 N N . THR B 1 174 ? -15 35.719 2.455 1 43.91 174 THR B N 1
ATOM 7243 C CA . THR B 1 174 ? -15.359 36.156 1.108 1 43.91 174 THR B CA 1
ATOM 7244 C C . THR B 1 174 ? -15.203 35 0.113 1 43.91 174 THR B C 1
ATOM 7246 O O . THR B 1 174 ? -14.086 34.562 -0.178 1 43.91 174 THR B O 1
ATOM 7249 N N . ARG B 1 175 ? -16.094 34.219 0.022 1 52.84 175 ARG B N 1
ATOM 7250 C CA . ARG B 1 175 ? -16.016 33.188 -1.012 1 52.84 175 ARG B CA 1
ATOM 7251 C C . ARG B 1 175 ? -16.594 33.688 -2.332 1 52.84 175 ARG B C 1
ATOM 7253 O O . ARG B 1 175 ? -17.469 34.531 -2.342 1 52.84 175 ARG B O 1
ATOM 7260 N N . SER B 1 176 ? -15.797 33.219 -3.229 1 57.62 176 SER B N 1
ATOM 7261 C CA . SER B 1 176 ? -16.359 33.5 -4.551 1 57.62 176 SER B CA 1
ATOM 7262 C C . SER B 1 176 ? -17.75 32.906 -4.695 1 57.62 176 SER B C 1
ATOM 7264 O O . SER B 1 176 ? -18.125 31.984 -3.969 1 57.62 176 SER B O 1
ATOM 7266 N N . ARG B 1 177 ? -18.594 33.5 -5.418 1 60.84 177 ARG B N 1
ATOM 7267 C CA . ARG B 1 177 ? -19.953 33.031 -5.707 1 60.84 177 ARG B CA 1
ATOM 7268 C C . ARG B 1 177 ? -19.953 31.562 -6.102 1 60.84 177 ARG B C 1
ATOM 7270 O O . ARG B 1 177 ? -20.812 30.797 -5.664 1 60.84 177 ARG B O 1
ATOM 7277 N N . ASP B 1 178 ? -18.922 31.156 -6.879 1 67.12 178 ASP B N 1
ATOM 7278 C CA . ASP B 1 178 ? -18.844 29.781 -7.367 1 67.12 178 ASP B CA 1
ATOM 7279 C C . ASP B 1 178 ? -18.562 28.812 -6.227 1 67.12 178 ASP B C 1
ATOM 7281 O O . ASP B 1 178 ? -19.109 27.703 -6.199 1 67.12 178 ASP B O 1
ATOM 7285 N N . GLN B 1 179 ? -17.797 29.219 -5.305 1 68.69 179 GLN B N 1
ATOM 7286 C CA . GLN B 1 179 ? -17.484 28.359 -4.164 1 68.69 179 GLN B CA 1
ATOM 7287 C C . GLN B 1 179 ? -18.688 28.172 -3.26 1 68.69 179 GLN B C 1
ATOM 7289 O O . GLN B 1 179 ? -18.906 27.078 -2.732 1 68.69 179 GLN B O 1
ATOM 7294 N N . ILE B 1 180 ? -19.469 29.203 -3.18 1 66.56 180 ILE B N 1
ATOM 7295 C CA . ILE B 1 180 ? -20.672 29.141 -2.354 1 66.56 180 ILE B CA 1
ATOM 7296 C C . ILE B 1 180 ? -21.672 28.172 -2.979 1 66.56 180 ILE B C 1
ATOM 7298 O O . ILE B 1 180 ? -22.297 27.375 -2.271 1 66.56 180 ILE B O 1
ATOM 7302 N N . ILE B 1 181 ? -21.719 28.219 -4.227 1 71.44 181 ILE B N 1
ATOM 7303 C CA . ILE B 1 181 ? -22.641 27.344 -4.941 1 71.44 181 ILE B CA 1
ATOM 7304 C C . ILE B 1 181 ? -22.219 25.891 -4.746 1 71.44 181 ILE B C 1
ATOM 7306 O O . ILE B 1 181 ? -23.062 25.016 -4.484 1 71.44 181 ILE B O 1
ATOM 7310 N N . GLU B 1 182 ? -20.984 25.625 -4.871 1 75.56 182 GLU B N 1
ATOM 7311 C CA . GLU B 1 182 ? -20.469 24.266 -4.723 1 75.56 182 GLU B CA 1
ATOM 7312 C C . GLU B 1 182 ? -20.703 23.734 -3.303 1 75.56 182 GLU B C 1
ATOM 7314 O O . GLU B 1 182 ? -21.078 22.578 -3.113 1 75.56 182 GLU B O 1
ATOM 7319 N N . ILE B 1 183 ? -20.516 24.609 -2.363 1 72.94 183 ILE B N 1
ATOM 7320 C CA . ILE B 1 183 ? -20.688 24.234 -0.963 1 72.94 183 ILE B CA 1
ATOM 7321 C C . ILE B 1 183 ? -22.156 23.906 -0.687 1 72.94 183 ILE B C 1
ATOM 7323 O O . ILE B 1 183 ? -22.469 22.938 -0.008 1 72.94 183 ILE B O 1
ATOM 7327 N N . ASN B 1 184 ? -22.969 24.703 -1.229 1 74 184 ASN B N 1
ATOM 7328 C CA . ASN B 1 184 ? -24.391 24.469 -1.052 1 74 184 ASN B CA 1
ATOM 7329 C C . ASN B 1 184 ? -24.844 23.188 -1.73 1 74 184 ASN B C 1
ATOM 7331 O O . ASN B 1 184 ? -25.703 22.469 -1.205 1 74 184 ASN B O 1
ATOM 7335 N N . LYS B 1 185 ? -24.234 23.031 -2.848 1 82.75 185 LYS B N 1
ATOM 7336 C CA . LYS B 1 185 ? -24.562 21.797 -3.564 1 82.75 185 LYS B CA 1
ATOM 7337 C C . LYS B 1 185 ? -24.141 20.562 -2.766 1 82.75 185 LYS B C 1
ATOM 7339 O O . LYS B 1 185 ? -24.922 19.625 -2.635 1 82.75 185 LYS B O 1
ATOM 7344 N N . ILE B 1 186 ? -23.016 20.547 -2.219 1 84.69 186 ILE B N 1
ATOM 7345 C CA . ILE B 1 186 ? -22.484 19.438 -1.427 1 84.69 186 ILE B CA 1
ATOM 7346 C C . ILE B 1 186 ? -23.344 19.234 -0.179 1 84.69 186 ILE B C 1
ATOM 7348 O O . ILE B 1 186 ? -23.734 18.109 0.146 1 84.69 186 ILE B O 1
ATOM 7352 N N . ALA B 1 187 ? -23.703 20.312 0.471 1 79.44 187 ALA B N 1
ATOM 7353 C CA . ALA B 1 187 ? -24.547 20.234 1.657 1 79.44 187 ALA B CA 1
ATOM 7354 C C . ALA B 1 187 ? -25.922 19.656 1.318 1 79.44 187 ALA B C 1
ATOM 7356 O O . ALA B 1 187 ? -26.469 18.859 2.082 1 79.44 187 ALA B O 1
ATOM 7357 N N . GLY B 1 188 ? -26.391 20.062 0.187 1 83.69 188 GLY B N 1
ATOM 7358 C CA . GLY B 1 188 ? -27.656 19.531 -0.269 1 83.69 188 GLY B CA 1
ATOM 7359 C C . GLY B 1 188 ? -27.625 18.047 -0.54 1 83.69 188 GLY B C 1
ATOM 7360 O O . GLY B 1 188 ? -28.562 17.312 -0.19 1 83.69 188 GLY B O 1
ATOM 7361 N N . GLN B 1 189 ? -26.547 17.641 -1.163 1 90.06 189 GLN B N 1
ATOM 7362 C CA . GLN B 1 189 ? -26.391 16.219 -1.466 1 90.06 189 GLN B CA 1
ATOM 7363 C C . GLN B 1 189 ? -26.281 15.398 -0.187 1 90.06 189 GLN B C 1
ATOM 7365 O O . GLN B 1 189 ? -26.875 14.32 -0.078 1 90.06 189 GLN B O 1
ATOM 7370 N N . ILE B 1 190 ? -25.547 15.883 0.741 1 89.56 190 ILE B N 1
ATOM 7371 C CA . ILE B 1 190 ? -25.375 15.188 2.01 1 89.56 190 ILE B CA 1
ATOM 7372 C C . ILE B 1 190 ? -26.719 15.086 2.727 1 89.56 190 ILE B C 1
ATOM 7374 O O . ILE B 1 190 ? -27.078 14.016 3.236 1 89.56 190 ILE B O 1
ATOM 7378 N N . ASP B 1 191 ? -27.438 16.141 2.707 1 86.5 191 ASP B N 1
ATOM 7379 C CA . ASP B 1 191 ? -28.75 16.156 3.355 1 86.5 191 ASP B CA 1
ATOM 7380 C C . ASP B 1 191 ? -29.719 15.211 2.666 1 86.5 191 ASP B C 1
ATOM 7382 O O . ASP B 1 191 ? -30.516 14.539 3.328 1 86.5 191 ASP B O 1
ATOM 7386 N N . GLU B 1 192 ? -29.656 15.219 1.41 1 91 192 GLU B N 1
ATOM 7387 C CA . GLU B 1 192 ? -30.516 14.312 0.649 1 91 192 GLU B CA 1
ATOM 7388 C C . GLU B 1 192 ? -30.219 12.859 0.992 1 91 192 GLU B C 1
ATOM 7390 O O . GLU B 1 192 ? -31.141 12.07 1.225 1 91 192 GLU B O 1
ATOM 7395 N N . ILE B 1 193 ? -28.984 12.477 0.992 1 94.81 193 ILE B N 1
ATOM 7396 C CA . ILE B 1 193 ? -28.594 11.109 1.301 1 94.81 193 ILE B CA 1
ATOM 7397 C C . ILE B 1 193 ? -29.031 10.75 2.721 1 94.81 193 ILE B C 1
ATOM 7399 O O . ILE B 1 193 ? -29.641 9.703 2.943 1 94.81 193 ILE B O 1
ATOM 7403 N N . ARG B 1 194 ? -28.781 11.641 3.619 1 91.56 194 ARG B N 1
ATOM 7404 C CA . ARG B 1 194 ? -29.094 11.391 5.02 1 91.56 194 ARG B CA 1
ATOM 7405 C C . ARG B 1 194 ? -30.594 11.195 5.215 1 91.56 194 ARG B C 1
ATOM 7407 O O . ARG B 1 194 ? -31.016 10.289 5.938 1 91.56 194 ARG B O 1
ATOM 7414 N N . THR B 1 195 ? -31.359 11.992 4.629 1 90 195 THR B N 1
ATOM 7415 C CA . THR B 1 195 ? -32.812 11.961 4.809 1 90 195 THR B CA 1
ATOM 7416 C C . THR B 1 195 ? -33.406 10.695 4.188 1 90 195 THR B C 1
ATOM 7418 O O . THR B 1 195 ? -34.406 10.172 4.672 1 90 195 THR B O 1
ATOM 7421 N N . LYS B 1 196 ? -32.781 10.258 3.172 1 94 196 LYS B N 1
ATOM 7422 C CA . LYS B 1 196 ? -33.281 9.078 2.475 1 94 196 LYS B CA 1
ATOM 7423 C C . LYS B 1 196 ? -32.906 7.797 3.219 1 94 196 LYS B C 1
ATOM 7425 O O . LYS B 1 196 ? -33.562 6.762 3.035 1 94 196 LYS B O 1
ATOM 7430 N N . LEU B 1 197 ? -31.938 7.844 3.994 1 94.62 197 LEU B N 1
ATOM 7431 C CA . LEU B 1 197 ? -31.562 6.695 4.809 1 94.62 197 LEU B CA 1
ATOM 7432 C C . LEU B 1 197 ? -32.594 6.438 5.898 1 94.62 197 LEU B C 1
ATOM 7434 O O . LEU B 1 197 ? -33.125 7.379 6.484 1 94.62 197 LEU B O 1
ATOM 7438 N N . GLN B 1 198 ? -32.938 5.203 6.16 1 90.62 198 GLN B N 1
ATOM 7439 C CA . GLN B 1 198 ? -33.969 4.832 7.117 1 90.62 198 GLN B CA 1
ATOM 7440 C C . GLN B 1 198 ? -33.625 5.324 8.523 1 90.62 198 GLN B C 1
ATOM 7442 O O . GLN B 1 198 ? -34.5 5.824 9.242 1 90.62 198 GLN B O 1
ATOM 7447 N N . ASP B 1 199 ? -32.469 5.129 8.961 1 92.5 199 ASP B N 1
ATOM 7448 C CA . ASP B 1 199 ? -31.953 5.5 10.281 1 92.5 199 ASP B CA 1
ATOM 7449 C C . ASP B 1 199 ? -30.469 5.867 10.219 1 92.5 199 ASP B C 1
ATOM 7451 O O . ASP B 1 199 ? -29.609 4.996 10.047 1 92.5 199 ASP B O 1
ATOM 7455 N N . CYS B 1 200 ? -30.172 7.199 10.352 1 94.88 200 CYS B N 1
ATOM 7456 C CA . CYS B 1 200 ? -28.781 7.617 10.242 1 94.88 200 CYS B CA 1
ATOM 7457 C C . CYS B 1 200 ? -28.484 8.805 11.148 1 94.88 200 CYS B C 1
ATOM 7459 O O . CYS B 1 200 ? -29.125 9.852 11.031 1 94.88 200 CYS B O 1
ATOM 7461 N N . ASP B 1 201 ? -27.594 8.617 12.086 1 95.94 201 ASP B N 1
ATOM 7462 C CA . ASP B 1 201 ? -27.141 9.719 12.93 1 95.94 201 ASP B CA 1
ATOM 7463 C C . ASP B 1 201 ? -26 10.492 12.258 1 95.94 201 ASP B C 1
ATOM 7465 O O . ASP B 1 201 ? -25.312 9.953 11.391 1 95.94 201 ASP B O 1
ATOM 7469 N N . PHE B 1 202 ? -25.891 11.727 12.617 1 94.19 202 PHE B N 1
ATOM 7470 C CA . PHE B 1 202 ? -24.938 12.617 11.977 1 94.19 202 PHE B CA 1
ATOM 7471 C C . PHE B 1 202 ? -24.016 13.25 13.008 1 94.19 202 PHE B C 1
ATOM 7473 O O . PHE B 1 202 ? -24.469 13.898 13.953 1 94.19 202 PHE B O 1
ATOM 7480 N N . LEU B 1 203 ? -22.703 13.008 12.82 1 95.06 203 LEU B N 1
ATOM 7481 C CA . LEU B 1 203 ? -21.688 13.508 13.734 1 95.06 203 LEU B CA 1
ATOM 7482 C C . LEU B 1 203 ? -20.688 14.383 12.992 1 95.06 203 LEU B C 1
ATOM 7484 O O . LEU B 1 203 ? -20.078 13.945 12.008 1 95.06 203 LEU B O 1
ATOM 7488 N N . GLN B 1 204 ? -20.516 15.57 13.445 1 91.06 204 GLN B N 1
ATOM 7489 C CA . GLN B 1 204 ? -19.5 16.469 12.883 1 91.06 204 GLN B CA 1
ATOM 7490 C C . GLN B 1 204 ? -18.281 16.547 13.789 1 91.06 204 GLN B C 1
ATOM 7492 O O . GLN B 1 204 ? -18.406 16.641 15.016 1 91.06 204 GLN B O 1
ATOM 7497 N N . VAL B 1 205 ? -17.141 16.422 13.156 1 90.75 205 VAL B N 1
ATOM 7498 C CA . VAL B 1 205 ? -15.867 16.531 13.867 1 90.75 205 VAL B CA 1
ATOM 7499 C C . VAL B 1 205 ? -15.141 17.797 13.422 1 90.75 205 VAL B C 1
ATOM 7501 O O . VAL B 1 205 ? -14.906 18 12.227 1 90.75 205 VAL B O 1
ATOM 7504 N N . THR B 1 206 ? -14.789 18.656 14.391 1 84.19 206 THR B N 1
ATOM 7505 C CA . THR B 1 206 ? -14.172 19.922 14 1 84.19 206 THR B CA 1
ATOM 7506 C C . THR B 1 206 ? -13.195 20.406 15.07 1 84.19 206 THR B C 1
ATOM 7508 O O . THR B 1 206 ? -13.25 19.953 16.219 1 84.19 206 THR B O 1
ATOM 7511 N N . ALA B 1 207 ? -12.305 21.25 14.648 1 82.19 207 ALA B N 1
ATOM 7512 C CA . ALA B 1 207 ? -11.383 21.906 15.57 1 82.19 207 ALA B CA 1
ATOM 7513 C C . ALA B 1 207 ? -11.727 23.391 15.727 1 82.1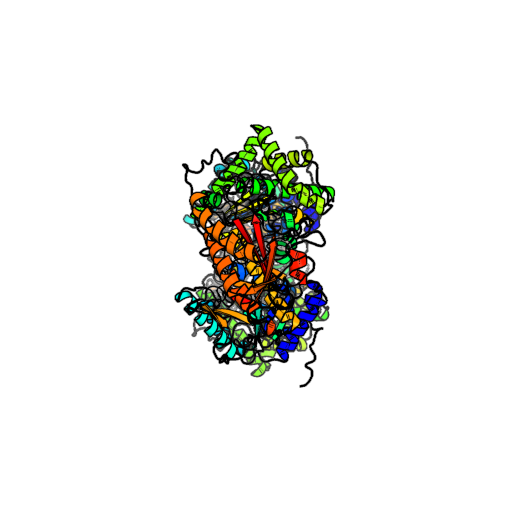9 207 ALA B C 1
ATOM 7515 O O . ALA B 1 207 ? -11 24.141 16.391 1 82.19 207 ALA B O 1
ATOM 7516 N N . THR B 1 208 ? -12.875 23.734 15.148 1 77.25 208 THR B N 1
ATOM 7517 C CA . THR B 1 208 ? -13.219 25.141 15.125 1 77.25 208 THR B CA 1
ATOM 7518 C C . THR B 1 208 ? -14.461 25.406 15.977 1 77.25 208 THR B C 1
ATOM 7520 O O . THR B 1 208 ? -15.586 25.219 15.516 1 77.25 208 THR B O 1
ATOM 7523 N N . PRO B 1 209 ? -14.312 25.969 17.078 1 78.31 209 PRO B N 1
ATOM 7524 C CA . PRO B 1 209 ? -15.445 26.219 17.969 1 78.31 209 PRO B CA 1
ATOM 7525 C C . PRO B 1 209 ? -16.438 27.219 17.391 1 78.31 209 PRO B C 1
ATOM 7527 O O . PRO B 1 209 ? -17.625 27.203 17.766 1 78.31 209 PRO B O 1
ATOM 7530 N N . TYR B 1 210 ? -15.898 28.047 16.562 1 72.56 210 TYR B N 1
ATOM 7531 C CA . TYR B 1 210 ? -16.766 29.047 15.953 1 72.56 210 TYR B CA 1
ATOM 7532 C C . TYR B 1 210 ? -17.969 28.391 15.273 1 72.56 210 TYR B C 1
ATOM 7534 O O . TYR B 1 210 ? -19.062 28.953 15.25 1 72.56 210 TYR B O 1
ATOM 7542 N N . SER B 1 211 ? -17.719 27.25 14.828 1 71.12 211 SER B N 1
ATOM 7543 C CA . SER B 1 211 ? -18.766 26.531 14.102 1 71.12 211 SER B CA 1
ATOM 7544 C C . SER B 1 211 ? -19.969 26.25 15 1 71.12 211 SER B C 1
ATOM 7546 O O . SER B 1 211 ? -21.078 26.094 14.516 1 71.12 211 SER B O 1
ATOM 7548 N N . LEU B 1 212 ? -19.766 26.234 16.234 1 71 212 LEU B N 1
ATOM 7549 C CA . LEU B 1 212 ? -20.828 25.953 17.188 1 71 212 LEU B CA 1
ATOM 7550 C C . LEU B 1 212 ? -21.828 27.094 17.234 1 71 212 LEU B C 1
ATOM 7552 O O . LEU B 1 212 ? -23 26.891 17.562 1 71 212 LEU B O 1
ATOM 7556 N N . TYR B 1 213 ? -21.344 28.234 16.938 1 68.5 213 TYR B N 1
ATOM 7557 C CA . TYR B 1 213 ? -22.141 29.422 17.188 1 68.5 213 TYR B CA 1
ATOM 7558 C C . TYR B 1 213 ? -22.844 29.906 15.922 1 68.5 213 TYR B C 1
ATOM 7560 O O . TYR B 1 213 ? -23.594 30.875 15.953 1 68.5 213 TYR B O 1
ATOM 7568 N N . LEU B 1 214 ? -22.484 29.219 14.93 1 64.31 214 LEU B N 1
ATOM 7569 C CA . LEU B 1 214 ? -23.156 29.578 13.688 1 64.31 214 LEU B CA 1
ATOM 7570 C C . LEU B 1 214 ? -24.656 29.297 13.781 1 64.31 214 LEU B C 1
ATOM 7572 O O . LEU B 1 214 ? -25.078 28.406 14.508 1 64.31 214 LEU B O 1
ATOM 7576 N N . GLN B 1 215 ? -25.469 30.312 13.336 1 56.94 215 GLN B N 1
ATOM 7577 C CA . GLN B 1 215 ? -26.922 30.234 13.492 1 56.94 215 GLN B CA 1
ATOM 7578 C C . GLN B 1 215 ? -27.578 29.562 12.289 1 56.94 215 GLN B C 1
ATOM 7580 O O . GLN B 1 215 ? -27.109 29.734 11.156 1 56.94 215 GLN B O 1
ATOM 7585 N N . PRO B 1 216 ? -28.531 28.609 12.672 1 52.66 216 PRO B N 1
ATOM 7586 C CA . PRO B 1 216 ? -29.328 28.062 11.57 1 52.66 216 PRO B CA 1
ATOM 7587 C C . PRO B 1 216 ? -30.062 29.141 10.773 1 52.66 216 PRO B C 1
ATOM 7589 O O . PRO B 1 216 ? -30.391 30.188 11.32 1 52.66 216 PRO B O 1
ATOM 7592 N N . GLU B 1 217 ? -30.062 29.109 9.414 1 48.84 217 GLU B N 1
ATOM 7593 C CA . GLU B 1 217 ? -30.703 30.094 8.555 1 48.84 217 GLU B CA 1
ATOM 7594 C C . GLU B 1 217 ? -32.094 30.453 9.078 1 48.84 217 GLU B C 1
ATOM 7596 O O . GLU B 1 217 ? -32.562 31.594 8.914 1 48.84 217 GLU B O 1
ATOM 7601 N N . ASP B 1 218 ? -32.812 29.516 9.641 1 44.97 218 ASP B N 1
ATOM 7602 C CA . ASP B 1 218 ? -34.219 29.734 10.008 1 44.97 218 ASP B CA 1
ATOM 7603 C C . ASP B 1 218 ? -34.312 30.406 11.367 1 44.97 218 ASP B C 1
ATOM 7605 O O . ASP B 1 218 ? -35.438 30.75 11.805 1 44.97 218 ASP B O 1
ATOM 7609 N N . LEU B 1 219 ? -33.375 30.391 12.039 1 43.81 219 LEU B N 1
ATOM 7610 C CA . LEU B 1 219 ? -33.562 30.953 13.375 1 43.81 219 LEU B CA 1
ATOM 7611 C C . LEU B 1 219 ? -33.625 32.469 13.328 1 43.81 219 LEU B C 1
ATOM 7613 O O . LEU B 1 219 ? -32.719 33.125 12.812 1 43.81 219 LEU B O 1
ATOM 7617 N N . ILE B 1 220 ? -34.875 32.969 13.375 1 39.75 220 ILE B N 1
ATOM 7618 C CA . ILE B 1 220 ? -35.188 34.375 13.555 1 39.75 220 ILE B CA 1
ATOM 7619 C C . ILE B 1 220 ? -34.469 34.938 14.789 1 39.75 220 ILE B C 1
ATOM 7621 O O . ILE B 1 220 ? -34.688 34.469 15.906 1 39.75 220 ILE B O 1
ATOM 7625 N N . VAL B 1 221 ? -33.312 35.406 14.617 1 42.44 221 VAL B N 1
ATOM 7626 C CA . VAL B 1 221 ? -32.594 36.156 15.656 1 42.44 221 VAL B CA 1
ATOM 7627 C C . VAL B 1 221 ? -33.5 37.188 16.297 1 42.44 221 VAL B C 1
ATOM 7629 O O . VAL B 1 221 ? -34 38.062 15.625 1 42.44 221 VAL B O 1
ATOM 7632 N N . ASN B 1 222 ? -34.219 36.812 17.266 1 38.5 222 ASN B N 1
ATOM 7633 C CA . ASN B 1 222 ? -34.875 37.906 17.984 1 38.5 222 ASN B CA 1
ATOM 7634 C C . ASN B 1 222 ? -33.844 38.969 18.375 1 38.5 222 ASN B C 1
ATOM 7636 O O . ASN B 1 222 ? -32.781 38.688 18.875 1 38.5 222 ASN B O 1
ATOM 7640 N N . SER B 1 223 ? -33.938 40.062 17.797 1 40.25 223 SER B N 1
ATOM 7641 C CA . SER B 1 223 ? -33.188 41.312 17.859 1 40.25 223 SER B CA 1
ATOM 7642 C C . SER B 1 223 ? -32.75 41.625 19.297 1 40.25 223 SER B C 1
ATOM 7644 O O . SER B 1 223 ? -31.922 42.5 19.516 1 40.25 223 SER B O 1
ATOM 7646 N N . SER B 1 224 ? -33.5 41.156 20.266 1 40.81 224 SER B N 1
ATOM 7647 C CA . SER B 1 224 ? -33.281 41.781 21.578 1 40.81 224 SER B CA 1
ATOM 7648 C C . SER B 1 224 ? -32.094 41.156 22.297 1 40.81 224 SER B C 1
ATOM 7650 O O . SER B 1 224 ? -31.562 41.719 23.266 1 40.81 224 SER B O 1
ATOM 7652 N N . ASN B 1 225 ? -31.891 39.75 22.234 1 46.97 225 ASN B N 1
ATOM 7653 C CA . ASN B 1 225 ? -30.906 39.156 23.125 1 46.97 225 ASN B CA 1
ATOM 7654 C C . ASN B 1 225 ? -29.531 39.062 22.453 1 46.97 225 ASN B C 1
ATOM 7656 O O . ASN B 1 225 ? -29.406 38.438 21.391 1 46.97 225 ASN B O 1
ATOM 7660 N N . LYS B 1 226 ? -28.531 39.781 22.906 1 57.12 226 LYS B N 1
ATOM 7661 C CA . LYS B 1 226 ? -27.172 40.188 22.547 1 57.12 226 LYS B CA 1
ATOM 7662 C C . LYS B 1 226 ? -26.234 39 22.531 1 57.12 226 LYS B C 1
ATOM 7664 O O . LYS B 1 226 ? -25.078 39.125 22.078 1 57.12 226 LYS B O 1
ATOM 7669 N N . THR B 1 227 ? -26.703 37.812 23.109 1 58.53 227 THR B N 1
ATOM 7670 C CA . THR B 1 227 ? -25.781 36.688 23.25 1 58.53 227 THR B CA 1
ATOM 7671 C C . THR B 1 227 ? -26.141 35.562 22.297 1 58.53 227 THR B C 1
ATOM 7673 O O . THR B 1 227 ? -27.328 35.25 22.094 1 58.53 227 THR B O 1
ATOM 7676 N N . PHE B 1 228 ? -25.188 35.062 21.484 1 59.22 228 PHE B N 1
ATOM 7677 C CA . PHE B 1 228 ? -25.375 33.938 20.578 1 59.22 228 PHE B CA 1
ATOM 7678 C C . PHE B 1 228 ? -24.953 32.656 21.25 1 59.22 228 PHE B C 1
ATOM 7680 O O . PHE B 1 228 ? -23.812 32.531 21.703 1 59.22 228 PHE B O 1
ATOM 7687 N N . LYS B 1 229 ? -25.953 31.719 21.5 1 56.44 229 LYS B N 1
ATOM 7688 C CA . LYS B 1 229 ? -25.688 30.422 22.094 1 56.44 229 LYS B CA 1
ATOM 7689 C C . LYS B 1 229 ? -25.297 29.406 21.031 1 56.44 229 LYS B C 1
ATOM 7691 O O . LYS B 1 229 ? -25.625 29.578 19.844 1 56.44 229 LYS B O 1
ATOM 7696 N N . PRO B 1 230 ? -24.438 28.469 21.438 1 54.16 230 PRO B N 1
ATOM 7697 C CA . PRO B 1 230 ? -24.109 27.406 20.5 1 54.16 230 PRO B CA 1
ATOM 7698 C C . PRO B 1 230 ? -25.312 26.516 20.172 1 54.16 230 PRO B C 1
ATOM 7700 O O . PRO B 1 230 ? -25.516 25.484 20.812 1 54.16 230 PRO B O 1
ATOM 7703 N N . ILE B 1 231 ? -26.234 26.938 19.375 1 54.38 231 ILE B N 1
ATOM 7704 C CA . ILE B 1 231 ? -27.547 26.297 19.188 1 54.38 231 ILE B CA 1
ATOM 7705 C C . ILE B 1 231 ? -27.484 25.297 18.047 1 54.38 231 ILE B C 1
ATOM 7707 O O . ILE B 1 231 ? -28.281 24.359 17.984 1 54.38 231 ILE B O 1
ATOM 7711 N N . LYS B 1 232 ? -26.5 25.297 17.266 1 63.75 232 LYS B N 1
ATOM 7712 C CA . LYS B 1 232 ? -26.562 24.516 16.047 1 63.75 232 LYS B CA 1
ATOM 7713 C C . LYS B 1 232 ? -26.438 23.016 16.344 1 63.75 232 LYS B C 1
ATOM 7715 O O . LYS B 1 232 ? -27.281 22.219 15.906 1 63.75 232 LYS B O 1
ATOM 7720 N N . PRO B 1 233 ? -25.734 22.609 17.406 1 77.94 233 PRO B N 1
ATOM 7721 C CA . PRO B 1 233 ? -25.562 21.172 17.516 1 77.94 233 PRO B CA 1
ATOM 7722 C C . PRO B 1 233 ? -26.578 20.516 18.453 1 77.94 233 PRO B C 1
ATOM 7724 O O . PRO B 1 233 ? -27.047 21.172 19.391 1 77.94 233 PRO B O 1
ATOM 7727 N N . ALA B 1 234 ? -27.031 19.344 18.141 1 84.62 234 ALA B N 1
ATOM 7728 C CA . ALA B 1 234 ? -27.828 18.547 19.062 1 84.62 234 ALA B CA 1
ATOM 7729 C C . ALA B 1 234 ? -27.094 18.328 20.375 1 84.62 234 ALA B C 1
ATOM 7731 O O . ALA B 1 234 ? -27.719 18.344 21.438 1 84.62 234 ALA B O 1
ATOM 7732 N N . PHE B 1 235 ? -25.891 18.141 20.281 1 88.06 235 PHE B N 1
ATOM 7733 C CA . PHE B 1 235 ? -24.984 18.062 21.422 1 88.06 235 PHE B CA 1
ATOM 7734 C C . PHE B 1 235 ? -23.547 18.328 21 1 88.06 235 PHE B C 1
ATOM 7736 O O . PHE B 1 235 ? -23.234 18.312 19.812 1 88.06 235 PHE B O 1
ATOM 7743 N N . THR B 1 236 ? -22.734 18.688 22 1 89.81 236 THR B N 1
ATOM 7744 C CA . THR B 1 236 ? -21.297 18.875 21.766 1 89.81 236 THR B CA 1
ATOM 7745 C C . THR B 1 236 ? -20.484 18.125 22.797 1 89.81 236 THR B C 1
ATOM 7747 O O . THR B 1 236 ? -20.766 18.188 24 1 89.81 236 THR B O 1
ATOM 7750 N N . GLU B 1 237 ? -19.609 17.281 22.297 1 91.56 237 GLU B N 1
ATOM 7751 C CA . GLU B 1 237 ? -18.641 16.625 23.156 1 91.56 237 GLU B CA 1
ATOM 7752 C C . GLU B 1 237 ? -17.219 17.141 22.875 1 91.56 237 GLU B C 1
ATOM 7754 O O . GLU B 1 237 ? -16.844 17.328 21.719 1 91.56 237 GLU B O 1
ATOM 7759 N N . LEU B 1 238 ? -16.5 17.422 23.969 1 90.38 238 LEU B N 1
ATOM 7760 C CA . LEU B 1 238 ? -15.133 17.922 23.828 1 90.38 238 LEU B CA 1
ATOM 7761 C C . LEU B 1 238 ? -14.133 16.781 23.797 1 90.38 238 LEU B C 1
ATOM 7763 O O . LEU B 1 238 ? -14.133 15.922 24.688 1 90.38 238 LEU B O 1
ATOM 7767 N N . VAL B 1 239 ? -13.312 16.781 22.781 1 93.06 239 VAL B N 1
ATOM 7768 C CA . VAL B 1 239 ? -12.234 15.797 22.703 1 93.06 239 VAL B CA 1
ATOM 7769 C C . VAL B 1 239 ? -11.148 16.141 23.719 1 93.06 239 VAL B C 1
ATOM 7771 O O . VAL B 1 239 ? -10.688 17.281 23.781 1 93.06 239 VAL B O 1
ATOM 7774 N N . PRO B 1 240 ? -10.781 15.156 24.453 1 91.25 240 PRO B N 1
ATOM 7775 C CA . PRO B 1 240 ? -9.75 15.445 25.453 1 91.25 240 PRO B CA 1
ATOM 7776 C C . PRO B 1 240 ? -8.406 15.797 24.812 1 91.25 240 PRO B C 1
ATOM 7778 O O . PRO B 1 240 ? -8.023 15.211 23.797 1 91.25 240 PRO B O 1
ATOM 7781 N N . VAL B 1 241 ? -7.746 16.688 25.438 1 87.56 241 VAL B N 1
ATOM 7782 C CA . VAL B 1 241 ? -6.438 17.125 24.953 1 87.56 241 VAL B CA 1
ATOM 7783 C C . VAL B 1 241 ? -5.34 16.469 25.797 1 87.56 241 VAL B C 1
ATOM 7785 O O . VAL B 1 241 ? -5.234 16.703 27 1 87.56 241 VAL B O 1
ATOM 7788 N N . PRO B 1 242 ? -4.562 15.703 25.125 1 84.38 242 PRO B N 1
ATOM 7789 C CA . PRO B 1 242 ? -3.473 15.078 25.875 1 84.38 242 PRO B CA 1
ATOM 7790 C C . PRO B 1 242 ? -2.451 16.094 26.391 1 84.38 242 PRO B C 1
ATOM 7792 O O . PRO B 1 242 ? -2.285 17.156 25.781 1 84.38 242 PRO B O 1
ATOM 7795 N N . ASP B 1 243 ? -1.73 15.703 27.344 1 80.94 243 ASP B N 1
ATOM 7796 C CA . ASP B 1 243 ? -0.755 16.578 27.969 1 80.94 243 ASP B CA 1
ATOM 7797 C C . ASP B 1 243 ? 0.384 16.922 27.016 1 80.94 243 ASP B C 1
ATOM 7799 O O . ASP B 1 243 ? 0.915 18.031 27.047 1 80.94 243 ASP B O 1
ATOM 7803 N N . ALA B 1 244 ? 0.667 16 26.234 1 83.69 244 ALA B N 1
ATOM 7804 C CA . ALA B 1 244 ? 1.813 16.172 25.344 1 83.69 244 ALA B CA 1
ATOM 7805 C C . ALA B 1 244 ? 1.445 17 24.125 1 83.69 244 ALA B C 1
ATOM 7807 O O . ALA B 1 244 ? 2.305 17.312 23.297 1 83.69 244 ALA B O 1
ATOM 7808 N N . TYR B 1 245 ? 0.239 17.5 24.109 1 89.25 245 TYR B N 1
ATOM 7809 C CA . TYR B 1 245 ? -0.221 18.266 22.969 1 89.25 245 TYR B CA 1
ATOM 7810 C C . TYR B 1 245 ? 0.36 19.672 22.984 1 89.25 245 TYR B C 1
ATOM 7812 O O . TYR B 1 245 ? 0.354 20.344 24.016 1 89.25 245 TYR B O 1
ATOM 7820 N N . ILE B 1 246 ? 0.922 20.094 21.859 1 91.56 246 ILE B N 1
ATOM 7821 C CA . ILE B 1 246 ? 1.459 21.438 21.672 1 91.56 246 ILE B CA 1
ATOM 7822 C C . ILE B 1 246 ? 0.603 22.188 20.656 1 91.56 246 ILE B C 1
ATOM 7824 O O . ILE B 1 246 ? 0.455 21.766 19.516 1 91.56 246 ILE B O 1
ATOM 7828 N N . GLY B 1 247 ? -0.041 23.312 21.047 1 90.5 247 GLY B N 1
ATOM 7829 C CA . GLY B 1 247 ? -0.9 24.094 20.172 1 90.5 247 GLY B CA 1
ATOM 7830 C C . GLY B 1 247 ? -0.709 25.594 20.312 1 90.5 247 GLY B C 1
ATOM 7831 O O . GLY B 1 247 ? 0.406 26.062 20.547 1 90.5 247 GLY B O 1
ATOM 7832 N N . GLY B 1 248 ? -1.804 26.344 20.125 1 89 248 GLY B N 1
ATOM 7833 C CA . GLY B 1 248 ? -1.756 27.797 20.156 1 89 248 GLY B CA 1
ATOM 7834 C C . GLY B 1 248 ? -1.351 28.344 21.516 1 89 248 GLY B C 1
ATOM 7835 O O . GLY B 1 248 ? -0.693 29.375 21.594 1 89 248 GLY B O 1
ATOM 7836 N N . ASP B 1 249 ? -1.715 27.609 22.516 1 90.31 249 ASP B N 1
ATOM 7837 C CA . ASP B 1 249 ? -1.337 28.062 23.859 1 90.31 249 ASP B CA 1
ATOM 7838 C C . ASP B 1 249 ? 0.181 28.125 24 1 90.31 249 ASP B C 1
ATOM 7840 O O . ASP B 1 249 ? 0.71 29.047 24.625 1 90.31 249 ASP B O 1
ATOM 7844 N N . TYR B 1 250 ? 0.813 27.172 23.469 1 93.06 250 TYR B N 1
ATOM 7845 C CA . TYR B 1 250 ? 2.268 27.125 23.531 1 93.06 250 TYR B CA 1
ATOM 7846 C C . TYR B 1 250 ? 2.902 28.203 22.672 1 93.06 250 TYR B C 1
ATOM 7848 O O . TYR B 1 250 ? 3.775 28.938 23.125 1 93.06 250 TYR B O 1
ATOM 7856 N N . TYR B 1 251 ? 2.434 28.406 21.531 1 93.12 251 TYR B N 1
ATOM 7857 C CA . TYR B 1 251 ? 3.078 29.25 20.531 1 93.12 251 TYR B CA 1
ATOM 7858 C C . TYR B 1 251 ? 2.725 30.719 20.75 1 93.12 251 TYR B C 1
ATOM 7860 O O . TYR B 1 251 ? 3.492 31.609 20.391 1 93.12 251 TYR B O 1
ATOM 7868 N N . PHE B 1 252 ? 1.54 30.969 21.422 1 90.69 252 PHE B N 1
ATOM 7869 C CA . PHE B 1 252 ? 1.081 32.344 21.391 1 90.69 252 PHE B CA 1
ATOM 7870 C C . PHE B 1 252 ? 0.824 32.844 22.812 1 90.69 252 PHE B C 1
ATOM 7872 O O . PHE B 1 252 ? 0.761 34.062 23.047 1 90.69 252 PHE B O 1
ATOM 7879 N N . ARG B 1 253 ? 0.686 32 23.734 1 89.19 253 ARG B N 1
ATOM 7880 C CA . ARG B 1 253 ? 0.476 32.406 25.125 1 89.19 253 ARG B CA 1
ATOM 7881 C C . ARG B 1 253 ? 1.731 32.188 25.953 1 89.19 253 ARG B C 1
ATOM 7883 O O . ARG B 1 253 ? 2.324 33.156 26.469 1 89.19 253 ARG B O 1
ATOM 7890 N N . GLU B 1 254 ? 2.156 31 25.969 1 92.06 254 GLU B N 1
ATOM 7891 C CA . GLU B 1 254 ? 3.352 30.656 26.734 1 92.06 254 GLU B CA 1
ATOM 7892 C C . GLU B 1 254 ? 4.582 31.359 26.172 1 92.06 254 GLU B C 1
ATOM 7894 O O . GLU B 1 254 ? 5.551 31.609 26.906 1 92.06 254 GLU B O 1
ATOM 7899 N N . SER B 1 255 ? 4.488 31.688 24.969 1 91.5 255 SER B N 1
ATOM 7900 C CA . SER B 1 255 ? 5.605 32.312 24.281 1 91.5 255 SER B CA 1
ATOM 7901 C C . SER B 1 255 ? 5.844 33.75 24.797 1 91.5 255 SER B C 1
ATOM 7903 O O . SER B 1 255 ? 6.895 34.344 24.547 1 91.5 255 SER B O 1
ATOM 7905 N N . GLU B 1 256 ? 4.961 34.219 25.547 1 83.38 256 GLU B N 1
ATOM 7906 C CA . GLU B 1 256 ? 5.098 35.562 26.109 1 83.38 256 GLU B CA 1
ATOM 7907 C C . GLU B 1 256 ? 5.898 35.562 27.406 1 83.38 256 GLU B C 1
ATOM 7909 O O . GLU B 1 256 ? 6.359 36.594 27.875 1 83.38 256 GLU B O 1
ATOM 7914 N N . ASP B 1 257 ? 6.094 34.375 27.906 1 86.81 257 ASP B N 1
ATOM 7915 C CA . ASP B 1 257 ? 6.855 34.188 29.141 1 86.81 257 ASP B CA 1
ATOM 7916 C C . ASP B 1 257 ? 8.32 33.875 28.844 1 86.81 257 ASP B C 1
ATOM 7918 O O . ASP B 1 257 ? 8.648 32.781 28.359 1 86.81 257 ASP B O 1
ATOM 7922 N N . GLU B 1 258 ? 9.195 34.75 29.203 1 86.5 258 GLU B N 1
ATOM 7923 C CA . GLU B 1 258 ? 10.617 34.656 28.891 1 86.5 258 GLU B CA 1
ATOM 7924 C C . GLU B 1 258 ? 11.25 33.438 29.594 1 86.5 258 GLU B C 1
ATOM 7926 O O . GLU B 1 258 ? 12.328 33 29.203 1 86.5 258 GLU B O 1
ATOM 7931 N N . ASN B 1 259 ? 10.586 32.938 30.562 1 90.38 259 ASN B N 1
ATOM 7932 C CA . ASN B 1 259 ? 11.148 31.828 31.328 1 90.38 259 ASN B CA 1
ATOM 7933 C C . ASN B 1 259 ? 10.711 30.484 30.766 1 90.38 259 ASN B C 1
ATOM 7935 O O . ASN B 1 259 ? 10.898 29.438 31.406 1 90.38 259 ASN B O 1
ATOM 7939 N N . THR B 1 260 ? 10.156 30.516 29.625 1 94.12 260 THR B N 1
ATOM 7940 C CA . THR B 1 260 ? 9.711 29.266 29.016 1 94.12 260 THR B CA 1
ATOM 7941 C C . THR B 1 260 ? 10.477 29 27.719 1 94.12 260 THR B C 1
ATOM 7943 O O . THR B 1 260 ? 11.047 29.922 27.125 1 94.12 260 THR B O 1
ATOM 7946 N N . VAL B 1 261 ? 10.516 27.75 27.328 1 95.62 261 VAL B N 1
ATOM 7947 C CA . VAL B 1 261 ? 11.109 27.359 26.047 1 95.62 261 VAL B CA 1
ATOM 7948 C C . VAL B 1 261 ? 10.328 27.984 24.906 1 95.62 261 VAL B C 1
ATOM 7950 O O . VAL B 1 261 ? 10.914 28.375 23.891 1 95.62 261 VAL B O 1
ATOM 7953 N N . ALA B 1 262 ? 9.039 28.156 25.078 1 95.75 262 ALA B N 1
ATOM 7954 C CA . ALA B 1 262 ? 8.133 28.688 24.062 1 95.75 262 ALA B CA 1
ATOM 7955 C C . ALA B 1 262 ? 8.539 30.094 23.641 1 95.75 262 ALA B C 1
ATOM 7957 O O . ALA B 1 262 ? 8.344 30.484 22.484 1 95.75 262 ALA B O 1
ATOM 7958 N N . TYR B 1 263 ? 9.164 30.781 24.562 1 93.88 263 TYR B N 1
ATOM 7959 C CA . TYR B 1 263 ? 9.578 32.156 24.328 1 93.88 263 TYR B CA 1
ATOM 7960 C C . TYR B 1 263 ? 10.57 32.219 23.172 1 93.88 263 TYR B C 1
ATOM 7962 O O . TYR B 1 263 ? 10.609 33.219 22.438 1 93.88 263 TYR B O 1
ATOM 7970 N N . HIS B 1 264 ? 11.289 31.234 22.984 1 95.12 264 HIS B N 1
ATOM 7971 C CA . HIS B 1 264 ? 12.406 31.266 22.062 1 95.12 264 HIS B CA 1
ATOM 7972 C C . HIS B 1 264 ? 11.992 30.734 20.688 1 95.12 264 HIS B C 1
ATOM 7974 O O . HIS B 1 264 ? 12.789 30.766 19.734 1 95.12 264 HIS B O 1
ATOM 7980 N N . ILE B 1 265 ? 10.828 30.359 20.5 1 95.88 265 ILE B N 1
ATOM 7981 C CA . ILE B 1 265 ? 10.414 29.656 19.297 1 95.88 265 ILE B CA 1
ATOM 7982 C C . ILE B 1 265 ? 10.195 30.656 18.156 1 95.88 265 ILE B C 1
ATOM 7984 O O . ILE B 1 265 ? 10.656 30.438 17.031 1 95.88 265 ILE B O 1
ATOM 7988 N N . TYR B 1 266 ? 9.547 31.734 18.375 1 94.44 266 TYR B N 1
ATOM 7989 C CA . TYR B 1 266 ? 9.211 32.719 17.328 1 94.44 266 TYR B CA 1
ATOM 7990 C C . TYR B 1 266 ? 10.445 33.5 16.922 1 94.44 266 TYR B C 1
ATOM 7992 O O . TYR B 1 266 ? 11.148 34.062 17.781 1 94.44 266 TYR B O 1
ATOM 8000 N N . GLN B 1 267 ? 10.75 33.438 15.648 1 94.31 267 GLN B N 1
ATOM 8001 C CA . GLN B 1 267 ? 11.812 34.219 15.031 1 94.31 267 GLN B CA 1
ATOM 8002 C C . GLN B 1 267 ? 11.258 35.156 13.969 1 94.31 267 GLN B C 1
ATOM 8004 O O . GLN B 1 267 ? 10.82 34.719 12.906 1 94.31 267 GLN B O 1
ATOM 8009 N N . PRO B 1 268 ? 11.312 36.469 14.18 1 90.12 268 PRO B N 1
ATOM 8010 C CA . PRO B 1 268 ? 10.727 37.406 13.219 1 90.12 268 PRO B CA 1
ATOM 8011 C C . PRO B 1 268 ? 11.523 37.5 11.922 1 90.12 268 PRO B C 1
ATOM 8013 O O . PRO B 1 268 ? 12.758 37.438 11.945 1 90.12 268 PRO B O 1
ATOM 8016 N N . ILE B 1 269 ? 10.797 37.562 10.891 1 90.88 269 ILE B N 1
ATOM 8017 C CA . ILE B 1 269 ? 11.422 37.812 9.602 1 90.88 269 ILE B CA 1
ATOM 8018 C C . ILE B 1 269 ? 10.922 39.156 9.047 1 90.88 269 ILE B C 1
ATOM 8020 O O . ILE B 1 269 ? 9.82 39.594 9.375 1 90.88 269 ILE B O 1
ATOM 8024 N N . LEU B 1 270 ? 11.766 39.719 8.227 1 83.94 270 LEU B N 1
ATOM 8025 C CA . LEU B 1 270 ? 11.383 41 7.609 1 83.94 270 LEU B CA 1
ATOM 8026 C C . LEU B 1 270 ? 10.555 40.75 6.348 1 83.94 270 LEU B C 1
ATOM 8028 O O . LEU B 1 270 ? 10.836 39.844 5.578 1 83.94 270 LEU B O 1
ATOM 8032 N N . PRO B 1 271 ? 9.539 41.531 6.125 1 83.62 271 PRO B N 1
ATOM 8033 C CA . PRO B 1 271 ? 8.695 41.375 4.941 1 83.62 271 PRO B CA 1
ATOM 8034 C C . PRO B 1 271 ? 9.484 41.469 3.637 1 83.62 271 PRO B C 1
ATOM 8036 O O . PRO B 1 271 ? 9.148 40.812 2.654 1 83.62 271 PRO B O 1
ATOM 8039 N N . ASP B 1 272 ? 10.5 42.281 3.654 1 86.88 272 ASP B N 1
ATOM 8040 C CA . ASP B 1 272 ? 11.297 42.469 2.449 1 86.88 272 ASP B CA 1
ATOM 8041 C C . ASP B 1 272 ? 11.938 41.156 1.994 1 86.88 272 ASP B C 1
ATOM 8043 O O . ASP B 1 272 ? 12.117 40.938 0.796 1 86.88 272 ASP B O 1
ATOM 8047 N N . GLU B 1 273 ? 12.297 40.375 2.898 1 92.06 273 GLU B N 1
ATOM 8048 C CA . GLU B 1 273 ? 12.891 39.094 2.566 1 92.06 273 GLU B CA 1
ATOM 8049 C C . GLU B 1 273 ? 11.906 38.219 1.809 1 92.06 273 GLU B C 1
ATOM 8051 O O . GLU B 1 273 ? 12.289 37.5 0.877 1 92.06 273 GLU B O 1
ATOM 8056 N N . LEU B 1 274 ? 10.695 38.25 2.17 1 90.5 274 LEU B N 1
ATOM 8057 C CA . LEU B 1 274 ? 9.672 37.469 1.493 1 90.5 274 LEU B CA 1
ATOM 8058 C C . LEU B 1 274 ? 9.516 37.906 0.042 1 90.5 274 LEU B C 1
ATOM 8060 O O . LEU B 1 274 ? 9.258 37.094 -0.84 1 90.5 274 LEU B O 1
ATOM 8064 N N . ASP B 1 275 ? 9.727 39.156 -0.16 1 89 275 ASP B N 1
ATOM 8065 C CA . ASP B 1 275 ? 9.648 39.688 -1.521 1 89 275 ASP B CA 1
ATOM 8066 C C . ASP B 1 275 ? 10.805 39.156 -2.377 1 89 275 ASP B C 1
ATOM 8068 O O . ASP B 1 275 ? 10.617 38.844 -3.557 1 89 275 ASP B O 1
ATOM 8072 N N . VAL B 1 276 ? 11.938 39.125 -1.777 1 93.06 276 VAL B N 1
ATOM 8073 C CA . VAL B 1 276 ? 13.125 38.625 -2.465 1 93.06 276 VAL B CA 1
ATOM 8074 C C . VAL B 1 276 ? 12.922 37.156 -2.834 1 93.06 276 VAL B C 1
ATOM 8076 O O . VAL B 1 276 ? 13.367 36.719 -3.895 1 93.06 276 VAL B O 1
ATOM 8079 N N . LEU B 1 277 ? 12.234 36.438 -2.039 1 93.81 277 LEU B N 1
ATOM 8080 C CA . LEU B 1 277 ? 12.07 35 -2.209 1 93.81 277 LEU B CA 1
ATOM 8081 C C . LEU B 1 277 ? 10.906 34.688 -3.145 1 93.81 277 LEU B C 1
ATOM 8083 O O . LEU B 1 277 ? 10.727 33.562 -3.559 1 93.81 277 LEU B O 1
ATOM 8087 N N . LYS B 1 278 ? 10.172 35.656 -3.518 1 90.94 278 LYS B N 1
ATOM 8088 C CA . LYS B 1 278 ? 9.016 35.469 -4.387 1 90.94 278 LYS B CA 1
ATOM 8089 C C . LYS B 1 278 ? 9.445 35.25 -5.832 1 90.94 278 LYS B C 1
ATOM 8091 O O . LYS B 1 278 ? 8.844 34.438 -6.539 1 90.94 278 LYS B O 1
ATOM 8096 N N . LYS B 1 279 ? 10.391 36.031 -6.23 1 92.25 279 LYS B N 1
ATOM 8097 C CA . LYS B 1 279 ? 10.867 35.906 -7.605 1 92.25 279 LYS B CA 1
ATOM 8098 C C . LYS B 1 279 ? 12.352 36.281 -7.699 1 92.25 279 LYS B C 1
ATOM 8100 O O . LYS B 1 279 ? 12.828 37.125 -6.953 1 92.25 279 LYS B O 1
ATOM 8105 N N . GLN B 1 280 ? 12.938 35.625 -8.648 1 92.25 280 GLN B N 1
ATOM 8106 C CA . GLN B 1 280 ? 14.352 35.938 -8.875 1 92.25 280 GLN B CA 1
ATOM 8107 C C . GLN B 1 280 ? 14.523 37.344 -9.445 1 92.25 280 GLN B C 1
ATOM 8109 O O . GLN B 1 280 ? 13.898 37.688 -10.445 1 92.25 280 GLN B O 1
ATOM 8114 N N . ASP B 1 281 ? 15.258 38.094 -8.828 1 92.38 281 ASP B N 1
ATOM 8115 C CA . ASP B 1 281 ? 15.641 39.438 -9.25 1 92.38 281 ASP B CA 1
ATOM 8116 C C . ASP B 1 281 ? 17.094 39.719 -8.875 1 92.38 281 ASP B C 1
ATOM 8118 O O . ASP B 1 281 ? 17.375 40.094 -7.738 1 92.38 281 ASP B O 1
ATOM 8122 N N . ARG B 1 282 ? 17.984 39.688 -9.781 1 90.25 282 ARG B N 1
ATOM 8123 C CA . ARG B 1 282 ? 19.422 39.781 -9.547 1 90.25 282 ARG B CA 1
ATOM 8124 C C . ARG B 1 282 ? 19.781 41.188 -9.016 1 90.25 282 ARG B C 1
ATOM 8126 O O . ARG B 1 282 ? 20.828 41.344 -8.391 1 90.25 282 ARG B O 1
ATOM 8133 N N . ARG B 1 283 ? 18.953 42.188 -9.25 1 90.88 283 ARG B N 1
ATOM 8134 C CA . ARG B 1 283 ? 19.203 43.531 -8.727 1 90.88 283 ARG B CA 1
ATOM 8135 C C . ARG B 1 283 ? 19 43.562 -7.215 1 90.88 283 ARG B C 1
ATOM 8137 O O . ARG B 1 283 ? 19.609 44.406 -6.531 1 90.88 283 ARG B O 1
ATOM 8144 N N . ARG B 1 284 ? 18.219 42.688 -6.75 1 90.12 284 ARG B N 1
ATOM 8145 C CA . ARG B 1 284 ? 17.906 42.656 -5.328 1 90.12 284 ARG B CA 1
ATOM 8146 C C . ARG B 1 284 ? 18.766 41.625 -4.594 1 90.12 284 ARG B C 1
ATOM 8148 O O . ARG B 1 284 ? 19.219 41.906 -3.475 1 90.12 284 ARG B O 1
ATOM 8155 N N . PHE B 1 285 ? 19 40.531 -5.277 1 93.19 285 PHE B N 1
ATOM 8156 C CA . PHE B 1 285 ? 19.688 39.406 -4.633 1 93.19 285 PHE B CA 1
ATOM 8157 C C . PHE B 1 285 ? 20.406 38.531 -5.664 1 93.19 285 PHE B C 1
ATOM 8159 O O . PHE B 1 285 ? 19.797 38.125 -6.652 1 93.19 285 PHE B O 1
ATOM 8166 N N . LYS B 1 286 ? 21.688 38.312 -5.402 1 94.56 286 LYS B N 1
ATOM 8167 C CA . LYS B 1 286 ? 22.484 37.438 -6.242 1 94.56 286 LYS B CA 1
ATOM 8168 C C . LYS B 1 286 ? 22.703 36.094 -5.574 1 94.56 286 LYS B C 1
ATOM 8170 O O . LYS B 1 286 ? 23.156 36.031 -4.426 1 94.56 286 LYS B O 1
ATOM 8175 N N . LEU B 1 287 ? 22.516 35 -6.289 1 93.31 287 LEU B N 1
ATOM 8176 C CA . LEU B 1 287 ? 22.562 33.625 -5.785 1 93.31 287 LEU B CA 1
ATOM 8177 C C . LEU B 1 287 ? 23.938 33.312 -5.207 1 93.31 287 LEU B C 1
ATOM 8179 O O . LEU B 1 287 ? 24.047 32.594 -4.223 1 93.31 287 LEU B O 1
ATOM 8183 N N . GLU B 1 288 ? 24.984 33.875 -5.781 1 91.56 288 GLU B N 1
ATOM 8184 C CA . GLU B 1 288 ? 26.359 33.625 -5.367 1 91.56 288 GLU B CA 1
ATOM 8185 C C . GLU B 1 288 ? 26.625 34.156 -3.967 1 91.56 288 GLU B C 1
ATOM 8187 O O . GLU B 1 288 ? 27.594 33.75 -3.312 1 91.56 288 GLU B O 1
ATOM 8192 N N . GLU B 1 289 ? 25.688 35.031 -3.518 1 93.19 289 GLU B N 1
ATOM 8193 C CA . GLU B 1 289 ? 25.859 35.656 -2.209 1 93.19 289 GLU B CA 1
ATOM 8194 C C . GLU B 1 289 ? 24.938 35.031 -1.172 1 93.19 289 GLU B C 1
ATOM 8196 O O . GLU B 1 289 ? 24.656 35.656 -0.137 1 93.19 289 GLU B O 1
ATOM 8201 N N . ALA B 1 290 ? 24.484 33.844 -1.388 1 93.38 290 ALA B N 1
ATOM 8202 C CA . ALA B 1 290 ? 23.469 33.219 -0.565 1 93.38 290 ALA B CA 1
ATOM 8203 C C . ALA B 1 290 ? 23.953 33.031 0.865 1 93.38 290 ALA B C 1
ATOM 8205 O O . ALA B 1 290 ? 23.172 33.031 1.81 1 93.38 290 ALA B O 1
ATOM 8206 N N . LEU B 1 291 ? 25.297 32.875 1.113 1 94.62 291 LEU B N 1
ATOM 8207 C CA . LEU B 1 291 ? 25.812 32.594 2.449 1 94.62 291 LEU B CA 1
ATOM 8208 C C . LEU B 1 291 ? 26.156 33.875 3.174 1 94.62 291 LEU B C 1
ATOM 8210 O O . LEU B 1 291 ? 26.422 33.875 4.379 1 94.62 291 LEU B O 1
ATOM 8214 N N . THR B 1 292 ? 26.047 35 2.412 1 93.12 292 THR B N 1
ATOM 8215 C CA . THR B 1 292 ? 26.562 36.219 3.047 1 93.12 292 THR B CA 1
ATOM 8216 C C . THR B 1 292 ? 25.562 37.375 2.926 1 93.12 292 THR B C 1
ATOM 8218 O O . THR B 1 292 ? 25.594 38.312 3.727 1 93.12 292 THR B O 1
ATOM 8221 N N . SER B 1 293 ? 24.688 37.312 1.974 1 93.69 293 SER B N 1
ATOM 8222 C CA . SER B 1 293 ? 23.781 38.438 1.704 1 93.69 293 SER B CA 1
ATOM 8223 C C . SER B 1 293 ? 22.812 38.656 2.859 1 93.69 293 SER B C 1
ATOM 8225 O O . SER B 1 293 ? 22.266 37.688 3.408 1 93.69 293 SER B O 1
ATOM 8227 N N . ASN B 1 294 ? 22.547 39.875 3.188 1 92.25 294 ASN B N 1
ATOM 8228 C CA . ASN B 1 294 ? 21.594 40.219 4.242 1 92.25 294 ASN B CA 1
ATOM 8229 C C . ASN B 1 294 ? 20.156 40.188 3.74 1 92.25 294 ASN B C 1
ATOM 8231 O O . ASN B 1 294 ? 19.219 40.188 4.539 1 92.25 294 ASN B O 1
ATOM 8235 N N . LYS B 1 295 ? 19.984 40.062 2.453 1 92.69 295 LYS B N 1
ATOM 8236 C CA . LYS B 1 295 ? 18.656 40.062 1.848 1 92.69 295 LYS B CA 1
ATOM 8237 C C . LYS B 1 295 ? 17.891 38.781 2.15 1 92.69 295 LYS B C 1
ATOM 8239 O O . LYS B 1 295 ? 16.656 38.781 2.109 1 92.69 295 LYS B O 1
ATOM 8244 N N . ILE B 1 296 ? 18.594 37.75 2.43 1 95.25 296 ILE B N 1
ATOM 8245 C CA . ILE B 1 296 ? 17.953 36.5 2.762 1 95.25 296 ILE B CA 1
ATOM 8246 C C . ILE B 1 296 ? 18.531 35.938 4.055 1 95.25 296 ILE B C 1
ATOM 8248 O O . ILE B 1 296 ? 18.719 34.719 4.184 1 95.25 296 ILE B O 1
ATOM 8252 N N . ALA B 1 297 ? 18.922 36.812 4.973 1 94.88 297 ALA B N 1
ATOM 8253 C CA . ALA B 1 297 ? 19.625 36.438 6.199 1 94.88 297 ALA B CA 1
ATOM 8254 C C . ALA B 1 297 ? 18.75 35.531 7.059 1 94.88 297 ALA B C 1
ATOM 8256 O O . ALA B 1 297 ? 19.234 34.562 7.656 1 94.88 297 ALA B O 1
ATOM 8257 N N . SER B 1 298 ? 17.469 35.844 7.137 1 94.75 298 SER B N 1
ATOM 8258 C CA . SER B 1 298 ? 16.578 35.062 7.98 1 94.75 298 SER B CA 1
ATOM 8259 C C . SER B 1 298 ? 16.438 33.625 7.449 1 94.75 298 SER B C 1
ATOM 8261 O O . SER B 1 298 ? 16.469 32.656 8.219 1 94.75 298 SER B O 1
ATOM 8263 N N . LEU B 1 299 ? 16.297 33.5 6.137 1 96.88 299 LEU B N 1
ATOM 8264 C CA . LEU B 1 299 ? 16.188 32.156 5.551 1 96.88 299 LEU B CA 1
ATOM 8265 C C . LEU B 1 299 ? 17.484 31.375 5.75 1 96.88 299 LEU B C 1
ATOM 8267 O O . LEU B 1 299 ? 17.438 30.188 6.086 1 96.88 299 LEU B O 1
ATOM 8271 N N . ARG B 1 300 ? 18.562 32.031 5.488 1 97.25 300 ARG B N 1
ATOM 8272 C CA . ARG B 1 300 ? 19.859 31.391 5.684 1 97.25 300 ARG B CA 1
ATOM 8273 C C . ARG B 1 300 ? 20.016 30.891 7.117 1 97.25 300 ARG B C 1
ATOM 8275 O O . ARG B 1 300 ? 20.375 29.734 7.34 1 97.25 300 ARG B O 1
ATOM 8282 N N . HIS B 1 301 ? 19.672 31.781 8.055 1 96.5 301 HIS B N 1
ATOM 8283 C CA . HIS B 1 301 ? 19.766 31.406 9.461 1 96.5 301 HIS B CA 1
ATOM 8284 C C . HIS B 1 301 ? 18.797 30.281 9.797 1 96.5 301 HIS B C 1
ATOM 8286 O O . HIS B 1 301 ? 19.109 29.406 10.594 1 96.5 301 HIS B O 1
ATOM 8292 N N . ALA B 1 302 ? 17.625 30.359 9.211 1 98.06 302 ALA B N 1
ATOM 8293 C CA . ALA B 1 302 ? 16.625 29.328 9.453 1 98.06 302 ALA B CA 1
ATOM 8294 C C . ALA B 1 302 ? 17.125 27.953 9.023 1 98.06 302 ALA B C 1
ATOM 8296 O O . ALA B 1 302 ? 16.984 26.984 9.758 1 98.06 302 ALA B O 1
ATOM 8297 N N . ILE B 1 303 ? 17.734 27.859 7.879 1 98.31 303 ILE B N 1
ATOM 8298 C CA . ILE B 1 303 ? 18.234 26.594 7.336 1 98.31 303 ILE B CA 1
ATOM 8299 C C . ILE B 1 303 ? 19.391 26.078 8.195 1 98.31 303 ILE B C 1
ATOM 8301 O O . ILE B 1 303 ? 19.453 24.891 8.516 1 98.31 303 ILE B O 1
ATOM 8305 N N . ILE B 1 304 ? 20.266 26.953 8.586 1 98.44 304 ILE B N 1
ATOM 8306 C CA . ILE B 1 304 ? 21.422 26.547 9.375 1 98.44 304 ILE B CA 1
ATOM 8307 C C . ILE B 1 304 ? 20.969 26.141 10.773 1 98.44 304 ILE B C 1
ATOM 8309 O O . ILE B 1 304 ? 21.484 25.172 11.344 1 98.44 304 ILE B O 1
ATOM 8313 N N . ASN B 1 305 ? 20.031 26.922 11.359 1 98.31 305 ASN B N 1
ATOM 8314 C CA . ASN B 1 305 ? 19.438 26.531 12.641 1 98.31 305 ASN B CA 1
ATOM 8315 C C . ASN B 1 305 ? 18.828 25.141 12.57 1 98.31 305 ASN B C 1
ATOM 8317 O O . ASN B 1 305 ? 18.938 24.359 13.516 1 98.31 305 ASN B O 1
ATOM 8321 N N . PHE B 1 306 ? 18.188 24.844 11.5 1 98.31 306 PHE B N 1
ATOM 8322 C CA . PHE B 1 306 ? 17.594 23.531 11.297 1 98.31 306 PHE B CA 1
ATOM 8323 C C . PHE B 1 306 ? 18.656 22.438 11.289 1 98.31 306 PHE B C 1
ATOM 8325 O O . PHE B 1 306 ? 18.5 21.406 11.945 1 98.31 306 PHE B O 1
ATOM 8332 N N . ILE B 1 307 ? 19.688 22.672 10.508 1 98.69 307 ILE B N 1
ATOM 8333 C CA . ILE B 1 307 ? 20.766 21.703 10.398 1 98.69 307 ILE B CA 1
ATOM 8334 C C . ILE B 1 307 ? 21.391 21.469 11.773 1 98.69 307 ILE B C 1
ATOM 8336 O O . ILE B 1 307 ? 21.5 20.328 12.227 1 98.69 307 ILE B O 1
ATOM 8340 N N . VAL B 1 308 ? 21.703 22.562 12.453 1 98.75 308 VAL B N 1
ATOM 8341 C CA . VAL B 1 308 ? 22.375 22.484 13.75 1 98.75 308 VAL B CA 1
ATOM 8342 C C . VAL B 1 308 ? 21.438 21.859 14.781 1 98.75 308 VAL B C 1
ATOM 8344 O O . VAL B 1 308 ? 21.844 20.984 15.562 1 98.75 308 VAL B O 1
ATOM 8347 N N . GLY B 1 309 ? 20.156 22.328 14.789 1 98.62 309 GLY B N 1
ATOM 8348 C CA . GLY B 1 309 ? 19.172 21.75 15.688 1 98.62 309 GLY B CA 1
ATOM 8349 C C . GLY B 1 309 ? 18.969 20.266 15.492 1 98.62 309 GLY B C 1
ATOM 8350 O O . GLY B 1 309 ? 18.938 19.5 16.453 1 98.62 309 GLY B O 1
ATOM 8351 N N . GLY B 1 310 ? 18.812 19.828 14.219 1 98.38 310 GLY B N 1
ATOM 8352 C CA . GLY B 1 310 ? 18.703 18.406 13.914 1 98.38 310 GLY B CA 1
ATOM 8353 C C . GLY B 1 310 ? 19.891 17.594 14.383 1 98.38 310 GLY B C 1
ATOM 8354 O O . GLY B 1 310 ? 19.734 16.516 14.945 1 98.38 310 GLY B O 1
ATOM 8355 N N . ILE B 1 311 ? 21.109 18.141 14.156 1 98.38 311 ILE B N 1
ATOM 8356 C CA . ILE B 1 311 ? 22.344 17.453 14.531 1 98.38 311 ILE B CA 1
ATOM 8357 C C . ILE B 1 311 ? 22.438 17.359 16.047 1 98.38 311 ILE B C 1
ATOM 8359 O O . ILE B 1 311 ? 22.859 16.344 16.594 1 98.38 311 ILE B O 1
ATOM 8363 N N . ILE B 1 312 ? 22.062 18.422 16.734 1 98.5 312 ILE B N 1
ATOM 8364 C CA . ILE B 1 312 ? 22.062 18.406 18.188 1 98.5 312 ILE B CA 1
ATOM 8365 C C . ILE B 1 312 ? 21.156 17.281 18.688 1 98.5 312 ILE B C 1
ATOM 8367 O O . ILE B 1 312 ? 21.531 16.5 19.547 1 98.5 312 ILE B O 1
ATOM 8371 N N . ARG B 1 313 ? 19.922 17.188 18.141 1 98.12 313 ARG B N 1
ATOM 8372 C CA . ARG B 1 313 ? 18.984 16.141 18.531 1 98.12 313 ARG B CA 1
ATOM 8373 C C . ARG B 1 313 ? 19.562 14.758 18.281 1 98.12 313 ARG B C 1
ATOM 8375 O O . ARG B 1 313 ? 19.406 13.852 19.094 1 98.12 313 ARG B O 1
ATOM 8382 N N . ARG B 1 314 ? 20.234 14.617 17.156 1 97.19 314 ARG B N 1
ATOM 8383 C CA . ARG B 1 314 ? 20.812 13.328 16.797 1 97.19 314 ARG B CA 1
ATOM 8384 C C . ARG B 1 314 ? 21.984 12.977 17.719 1 97.19 314 ARG B C 1
ATOM 8386 O O . ARG B 1 314 ? 22.141 11.82 18.094 1 97.19 314 ARG B O 1
ATOM 8393 N N . LEU B 1 315 ? 22.781 13.961 18.078 1 97.38 315 LEU B N 1
ATOM 8394 C CA . LEU B 1 315 ? 23.859 13.758 19.031 1 97.38 315 LEU B CA 1
ATOM 8395 C C . LEU B 1 315 ? 23.297 13.359 20.406 1 97.38 315 LEU B C 1
ATOM 8397 O O . LEU B 1 315 ? 23.828 12.469 21.062 1 97.38 315 LEU B O 1
ATOM 8401 N N . GLN B 1 316 ? 22.234 14.039 20.828 1 97 316 GLN B N 1
ATOM 8402 C CA . GLN B 1 316 ? 21.578 13.711 22.094 1 97 316 GLN B CA 1
ATOM 8403 C C . GLN B 1 316 ? 21.094 12.258 22.094 1 97 316 GLN B C 1
ATOM 8405 O O . GLN B 1 316 ? 21.281 11.547 23.094 1 97 316 GLN B O 1
ATOM 8410 N N . ALA B 1 317 ? 20.453 11.867 21.016 1 95.25 317 ALA B N 1
ATOM 8411 C CA . ALA B 1 317 ? 19.984 10.484 20.891 1 95.25 317 ALA B CA 1
ATOM 8412 C C . ALA B 1 317 ? 21.156 9.5 21.016 1 95.25 317 ALA B C 1
ATOM 8414 O O . ALA B 1 317 ? 21.016 8.461 21.672 1 95.25 317 ALA B O 1
ATOM 8415 N N . GLY B 1 318 ? 22.281 9.828 20.422 1 93.62 318 GLY B N 1
ATOM 8416 C CA . GLY B 1 318 ? 23.453 8.992 20.531 1 93.62 318 GLY B CA 1
ATOM 8417 C C . GLY B 1 318 ? 23.969 8.852 21.953 1 93.62 318 GLY B C 1
ATOM 8418 O O . GLY B 1 318 ? 24.328 7.758 22.391 1 93.62 318 GLY B O 1
ATOM 8419 N N . ILE B 1 319 ? 23.953 9.883 22.594 1 93.38 319 ILE B N 1
ATOM 8420 C CA . ILE B 1 319 ? 24.422 9.906 23.969 1 93.38 319 ILE B CA 1
ATOM 8421 C C . ILE B 1 319 ? 23.484 9.07 24.844 1 93.38 319 ILE B C 1
ATOM 8423 O O . ILE B 1 319 ? 23.938 8.391 25.766 1 93.38 319 ILE B O 1
ATOM 8427 N N . GLN B 1 320 ? 22.219 9.078 24.547 1 93 320 GLN B N 1
ATOM 8428 C CA . GLN B 1 320 ? 21.219 8.344 25.328 1 93 320 GLN B CA 1
ATOM 8429 C C . GLN B 1 320 ? 21.094 6.902 24.844 1 93 320 GLN B C 1
ATOM 8431 O O . GLN B 1 320 ? 20.359 6.109 25.422 1 93 320 GLN B O 1
ATOM 8436 N N . GLY B 1 321 ? 21.766 6.574 23.797 1 92.25 321 GLY B N 1
ATOM 8437 C CA . GLY B 1 321 ? 21.719 5.223 23.25 1 92.25 321 GLY B CA 1
ATOM 8438 C C . GLY B 1 321 ? 20.453 4.945 22.453 1 92.25 321 GLY B C 1
ATOM 8439 O O . GLY B 1 321 ? 20 3.805 22.375 1 92.25 321 GLY B O 1
ATOM 8440 N N . GLU B 1 322 ? 19.844 5.953 21.938 1 92.25 322 GLU B N 1
ATOM 8441 C CA . GLU B 1 322 ? 18.641 5.824 21.109 1 92.25 322 GLU B CA 1
ATOM 8442 C C . GLU B 1 322 ? 18.984 5.941 19.625 1 92.25 322 GLU B C 1
ATOM 8444 O O . GLU B 1 322 ? 20.016 6.504 19.266 1 92.25 322 GLU B O 1
ATOM 8449 N N . ARG B 1 323 ? 18.188 5.43 18.828 1 89.25 323 ARG B N 1
ATOM 8450 C CA . ARG B 1 323 ? 18.344 5.586 17.391 1 89.25 323 ARG B CA 1
ATOM 8451 C C . ARG B 1 323 ? 18.094 7.027 16.969 1 89.25 323 ARG B C 1
ATOM 8453 O O . ARG B 1 323 ? 17.078 7.625 17.359 1 89.25 323 ARG B O 1
ATOM 8460 N N . PRO B 1 324 ? 19 7.555 16.219 1 92.19 324 PRO B N 1
ATOM 8461 C CA . PRO B 1 324 ? 18.781 8.93 15.766 1 92.19 324 PRO B CA 1
ATOM 8462 C C . PRO B 1 324 ? 17.547 9.07 14.875 1 92.19 324 PRO B C 1
ATOM 8464 O O . PRO B 1 324 ? 17.312 8.227 14.008 1 92.19 324 PRO B O 1
ATOM 8467 N N . LYS B 1 325 ? 16.797 10.102 15.062 1 93.5 325 LYS B N 1
ATOM 8468 C CA . LYS B 1 325 ? 15.578 10.375 14.289 1 93.5 325 LYS B CA 1
ATOM 8469 C C . LYS B 1 325 ? 15.891 11.227 13.062 1 93.5 325 LYS B C 1
ATOM 8471 O O . LYS B 1 325 ? 17 11.758 12.93 1 93.5 325 LYS B O 1
ATOM 8476 N N . LYS B 1 326 ? 14.969 11.211 12.188 1 95.31 326 LYS B N 1
ATOM 8477 C CA . LYS B 1 326 ? 14.992 12.141 11.055 1 95.31 326 LYS B CA 1
ATOM 8478 C C . LYS B 1 326 ? 14.148 13.375 11.352 1 95.31 326 LYS B C 1
ATOM 8480 O O . LYS B 1 326 ? 13.18 13.305 12.109 1 95.31 326 LYS B O 1
ATOM 8485 N N . PHE B 1 327 ? 14.523 14.469 10.789 1 97.12 327 PHE B N 1
ATOM 8486 C CA . PHE B 1 327 ? 13.836 15.711 11.102 1 97.12 327 PHE B CA 1
ATOM 8487 C C . PHE B 1 327 ? 13.438 16.438 9.828 1 97.12 327 PHE B C 1
ATOM 8489 O O . PHE B 1 327 ? 13.992 16.188 8.758 1 97.12 327 PHE B O 1
ATOM 8496 N N . SER B 1 328 ? 12.453 17.312 9.984 1 96 328 SER B N 1
ATOM 8497 C CA . SER B 1 328 ? 11.938 18 8.805 1 96 328 SER B CA 1
ATOM 8498 C C . SER B 1 328 ? 11.812 19.5 9.055 1 96 328 SER B C 1
ATOM 8500 O O . SER B 1 328 ? 11.805 19.953 10.203 1 96 328 SER B O 1
ATOM 8502 N N . PHE B 1 329 ? 11.875 20.281 7.988 1 96.44 329 PHE B N 1
ATOM 8503 C CA . PHE B 1 329 ? 11.734 21.734 7.898 1 96.44 329 PHE B CA 1
ATOM 8504 C C . PHE B 1 329 ? 10.805 22.109 6.75 1 96.44 329 PHE B C 1
ATOM 8506 O O . PHE B 1 329 ? 10.883 21.531 5.668 1 96.44 329 PHE B O 1
ATOM 8513 N N . ILE B 1 330 ? 9.891 23.078 7 1 92.62 330 ILE B N 1
ATOM 8514 C CA . ILE B 1 330 ? 8.961 23.469 5.945 1 92.62 330 ILE B CA 1
ATOM 8515 C C . ILE B 1 330 ? 9.18 24.938 5.578 1 92.62 330 ILE B C 1
ATOM 8517 O O . ILE B 1 330 ? 9.367 25.781 6.457 1 92.62 330 ILE B O 1
ATOM 8521 N N . VAL B 1 331 ? 9.234 25.172 4.277 1 92.94 331 VAL B N 1
ATOM 8522 C CA . VAL B 1 331 ? 9.188 26.516 3.725 1 92.94 331 VAL B CA 1
ATOM 8523 C C . VAL B 1 331 ? 7.863 26.734 2.998 1 92.94 331 VAL B C 1
ATOM 8525 O O . VAL B 1 331 ? 7.633 26.156 1.932 1 92.94 331 VAL B O 1
ATOM 8528 N N . HIS B 1 332 ? 7.047 27.5 3.594 1 88 332 HIS B N 1
ATOM 8529 C CA . HIS B 1 332 ? 5.727 27.797 3.049 1 88 332 HIS B CA 1
ATOM 8530 C C . HIS B 1 332 ? 5.477 29.297 2.973 1 88 332 HIS B C 1
ATOM 8532 O O . HIS B 1 332 ? 4.887 29.875 3.885 1 88 332 HIS B O 1
ATOM 8538 N N . THR B 1 333 ? 5.855 29.859 1.89 1 86.12 333 THR B N 1
ATOM 8539 C CA . THR B 1 333 ? 5.793 31.328 1.819 1 86.12 333 THR B CA 1
ATOM 8540 C C . THR B 1 333 ? 4.855 31.766 0.7 1 86.12 333 THR B C 1
ATOM 8542 O O . THR B 1 333 ? 4.355 32.906 0.715 1 86.12 333 THR B O 1
ATOM 8545 N N . GLU B 1 334 ? 4.793 30.906 -0.317 1 80.69 334 GLU B N 1
ATOM 8546 C CA . GLU B 1 334 ? 4.035 31.281 -1.501 1 80.69 334 GLU B CA 1
ATOM 8547 C C . GLU B 1 334 ? 3.176 30.125 -2.008 1 80.69 334 GLU B C 1
ATOM 8549 O O . GLU B 1 334 ? 3.461 28.969 -1.722 1 80.69 334 GLU B O 1
ATOM 8554 N N . GLN B 1 335 ? 2.145 30.578 -2.76 1 75.31 335 GLN B N 1
ATOM 8555 C CA . GLN B 1 335 ? 1.283 29.562 -3.357 1 75.31 335 GLN B CA 1
ATOM 8556 C C . GLN B 1 335 ? 1.758 29.188 -4.762 1 75.31 335 GLN B C 1
ATOM 8558 O O . GLN B 1 335 ? 1.538 28.062 -5.223 1 75.31 335 GLN B O 1
ATOM 8563 N N . GLY B 1 336 ? 2.457 30.062 -5.422 1 81.75 336 GLY B N 1
ATOM 8564 C CA . GLY B 1 336 ? 2.82 29.859 -6.816 1 81.75 336 GLY B CA 1
ATOM 8565 C C . GLY B 1 336 ? 4 28.906 -6.988 1 81.75 336 GLY B C 1
ATOM 8566 O O . GLY B 1 336 ? 4.977 29 -6.242 1 81.75 336 GLY B O 1
ATOM 8567 N N . LYS B 1 337 ? 3.926 28.156 -8 1 86.19 337 LYS B N 1
ATOM 8568 C CA . LYS B 1 337 ? 4.949 27.141 -8.273 1 86.19 337 LYS B CA 1
ATOM 8569 C C . LYS B 1 337 ? 6.277 27.797 -8.648 1 86.19 337 LYS B C 1
ATOM 8571 O O . LYS B 1 337 ? 7.344 27.266 -8.328 1 86.19 337 LYS B O 1
ATOM 8576 N N . GLN B 1 338 ? 6.207 28.875 -9.336 1 89.56 338 GLN B N 1
ATOM 8577 C CA . GLN B 1 338 ? 7.43 29.562 -9.75 1 89.56 338 GLN B CA 1
ATOM 8578 C C . GLN B 1 338 ? 8.227 30.031 -8.539 1 89.56 338 GLN B C 1
ATOM 8580 O O . GLN B 1 338 ? 9.461 29.984 -8.539 1 89.56 338 GLN B O 1
ATOM 8585 N N . ALA B 1 339 ? 7.527 30.547 -7.582 1 90.88 339 ALA B N 1
ATOM 8586 C CA . ALA B 1 339 ? 8.188 30.953 -6.348 1 90.88 339 ALA B CA 1
ATOM 8587 C C . ALA B 1 339 ? 8.836 29.766 -5.645 1 90.88 339 ALA B C 1
ATOM 8589 O O . ALA B 1 339 ? 9.93 29.891 -5.09 1 90.88 339 ALA B O 1
ATOM 8590 N N . HIS B 1 340 ? 8.164 28.672 -5.715 1 90.94 340 HIS B N 1
ATOM 8591 C CA . HIS B 1 340 ? 8.719 27.469 -5.094 1 90.94 340 HIS B CA 1
ATOM 8592 C C . HIS B 1 340 ? 10.023 27.047 -5.766 1 90.94 340 HIS B C 1
ATOM 8594 O O . HIS B 1 340 ? 10.977 26.672 -5.086 1 90.94 340 HIS B O 1
ATOM 8600 N N . GLU B 1 341 ? 10.008 27.109 -7.008 1 92.75 341 GLU B N 1
ATOM 8601 C CA . GLU B 1 341 ? 11.211 26.75 -7.754 1 92.75 341 GLU B CA 1
ATOM 8602 C C . GLU B 1 341 ? 12.367 27.672 -7.395 1 92.75 341 GLU B C 1
ATOM 8604 O O . GLU B 1 341 ? 13.508 27.219 -7.234 1 92.75 341 GLU B O 1
ATOM 8609 N N . TRP B 1 342 ? 12.039 28.859 -7.344 1 94.38 342 TRP B N 1
ATOM 8610 C CA . TRP B 1 342 ? 13.055 29.844 -6.984 1 94.38 342 TRP B CA 1
ATOM 8611 C C . TRP B 1 342 ? 13.57 29.609 -5.57 1 94.38 342 TRP B C 1
ATOM 8613 O O . TRP B 1 342 ? 14.781 29.625 -5.332 1 94.38 342 TRP B O 1
ATOM 8623 N N . GLN B 1 343 ? 12.703 29.422 -4.664 1 94.88 343 GLN B N 1
ATOM 8624 C CA . GLN B 1 343 ? 13.086 29.156 -3.279 1 94.88 343 GLN B CA 1
ATOM 8625 C C . GLN B 1 343 ? 13.922 27.891 -3.17 1 94.88 343 GLN B C 1
ATOM 8627 O O . GLN B 1 343 ? 14.875 27.844 -2.391 1 94.88 343 GLN B O 1
ATOM 8632 N N . GLU B 1 344 ? 13.484 26.906 -3.881 1 95 344 GLU B N 1
ATOM 8633 C CA . GLU B 1 344 ? 14.289 25.672 -3.922 1 95 344 GLU B CA 1
ATOM 8634 C C . GLU B 1 344 ? 15.711 25.969 -4.387 1 95 344 GLU B C 1
ATOM 8636 O O . GLU B 1 344 ? 16.672 25.453 -3.812 1 95 344 GLU B O 1
ATOM 8641 N N . THR B 1 345 ? 15.859 26.75 -5.418 1 96.25 345 THR B N 1
ATOM 8642 C CA . THR B 1 345 ? 17.172 27.109 -5.949 1 96.25 345 THR B CA 1
ATOM 8643 C C . THR B 1 345 ? 18 27.828 -4.887 1 96.25 345 THR B C 1
ATOM 8645 O O . THR B 1 345 ? 19.188 27.547 -4.727 1 96.25 345 THR B O 1
ATOM 8648 N N . VAL B 1 346 ? 17.375 28.703 -4.199 1 96.81 346 VAL B N 1
ATOM 8649 C CA . VAL B 1 346 ? 18.062 29.469 -3.17 1 96.81 346 VAL B CA 1
ATOM 8650 C C . VAL B 1 346 ? 18.547 28.531 -2.061 1 96.81 346 VAL B C 1
ATOM 8652 O O . VAL B 1 346 ? 19.703 28.609 -1.646 1 96.81 346 VAL B O 1
ATOM 8655 N N . VAL B 1 347 ? 17.672 27.656 -1.583 1 97.56 347 VAL B N 1
ATOM 8656 C CA . VAL B 1 347 ? 18.016 26.75 -0.496 1 97.56 347 VAL B CA 1
ATOM 8657 C C . VAL B 1 347 ? 19.094 25.766 -0.958 1 97.56 347 VAL B C 1
ATOM 8659 O O . VAL B 1 347 ? 19.984 25.422 -0.19 1 97.56 347 VAL B O 1
ATOM 8662 N N . MET B 1 348 ? 18.984 25.344 -2.191 1 96.44 348 MET B N 1
ATOM 8663 C CA . MET B 1 348 ? 20 24.469 -2.758 1 96.44 348 MET B CA 1
ATOM 8664 C C . MET B 1 348 ? 21.359 25.156 -2.779 1 96.44 348 MET B C 1
ATOM 8666 O O . MET B 1 348 ? 22.391 24.531 -2.52 1 96.44 348 MET B O 1
ATOM 8670 N N . GLU B 1 349 ? 21.328 26.391 -3.131 1 96.75 349 GLU B N 1
ATOM 8671 C CA . GLU B 1 349 ? 22.578 27.156 -3.166 1 96.75 349 GLU B CA 1
ATOM 8672 C C . GLU B 1 349 ? 23.172 27.312 -1.769 1 96.75 349 GLU B C 1
ATOM 8674 O O . GLU B 1 349 ? 24.391 27.312 -1.602 1 96.75 349 GLU B O 1
ATOM 8679 N N . ILE B 1 350 ? 22.344 27.516 -0.82 1 97.25 350 ILE B N 1
ATOM 8680 C CA . ILE B 1 350 ? 22.797 27.578 0.563 1 97.25 350 ILE B CA 1
ATOM 8681 C C . ILE B 1 350 ? 23.453 26.25 0.948 1 97.25 350 ILE B C 1
ATOM 8683 O O . ILE B 1 350 ? 24.562 26.234 1.485 1 97.25 350 ILE B O 1
ATOM 8687 N N . LYS B 1 351 ? 22.781 25.156 0.662 1 96.88 351 LYS B N 1
ATOM 8688 C CA . LYS B 1 351 ? 23.297 23.828 0.96 1 96.88 351 LYS B CA 1
ATOM 8689 C C . LYS B 1 351 ? 24.656 23.594 0.3 1 96.88 351 LYS B C 1
ATOM 8691 O O . LYS B 1 351 ? 25.609 23.156 0.952 1 96.88 351 LYS B O 1
ATOM 8696 N N . GLU B 1 352 ? 24.719 23.938 -0.984 1 95.88 352 GLU B N 1
ATOM 8697 C CA . GLU B 1 352 ? 25.953 23.75 -1.729 1 95.88 352 GLU B CA 1
ATOM 8698 C C . GLU B 1 352 ? 27.062 24.656 -1.21 1 95.88 352 GLU B C 1
ATOM 8700 O O . GLU B 1 352 ? 28.234 24.281 -1.203 1 95.88 352 GLU B O 1
ATOM 8705 N N . GLY B 1 353 ? 26.688 25.875 -0.948 1 96 353 GLY B N 1
ATOM 8706 C CA . GLY B 1 353 ? 27.641 26.781 -0.356 1 96 353 GLY B CA 1
ATOM 8707 C C . GLY B 1 353 ? 28.234 26.281 0.947 1 96 353 GLY B C 1
ATOM 8708 O O . GLY B 1 353 ? 29.438 26.375 1.176 1 96 353 GLY B O 1
ATOM 8709 N N . LEU B 1 354 ? 27.375 25.734 1.79 1 97.38 354 LEU B N 1
ATOM 8710 C CA . LEU B 1 354 ? 27.828 25.172 3.062 1 97.38 354 LEU B CA 1
ATOM 8711 C C . LEU B 1 354 ? 28.75 23.984 2.836 1 97.38 354 LEU B C 1
ATOM 8713 O O . LEU B 1 354 ? 29.766 23.844 3.512 1 97.38 354 LEU B O 1
ATOM 8717 N N . ARG B 1 355 ? 28.359 23.109 1.968 1 96 355 ARG B N 1
ATOM 8718 C CA . ARG B 1 355 ? 29.172 21.938 1.654 1 96 355 ARG B CA 1
ATOM 8719 C C . ARG B 1 355 ? 30.562 22.344 1.179 1 96 355 ARG B C 1
ATOM 8721 O O . ARG B 1 355 ? 31.562 21.797 1.624 1 96 355 ARG B O 1
ATOM 8728 N N . LYS B 1 356 ? 30.609 23.359 0.249 1 95.38 356 LYS B N 1
ATOM 8729 C CA . LYS B 1 356 ? 31.891 23.859 -0.269 1 95.38 356 LYS B CA 1
ATOM 8730 C C . LYS B 1 356 ? 32.719 24.484 0.841 1 95.38 356 LYS B C 1
ATOM 8732 O O . LYS B 1 356 ? 33.969 24.375 0.838 1 95.38 356 LYS B O 1
ATOM 8737 N N . ALA B 1 357 ? 32.062 25.094 1.731 1 95.81 357 ALA B N 1
ATOM 8738 C CA . ALA B 1 357 ? 32.719 25.812 2.811 1 95.81 357 ALA B CA 1
ATOM 8739 C C . ALA B 1 357 ? 33.469 24.844 3.744 1 95.81 357 ALA B C 1
ATOM 8741 O O . ALA B 1 357 ? 34.406 25.219 4.43 1 95.81 357 ALA B O 1
ATOM 8742 N N . VAL B 1 358 ? 33.031 23.609 3.828 1 95.94 358 VAL B N 1
ATOM 8743 C CA . VAL B 1 358 ? 33.688 22.594 4.656 1 95.94 358 VAL B CA 1
ATOM 8744 C C . VAL B 1 358 ? 35.156 22.516 4.301 1 95.94 358 VAL B C 1
ATOM 8746 O O . VAL B 1 358 ? 36 22.344 5.18 1 95.94 358 VAL B O 1
ATOM 8749 N N . GLU B 1 359 ? 35.5 22.656 3.045 1 94.5 359 GLU B N 1
ATOM 8750 C CA . GLU B 1 359 ? 36.875 22.531 2.605 1 94.5 359 GLU B CA 1
ATOM 8751 C C . GLU B 1 359 ? 37.469 23.906 2.32 1 94.5 359 GLU B C 1
ATOM 8753 O O . GLU B 1 359 ? 38.656 24.141 2.617 1 94.5 359 GLU B O 1
ATOM 8758 N N . SER B 1 360 ? 36.688 24.812 1.747 1 93.44 360 SER B N 1
ATOM 8759 C CA . SER B 1 360 ? 37.219 26.047 1.171 1 93.44 360 SER B CA 1
ATOM 8760 C C . SER B 1 360 ? 37.25 27.172 2.195 1 93.44 360 SER B C 1
ATOM 8762 O O . SER B 1 360 ? 38.062 28.094 2.094 1 93.44 360 SER B O 1
ATOM 8764 N N . ASP B 1 361 ? 36.312 27.188 3.15 1 93.38 361 ASP B N 1
ATOM 8765 C CA . ASP B 1 361 ? 36.188 28.297 4.086 1 93.38 361 ASP B CA 1
ATOM 8766 C C . ASP B 1 361 ? 35.594 27.828 5.422 1 93.38 361 ASP B C 1
ATOM 8768 O O . ASP B 1 361 ? 34.531 28.25 5.824 1 93.38 361 ASP B O 1
ATOM 8772 N N . LYS B 1 362 ? 36.344 27.188 6.172 1 94.06 362 LYS B N 1
ATOM 8773 C CA . LYS B 1 362 ? 35.906 26.594 7.441 1 94.06 362 LYS B CA 1
ATOM 8774 C C . LYS B 1 362 ? 35.562 27.688 8.453 1 94.06 362 LYS B C 1
ATOM 8776 O O . LYS B 1 362 ? 34.656 27.484 9.297 1 94.06 362 LYS B O 1
ATOM 8781 N N . ALA B 1 363 ? 36.219 28.766 8.336 1 95.19 363 ALA B N 1
ATOM 8782 C CA . ALA B 1 363 ? 35.969 29.859 9.273 1 95.19 363 ALA B CA 1
ATOM 8783 C C . ALA B 1 363 ? 34.531 30.391 9.125 1 95.19 363 ALA B C 1
ATOM 8785 O O . ALA B 1 363 ? 33.844 30.594 10.117 1 95.19 363 ALA B O 1
ATOM 8786 N N . LEU B 1 364 ? 34.188 30.609 7.906 1 95.5 364 LEU B N 1
ATOM 8787 C CA . LEU B 1 364 ? 32.812 31.078 7.641 1 95.5 364 LEU B CA 1
ATOM 8788 C C . LEU B 1 364 ? 31.797 30.062 8.125 1 95.5 364 LEU B C 1
ATOM 8790 O O . LEU B 1 364 ? 30.812 30.422 8.773 1 95.5 364 LEU B O 1
ATOM 8794 N N . LEU B 1 365 ? 32.062 28.812 7.797 1 97.19 365 LEU B N 1
ATOM 8795 C CA . LEU B 1 365 ? 31.141 27.75 8.203 1 97.19 365 LEU B CA 1
ATOM 8796 C C . LEU B 1 365 ? 31 27.703 9.719 1 97.19 365 LEU B C 1
ATOM 8798 O O . LEU B 1 365 ? 29.891 27.609 10.242 1 97.19 365 LEU B O 1
ATOM 8802 N N . HIS B 1 366 ? 32.094 27.766 10.406 1 97.38 366 HIS B N 1
ATOM 8803 C CA . HIS B 1 366 ? 32.094 27.672 11.859 1 97.38 366 HIS B CA 1
ATOM 8804 C C . HIS B 1 366 ? 31.375 28.875 12.484 1 97.38 366 HIS B C 1
ATOM 8806 O O . HIS B 1 366 ? 30.719 28.719 13.516 1 97.38 366 HIS B O 1
ATOM 8812 N N . ASP B 1 367 ? 31.5 30.016 11.859 1 97.19 367 ASP B N 1
ATOM 8813 C CA . ASP B 1 367 ? 30.781 31.188 12.344 1 97.19 367 ASP B CA 1
ATOM 8814 C C . ASP B 1 367 ? 29.266 31.016 12.219 1 97.19 367 ASP B C 1
ATOM 8816 O O . ASP B 1 367 ? 28.516 31.391 13.117 1 97.19 367 ASP B O 1
ATOM 8820 N N . LEU B 1 368 ? 28.891 30.516 11.094 1 97.19 368 LEU B N 1
ATOM 8821 C CA . LEU B 1 368 ? 27.484 30.281 10.859 1 97.19 368 LEU B CA 1
ATOM 8822 C C . LEU B 1 368 ? 26.938 29.234 11.836 1 97.19 368 LEU B C 1
ATOM 8824 O O . LEU B 1 368 ? 25.828 29.406 12.367 1 97.19 368 LEU B O 1
ATOM 8828 N N . ILE B 1 369 ? 27.719 28.156 12.086 1 98.31 369 ILE B N 1
ATOM 8829 C CA . ILE B 1 369 ? 27.312 27.125 13.023 1 98.31 369 ILE B CA 1
ATOM 8830 C C . ILE B 1 369 ? 27.234 27.688 14.438 1 98.31 369 ILE B C 1
ATOM 8832 O O . ILE B 1 369 ? 26.281 27.406 15.172 1 98.31 369 ILE B O 1
ATOM 8836 N N . LYS B 1 370 ? 28.203 28.5 14.781 1 98.19 370 LYS B N 1
ATOM 8837 C CA . LYS B 1 370 ? 28.234 29.109 16.109 1 98.19 370 LYS B CA 1
ATOM 8838 C C . LYS B 1 370 ? 27.016 30 16.344 1 98.19 370 LYS B C 1
ATOM 8840 O O . LYS B 1 370 ? 26.422 29.969 17.422 1 98.19 370 LYS B O 1
ATOM 8845 N N . ALA B 1 371 ? 26.672 30.797 15.352 1 97.31 371 ALA B N 1
ATOM 8846 C CA . ALA B 1 371 ? 25.5 31.656 15.461 1 97.31 371 ALA B CA 1
ATOM 8847 C C . ALA B 1 371 ? 24.234 30.828 15.719 1 97.31 371 ALA B C 1
ATOM 8849 O O . ALA B 1 371 ? 23.391 31.219 16.547 1 97.31 371 ALA B O 1
ATOM 8850 N N . ALA B 1 372 ? 24.094 29.75 14.984 1 98.19 372 ALA B N 1
ATOM 8851 C CA . ALA B 1 372 ? 22.938 28.875 15.172 1 98.19 372 ALA B CA 1
ATOM 8852 C C . ALA B 1 372 ? 22.969 28.219 16.547 1 98.19 372 ALA B C 1
ATOM 8854 O O . ALA B 1 372 ? 21.922 28.125 17.219 1 98.19 372 ALA B O 1
ATOM 8855 N N . TYR B 1 373 ? 24.141 27.75 16.953 1 98.44 373 TYR B N 1
ATOM 8856 C CA . TYR B 1 373 ? 24.328 27.141 18.266 1 98.44 373 TYR B CA 1
ATOM 8857 C C . TYR B 1 373 ? 23.922 28.078 19.375 1 98.44 373 TYR B C 1
ATOM 8859 O O . TYR B 1 373 ? 23.203 27.688 20.297 1 98.44 373 TYR B O 1
ATOM 8867 N N . VAL B 1 374 ? 24.328 29.312 19.25 1 97.69 374 VAL B N 1
ATOM 8868 C CA . VAL B 1 374 ? 24.047 30.328 20.266 1 97.69 374 VAL B CA 1
ATOM 8869 C C . VAL B 1 374 ? 22.547 30.641 20.281 1 97.69 374 VAL B C 1
ATOM 8871 O O . VAL B 1 374 ? 21.969 30.906 21.344 1 97.69 374 VAL B O 1
ATOM 8874 N N . ASN B 1 375 ? 21.938 30.656 19.188 1 96.62 375 ASN B N 1
ATOM 8875 C CA . ASN B 1 375 ? 20.5 30.891 19.078 1 96.62 375 ASN B CA 1
ATOM 8876 C C . ASN B 1 375 ? 19.703 29.797 19.781 1 96.62 375 ASN B C 1
ATOM 8878 O O . ASN B 1 375 ? 18.703 30.078 20.453 1 96.62 375 ASN B O 1
ATOM 8882 N N . LEU B 1 376 ? 20.141 28.531 19.703 1 98.06 376 LEU B N 1
ATOM 8883 C CA . LEU B 1 376 ? 19.406 27.375 20.203 1 98.06 376 LEU B CA 1
ATOM 8884 C C . LEU B 1 376 ? 19.75 27.094 21.656 1 98.06 376 LEU B C 1
ATOM 8886 O O . LEU B 1 376 ? 18.984 26.453 22.375 1 98.06 376 LEU B O 1
ATOM 8890 N N . GLN B 1 377 ? 20.859 27.562 22.109 1 97.75 377 GLN B N 1
ATOM 8891 C CA . GLN B 1 377 ? 21.438 27.25 23.422 1 97.75 377 GLN B CA 1
ATOM 8892 C C . GLN B 1 377 ? 20.469 27.641 24.547 1 97.75 377 GLN B C 1
ATOM 8894 O O . GLN B 1 377 ? 20.219 26.844 25.438 1 97.75 377 GLN B O 1
ATOM 8899 N N . PRO B 1 378 ? 19.844 28.875 24.516 1 96.56 378 PRO B N 1
ATOM 8900 C CA . PRO B 1 378 ? 18.984 29.281 25.641 1 96.56 378 PRO B CA 1
ATOM 8901 C C . PRO B 1 378 ? 17.797 28.344 25.844 1 96.56 378 PRO B C 1
ATOM 8903 O O . PRO B 1 378 ? 17.484 27.984 26.984 1 96.56 378 PRO B O 1
ATOM 8906 N N . SER B 1 379 ? 17.125 27.969 24.828 1 96.94 379 SER B N 1
ATOM 8907 C CA . SER B 1 379 ? 15.953 27.094 24.953 1 96.94 379 SER B CA 1
ATOM 8908 C C . SER B 1 379 ? 16.344 25.703 25.422 1 96.94 379 SER B C 1
ATOM 8910 O O . SER B 1 379 ? 15.625 25.078 26.203 1 96.94 379 SER B O 1
ATOM 8912 N N . ILE B 1 380 ? 17.5 25.172 24.938 1 97.44 380 ILE B N 1
ATOM 8913 C CA . ILE B 1 380 ? 17.969 23.844 25.344 1 97.44 380 ILE B CA 1
ATOM 8914 C C . ILE B 1 380 ? 18.359 23.859 26.828 1 97.44 380 ILE B C 1
ATOM 8916 O O . ILE B 1 380 ? 18 22.953 27.578 1 97.44 380 ILE B O 1
ATOM 8920 N N . GLN B 1 381 ? 19 24.938 27.219 1 96.19 381 GLN B N 1
ATOM 8921 C CA . GLN B 1 381 ? 19.422 25.078 28.609 1 96.19 381 GLN B CA 1
ATOM 8922 C C . GLN B 1 381 ? 18.219 25.266 29.531 1 96.19 381 GLN B C 1
ATOM 8924 O O . GLN B 1 381 ? 18.188 24.719 30.641 1 96.19 381 GLN B O 1
ATOM 8929 N N . GLN B 1 382 ? 17.281 26.062 29.062 1 95.25 382 GLN B N 1
ATOM 8930 C CA . GLN B 1 382 ? 16.047 26.281 29.828 1 95.25 382 GLN B CA 1
ATOM 8931 C C . GLN B 1 382 ? 15.328 24.969 30.094 1 95.25 382 GLN B C 1
ATOM 8933 O O . GLN B 1 382 ? 14.742 24.781 31.156 1 95.25 382 GLN B O 1
ATOM 8938 N N . LEU B 1 383 ? 15.281 24.109 29.188 1 94.88 383 LEU B N 1
ATOM 8939 C CA . LEU B 1 383 ? 14.633 22.797 29.328 1 94.88 383 LEU B CA 1
ATOM 8940 C C . LEU B 1 383 ? 15.438 21.906 30.266 1 94.88 383 LEU B C 1
ATOM 8942 O O . LEU B 1 383 ? 14.875 21 30.891 1 94.88 383 LEU B O 1
ATOM 8946 N N . GLY B 1 384 ? 16.781 22.047 30.328 1 93.81 384 GLY B N 1
ATOM 8947 C CA . GLY B 1 384 ? 17.641 21.281 31.219 1 93.81 384 GLY B CA 1
ATOM 8948 C C . GLY B 1 384 ? 18.094 19.969 30.609 1 93.81 384 GLY B C 1
ATOM 8949 O O . GLY B 1 384 ? 18.312 18.984 31.328 1 93.81 384 GLY B O 1
ATOM 8950 N N . VAL B 1 385 ? 18.141 19.875 29.328 1 93.94 385 VAL B N 1
ATOM 8951 C CA . VAL B 1 385 ? 18.625 18.672 28.672 1 93.94 385 VAL B CA 1
ATOM 8952 C C . VAL B 1 385 ? 20.062 18.859 28.219 1 93.94 385 VAL B C 1
ATOM 8954 O O . VAL B 1 385 ? 20.609 19.969 28.312 1 93.94 385 VAL B O 1
ATOM 8957 N N . ILE B 1 386 ? 20.641 17.781 27.734 1 94.81 386 ILE B N 1
ATOM 8958 C CA . ILE B 1 386 ? 22.047 17.781 27.375 1 94.81 386 ILE B CA 1
ATOM 8959 C C . ILE B 1 386 ? 22.266 18.688 26.156 1 94.81 386 ILE B C 1
ATOM 8961 O O . ILE B 1 386 ? 21.578 18.547 25.141 1 94.81 386 ILE B O 1
ATOM 8965 N N . LEU B 1 387 ? 23.156 19.625 26.234 1 97.44 387 LEU B N 1
ATOM 8966 C CA . LEU B 1 387 ? 23.641 20.438 25.125 1 97.44 387 LEU B CA 1
ATOM 8967 C C . LEU B 1 387 ? 25.047 20 24.719 1 97.44 387 LEU B C 1
ATOM 8969 O O . LEU B 1 387 ? 26.016 20.234 25.438 1 97.44 387 LEU B O 1
ATOM 8973 N N . PRO B 1 388 ? 25.172 19.297 23.609 1 97.69 388 PRO B N 1
ATOM 8974 C CA . PRO B 1 388 ? 26.516 18.922 23.156 1 97.69 388 PRO B CA 1
ATOM 8975 C C . PRO B 1 388 ? 27.438 20.125 22.984 1 97.69 388 PRO B C 1
ATOM 8977 O O . PRO B 1 388 ? 26.969 21.234 22.703 1 97.69 388 PRO B O 1
ATOM 8980 N N . SER B 1 389 ? 28.719 19.922 23.047 1 97.81 389 SER B N 1
ATOM 8981 C CA . SER B 1 389 ? 29.688 21.016 22.922 1 97.81 389 SER B CA 1
ATOM 8982 C C . SER B 1 389 ? 29.672 21.594 21.516 1 97.81 389 SER B C 1
ATOM 8984 O O . SER B 1 389 ? 29.344 20.906 20.562 1 97.81 389 SER B O 1
ATOM 8986 N N . LEU B 1 390 ? 29.969 22.859 21.484 1 98.12 390 LEU B N 1
ATOM 8987 C CA . LEU B 1 390 ? 30.047 23.531 20.203 1 98.12 390 LEU B CA 1
ATOM 8988 C C . LEU B 1 390 ? 30.984 22.797 19.25 1 98.12 390 LEU B C 1
ATOM 8990 O O . LEU B 1 390 ? 30.719 22.672 18.062 1 98.12 390 LEU B O 1
ATOM 8994 N N . GLU B 1 391 ? 32.062 22.266 19.766 1 97.88 391 GLU B N 1
ATOM 8995 C CA . GLU B 1 391 ? 33.062 21.547 18.953 1 97.88 391 GLU B CA 1
ATOM 8996 C C . GLU B 1 391 ? 32.469 20.25 18.406 1 97.88 391 GLU B C 1
ATOM 8998 O O . GLU B 1 391 ? 32.688 19.906 17.234 1 97.88 391 GLU B O 1
ATOM 9003 N N . ASP B 1 392 ? 31.75 19.594 19.234 1 97.75 392 ASP B N 1
ATOM 9004 C CA . ASP B 1 392 ? 31.094 18.375 18.781 1 97.75 392 ASP B CA 1
ATOM 9005 C C . ASP B 1 392 ? 30.078 18.672 17.688 1 97.75 392 ASP B C 1
ATOM 9007 O O . ASP B 1 392 ? 29.984 17.922 16.703 1 97.75 392 ASP B O 1
ATOM 9011 N N . VAL B 1 393 ? 29.344 19.719 17.875 1 98.38 393 VAL B N 1
ATOM 9012 C CA . VAL B 1 393 ? 28.312 20.094 16.906 1 98.38 393 VAL B CA 1
ATOM 9013 C C . VAL B 1 393 ? 28.969 20.5 15.586 1 98.38 393 VAL B C 1
ATOM 9015 O O . VAL B 1 393 ? 28.516 20.094 14.516 1 98.38 393 VAL B O 1
ATOM 9018 N N . LYS B 1 394 ? 30.062 21.266 15.68 1 98.06 394 LYS B N 1
ATOM 9019 C CA . LYS B 1 394 ? 30.781 21.656 14.477 1 98.06 394 LYS B CA 1
ATOM 9020 C C . LYS B 1 394 ? 31.25 20.438 13.68 1 98.06 394 LYS B C 1
ATOM 9022 O O . LYS B 1 394 ? 31.047 20.359 12.469 1 98.06 394 LYS B O 1
ATOM 9027 N N . SER B 1 395 ? 31.797 19.547 14.383 1 97.75 395 SER B N 1
ATOM 9028 C CA . SER B 1 395 ? 32.312 18.344 13.75 1 97.75 395 SER B CA 1
ATOM 9029 C C . SER B 1 395 ? 31.219 17.531 13.086 1 97.75 395 SER B C 1
ATOM 9031 O O . SER B 1 395 ? 31.375 17.078 11.945 1 97.75 395 SER B O 1
ATOM 9033 N N . GLU B 1 396 ? 30.156 17.359 13.781 1 97.62 396 GLU B N 1
ATOM 9034 C CA . GLU B 1 396 ? 29.062 16.531 13.25 1 97.62 396 GLU B CA 1
ATOM 9035 C C . GLU B 1 396 ? 28.375 17.234 12.086 1 97.62 396 GLU B C 1
ATOM 9037 O O . GLU B 1 396 ? 27.891 16.578 11.156 1 97.62 396 GLU B O 1
ATOM 9042 N N . VAL B 1 397 ? 28.281 18.547 12.156 1 98.38 397 VAL B N 1
ATOM 9043 C CA . VAL B 1 397 ? 27.688 19.281 11.047 1 98.38 397 VAL B CA 1
ATOM 9044 C C . VAL B 1 397 ? 28.547 19.141 9.805 1 98.38 397 VAL B C 1
ATOM 9046 O O . VAL B 1 397 ? 28.031 18.953 8.703 1 98.38 397 VAL B O 1
ATOM 9049 N N . GLU B 1 398 ? 29.859 19.234 9.984 1 97.88 398 GLU B N 1
ATOM 9050 C CA . GLU B 1 398 ? 30.766 19.047 8.859 1 97.88 398 GLU B CA 1
ATOM 9051 C C . GLU B 1 398 ? 30.578 17.672 8.234 1 97.88 398 GLU B C 1
ATOM 9053 O O . GLU B 1 398 ? 30.531 17.531 7.008 1 97.88 398 GLU B O 1
ATOM 9058 N N . THR B 1 399 ? 30.5 16.719 9.094 1 96.75 399 THR B N 1
ATOM 9059 C CA . THR B 1 399 ? 30.312 15.344 8.633 1 96.75 399 THR B CA 1
ATOM 9060 C C . THR B 1 399 ? 29 15.211 7.871 1 96.75 399 THR B C 1
ATOM 9062 O O . THR B 1 399 ? 28.938 14.57 6.82 1 96.75 399 THR B O 1
ATOM 9065 N N . ALA B 1 400 ? 27.953 15.789 8.406 1 96.5 400 ALA B N 1
ATOM 9066 C CA . ALA B 1 400 ? 26.625 15.75 7.785 1 96.5 400 ALA B CA 1
ATOM 9067 C C . ALA B 1 400 ? 26.656 16.391 6.402 1 96.5 400 ALA B C 1
ATOM 9069 O O . ALA B 1 400 ? 26.047 15.891 5.465 1 96.5 400 ALA B O 1
ATOM 9070 N N . LEU B 1 401 ? 27.344 17.484 6.301 1 96.94 401 LEU B N 1
ATOM 9071 C CA . LEU B 1 401 ? 27.453 18.203 5.027 1 96.94 401 LEU B CA 1
ATOM 9072 C C . LEU B 1 401 ? 28.266 17.391 4.02 1 96.94 401 LEU B C 1
ATOM 9074 O O . LEU B 1 401 ? 27.906 17.312 2.842 1 96.94 401 LEU B O 1
ATOM 9078 N N . ARG B 1 402 ? 29.312 16.766 4.48 1 94.94 402 ARG B N 1
ATOM 9079 C CA . ARG B 1 402 ? 30.125 15.922 3.611 1 94.94 402 ARG B CA 1
ATOM 9080 C C . ARG B 1 402 ? 29.312 14.742 3.078 1 94.94 402 ARG B C 1
ATOM 9082 O O . ARG B 1 402 ? 29.438 14.367 1.913 1 94.94 402 ARG B O 1
ATOM 9089 N N . ASN B 1 403 ? 28.469 14.281 3.953 1 93.5 403 ASN B N 1
ATOM 9090 C CA . ASN B 1 403 ? 27.719 13.086 3.602 1 93.5 403 ASN B CA 1
ATOM 9091 C C . ASN B 1 403 ? 26.406 13.438 2.902 1 93.5 403 ASN B C 1
ATOM 9093 O O . ASN B 1 403 ? 25.625 12.555 2.559 1 93.5 403 ASN B O 1
ATOM 9097 N N . ASP B 1 404 ? 26.109 14.68 2.703 1 94.06 404 ASP B N 1
ATOM 9098 C CA . ASP B 1 404 ? 24.938 15.148 1.979 1 94.06 404 ASP B CA 1
ATOM 9099 C C . ASP B 1 404 ? 23.656 14.617 2.611 1 94.06 404 ASP B C 1
ATOM 9101 O O . ASP B 1 404 ? 22.828 14.016 1.928 1 94.06 404 ASP B O 1
ATOM 9105 N N . VAL B 1 405 ? 23.469 14.859 3.891 1 94.25 405 VAL B N 1
ATOM 9106 C CA . VAL B 1 405 ? 22.344 14.25 4.605 1 94.25 405 VAL B CA 1
ATOM 9107 C C . VAL B 1 405 ? 21.141 15.18 4.559 1 94.25 405 VAL B C 1
ATOM 9109 O O . VAL B 1 405 ? 20.125 14.914 5.203 1 94.25 405 VAL B O 1
ATOM 9112 N N . ILE B 1 406 ? 21.203 16.297 3.867 1 96.19 406 ILE B N 1
ATOM 9113 C CA . ILE B 1 406 ? 20.094 17.25 3.775 1 96.19 406 ILE B CA 1
ATOM 9114 C C . ILE B 1 406 ? 19.359 17.062 2.457 1 96.19 406 ILE B C 1
ATOM 9116 O O . ILE B 1 406 ? 19.922 17.234 1.38 1 96.19 406 ILE B O 1
ATOM 9120 N N . MET B 1 407 ? 18.125 16.719 2.566 1 95 407 MET B N 1
ATOM 9121 C CA . MET B 1 407 ? 17.281 16.516 1.389 1 95 407 MET B CA 1
ATOM 9122 C C . MET B 1 407 ? 16.328 17.703 1.198 1 95 407 MET B C 1
ATOM 9124 O O . MET B 1 407 ? 15.633 18.094 2.131 1 95 407 MET B O 1
ATOM 9128 N N . ILE B 1 408 ? 16.391 18.328 0.016 1 95.44 408 ILE B N 1
ATOM 9129 C CA . ILE B 1 408 ? 15.492 19.422 -0.327 1 95.44 408 ILE B CA 1
ATOM 9130 C C . ILE B 1 408 ? 14.461 18.938 -1.347 1 95.44 408 ILE B C 1
ATOM 9132 O O . ILE B 1 408 ? 14.82 18.469 -2.428 1 95.44 408 ILE B O 1
ATOM 9136 N N . THR B 1 409 ? 13.195 19 -0.995 1 90.69 409 THR B N 1
ATOM 9137 C CA . THR B 1 409 ? 12.141 18.484 -1.865 1 90.69 409 THR B CA 1
ATOM 9138 C C . THR B 1 409 ? 11.078 19.562 -2.107 1 90.69 409 THR B C 1
ATOM 9140 O O . THR B 1 409 ? 10.57 20.156 -1.161 1 90.69 409 THR B O 1
ATOM 9143 N N . LYS B 1 410 ? 10.82 19.766 -3.338 1 89.06 410 LYS B N 1
ATOM 9144 C CA . LYS B 1 410 ? 9.711 20.625 -3.709 1 89.06 410 LYS B CA 1
ATOM 9145 C C . LYS B 1 410 ? 8.406 19.844 -3.799 1 89.06 410 LYS B C 1
ATOM 9147 O O . LYS B 1 410 ? 8.367 18.766 -4.383 1 89.06 410 LYS B O 1
ATOM 9152 N N . VAL B 1 411 ? 7.418 20.25 -3.164 1 83.31 411 VAL B N 1
ATOM 9153 C CA . VAL B 1 411 ? 6.113 19.594 -3.166 1 83.31 411 VAL B CA 1
ATOM 9154 C C . VAL B 1 411 ? 5.09 20.469 -3.869 1 83.31 411 VAL B C 1
ATOM 9156 O O . VAL B 1 411 ? 4.488 21.359 -3.246 1 83.31 411 VAL B O 1
ATOM 9159 N N . ASN B 1 412 ? 4.859 20.281 -5.191 1 73.25 412 ASN B N 1
ATOM 9160 C CA . ASN B 1 412 ? 4.059 21.234 -5.961 1 73.25 412 ASN B CA 1
ATOM 9161 C C . ASN B 1 412 ? 2.742 20.609 -6.414 1 73.25 412 ASN B C 1
ATOM 9163 O O . ASN B 1 412 ? 1.834 21.312 -6.855 1 73.25 412 ASN B O 1
ATOM 9167 N N . SER B 1 413 ? 2.693 19.344 -6.492 1 69 413 SER B N 1
ATOM 9168 C CA . SER B 1 413 ? 1.49 18.734 -7.055 1 69 413 SER B CA 1
ATOM 9169 C C . SER B 1 413 ? 1.025 17.547 -6.215 1 69 413 SER B C 1
ATOM 9171 O O . SER B 1 413 ? 1.784 17.016 -5.398 1 69 413 SER B O 1
ATOM 9173 N N . GLU B 1 414 ? -0.248 17.312 -6.465 1 61.94 414 GLU B N 1
ATOM 9174 C CA . GLU B 1 414 ? -0.823 16.125 -5.84 1 61.94 414 GLU B CA 1
ATOM 9175 C C . GLU B 1 414 ? -0.069 14.867 -6.254 1 61.94 414 GLU B C 1
ATOM 9177 O O . GLU B 1 414 ? 0.092 13.938 -5.453 1 61.94 414 GLU B O 1
ATOM 9182 N N . LYS B 1 415 ? 0.331 14.836 -7.418 1 61.03 415 LYS B N 1
ATOM 9183 C CA . LYS B 1 415 ? 1.101 13.703 -7.918 1 61.03 415 LYS B CA 1
ATOM 9184 C C . LYS B 1 415 ? 2.395 13.523 -7.129 1 61.03 415 LYS B C 1
ATOM 9186 O O . LYS B 1 415 ? 2.789 12.398 -6.816 1 61.03 415 LYS B O 1
ATOM 9191 N N . ASP B 1 416 ? 2.812 14.633 -6.75 1 63.31 416 ASP B N 1
ATOM 9192 C CA . ASP B 1 416 ? 4.039 14.594 -5.957 1 63.31 416 ASP B CA 1
ATOM 9193 C C . ASP B 1 416 ? 3.785 13.977 -4.586 1 63.31 416 ASP B C 1
ATOM 9195 O O . ASP B 1 416 ? 4.555 13.125 -4.133 1 63.31 416 ASP B O 1
ATOM 9199 N N . VAL B 1 417 ? 2.666 14.367 -4.148 1 64.25 417 VAL B N 1
ATOM 9200 C CA . VAL B 1 417 ? 2.359 13.945 -2.785 1 64.25 417 VAL B CA 1
ATOM 9201 C C . VAL B 1 417 ? 2.205 12.43 -2.736 1 64.25 417 VAL B C 1
ATOM 9203 O O . VAL B 1 417 ? 2.725 11.773 -1.827 1 64.25 417 VAL B O 1
ATOM 9206 N N . ASN B 1 418 ? 1.57 11.891 -3.707 1 65.44 418 ASN B N 1
ATOM 9207 C CA . ASN B 1 418 ? 1.338 10.445 -3.703 1 65.44 418 ASN B CA 1
ATOM 9208 C C . ASN B 1 418 ? 2.648 9.664 -3.748 1 65.44 418 ASN B C 1
ATOM 9210 O O . ASN B 1 418 ? 2.771 8.617 -3.119 1 65.44 418 ASN B O 1
ATOM 9214 N N . GLN B 1 419 ? 3.568 10.328 -4.336 1 67.31 419 GLN B N 1
ATOM 9215 C CA . GLN B 1 419 ? 4.867 9.68 -4.473 1 67.31 419 GLN B CA 1
ATOM 9216 C C . GLN B 1 419 ? 5.727 9.898 -3.232 1 67.31 419 GLN B C 1
ATOM 9218 O O . GLN B 1 419 ? 6.668 9.148 -2.982 1 67.31 419 GLN B O 1
ATOM 9223 N N . LEU B 1 420 ? 5.195 10.906 -2.469 1 73.38 420 LEU B N 1
ATOM 9224 C CA . LEU B 1 420 ? 6.043 11.312 -1.354 1 73.38 420 LEU B CA 1
ATOM 9225 C C . LEU B 1 420 ? 5.496 10.781 -0.033 1 73.38 420 LEU B C 1
ATOM 9227 O O . LEU B 1 420 ? 6.113 10.969 1.019 1 73.38 420 LEU B O 1
ATOM 9231 N N . LEU B 1 421 ? 4.383 10.125 -0.15 1 74 421 LEU B N 1
ATOM 9232 C CA . LEU B 1 421 ? 3.781 9.625 1.081 1 74 421 LEU B CA 1
ATOM 9233 C C . LEU B 1 421 ? 4.336 8.25 1.438 1 74 421 LEU B C 1
ATOM 9235 O O . LEU B 1 421 ? 4.656 7.453 0.552 1 74 421 LEU B O 1
ATOM 9239 N N . ASP B 1 422 ? 4.477 8.031 2.711 1 73.12 422 ASP B N 1
ATOM 9240 C CA . ASP B 1 422 ? 4.867 6.711 3.182 1 73.12 422 ASP B CA 1
ATOM 9241 C C . ASP B 1 422 ? 3.643 5.84 3.455 1 73.12 422 ASP B C 1
ATOM 9243 O O . ASP B 1 422 ? 2.521 6.203 3.086 1 73.12 422 ASP B O 1
ATOM 9247 N N . GLU B 1 423 ? 3.867 4.672 4.023 1 65.25 423 GLU B N 1
ATOM 9248 C CA . GLU B 1 423 ? 2.814 3.689 4.258 1 65.25 423 GLU B CA 1
ATOM 9249 C C . GLU B 1 423 ? 1.796 4.203 5.273 1 65.25 423 GLU B C 1
ATOM 9251 O O . GLU B 1 423 ? 0.656 3.736 5.305 1 65.25 423 GLU B O 1
ATOM 9256 N N . GLN B 1 424 ? 2.221 5.273 6.012 1 64.38 424 GLN B N 1
ATOM 9257 C CA . GLN B 1 424 ? 1.317 5.809 7.023 1 64.38 424 GLN B CA 1
ATOM 9258 C C . GLN B 1 424 ? 0.626 7.074 6.531 1 64.38 424 GLN B C 1
ATOM 9260 O O . GLN B 1 424 ? -0.102 7.727 7.281 1 64.38 424 GLN B O 1
ATOM 9265 N N . GLY B 1 425 ? 0.942 7.398 5.285 1 68.25 425 GLY B N 1
ATOM 9266 C CA . GLY B 1 425 ? 0.318 8.578 4.707 1 68.25 425 GLY B CA 1
ATOM 9267 C C . GLY B 1 425 ? 1.011 9.875 5.098 1 68.25 425 GLY B C 1
ATOM 9268 O O . GLY B 1 425 ? 0.431 10.953 4.977 1 68.25 425 GLY B O 1
ATOM 9269 N N . GLN B 1 426 ? 2.229 9.758 5.59 1 74.44 426 GLN B N 1
ATOM 9270 C CA . GLN B 1 426 ? 3.033 10.93 5.914 1 74.44 426 GLN B CA 1
ATOM 9271 C C . GLN B 1 426 ? 4.086 11.188 4.84 1 74.44 426 GLN B C 1
ATOM 9273 O O . GLN B 1 426 ? 4.434 10.289 4.074 1 74.44 426 GLN B O 1
ATOM 9278 N N . LEU B 1 427 ? 4.531 12.445 4.84 1 80.31 427 LEU B N 1
ATOM 9279 C CA . LEU B 1 427 ? 5.641 12.688 3.924 1 80.31 427 LEU B CA 1
ATOM 9280 C C . LEU B 1 427 ? 6.867 11.875 4.324 1 80.31 427 LEU B C 1
ATOM 9282 O O . LEU B 1 427 ? 7.27 11.883 5.492 1 80.31 427 LEU B O 1
ATOM 9286 N N . LYS B 1 428 ? 7.414 11.258 3.408 1 84.06 428 LYS B N 1
ATOM 9287 C CA . LYS B 1 428 ? 8.562 10.391 3.664 1 84.06 428 LYS B CA 1
ATOM 9288 C C . LYS B 1 428 ? 9.812 11.219 3.955 1 84.06 428 LYS B C 1
ATOM 9290 O O . LYS B 1 428 ? 10.156 12.125 3.193 1 84.06 428 LYS B O 1
ATOM 9295 N N . LEU B 1 429 ? 10.406 10.961 5.086 1 91.19 429 LEU B N 1
ATOM 9296 C CA . LEU B 1 429 ? 11.703 11.547 5.391 1 91.19 429 LEU B CA 1
ATOM 9297 C C . LEU B 1 429 ? 12.836 10.688 4.832 1 91.19 429 LEU B C 1
ATOM 9299 O O . LEU B 1 429 ? 13.305 9.766 5.5 1 91.19 429 LEU B O 1
ATOM 9303 N N . ARG B 1 430 ? 13.266 11.039 3.695 1 89.75 430 ARG B N 1
ATOM 9304 C CA . ARG B 1 430 ? 14.203 10.219 2.938 1 89.75 430 ARG B CA 1
ATOM 9305 C C . ARG B 1 430 ? 15.617 10.328 3.51 1 89.75 430 ARG B C 1
ATOM 9307 O O . ARG B 1 430 ? 16.453 9.461 3.273 1 89.75 430 ARG B O 1
ATOM 9314 N N . ALA B 1 431 ? 15.906 11.43 4.277 1 94.38 431 ALA B N 1
ATOM 9315 C CA . ALA B 1 431 ? 17.219 11.695 4.855 1 94.38 431 ALA B CA 1
ATOM 9316 C C . ALA B 1 431 ? 17.109 12.117 6.316 1 94.38 431 ALA B C 1
ATOM 9318 O O . ALA B 1 431 ? 16 12.391 6.805 1 94.38 431 ALA B O 1
ATOM 9319 N N . PRO B 1 432 ? 18.25 12.086 6.957 1 95.56 432 PRO B N 1
ATOM 9320 C CA . PRO B 1 432 ? 18.203 12.531 8.352 1 95.56 432 PRO B CA 1
ATOM 9321 C C . PRO B 1 432 ? 17.641 13.938 8.508 1 95.56 432 PRO B C 1
ATOM 9323 O O . PRO B 1 432 ? 16.922 14.211 9.484 1 95.56 432 PRO B O 1
ATOM 9326 N N . LEU B 1 433 ? 17.906 14.805 7.543 1 97.75 433 LEU B N 1
ATOM 9327 C CA . LEU B 1 433 ? 17.391 16.172 7.543 1 97.75 433 LEU B CA 1
ATOM 9328 C C . LEU B 1 433 ? 16.656 16.469 6.238 1 97.75 433 LEU B C 1
ATOM 9330 O O . LEU B 1 433 ? 17.234 16.375 5.156 1 97.75 433 LEU B O 1
ATOM 9334 N N . ASN B 1 434 ? 15.375 16.844 6.344 1 96.38 434 ASN B N 1
ATOM 9335 C CA . ASN B 1 434 ? 14.523 17.047 5.176 1 96.38 434 ASN B CA 1
ATOM 9336 C C . ASN B 1 434 ? 13.922 18.453 5.148 1 96.38 434 ASN B C 1
ATOM 9338 O O . ASN B 1 434 ? 13.344 18.906 6.133 1 96.38 434 ASN B O 1
ATOM 9342 N N . VAL B 1 435 ? 14.086 19.156 4.016 1 96.62 435 VAL B N 1
ATOM 9343 C CA . VAL B 1 435 ? 13.469 20.453 3.799 1 96.62 435 VAL B CA 1
ATOM 9344 C C . VAL B 1 435 ? 12.391 20.344 2.721 1 96.62 435 VAL B C 1
ATOM 9346 O O . VAL B 1 435 ? 12.68 19.969 1.581 1 96.62 435 VAL B O 1
ATOM 9349 N N . PHE B 1 436 ? 11.219 20.641 3.09 1 92.5 436 PHE B N 1
ATOM 9350 C CA . PHE B 1 436 ? 10.109 20.641 2.139 1 92.5 436 PHE B CA 1
ATOM 9351 C C . PHE B 1 436 ? 9.711 22.062 1.761 1 92.5 436 PHE B C 1
ATOM 9353 O O . PHE B 1 436 ? 9.555 22.922 2.631 1 92.5 436 PHE B O 1
ATOM 9360 N N . ILE B 1 437 ? 9.633 22.297 0.507 1 92.75 437 ILE B N 1
ATOM 9361 C CA . ILE B 1 437 ? 9.227 23.594 -0.015 1 92.75 437 ILE B CA 1
ATOM 9362 C C . ILE B 1 437 ? 7.938 23.453 -0.816 1 92.75 437 ILE B C 1
ATOM 9364 O O . ILE B 1 437 ? 7.863 22.641 -1.742 1 92.75 437 ILE B O 1
ATOM 9368 N N . GLY B 1 438 ? 6.938 24.203 -0.456 1 85.5 438 GLY B N 1
ATOM 9369 C CA . GLY B 1 438 ? 5.715 24.047 -1.232 1 85.5 438 GLY B CA 1
ATOM 9370 C C . GLY B 1 438 ? 4.629 25.031 -0.848 1 85.5 438 GLY B C 1
ATOM 9371 O O . GLY B 1 438 ? 4.887 26 -0.123 1 85.5 438 GLY B O 1
ATOM 9372 N N . GLY B 1 439 ? 3.49 24.781 -1.517 1 76.88 439 GLY B N 1
ATOM 9373 C CA . GLY B 1 439 ? 2.352 25.672 -1.333 1 76.88 439 GLY B CA 1
ATOM 9374 C C . GLY B 1 439 ? 1.226 25.031 -0.537 1 76.88 439 GLY B C 1
ATOM 9375 O O . GLY B 1 439 ? 1.463 24.422 0.505 1 76.88 439 GLY B O 1
ATOM 9376 N N . GLN B 1 440 ? 0.071 25.109 -1.08 1 64.69 440 GLN B N 1
ATOM 9377 C CA . GLN B 1 440 ? -1.175 24.75 -0.409 1 64.69 440 GLN B CA 1
ATOM 9378 C C . GLN B 1 440 ? -1.19 23.266 -0.021 1 64.69 440 GLN B C 1
ATOM 9380 O O . GLN B 1 440 ? -1.8 22.891 0.982 1 64.69 440 GLN B O 1
ATOM 9385 N N . ILE B 1 441 ? -0.455 22.562 -0.728 1 64 441 ILE B N 1
ATOM 9386 C CA . ILE B 1 441 ? -0.467 21.125 -0.456 1 64 441 ILE B CA 1
ATOM 9387 C C . ILE B 1 441 ? 0.148 20.859 0.915 1 64 441 ILE B C 1
ATOM 9389 O O . ILE B 1 441 ? -0.217 19.891 1.586 1 64 441 ILE B O 1
ATOM 9393 N N . LEU B 1 442 ? 1.103 21.688 1.324 1 69 442 LEU B N 1
ATOM 9394 C CA . LEU B 1 442 ? 1.732 21.531 2.631 1 69 442 LEU B CA 1
ATOM 9395 C C . LEU B 1 442 ? 0.819 22.047 3.738 1 69 442 LEU B C 1
ATOM 9397 O O . LEU B 1 442 ? 1.045 21.766 4.918 1 69 442 LEU B O 1
ATOM 9401 N N . ASP B 1 443 ? -0.24 22.672 3.301 1 61.78 443 ASP B N 1
ATOM 9402 C CA . ASP B 1 443 ? -1.149 23.281 4.27 1 61.78 443 ASP B CA 1
ATOM 9403 C C . ASP B 1 443 ? -2.211 22.281 4.723 1 61.78 443 ASP B C 1
ATOM 9405 O O . ASP B 1 443 ? -2.654 22.312 5.871 1 61.78 443 ASP B O 1
ATOM 9409 N N . ARG B 1 444 ? -2.551 21.547 3.656 1 58 444 ARG B N 1
ATOM 9410 C CA . ARG B 1 444 ? -3.768 20.812 3.998 1 58 444 ARG B CA 1
ATOM 9411 C C . ARG B 1 444 ? -3.482 19.328 4.164 1 58 444 ARG B C 1
ATOM 9413 O O . ARG B 1 444 ? -3.09 18.656 3.209 1 58 444 ARG B O 1
ATOM 9420 N N . GLY B 1 445 ? -3.475 18.875 5.465 1 60.88 445 GLY B N 1
ATOM 9421 C CA . GLY B 1 445 ? -3.879 17.531 5.809 1 60.88 445 GLY B CA 1
ATOM 9422 C C . GLY B 1 445 ? -2.729 16.531 5.801 1 60.88 445 GLY B C 1
ATOM 9423 O O . GLY B 1 445 ? -2.873 15.406 6.27 1 60.88 445 GLY B O 1
ATOM 9424 N N . ILE B 1 446 ? -1.502 17.016 5.309 1 69.56 446 ILE B N 1
ATOM 9425 C CA . ILE B 1 446 ? -0.431 16.016 5.281 1 69.56 446 ILE B CA 1
ATOM 9426 C C . ILE B 1 446 ? 0.386 16.109 6.57 1 69.56 446 ILE B C 1
ATOM 9428 O O . ILE B 1 446 ? 0.685 17.203 7.047 1 69.56 446 ILE B O 1
ATOM 9432 N N . THR B 1 447 ? 0.525 15.047 7.176 1 74.25 447 THR B N 1
ATOM 9433 C CA . THR B 1 447 ? 1.34 15.008 8.383 1 74.25 447 THR B CA 1
ATOM 9434 C C . THR B 1 447 ? 2.822 14.906 8.039 1 74.25 447 THR B C 1
ATOM 9436 O O . THR B 1 447 ? 3.203 14.148 7.141 1 74.25 447 THR B O 1
ATOM 9439 N N . ILE B 1 448 ? 3.535 15.789 8.664 1 82.06 448 ILE B N 1
ATOM 9440 C CA . ILE B 1 448 ? 4.984 15.766 8.508 1 82.06 448 ILE B CA 1
ATOM 9441 C C . ILE B 1 448 ? 5.641 15.398 9.836 1 82.06 448 ILE B C 1
ATOM 9443 O O . ILE B 1 448 ? 5.422 16.062 10.852 1 82.06 448 ILE B O 1
ATOM 9447 N N . GLY B 1 449 ? 6.418 14.406 9.82 1 85 449 GLY B N 1
ATOM 9448 C CA . GLY B 1 449 ? 7.027 13.922 11.047 1 85 449 GLY B CA 1
ATOM 9449 C C . GLY B 1 449 ? 8.195 14.773 11.508 1 85 449 GLY B C 1
ATOM 9450 O O . GLY B 1 449 ? 8.938 15.32 10.688 1 85 449 GLY B O 1
ATOM 9451 N N . ASN B 1 450 ? 8.305 14.992 12.781 1 92.69 450 ASN B N 1
ATOM 9452 C CA . ASN B 1 450 ? 9.461 15.57 13.445 1 92.69 450 ASN B CA 1
ATOM 9453 C C . ASN B 1 450 ? 9.82 16.938 12.875 1 92.69 450 ASN B C 1
ATOM 9455 O O . ASN B 1 450 ? 10.977 17.203 12.539 1 92.69 450 ASN B O 1
ATOM 9459 N N . LEU B 1 451 ? 8.805 17.688 12.742 1 92.94 451 LEU B N 1
ATOM 9460 C CA . LEU B 1 451 ? 8.969 19.047 12.242 1 92.94 451 LEU B CA 1
ATOM 9461 C C . LEU B 1 451 ? 9.602 19.938 13.312 1 92.94 451 LEU B C 1
ATOM 9463 O O . LEU B 1 451 ? 9.031 20.125 14.383 1 92.94 451 LEU B O 1
ATOM 9467 N N . ILE B 1 452 ? 10.844 20.516 13.031 1 97 452 ILE B N 1
ATOM 9468 C CA . ILE B 1 452 ? 11.5 21.328 14.047 1 97 452 ILE B CA 1
ATOM 9469 C C . ILE B 1 452 ? 11.789 22.719 13.484 1 97 452 ILE B C 1
ATOM 9471 O O . ILE B 1 452 ? 12.492 23.516 14.102 1 97 452 ILE B O 1
ATOM 9475 N N . GLY B 1 453 ? 11.289 22.984 12.312 1 95.88 453 GLY B N 1
ATOM 9476 C CA . GLY B 1 453 ? 11.422 24.297 11.703 1 95.88 453 GLY B CA 1
ATOM 9477 C C . GLY B 1 453 ? 10.297 24.641 10.75 1 95.88 453 GLY B C 1
ATOM 9478 O O . GLY B 1 453 ? 9.852 23.781 9.977 1 95.88 453 GLY B O 1
ATOM 9479 N N . PHE B 1 454 ? 9.883 25.891 10.859 1 92.62 454 PHE B N 1
ATOM 9480 C CA . PHE B 1 454 ? 8.773 26.359 10.047 1 92.62 454 PHE B CA 1
ATOM 9481 C C . PHE B 1 454 ? 9.039 27.781 9.555 1 92.62 454 PHE B C 1
ATOM 9483 O O . PHE B 1 454 ? 9.117 28.719 10.359 1 92.62 454 PHE B O 1
ATOM 9490 N N . TYR B 1 455 ? 9.25 27.906 8.273 1 94.06 455 TYR B N 1
ATOM 9491 C CA . TYR B 1 455 ? 9.406 29.203 7.641 1 94.06 455 TYR B CA 1
ATOM 9492 C C . TYR B 1 455 ? 8.156 29.594 6.859 1 94.06 455 TYR B C 1
ATOM 9494 O O . TYR B 1 455 ? 7.914 29.062 5.766 1 94.06 455 TYR B O 1
ATOM 9502 N N . TYR B 1 456 ? 7.457 30.562 7.418 1 88.69 456 TYR B N 1
ATOM 9503 C CA . TYR B 1 456 ? 6.109 30.844 6.922 1 88.69 456 TYR B CA 1
ATOM 9504 C C . TYR B 1 456 ? 5.977 32.281 6.469 1 88.69 456 TYR B C 1
ATOM 9506 O O . TYR B 1 456 ? 6.434 33.188 7.152 1 88.69 456 TYR B O 1
ATOM 9514 N N . GLY B 1 457 ? 5.5 32.625 5.195 1 81.06 457 GLY B N 1
ATOM 9515 C CA . GLY B 1 457 ? 5.363 34 4.719 1 81.06 457 GLY B CA 1
ATOM 9516 C C . GLY B 1 457 ? 4.109 34.219 3.895 1 81.06 457 GLY B C 1
ATOM 9517 O O . GLY B 1 457 ? 4.055 35.125 3.078 1 81.06 457 GLY B O 1
ATOM 9518 N N . ARG B 1 458 ? 3.016 33.562 3.965 1 65 458 ARG B N 1
ATOM 9519 C CA . ARG B 1 458 ? 1.873 33.781 3.084 1 65 458 ARG B CA 1
ATOM 9520 C C . ARG B 1 458 ? 1.253 35.156 3.326 1 65 458 ARG B C 1
ATOM 9522 O O . ARG B 1 458 ? 1.161 35.625 4.469 1 65 458 ARG B O 1
ATOM 9529 N N . ASN B 1 459 ? 1.244 36.062 2.133 1 54.16 459 ASN B N 1
ATOM 9530 C CA . ASN B 1 459 ? 0.625 37.375 2.246 1 54.16 459 ASN B CA 1
ATOM 9531 C C . ASN B 1 459 ? -0.767 37.281 2.865 1 54.16 459 ASN B C 1
ATOM 9533 O O . ASN B 1 459 ? -1.634 36.562 2.359 1 54.16 459 ASN B O 1
ATOM 9537 N N . PRO B 1 460 ? -0.832 37.844 4.035 1 48 460 PRO B N 1
ATOM 9538 C CA . PRO B 1 460 ? -2.072 37.844 4.812 1 48 460 PRO B CA 1
ATOM 9539 C C . PRO B 1 460 ? -3.27 38.375 4.016 1 48 460 PRO B C 1
ATOM 9541 O O . PRO B 1 460 ? -4.418 38.156 4.41 1 48 460 PRO B O 1
ATOM 9544 N N . LYS B 1 461 ? -2.953 39.375 3.053 1 46.12 461 LYS B N 1
ATOM 9545 C CA . LYS B 1 461 ? -4.121 40 2.457 1 46.12 461 LYS B CA 1
ATOM 9546 C C . LYS B 1 461 ? -5.117 38.969 1.947 1 46.12 461 LYS B C 1
ATOM 9548 O O . LYS B 1 461 ? -6.32 39.219 1.882 1 46.12 461 LYS B O 1
ATOM 9553 N N . THR B 1 462 ? -4.543 37.969 1.521 1 45.41 462 THR B N 1
ATOM 9554 C CA . THR B 1 462 ? -5.422 36.906 1.043 1 45.41 462 THR B CA 1
ATOM 9555 C C . THR B 1 462 ? -5.535 35.781 2.074 1 45.41 462 THR B C 1
ATOM 9557 O O . THR B 1 462 ? -5.934 34.688 1.744 1 45.41 462 THR B O 1
ATOM 9560 N N . PHE B 1 463 ? -4.965 36.125 3.135 1 44.53 463 PHE B N 1
ATOM 9561 C CA . PHE B 1 463 ? -5.055 35.125 4.195 1 44.53 463 PHE B CA 1
ATOM 9562 C C . PHE B 1 463 ? -6.484 34.625 4.324 1 44.53 463 PHE B C 1
ATOM 9564 O O . PHE B 1 463 ? -7.363 35.312 4.828 1 44.53 463 PHE B O 1
ATOM 9571 N N . GLN B 1 464 ? -6.887 34 3.359 1 43.09 464 GLN B N 1
ATOM 9572 C CA . GLN B 1 464 ? -8.094 33.281 3.793 1 43.09 464 GLN B CA 1
ATOM 9573 C C . GLN B 1 464 ? -7.922 32.719 5.199 1 43.09 464 GLN B C 1
ATOM 9575 O O . GLN B 1 464 ? -7.277 31.688 5.379 1 43.09 464 GLN B O 1
ATOM 9580 N N . GLN B 1 465 ? -7.812 33.656 6.18 1 42.03 465 GLN B N 1
ATOM 9581 C CA . GLN B 1 465 ? -7.625 33.469 7.613 1 42.03 465 GLN B CA 1
ATOM 9582 C C . GLN B 1 465 ? -8.062 32.094 8.055 1 42.03 465 GLN B C 1
ATOM 9584 O O . GLN B 1 465 ? -7.5 31.516 9 1 42.03 465 GLN B O 1
ATOM 9589 N N . ASP B 1 466 ? -9.07 31.656 7.414 1 44.09 466 ASP B N 1
ATOM 9590 C CA . ASP B 1 466 ? -9.742 30.438 7.824 1 44.09 466 ASP B CA 1
ATOM 9591 C C . ASP B 1 466 ? -8.75 29.281 7.98 1 44.09 466 ASP B C 1
ATOM 9593 O O . ASP B 1 466 ? -8.984 28.359 8.766 1 44.09 466 ASP B O 1
ATOM 9597 N N . THR B 1 467 ? -7.672 29.516 7.312 1 53.34 467 THR B N 1
ATOM 9598 C CA . THR B 1 467 ? -6.961 28.266 7.086 1 53.34 467 THR B CA 1
ATOM 9599 C C . THR B 1 467 ? -5.578 28.297 7.73 1 53.34 467 THR B C 1
ATOM 9601 O O . THR B 1 467 ? -4.871 27.297 7.754 1 53.34 467 THR B O 1
ATOM 9604 N N . VAL B 1 468 ? -5.527 29.453 8.484 1 60.25 468 VAL B N 1
ATOM 9605 C CA . VAL B 1 468 ? -4.109 29.547 8.812 1 60.25 468 VAL B CA 1
ATOM 9606 C C . VAL B 1 468 ? -3.793 28.625 9.984 1 60.25 468 VAL B C 1
ATOM 9608 O O . VAL B 1 468 ? -2.826 27.859 9.938 1 60.25 468 VAL B O 1
ATOM 9611 N N . LEU B 1 469 ? -4.773 28.734 11.016 1 65.75 469 LEU B N 1
ATOM 9612 C CA . LEU B 1 469 ? -4.434 27.922 12.172 1 65.75 469 LEU B CA 1
ATOM 9613 C C . LEU B 1 469 ? -4.73 26.453 11.914 1 65.75 469 LEU B C 1
ATOM 9615 O O . LEU B 1 469 ? -4.012 25.578 12.391 1 65.75 469 LEU B O 1
ATOM 9619 N N . GLN B 1 470 ? -5.734 26.328 11.164 1 64.38 470 GLN B N 1
ATOM 9620 C CA . GLN B 1 470 ? -6.125 24.953 10.914 1 64.38 470 GLN B CA 1
ATOM 9621 C C . GLN B 1 470 ? -5.023 24.188 10.172 1 64.38 470 GLN B C 1
ATOM 9623 O O . GLN B 1 470 ? -4.891 22.969 10.32 1 64.38 470 GLN B O 1
ATOM 9628 N N . HIS B 1 471 ? -4.312 25.062 9.602 1 64.94 471 HIS B N 1
ATOM 9629 C CA . HIS B 1 471 ? -3.291 24.438 8.766 1 64.94 471 HIS B CA 1
ATOM 9630 C C . HIS B 1 471 ? -1.904 24.594 9.383 1 64.94 471 HIS B C 1
ATOM 9632 O O . HIS B 1 471 ? -0.893 24.438 8.688 1 64.94 471 HIS B O 1
ATOM 9638 N N . SER B 1 472 ? -2.064 24.891 10.672 1 76.94 472 SER B N 1
ATOM 9639 C CA . SER B 1 472 ? -0.783 25.047 11.352 1 76.94 472 SER B CA 1
ATOM 9640 C C . SER B 1 472 ? -0.133 23.688 11.617 1 76.94 472 SER B C 1
ATOM 9642 O O . SER B 1 472 ? -0.411 23.047 12.641 1 76.94 472 SER B O 1
ATOM 9644 N N . ARG B 1 473 ? 0.797 23.281 10.805 1 76.19 473 ARG B N 1
ATOM 9645 C CA . ARG B 1 473 ? 1.489 21.984 10.875 1 76.19 473 ARG B CA 1
ATOM 9646 C C . ARG B 1 473 ? 2.422 21.938 12.086 1 76.19 473 ARG B C 1
ATOM 9648 O O . ARG B 1 473 ? 2.879 20.859 12.477 1 76.19 473 ARG B O 1
ATOM 9655 N N . MET B 1 474 ? 2.574 23.125 12.703 1 84.31 474 MET B N 1
ATOM 9656 C CA . MET B 1 474 ? 3.461 23.188 13.859 1 84.31 474 MET B CA 1
ATOM 9657 C C . MET B 1 474 ? 2.76 22.656 15.109 1 84.31 474 MET B C 1
ATOM 9659 O O . MET B 1 474 ? 3.408 22.391 16.125 1 84.31 474 MET B O 1
ATOM 9663 N N . PHE B 1 475 ? 1.466 22.547 14.969 1 86.25 475 PHE B N 1
ATOM 9664 C CA . PHE B 1 475 ? 0.719 22 16.094 1 86.25 475 PHE B CA 1
ATOM 9665 C C . PHE B 1 475 ? 0.793 20.469 16.109 1 86.25 475 PHE B C 1
ATOM 9667 O O . PHE B 1 475 ? 1.126 19.859 15.094 1 86.25 475 PHE B O 1
ATOM 9674 N N . GLY B 1 476 ? 0.531 19.906 17.344 1 86.19 476 GLY B N 1
ATOM 9675 C CA . GLY B 1 476 ? 0.516 18.453 17.453 1 86.19 476 GLY B CA 1
ATOM 9676 C C . GLY B 1 476 ? 1.427 17.938 18.562 1 86.19 476 GLY B C 1
ATOM 9677 O O . GLY B 1 476 ? 1.969 18.734 19.344 1 86.19 476 GLY B O 1
ATOM 9678 N N . TYR B 1 477 ? 1.535 16.672 18.531 1 84.56 477 TYR B N 1
ATOM 9679 C CA . TYR B 1 477 ? 2.348 16.031 19.562 1 84.56 477 TYR B CA 1
ATOM 9680 C C . TYR B 1 477 ? 3.834 16.172 19.25 1 84.56 477 TYR B C 1
ATOM 9682 O O . TYR B 1 477 ? 4.281 15.797 18.156 1 84.56 477 TYR B O 1
ATOM 9690 N N . ARG B 1 478 ? 4.535 16.688 20.203 1 90 478 ARG B N 1
ATOM 9691 C CA . ARG B 1 478 ? 5.977 16.875 20.078 1 90 478 ARG B CA 1
ATOM 9692 C C . ARG B 1 478 ? 6.68 16.672 21.406 1 90 478 ARG B C 1
ATOM 9694 O O . ARG B 1 478 ? 6.117 16.969 22.469 1 90 478 ARG B O 1
ATOM 9701 N N . SER B 1 479 ? 7.918 16.203 21.344 1 91.62 479 SER B N 1
ATOM 9702 C CA . SER B 1 479 ? 8.695 16.078 22.578 1 91.62 479 SER B CA 1
ATOM 9703 C C . SER B 1 479 ? 9.266 17.422 23.016 1 91.62 479 SER B C 1
ATOM 9705 O O . SER B 1 479 ? 9.5 18.297 22.188 1 91.62 479 SER B O 1
ATOM 9707 N N . GLU B 1 480 ? 9.422 17.531 24.25 1 93.81 480 GLU B N 1
ATOM 9708 C CA . GLU B 1 480 ? 10 18.766 24.766 1 93.81 480 GLU B CA 1
ATOM 9709 C C . GLU B 1 480 ? 11.406 18.984 24.219 1 93.81 480 GLU B C 1
ATOM 9711 O O . GLU B 1 480 ? 11.812 20.125 23.984 1 93.81 480 GLU B O 1
ATOM 9716 N N . GLU B 1 481 ? 12.094 17.891 23.984 1 95.25 481 GLU B N 1
ATOM 9717 C CA . GLU B 1 481 ? 13.438 18 23.422 1 95.25 481 GLU B CA 1
ATOM 9718 C C . GLU B 1 481 ? 13.406 18.547 22 1 95.25 481 GLU B C 1
ATOM 9720 O O . GLU B 1 481 ? 14.258 19.359 21.625 1 95.25 481 GLU B O 1
ATOM 9725 N N . ASP B 1 482 ? 12.453 18.125 21.266 1 96.12 482 ASP B N 1
ATOM 9726 C CA . ASP B 1 482 ? 12.305 18.625 19.906 1 96.12 482 ASP B CA 1
ATOM 9727 C C . ASP B 1 482 ? 11.891 20.094 19.922 1 96.12 482 ASP B C 1
ATOM 9729 O O . ASP B 1 482 ? 12.352 20.891 19.094 1 96.12 482 ASP B O 1
ATOM 9733 N N . LEU B 1 483 ? 11.062 20.484 20.875 1 96.06 483 LEU B N 1
ATOM 9734 C CA . LEU B 1 483 ? 10.594 21.859 20.969 1 96.06 483 LEU B CA 1
ATOM 9735 C C . LEU B 1 483 ? 11.742 22.812 21.281 1 96.06 483 LEU B C 1
ATOM 9737 O O . LEU B 1 483 ? 11.75 23.953 20.844 1 96.06 483 LEU B O 1
ATOM 9741 N N . ALA B 1 484 ? 12.68 22.281 21.984 1 97.56 484 ALA B N 1
ATOM 9742 C CA . ALA B 1 484 ? 13.812 23.109 22.391 1 97.56 484 ALA B CA 1
ATOM 9743 C C . ALA B 1 484 ? 14.648 23.531 21.188 1 97.56 484 ALA B C 1
ATOM 9745 O O . ALA B 1 484 ? 15.352 24.547 21.234 1 97.56 484 ALA B O 1
ATOM 9746 N N . VAL B 1 485 ? 14.531 22.766 20.109 1 98.25 485 VAL B N 1
ATOM 9747 C CA . VAL B 1 485 ? 15.312 23.125 18.938 1 98.25 485 VAL B CA 1
ATOM 9748 C C . VAL B 1 485 ? 14.383 23.594 17.812 1 98.25 485 VAL B C 1
ATOM 9750 O O . VAL B 1 485 ? 14.812 23.766 16.672 1 98.25 485 VAL B O 1
ATOM 9753 N N . THR B 1 486 ? 13.141 23.75 18.094 1 97.56 486 THR B N 1
ATOM 9754 C CA . THR B 1 486 ? 12.156 24.188 17.109 1 97.56 486 THR B CA 1
ATOM 9755 C C . THR B 1 486 ? 12.148 25.719 16.984 1 97.56 486 THR B C 1
ATOM 9757 O O . THR B 1 486 ? 12.273 26.422 17.984 1 97.56 486 THR B O 1
ATOM 9760 N N . ARG B 1 487 ? 12.102 26.203 15.812 1 97.56 487 ARG B N 1
ATOM 9761 C CA . ARG B 1 487 ? 11.914 27.625 15.562 1 97.56 487 ARG B CA 1
ATOM 9762 C C . ARG B 1 487 ? 10.797 27.859 14.547 1 97.56 487 ARG B C 1
ATOM 9764 O O . ARG B 1 487 ? 10.625 27.078 13.609 1 97.56 487 ARG B O 1
ATOM 9771 N N . PHE B 1 488 ? 10.047 28.891 14.75 1 95.56 488 PHE B N 1
ATOM 9772 C CA . PHE B 1 488 ? 8.969 29.344 13.875 1 95.56 488 PHE B CA 1
ATOM 9773 C C . PHE B 1 488 ? 9.289 30.719 13.289 1 95.56 488 PHE B C 1
ATOM 9775 O O . PHE B 1 488 ? 9.297 31.719 14.016 1 95.56 488 PHE B O 1
ATOM 9782 N N . TYR B 1 489 ? 9.57 30.719 11.992 1 95.31 489 TYR B N 1
ATOM 9783 C CA . TYR B 1 489 ? 9.977 31.953 11.32 1 95.31 489 TYR B CA 1
ATOM 9784 C C . TYR B 1 489 ? 8.805 32.562 10.555 1 95.31 489 TYR B C 1
ATOM 9786 O O . TYR B 1 489 ? 8.289 31.953 9.617 1 95.31 489 TYR B O 1
ATOM 9794 N N . THR B 1 490 ? 8.43 33.75 10.945 1 91.88 490 THR B N 1
ATOM 9795 C CA . THR B 1 490 ? 7.367 34.469 10.227 1 91.88 490 THR B CA 1
ATOM 9796 C C . THR B 1 490 ? 7.414 35.969 10.531 1 91.88 490 THR B C 1
ATOM 9798 O O . THR B 1 490 ? 8.234 36.406 11.328 1 91.88 490 THR B O 1
ATOM 9801 N N . THR B 1 491 ? 6.637 36.688 9.805 1 87.5 491 THR B N 1
ATOM 9802 C CA . THR B 1 491 ? 6.594 38.125 10.055 1 87.5 491 THR B CA 1
ATOM 9803 C C . THR B 1 491 ? 5.793 38.438 11.32 1 87.5 491 THR B C 1
ATOM 9805 O O . THR B 1 491 ? 4.965 37.625 11.742 1 87.5 491 THR B O 1
ATOM 9808 N N . GLN B 1 492 ? 6.074 39.5 11.852 1 84.06 492 GLN B N 1
ATOM 9809 C CA . GLN B 1 492 ? 5.34 39.938 13.039 1 84.06 492 GLN B CA 1
ATOM 9810 C C . GLN B 1 492 ? 3.844 40.031 12.758 1 84.06 492 GLN B C 1
ATOM 9812 O O . GLN B 1 492 ? 3.021 39.656 13.594 1 84.06 492 GLN B O 1
ATOM 9817 N N . HIS B 1 493 ? 3.52 40.531 11.641 1 78.81 493 HIS B N 1
ATOM 9818 C CA . HIS B 1 493 ? 2.119 40.688 11.258 1 78.81 493 HIS B CA 1
ATOM 9819 C C . HIS B 1 493 ? 1.397 39.344 11.273 1 78.81 493 HIS B C 1
ATOM 9821 O O . HIS B 1 493 ? 0.306 39.219 11.836 1 78.81 493 HIS B O 1
ATOM 9827 N N . ILE B 1 494 ? 1.991 38.375 10.648 1 82.81 494 ILE B N 1
ATOM 9828 C CA . ILE B 1 494 ? 1.385 37.031 10.586 1 82.81 494 ILE B CA 1
ATOM 9829 C C . ILE B 1 494 ? 1.308 36.438 11.984 1 82.81 494 ILE B C 1
ATOM 9831 O O . ILE B 1 494 ? 0.287 35.844 12.359 1 82.81 494 ILE B O 1
ATOM 9835 N N . TYR B 1 495 ? 2.369 36.562 12.742 1 86.5 495 TYR B N 1
ATOM 9836 C CA . TYR B 1 495 ? 2.402 36.031 14.102 1 86.5 495 TYR B CA 1
ATOM 9837 C C . TYR B 1 495 ? 1.282 36.625 14.945 1 86.5 495 TYR B C 1
ATOM 9839 O O . TYR B 1 495 ? 0.57 35.906 15.648 1 86.5 495 TYR B O 1
ATOM 9847 N N . ASP B 1 496 ? 1.071 37.906 14.82 1 81.25 496 ASP B N 1
ATOM 9848 C CA . ASP B 1 496 ? 0.046 38.594 15.594 1 81.25 496 ASP B CA 1
ATOM 9849 C C . ASP B 1 496 ? -1.354 38.156 15.156 1 81.25 496 ASP B C 1
ATOM 9851 O O . ASP B 1 496 ? -2.26 38.062 15.984 1 81.25 496 ASP B O 1
ATOM 9855 N N . THR B 1 497 ? -1.465 38.031 13.938 1 78.56 497 THR B N 1
ATOM 9856 C CA . THR B 1 497 ? -2.75 37.594 13.422 1 78.56 497 THR B CA 1
ATOM 9857 C C . THR B 1 497 ? -3.084 36.188 13.953 1 78.56 497 THR B C 1
ATOM 9859 O O . THR B 1 497 ? -4.215 35.938 14.375 1 78.56 497 THR B O 1
ATOM 9862 N N . MET B 1 498 ? -2.107 35.344 13.898 1 83.81 498 MET B N 1
ATOM 9863 C CA . MET B 1 498 ? -2.312 34 14.406 1 83.81 498 MET B CA 1
ATOM 9864 C C . MET B 1 498 ? -2.641 34 15.898 1 83.81 498 MET B C 1
ATOM 9866 O O . MET B 1 498 ? -3.49 33.25 16.359 1 83.81 498 MET B O 1
ATOM 9870 N N . LYS B 1 499 ? -1.99 34.812 16.562 1 84.81 499 LYS B N 1
ATOM 9871 C CA . LYS B 1 499 ? -2.25 35 18 1 84.81 499 LYS B CA 1
ATOM 9872 C C . LYS B 1 499 ? -3.684 35.438 18.234 1 84.81 499 LYS B C 1
ATOM 9874 O O . LYS B 1 499 ? -4.363 34.906 19.125 1 84.81 499 LYS B O 1
ATOM 9879 N N . LYS B 1 500 ? -4.141 36.375 17.453 1 79.56 500 LYS B N 1
ATOM 9880 C CA . LYS B 1 500 ? -5.504 36.875 17.578 1 79.56 500 LYS B CA 1
ATOM 9881 C C . LYS B 1 500 ? -6.527 35.781 17.312 1 79.56 500 LYS B C 1
ATOM 9883 O O . LYS B 1 500 ? -7.535 35.688 18.016 1 79.56 500 LYS B O 1
ATOM 9888 N N . ILE B 1 501 ? -6.215 35.094 16.344 1 78.69 501 ILE B N 1
ATOM 9889 C CA . ILE B 1 501 ? -7.125 34 15.984 1 78.69 501 ILE B CA 1
ATOM 9890 C C . ILE B 1 501 ? -7.16 32.969 17.109 1 78.69 501 ILE B C 1
ATOM 9892 O O . ILE B 1 501 ? -8.227 32.469 17.469 1 78.69 501 ILE B O 1
ATOM 9896 N N . HIS B 1 502 ? -5.992 32.656 17.609 1 84 502 HIS B N 1
ATOM 9897 C CA . HIS B 1 502 ? -5.918 31.719 18.719 1 84 502 HIS B CA 1
ATOM 9898 C C . HIS B 1 502 ? -6.707 32.219 19.922 1 84 502 HIS B C 1
ATOM 9900 O O . HIS B 1 502 ? -7.41 31.453 20.578 1 84 502 HIS B O 1
ATOM 9906 N N . GLU B 1 503 ? -6.57 33.438 20.188 1 82.56 503 GLU B N 1
ATOM 9907 C CA . GLU B 1 503 ? -7.293 34.031 21.297 1 82.56 503 GLU B CA 1
ATOM 9908 C C . GLU B 1 503 ? -8.805 33.938 21.094 1 82.56 503 GLU B C 1
ATOM 9910 O O . GLU B 1 503 ? -9.547 33.656 22.031 1 82.56 503 GLU B O 1
ATOM 9915 N N . PHE B 1 504 ? -9.18 34.188 19.938 1 78.25 504 PHE B N 1
ATOM 9916 C CA . PHE B 1 504 ? -10.586 34.094 19.562 1 78.25 504 PHE B CA 1
ATOM 9917 C C . PHE B 1 504 ? -11.109 32.656 19.781 1 78.25 504 PHE B C 1
ATOM 9919 O O . PHE B 1 504 ? -12.109 32.469 20.469 1 78.25 504 PHE B O 1
ATOM 9926 N N . ASP B 1 505 ? -10.398 31.75 19.234 1 80.12 505 ASP B N 1
ATOM 9927 C CA . ASP B 1 505 ? -10.789 30.344 19.344 1 80.12 505 ASP B CA 1
ATOM 9928 C C . ASP B 1 505 ? -10.805 29.891 20.797 1 80.12 505 ASP B C 1
ATOM 9930 O O . ASP B 1 505 ? -11.719 29.172 21.219 1 80.12 505 ASP B O 1
ATOM 9934 N N . SER B 1 506 ? -9.82 30.297 21.484 1 82.94 506 SER B N 1
ATOM 9935 C CA . SER B 1 506 ? -9.703 29.906 22.891 1 82.94 506 SER B CA 1
ATOM 9936 C C . SER B 1 506 ? -10.844 30.484 23.719 1 82.94 506 SER B C 1
ATOM 9938 O O . SER B 1 506 ? -11.352 29.828 24.625 1 82.94 506 SER B O 1
ATOM 9940 N N . ALA B 1 507 ? -11.234 31.609 23.359 1 77.62 507 ALA B N 1
ATOM 9941 C CA . ALA B 1 507 ? -12.328 32.25 24.078 1 77.62 507 ALA B CA 1
ATOM 9942 C C . ALA B 1 507 ? -13.656 31.547 23.828 1 77.62 507 ALA B C 1
ATOM 9944 O O . ALA B 1 507 ? -14.453 31.344 24.75 1 77.62 507 ALA B O 1
ATOM 9945 N N . LEU B 1 508 ? -13.82 31.234 22.625 1 77.62 508 LEU B N 1
ATOM 9946 C CA . LEU B 1 508 ? -15.047 30.531 22.281 1 77.62 508 LEU B CA 1
ATOM 9947 C C . LEU B 1 508 ? -15.102 29.172 22.953 1 77.62 508 LEU B C 1
ATOM 9949 O O . LEU B 1 508 ? -16.156 28.75 23.422 1 77.62 508 LEU B O 1
ATOM 9953 N N . ARG B 1 509 ? -14.023 28.562 22.922 1 81.69 509 ARG B N 1
ATOM 9954 C CA . ARG B 1 509 ? -13.961 27.25 23.547 1 81.69 509 ARG B CA 1
ATOM 9955 C C . ARG B 1 509 ? -14.203 27.359 25.047 1 81.69 509 ARG B C 1
ATOM 9957 O O . ARG B 1 509 ? -14.938 26.531 25.625 1 81.69 509 ARG B O 1
ATOM 9964 N N . ALA B 1 510 ? -13.562 28.281 25.656 1 79.44 510 ALA B N 1
ATOM 9965 C CA . ALA B 1 510 ? -13.734 28.484 27.094 1 79.44 510 ALA B CA 1
ATOM 9966 C C . ALA B 1 510 ? -15.188 28.797 27.438 1 79.44 510 ALA B C 1
ATOM 9968 O O . ALA B 1 510 ? -15.695 28.359 28.469 1 79.44 510 ALA B O 1
ATOM 9969 N N . ALA B 1 511 ? -15.789 29.578 26.609 1 73.88 511 ALA B N 1
ATOM 9970 C CA . ALA B 1 511 ? -17.188 29.906 26.812 1 73.88 511 ALA B CA 1
ATOM 9971 C C . ALA B 1 511 ? -18.062 28.656 26.781 1 73.88 511 ALA B C 1
ATOM 9973 O O . ALA B 1 511 ? -18.969 28.5 27.594 1 73.88 511 ALA B O 1
ATOM 9974 N N . PHE B 1 512 ? -17.781 27.859 25.938 1 77.12 512 PHE B N 1
ATOM 9975 C CA . PHE B 1 512 ? -18.531 26.625 25.812 1 77.12 512 PHE B CA 1
ATOM 9976 C C . PHE B 1 512 ? -18.281 25.719 27.016 1 77.12 512 PHE B C 1
ATOM 9978 O O . PHE B 1 512 ? -19.203 25.094 27.531 1 77.12 512 PHE B O 1
ATOM 9985 N N . GLU B 1 513 ? -17.031 25.656 27.359 1 80.62 513 GLU B N 1
ATOM 9986 C CA . GLU B 1 513 ? -16.672 24.781 28.469 1 80.62 513 GLU B CA 1
ATOM 9987 C C . GLU B 1 513 ? -17.344 25.219 29.766 1 80.62 513 GLU B C 1
ATOM 9989 O O . GLU B 1 513 ? -17.688 24.391 30.594 1 80.62 513 GLU B O 1
ATOM 9994 N N . LYS B 1 514 ? -17.438 26.469 29.984 1 73 514 LYS B N 1
ATOM 9995 C CA . LYS B 1 514 ? -18 27 31.219 1 73 514 LYS B CA 1
ATOM 9996 C C . LYS B 1 514 ? -19.516 26.797 31.266 1 73 514 LYS B C 1
ATOM 9998 O O . LYS B 1 514 ? -20.078 26.516 32.312 1 73 514 LYS B O 1
ATOM 10003 N N . GLY B 1 515 ? -20.172 27 30.141 1 65.75 515 GLY B N 1
ATOM 10004 C CA . GLY B 1 515 ? -21.625 27.016 30.219 1 65.75 515 GLY B CA 1
ATOM 10005 C C . GLY B 1 515 ? -22.281 26.047 29.25 1 65.75 515 GLY B C 1
ATOM 10006 O O . GLY B 1 515 ? -23.516 25.922 29.234 1 65.75 515 GLY B O 1
ATOM 10007 N N . GLY B 1 516 ? -21.391 25.391 28.688 1 60.47 516 GLY B N 1
ATOM 10008 C CA . GLY B 1 516 ? -21.922 24.438 27.719 1 60.47 516 GLY B CA 1
ATOM 10009 C C . GLY B 1 516 ? -22.766 25.109 26.641 1 60.47 516 GLY B C 1
ATOM 10010 O O . GLY B 1 516 ? -22.391 26.156 26.109 1 60.47 516 GLY B O 1
ATOM 10011 N N . GLN B 1 517 ? -23.891 24.516 26.422 1 59.38 517 GLN B N 1
ATOM 10012 C CA . GLN B 1 517 ? -24.797 24.984 25.391 1 59.38 517 GLN B CA 1
ATOM 10013 C C . GLN B 1 517 ? -25.531 26.234 25.828 1 59.38 517 GLN B C 1
ATOM 10015 O O . GLN B 1 517 ? -26.078 26.969 25 1 59.38 517 GLN B O 1
ATOM 10020 N N . ASP B 1 518 ? -25.375 26.562 27.062 1 61.62 518 ASP B N 1
ATOM 10021 C CA . ASP B 1 518 ? -26.172 27.672 27.594 1 61.62 518 ASP B CA 1
ATOM 10022 C C . ASP B 1 518 ? -25.344 28.953 27.688 1 61.62 518 ASP B C 1
ATOM 10024 O O . ASP B 1 518 ? -25.891 30.031 27.906 1 61.62 518 ASP B O 1
ATOM 10028 N N . ASN B 1 519 ? -24.062 28.75 27.469 1 62.25 519 ASN B N 1
ATOM 10029 C CA . ASN B 1 519 ? -23.219 29.922 27.578 1 62.25 519 ASN B CA 1
ATOM 10030 C C . ASN B 1 519 ? -23.016 30.609 26.219 1 62.25 519 ASN B C 1
ATOM 10032 O O . ASN B 1 519 ? -22.562 29.969 25.266 1 62.25 519 ASN B O 1
ATOM 10036 N N . GLY B 1 520 ? -23.578 31.766 26.141 1 64.88 520 GLY B N 1
ATOM 10037 C CA . GLY B 1 520 ? -23.516 32.469 24.875 1 64.88 520 GLY B CA 1
ATOM 10038 C C . GLY B 1 520 ? -22.344 33.438 24.781 1 64.88 520 GLY B C 1
ATOM 10039 O O . GLY B 1 520 ? -21.703 33.719 25.781 1 64.88 520 GLY B O 1
ATOM 10040 N N . VAL B 1 521 ? -21.906 33.656 23.594 1 69.12 521 VAL B N 1
ATOM 10041 C CA . VAL B 1 521 ? -20.859 34.625 23.266 1 69.12 521 VAL B CA 1
ATOM 10042 C C . VAL B 1 521 ? -21.469 35.844 22.562 1 69.12 521 VAL B C 1
ATOM 10044 O O . VAL B 1 521 ? -22.422 35.688 21.797 1 69.12 521 VAL B O 1
ATOM 10047 N N . VAL B 1 522 ? -21.016 36.969 23 1 70.75 522 VAL B N 1
ATOM 10048 C CA . VAL B 1 522 ? -21.516 38.188 22.375 1 70.75 522 VAL B CA 1
ATOM 10049 C C . VAL B 1 522 ? -20.641 38.562 21.188 1 70.75 522 VAL B C 1
ATOM 10051 O O . VAL B 1 522 ? -19.422 38.625 21.297 1 70.75 522 VAL B O 1
ATOM 10054 N N . PHE B 1 523 ? -21.281 38.656 20.078 1 73.5 523 PHE B N 1
ATOM 10055 C CA . PHE B 1 523 ? -20.594 39.125 18.875 1 73.5 523 PHE B CA 1
ATOM 10056 C C . PHE B 1 523 ? -21.047 40.562 18.547 1 73.5 523 PHE B C 1
ATOM 10058 O O . PHE B 1 523 ? -22.25 40.812 18.406 1 73.5 523 PHE B O 1
ATOM 10065 N N . ILE B 1 524 ? -20.078 41.469 18.469 1 70.5 524 ILE B N 1
ATOM 10066 C CA . ILE B 1 524 ? -20.453 42.875 18.219 1 70.5 524 ILE B CA 1
ATOM 10067 C C . ILE B 1 524 ? -19.656 43.406 17.047 1 70.5 524 ILE B C 1
ATOM 10069 O O . ILE B 1 524 ? -18.594 42.906 16.703 1 70.5 524 ILE B O 1
ATOM 10073 N N . GLN B 1 525 ? -20.266 44.312 16.312 1 72.06 525 GLN B N 1
ATOM 10074 C CA . GLN B 1 525 ? -19.609 45.031 15.227 1 72.06 525 GLN B CA 1
ATOM 10075 C C . GLN B 1 525 ? -20.016 46.5 15.211 1 72.06 525 GLN B C 1
ATOM 10077 O O . GLN B 1 525 ? -20.984 46.875 15.859 1 72.06 525 GLN B O 1
ATOM 10082 N N . LYS B 1 526 ? -19.141 47.25 14.617 1 65.38 526 LYS B N 1
ATOM 10083 C CA . LYS B 1 526 ? -19.531 48.625 14.414 1 65.38 526 LYS B CA 1
ATOM 10084 C C . LYS B 1 526 ? -20.312 48.812 13.117 1 65.38 526 LYS B C 1
ATOM 10086 O O . LYS B 1 526 ? -19.938 48.25 12.086 1 65.38 526 LYS B O 1
ATOM 10091 N N . ASP B 1 527 ? -21.469 49.375 13.164 1 60.62 527 ASP B N 1
ATOM 10092 C CA . ASP B 1 527 ? -22.281 49.625 11.969 1 60.62 527 ASP B CA 1
ATOM 10093 C C . ASP B 1 527 ? -21.812 50.844 11.219 1 60.62 527 ASP B C 1
ATOM 10095 O O . ASP B 1 527 ? -20.844 51.5 11.625 1 60.62 527 ASP B O 1
ATOM 10099 N N . THR B 1 528 ? -22.359 51.062 10.133 1 61.16 528 THR B N 1
ATOM 10100 C CA . THR B 1 528 ? -21.984 52.188 9.25 1 61.16 528 THR B CA 1
ATOM 10101 C C . THR B 1 528 ? -22.109 53.531 9.969 1 61.16 528 THR B C 1
ATOM 10103 O O . THR B 1 528 ? -21.453 54.5 9.594 1 61.16 528 THR B O 1
ATOM 10106 N N . GLU B 1 529 ? -22.969 53.531 10.953 1 58.53 529 GLU B N 1
ATOM 10107 C CA . GLU B 1 529 ? -23.172 54.781 11.711 1 58.53 529 GLU B CA 1
ATOM 10108 C C . GLU B 1 529 ? -22.281 54.781 12.961 1 58.53 529 GLU B C 1
ATOM 10110 O O . GLU B 1 529 ? -22.5 55.625 13.859 1 58.53 529 GLU B O 1
ATOM 10115 N N . ASN B 1 530 ? -21.359 53.844 13.055 1 58.94 530 ASN B N 1
ATOM 10116 C CA . ASN B 1 530 ? -20.344 53.75 14.102 1 58.94 530 ASN B CA 1
ATOM 10117 C C . ASN B 1 530 ? -20.953 53.312 15.438 1 58.94 530 ASN B C 1
ATOM 10119 O O . ASN B 1 530 ? -20.422 53.656 16.5 1 58.94 530 ASN B O 1
ATOM 10123 N N . HIS B 1 531 ? -22.141 52.719 15.312 1 63.53 531 HIS B N 1
ATOM 10124 C CA . HIS B 1 531 ? -22.719 52.156 16.531 1 63.53 531 HIS B CA 1
ATOM 10125 C C . HIS B 1 531 ? -22.328 50.688 16.703 1 63.53 531 HIS B C 1
ATOM 10127 O O . HIS B 1 531 ? -22.203 49.969 15.711 1 63.53 531 HIS B O 1
ATOM 10133 N N . ILE B 1 532 ? -22.031 50.406 17.938 1 66.19 532 ILE B N 1
ATOM 10134 C CA . ILE B 1 532 ? -21.734 49 18.25 1 66.19 532 ILE B CA 1
ATOM 10135 C C . ILE B 1 532 ? -23.016 48.188 18.266 1 66.19 532 ILE B C 1
ATOM 10137 O O . ILE B 1 532 ? -23.922 48.438 19.047 1 66.19 532 ILE B O 1
ATOM 10141 N N . VAL B 1 533 ? -23.188 47.312 17.297 1 66.5 533 VAL B N 1
ATOM 10142 C CA . VAL B 1 533 ? -24.406 46.5 17.188 1 66.5 533 VAL B CA 1
ATOM 10143 C C . VAL B 1 533 ? -24.047 45.031 17.234 1 66.5 533 VAL B C 1
ATOM 10145 O O . VAL B 1 533 ? -22.938 44.625 16.828 1 66.5 533 VAL B O 1
ATOM 10148 N N . PRO B 1 534 ? -24.969 44.312 17.859 1 65.31 534 PRO B N 1
ATOM 10149 C CA . PRO B 1 534 ? -24.766 42.844 17.766 1 65.31 534 PRO B CA 1
ATOM 10150 C C . PRO B 1 534 ? -24.703 42.344 16.328 1 65.31 534 PRO B C 1
ATOM 10152 O O . PRO B 1 534 ? -25.375 42.906 15.445 1 65.31 534 PRO B O 1
ATOM 10155 N N . CYS B 1 535 ? -23.688 41.469 16.047 1 65.94 535 CYS B N 1
ATOM 10156 C CA . CYS B 1 535 ? -23.531 40.938 14.711 1 65.94 535 CYS B CA 1
ATOM 10157 C C . CYS B 1 535 ? -23.625 39.406 14.734 1 65.94 535 CYS B C 1
ATOM 10159 O O . CYS B 1 535 ? -23.141 38.781 15.664 1 65.94 535 CYS B O 1
ATOM 10161 N N . SER B 1 536 ? -24.359 39 13.75 1 65.12 536 SER B N 1
ATOM 10162 C CA . SER B 1 536 ? -24.438 37.562 13.594 1 65.12 536 SER B CA 1
ATOM 10163 C C . SER B 1 536 ? -23.047 36.969 13.375 1 65.12 536 SER B C 1
ATOM 10165 O O . SER B 1 536 ? -22.234 37.5 12.641 1 65.12 536 SER B O 1
ATOM 10167 N N . PRO B 1 537 ? -22.797 35.875 14.164 1 67.88 537 PRO B N 1
ATOM 10168 C CA . PRO B 1 537 ? -21.516 35.188 13.969 1 67.88 537 PRO B CA 1
ATOM 10169 C C . PRO B 1 537 ? -21.266 34.812 12.508 1 67.88 537 PRO B C 1
ATOM 10171 O O . PRO B 1 537 ? -20.125 34.688 12.086 1 67.88 537 PRO B O 1
ATOM 10174 N N . ASN B 1 538 ? -22.297 34.719 11.727 1 63.75 538 ASN B N 1
ATOM 10175 C CA . ASN B 1 538 ? -22.156 34.312 10.328 1 63.75 538 ASN B CA 1
ATOM 10176 C C . ASN B 1 538 ? -21.469 35.406 9.5 1 63.75 538 ASN B C 1
ATOM 10178 O O . ASN B 1 538 ? -21 35.156 8.398 1 63.75 538 ASN B O 1
ATOM 10182 N N . LYS B 1 539 ? -21.375 36.625 10.008 1 61.78 539 LYS B N 1
ATOM 10183 C CA . LYS B 1 539 ? -20.922 37.75 9.211 1 61.78 539 LYS B CA 1
ATOM 10184 C C . LYS B 1 539 ? -19.562 38.25 9.688 1 61.78 539 LYS B C 1
ATOM 10186 O O . LYS B 1 539 ? -19.094 39.312 9.234 1 61.78 539 LYS B O 1
ATOM 10191 N N . ILE B 1 540 ? -18.969 37.531 10.5 1 63.97 540 ILE B N 1
ATOM 10192 C CA . ILE B 1 540 ? -17.734 38.031 11.094 1 63.97 540 ILE B CA 1
ATOM 10193 C C . ILE B 1 540 ? -16.562 37.688 10.195 1 63.97 540 ILE B C 1
ATOM 10195 O O . ILE B 1 540 ? -16.516 36.594 9.625 1 63.97 540 ILE B O 1
ATOM 10199 N N . ILE B 1 541 ? -15.625 38.688 9.992 1 61.56 541 ILE B N 1
ATOM 10200 C CA . ILE B 1 541 ? -14.352 38.469 9.32 1 61.56 541 ILE B CA 1
ATOM 10201 C C . ILE B 1 541 ? -13.258 38.25 10.359 1 61.56 541 ILE B C 1
ATOM 10203 O O . ILE B 1 541 ? -12.922 39.125 11.125 1 61.56 541 ILE B O 1
ATOM 10207 N N . LEU B 1 542 ? -12.672 37.156 10.367 1 60.91 542 LEU B N 1
ATOM 10208 C CA . LEU B 1 542 ? -11.766 36.719 11.422 1 60.91 542 LEU B CA 1
ATOM 10209 C C . LEU B 1 542 ? -10.508 37.562 11.461 1 60.91 542 LEU B C 1
ATOM 10211 O O . LEU B 1 542 ? -9.906 37.75 12.523 1 60.91 542 LEU B O 1
ATOM 10215 N N . SER B 1 543 ? -10.164 38.094 10.32 1 59.66 543 SER B N 1
ATOM 10216 C CA . SER B 1 543 ? -8.922 38.875 10.281 1 59.66 543 SER B CA 1
ATOM 10217 C C . SER B 1 543 ? -9.07 40.188 11.055 1 59.66 543 SER B C 1
ATOM 10219 O O . SER B 1 543 ? -8.07 40.812 11.398 1 59.66 543 SER B O 1
ATOM 10221 N N . THR B 1 544 ? -10.266 40.531 11.398 1 65.31 544 THR B N 1
ATOM 10222 C CA . THR B 1 544 ? -10.492 41.812 12.008 1 65.31 544 THR B CA 1
ATOM 10223 C C . THR B 1 544 ? -11.133 41.688 13.383 1 65.31 544 THR B C 1
ATOM 10225 O O . THR B 1 544 ? -11.773 42.594 13.883 1 65.31 544 THR B O 1
ATOM 10228 N N . ILE B 1 545 ? -10.906 40.5 13.859 1 73.38 545 ILE B N 1
ATOM 10229 C CA . ILE B 1 545 ? -11.625 40.25 15.109 1 73.38 545 ILE B CA 1
ATOM 10230 C C . ILE B 1 545 ? -10.703 40.531 16.297 1 73.38 545 ILE B C 1
ATOM 10232 O O . ILE B 1 545 ? -9.484 40.375 16.188 1 73.38 545 ILE B O 1
ATOM 10236 N N . THR B 1 546 ? -11.242 41.094 17.344 1 78.25 546 THR B N 1
ATOM 10237 C CA . THR B 1 546 ? -10.594 41.25 18.641 1 78.25 546 THR B CA 1
ATOM 10238 C C . THR B 1 546 ? -11.438 40.656 19.75 1 78.25 546 THR B C 1
ATOM 10240 O O . THR B 1 546 ? -12.617 41 19.891 1 78.25 546 THR B O 1
ATOM 10243 N N . THR B 1 547 ? -10.828 39.75 20.375 1 82.62 547 THR B N 1
ATOM 10244 C CA . THR B 1 547 ? -11.531 39.125 21.484 1 82.62 547 THR B CA 1
ATOM 10245 C C . THR B 1 547 ? -11.219 39.844 22.812 1 82.62 547 THR B C 1
ATOM 10247 O O . THR B 1 547 ? -10.055 40.062 23.141 1 82.62 547 THR B O 1
ATOM 10250 N N . LEU B 1 548 ? -12.234 40.188 23.453 1 84.19 548 LEU B N 1
ATOM 10251 C CA . LEU B 1 548 ? -12.062 40.875 24.734 1 84.19 548 LEU B CA 1
ATOM 10252 C C . LEU B 1 548 ? -12.195 39.875 25.891 1 84.19 548 LEU B C 1
ATOM 10254 O O . LEU B 1 548 ? -13.086 39.031 25.891 1 84.19 548 LEU B O 1
ATOM 10258 N N . LYS B 1 549 ? -11.203 39.938 26.734 1 81.69 549 LYS B N 1
ATOM 10259 C CA . LYS B 1 549 ? -11.18 39.125 27.953 1 81.69 549 LYS B CA 1
ATOM 10260 C C . LYS B 1 549 ? -10.766 39.969 29.156 1 81.69 549 LYS B C 1
ATOM 10262 O O . LYS B 1 549 ? -10.32 41.125 29 1 81.69 549 LYS B O 1
ATOM 10267 N N . PRO B 1 550 ? -10.969 39.375 30.281 1 83.12 550 PRO B N 1
ATOM 10268 C CA . PRO B 1 550 ? -10.562 40.125 31.453 1 83.12 550 PRO B CA 1
ATOM 10269 C C . PRO B 1 550 ? -9.078 40.5 31.453 1 83.12 550 PRO B C 1
ATOM 10271 O O . PRO B 1 550 ? -8.234 39.625 31.188 1 83.12 550 PRO B O 1
ATOM 10274 N N . PHE B 1 551 ? -8.812 41.719 31.594 1 87.31 551 PHE B N 1
ATOM 10275 C CA . PHE B 1 551 ? -7.48 42.281 31.75 1 87.31 551 PHE B CA 1
ATOM 10276 C C . PHE B 1 551 ? -6.676 42.156 30.469 1 87.31 551 PHE B C 1
ATOM 10278 O O . PHE B 1 551 ? -5.445 42.094 30.5 1 87.31 551 PHE B O 1
ATOM 10285 N N . LYS B 1 552 ? -7.395 42.062 29.422 1 88.69 552 LYS B N 1
ATOM 10286 C CA . LYS B 1 552 ? -6.703 42.094 28.141 1 88.69 552 LYS B CA 1
ATOM 10287 C C . LYS B 1 552 ? -6.141 43.5 27.859 1 88.69 552 LYS B C 1
ATOM 10289 O O . LYS B 1 552 ? -6.773 44.5 28.188 1 88.69 552 LYS B O 1
ATOM 10294 N N . ARG B 1 553 ? -4.984 43.5 27.266 1 89.94 553 ARG B N 1
ATOM 10295 C CA . ARG B 1 553 ? -4.371 44.781 26.875 1 89.94 553 ARG B CA 1
ATOM 10296 C C . ARG B 1 553 ? -4.473 45 25.375 1 89.94 553 ARG B C 1
ATOM 10298 O O . ARG B 1 553 ? -4.203 44.094 24.578 1 89.94 553 ARG B O 1
ATOM 10305 N N . LEU B 1 554 ? -4.957 46.094 25 1 90.69 554 LEU B N 1
ATOM 10306 C CA . LEU B 1 554 ? -4.945 46.531 23.609 1 90.69 554 LEU B CA 1
ATOM 10307 C C . LEU B 1 554 ? -4.016 47.719 23.422 1 90.69 554 LEU B C 1
ATOM 10309 O O . LEU B 1 554 ? -4.129 48.719 24.141 1 90.69 554 LEU B O 1
ATOM 10313 N N . LEU B 1 555 ? -3.074 47.656 22.562 1 92.44 555 LEU B N 1
ATOM 10314 C CA . LEU B 1 555 ? -2.127 48.75 22.328 1 92.44 555 LEU B CA 1
ATOM 10315 C C . LEU B 1 555 ? -1.525 48.656 20.922 1 92.44 555 LEU B C 1
ATOM 10317 O O . LEU B 1 555 ? -1.488 47.562 20.328 1 92.44 555 LEU B O 1
ATOM 10321 N N . PRO B 1 556 ? -1.106 49.75 20.391 1 91.56 556 PRO B N 1
ATOM 10322 C CA . PRO B 1 556 ? -0.353 49.688 19.141 1 91.56 556 PRO B CA 1
ATOM 10323 C C . PRO B 1 556 ? 1.056 49.125 19.312 1 91.56 556 PRO B C 1
ATOM 10325 O O . PRO B 1 556 ? 1.742 49.469 20.281 1 91.56 556 PRO B O 1
ATOM 10328 N N . ILE B 1 557 ? 1.38 48.281 18.484 1 87.44 557 ILE B N 1
ATOM 10329 C CA . ILE B 1 557 ? 2.695 47.656 18.516 1 87.44 557 ILE B CA 1
ATOM 10330 C C . ILE B 1 557 ? 3.375 47.812 17.156 1 87.44 557 ILE B C 1
ATOM 10332 O O . ILE B 1 557 ? 2.729 47.688 16.109 1 87.44 557 ILE B O 1
ATOM 10336 N N . GLY B 1 558 ? 4.66 48.156 17.203 1 87.62 558 GLY B N 1
ATOM 10337 C CA . GLY B 1 558 ? 5.484 48.188 16.016 1 87.62 558 GLY B CA 1
ATOM 10338 C C . GLY B 1 558 ? 5.266 49.469 15.18 1 87.62 558 GLY B C 1
ATOM 10339 O O . GLY B 1 558 ? 5.766 49.562 14.055 1 87.62 558 GLY B O 1
ATOM 10340 N N . PHE B 1 559 ? 4.5 50.406 15.664 1 89.69 559 PHE B N 1
ATOM 10341 C CA . PHE B 1 559 ? 4.25 51.656 14.945 1 89.69 559 PHE B CA 1
ATOM 10342 C C . PHE B 1 559 ? 5.496 52.531 14.922 1 89.69 559 PHE B C 1
ATOM 10344 O O . PHE B 1 559 ? 6.461 52.25 15.641 1 89.69 559 PHE B O 1
ATOM 10351 N N . GLN B 1 560 ? 5.469 53.438 13.938 1 92.5 560 GLN B N 1
ATOM 10352 C CA . GLN B 1 560 ? 6.484 54.5 13.867 1 92.5 560 GLN B CA 1
ATOM 10353 C C . GLN B 1 560 ? 5.859 55.875 13.977 1 92.5 560 GLN B C 1
ATOM 10355 O O . GLN B 1 560 ? 4.777 56.125 13.43 1 92.5 560 GLN B O 1
ATOM 10360 N N . THR B 1 561 ? 6.492 56.75 14.727 1 94.19 561 THR B N 1
ATOM 10361 C CA . THR B 1 561 ? 5.984 58.125 14.875 1 94.19 561 THR B CA 1
ATOM 10362 C C . THR B 1 561 ? 6.258 58.938 13.617 1 94.19 561 THR B C 1
ATOM 10364 O O . THR B 1 561 ? 7.199 58.656 12.875 1 94.19 561 THR B O 1
ATOM 10367 N N . GLY B 1 562 ? 5.398 59.906 13.43 1 92.81 562 GLY B N 1
ATOM 10368 C CA . GLY B 1 562 ? 5.68 60.844 12.367 1 92.81 562 GLY B CA 1
ATOM 10369 C C . GLY B 1 562 ? 6.898 61.719 12.641 1 92.81 562 GLY B C 1
ATOM 10370 O O . GLY B 1 562 ? 7.457 61.688 13.742 1 92.81 562 GLY B O 1
ATOM 10371 N N . TYR B 1 563 ? 7.344 62.469 11.633 1 92.56 563 TYR B N 1
ATOM 10372 C CA . TYR B 1 563 ? 8.469 63.406 11.789 1 92.56 563 TYR B CA 1
ATOM 10373 C C . TYR B 1 563 ? 8.094 64.562 12.703 1 92.56 563 TYR B C 1
ATOM 10375 O O . TYR B 1 563 ? 6.941 65 12.742 1 92.56 563 TYR B O 1
ATOM 10383 N N . LYS B 1 564 ? 9.031 65.062 13.438 1 92.62 564 LYS B N 1
ATOM 10384 C CA . LYS B 1 564 ? 8.844 66.125 14.43 1 92.62 564 LYS B CA 1
ATOM 10385 C C . LYS B 1 564 ? 8.094 67.312 13.844 1 92.62 564 LYS B C 1
ATOM 10387 O O . LYS B 1 564 ? 7.199 67.875 14.484 1 92.62 564 LYS B O 1
ATOM 10392 N N . THR B 1 565 ? 8.383 67.688 12.625 1 91 565 THR B N 1
ATOM 10393 C CA . THR B 1 565 ? 7.793 68.812 11.969 1 91 565 THR B CA 1
ATOM 10394 C C . THR B 1 565 ? 6.285 68.625 11.797 1 91 565 THR B C 1
ATOM 10396 O O . THR B 1 565 ? 5.535 69.625 11.789 1 91 565 THR B O 1
ATOM 10399 N N . TYR B 1 566 ? 5.891 67.438 11.734 1 91.06 566 TYR B N 1
ATOM 10400 C CA . TYR B 1 566 ? 4.492 67.125 11.414 1 91.06 566 TYR B CA 1
ATOM 10401 C C . TYR B 1 566 ? 3.682 66.875 12.672 1 91.06 566 TYR B C 1
ATOM 10403 O O . TYR B 1 566 ? 2.479 67.125 12.719 1 91.06 566 TYR B O 1
ATOM 10411 N N . ILE B 1 567 ? 4.328 66.312 13.75 1 94 567 ILE B N 1
ATOM 10412 C CA . ILE B 1 567 ? 3.496 65.812 14.828 1 94 567 ILE B CA 1
ATOM 10413 C C . ILE B 1 567 ? 3.641 66.688 16.062 1 94 567 ILE B C 1
ATOM 10415 O O . ILE B 1 567 ? 2.875 66.562 17.016 1 94 567 ILE B O 1
ATOM 10419 N N . SER B 1 568 ? 4.52 67.688 16.094 1 94.25 568 SER B N 1
ATOM 10420 C CA . SER B 1 568 ? 4.793 68.5 17.266 1 94.25 568 SER B CA 1
ATOM 10421 C C . SER B 1 568 ? 3.543 69.25 17.719 1 94.25 568 SER B C 1
ATOM 10423 O O . SER B 1 568 ? 3.273 69.375 18.922 1 94.25 568 SER B O 1
ATOM 10425 N N . LYS B 1 569 ? 2.82 69.812 16.766 1 94.44 569 LYS B N 1
ATOM 10426 C CA . LYS B 1 569 ? 1.603 70.562 17.094 1 94.44 569 LYS B CA 1
ATOM 10427 C C . LYS B 1 569 ? 0.559 69.625 17.719 1 94.44 569 LYS B C 1
ATOM 10429 O O . LYS B 1 569 ? -0.109 70 18.688 1 94.44 569 LYS B O 1
ATOM 10434 N N . ILE B 1 570 ? 0.46 68.5 17.172 1 95.75 570 ILE B N 1
ATOM 10435 C CA . ILE B 1 570 ? -0.518 67.562 17.672 1 95.75 570 ILE B CA 1
ATOM 10436 C C . ILE B 1 570 ? -0.131 67.062 19.062 1 95.75 570 ILE B C 1
ATOM 10438 O O . ILE B 1 570 ? -0.992 66.938 19.938 1 95.75 570 ILE B O 1
ATOM 10442 N N . VAL B 1 571 ? 1.109 66.938 19.297 1 95.81 571 VAL B N 1
ATOM 10443 C CA . VAL B 1 571 ? 1.603 66.5 20.594 1 95.81 571 VAL B CA 1
ATOM 10444 C C . VAL B 1 571 ? 1.333 67.562 21.641 1 95.81 571 VAL B C 1
ATOM 10446 O O . VAL B 1 571 ? 0.978 67.25 22.781 1 95.81 571 VAL B O 1
ATOM 10449 N N . ALA B 1 572 ? 1.509 68.812 21.25 1 93.94 572 ALA B N 1
ATOM 10450 C CA . ALA B 1 572 ? 1.228 69.875 22.156 1 93.94 572 ALA B CA 1
ATOM 10451 C C . ALA B 1 572 ? -0.245 69.938 22.547 1 93.94 572 ALA B C 1
ATOM 10453 O O . ALA B 1 572 ? -0.577 70.125 23.719 1 93.94 572 ALA B O 1
ATOM 10454 N N . GLU B 1 573 ? -1.035 69.688 21.609 1 94.75 573 GLU B N 1
ATOM 10455 C CA . GLU B 1 573 ? -2.467 69.625 21.875 1 94.75 573 GLU B CA 1
ATOM 10456 C C . GLU B 1 573 ? -2.797 68.5 22.812 1 94.75 573 GLU B C 1
ATOM 10458 O O . GLU B 1 573 ? -3.635 68.625 23.719 1 94.75 573 GLU B O 1
ATOM 10463 N N . LEU B 1 574 ? -2.191 67.375 22.562 1 96.12 574 LEU B N 1
ATOM 10464 C CA . LEU B 1 574 ? -2.381 66.188 23.391 1 96.12 574 LEU B CA 1
ATOM 10465 C C . LEU B 1 574 ? -1.923 66.438 24.828 1 96.12 574 LEU B C 1
ATOM 10467 O O . LEU B 1 574 ? -2.584 66.062 25.781 1 96.12 574 LEU B O 1
ATOM 10471 N N . ASN B 1 575 ? -0.821 67.188 24.938 1 94 575 ASN B N 1
ATOM 10472 C CA . ASN B 1 575 ? -0.327 67.562 26.25 1 94 575 ASN B CA 1
ATOM 10473 C C . ASN B 1 575 ? -1.349 68.375 27.016 1 94 575 ASN B C 1
ATOM 10475 O O . ASN B 1 575 ? -1.593 68.125 28.203 1 94 575 ASN B O 1
ATOM 10479 N N . ASP B 1 576 ? -1.948 69.25 26.359 1 93.25 576 ASP B N 1
ATOM 10480 C CA . ASP B 1 576 ? -2.947 70.125 27 1 93.25 576 ASP B CA 1
ATOM 10481 C C . ASP B 1 576 ? -4.16 69.312 27.438 1 93.25 576 ASP B C 1
ATOM 10483 O O . ASP B 1 576 ? -4.672 69.5 28.547 1 93.25 576 ASP B O 1
ATOM 10487 N N . LEU B 1 577 ? -4.535 68.375 26.547 1 92.56 577 LEU B N 1
ATOM 10488 C CA . LEU B 1 577 ? -5.734 67.562 26.812 1 92.56 577 LEU B CA 1
ATOM 10489 C C . LEU B 1 577 ? -5.508 66.625 27.953 1 92.56 577 LEU B C 1
ATOM 10491 O O . LEU B 1 577 ? -6.426 66.312 28.734 1 92.56 577 LEU B O 1
ATOM 10495 N N . ILE B 1 578 ? -4.312 66.125 28.094 1 93.19 578 ILE B N 1
ATOM 10496 C CA . ILE B 1 578 ? -4.031 65.062 29.047 1 93.19 578 ILE B CA 1
ATOM 10497 C C . ILE B 1 578 ? -3.521 65.625 30.359 1 93.19 578 ILE B C 1
ATOM 10499 O O . ILE B 1 578 ? -3.984 65.25 31.438 1 93.19 578 ILE B O 1
ATOM 10503 N N . LEU B 1 579 ? -2.637 66.562 30.297 1 89.94 579 LEU B N 1
ATOM 10504 C CA . LEU B 1 579 ? -1.912 67.062 31.469 1 89.94 579 LEU B CA 1
ATOM 10505 C C . LEU B 1 579 ? -2.771 68 32.312 1 89.94 579 LEU B C 1
ATOM 10507 O O . LEU B 1 579 ? -2.469 68.25 33.469 1 89.94 579 LEU B O 1
ATOM 10511 N N . GLU B 1 580 ? -3.867 68.438 31.719 1 88.69 580 GLU B N 1
ATOM 10512 C CA . GLU B 1 580 ? -4.785 69.25 32.469 1 88.69 580 GLU B CA 1
ATOM 10513 C C . GLU B 1 580 ? -5.367 68.5 33.656 1 88.69 580 GLU B C 1
ATOM 10515 O O . GLU B 1 580 ? -5.738 69.125 34.688 1 88.69 580 GLU B O 1
ATOM 10520 N N . HIS B 1 581 ? -5.355 67.25 33.562 1 86.44 581 HIS B N 1
ATOM 10521 C CA . HIS B 1 581 ? -5.992 66.438 34.562 1 86.44 581 HIS B CA 1
ATOM 10522 C C . HIS B 1 581 ? -4.984 66 35.625 1 86.44 581 HIS B C 1
ATOM 10524 O O . HIS B 1 581 ? -5.367 65.438 36.656 1 86.44 581 HIS B O 1
ATOM 10530 N N . VAL B 1 582 ? -3.736 66.188 35.406 1 84.25 582 VAL B N 1
ATOM 10531 C CA . VAL B 1 582 ? -2.742 65.688 36.344 1 84.25 582 VAL B CA 1
ATOM 10532 C C . VAL B 1 582 ? -1.794 66.75 36.781 1 84.25 582 VAL B C 1
ATOM 10534 O O . VAL B 1 582 ? -0.667 66.5 37.219 1 84.25 582 VAL B O 1
ATOM 10537 N N . GLN B 1 583 ? -2.205 67.938 36.812 1 77.75 583 GLN B N 1
ATOM 10538 C CA . GLN B 1 583 ? -1.354 69.125 37.156 1 77.75 583 GLN B CA 1
ATOM 10539 C C . GLN B 1 583 ? -0.843 69 38.594 1 77.75 583 GLN B C 1
ATOM 10541 O O . GLN B 1 583 ? -1.608 68.688 39.531 1 77.75 583 GLN B O 1
ATOM 10546 N N . GLY B 1 584 ? 0.421 69.188 38.781 1 73.19 584 GLY B N 1
ATOM 10547 C CA . GLY B 1 584 ? 1.036 69.312 40.094 1 73.19 584 GLY B CA 1
ATOM 10548 C C . GLY B 1 584 ? 1.354 68 40.719 1 73.19 584 GLY B C 1
ATOM 10549 O O . GLY B 1 584 ? 1.852 67.938 41.844 1 73.19 584 GLY B O 1
ATOM 10550 N N . GLN B 1 585 ? 1.06 66.812 40 1 76.75 585 GLN B N 1
ATOM 10551 C CA . GLN B 1 585 ? 1.296 65.5 40.594 1 76.75 585 GLN B CA 1
ATOM 10552 C C . GLN B 1 585 ? 2.529 64.812 40.031 1 76.75 585 GLN B C 1
ATOM 10554 O O . GLN B 1 585 ? 2.689 64.75 38.812 1 76.75 585 GLN B O 1
ATOM 10559 N N . ALA B 1 586 ? 3.447 64.5 40.844 1 74.19 586 ALA B N 1
ATOM 10560 C CA . ALA B 1 586 ? 4.633 63.781 40.375 1 74.19 586 ALA B CA 1
ATOM 10561 C C . ALA B 1 586 ? 4.258 62.406 39.781 1 74.19 586 ALA B C 1
ATOM 10563 O O . ALA B 1 586 ? 4.719 62.062 38.719 1 74.19 586 ALA B O 1
ATOM 10564 N N . ILE B 1 587 ? 3.381 61.688 40.562 1 80 587 ILE B N 1
ATOM 10565 C CA . ILE B 1 587 ? 2.775 60.438 40.094 1 80 587 ILE B CA 1
ATOM 10566 C C . ILE B 1 587 ? 1.256 60.594 40.062 1 80 587 ILE B C 1
ATOM 10568 O O . ILE B 1 587 ? 0.588 60.406 41.062 1 80 587 ILE B O 1
ATOM 10572 N N . PRO B 1 588 ? 0.792 60.906 38.969 1 85.62 588 PRO B N 1
ATOM 10573 C CA . PRO B 1 588 ? -0.644 61.188 38.906 1 85.62 588 PRO B CA 1
ATOM 10574 C C . PRO B 1 588 ? -1.503 59.969 39.281 1 85.62 588 PRO B C 1
ATOM 10576 O O . PRO B 1 588 ? -1.205 58.844 38.906 1 85.62 588 PRO B O 1
ATOM 10579 N N . GLU B 1 589 ? -2.416 60.219 40.156 1 89.25 589 GLU B N 1
ATOM 10580 C CA . GLU B 1 589 ? -3.396 59.188 40.531 1 89.25 589 GLU B CA 1
ATOM 10581 C C . GLU B 1 589 ? -4.391 58.938 39.406 1 89.25 589 GLU B C 1
ATOM 10583 O O . GLU B 1 589 ? -4.652 59.844 38.594 1 89.25 589 GLU B O 1
ATOM 10588 N N . PRO B 1 590 ? -4.898 57.719 39.344 1 93.94 590 PRO B N 1
ATOM 10589 C CA . PRO B 1 590 ? -5.914 57.469 38.312 1 93.94 590 PRO B CA 1
ATOM 10590 C C . PRO B 1 590 ? -7.129 58.375 38.438 1 93.94 590 PRO B C 1
ATOM 10592 O O . PRO B 1 590 ? -7.555 58.719 39.531 1 93.94 590 PRO B O 1
ATOM 10595 N N . PHE B 1 591 ? -7.684 58.812 37.344 1 93.88 591 PHE B N 1
ATOM 10596 C CA . PHE B 1 591 ? -8.867 59.656 37.344 1 93.88 591 PHE B CA 1
ATOM 10597 C C . PHE B 1 591 ? -9.852 59.219 36.25 1 93.88 591 PHE B C 1
ATOM 10599 O O . PHE B 1 591 ? -9.492 58.438 35.375 1 93.88 591 PHE B O 1
ATOM 10606 N N . LEU B 1 592 ? -11.086 59.625 36.375 1 94.56 592 LEU B N 1
ATOM 10607 C CA . LEU B 1 592 ? -12.125 59.25 35.438 1 94.56 592 LEU B CA 1
ATOM 10608 C C . LEU B 1 592 ? -12.211 60.25 34.281 1 94.56 592 LEU B C 1
ATOM 10610 O O . LEU B 1 592 ? -12.156 61.438 34.5 1 94.56 592 LEU B O 1
ATOM 10614 N N . LEU B 1 593 ? -12.203 59.719 33.156 1 94.88 593 LEU B N 1
ATOM 10615 C CA . LEU B 1 593 ? -12.312 60.5 31.938 1 94.88 593 LEU B CA 1
ATOM 10616 C C . LEU B 1 593 ? -13.562 60.156 31.156 1 94.88 593 LEU B C 1
ATOM 10618 O O . LEU B 1 593 ? -13.93 58.969 31.078 1 94.88 593 LEU B O 1
ATOM 10622 N N . ASP B 1 594 ? -14.203 61.188 30.625 1 94.75 594 ASP B N 1
ATOM 10623 C CA . ASP B 1 594 ? -15.352 60.906 29.766 1 94.75 594 ASP B CA 1
ATOM 10624 C C . ASP B 1 594 ? -14.914 60.188 28.484 1 94.75 594 ASP B C 1
ATOM 10626 O O . ASP B 1 594 ? -13.875 60.531 27.906 1 94.75 594 ASP B O 1
ATOM 10630 N N . ILE B 1 595 ? -15.734 59.281 28 1 95.06 595 ILE B N 1
ATOM 10631 C CA . ILE B 1 595 ? -15.414 58.438 26.859 1 95.06 595 ILE B CA 1
ATOM 10632 C C . ILE B 1 595 ? -15.18 59.281 25.625 1 95.06 595 ILE B C 1
ATOM 10634 O O . ILE B 1 595 ? -14.336 58.969 24.781 1 95.06 595 ILE B O 1
ATOM 10638 N N . GLU B 1 596 ? -15.906 60.375 25.453 1 93.56 596 GLU B N 1
ATOM 10639 C CA . GLU B 1 596 ? -15.75 61.25 24.297 1 93.56 596 GLU B CA 1
ATOM 10640 C C . GLU B 1 596 ? -14.359 61.906 24.281 1 93.56 596 GLU B C 1
ATOM 10642 O O . GLU B 1 596 ? -13.727 62 23.234 1 93.56 596 GLU B O 1
ATOM 10647 N N . LYS B 1 597 ? -13.961 62.312 25.422 1 95.31 597 LYS B N 1
ATOM 10648 C CA . LYS B 1 597 ? -12.625 62.906 25.531 1 95.31 597 LYS B CA 1
ATOM 10649 C C . LYS B 1 597 ? -11.539 61.875 25.297 1 95.31 597 LYS B C 1
ATOM 10651 O O . LYS B 1 597 ? -10.531 62.156 24.641 1 95.31 597 LYS B O 1
ATOM 10656 N N . ALA B 1 598 ? -11.781 60.75 25.922 1 96.56 598 ALA B N 1
ATOM 10657 C CA . ALA B 1 598 ? -10.828 59.656 25.719 1 96.56 598 ALA B CA 1
ATOM 10658 C C . ALA B 1 598 ? -10.695 59.312 24.234 1 96.56 598 ALA B C 1
ATOM 10660 O O . ALA B 1 598 ? -9.586 59.094 23.734 1 96.56 598 ALA B O 1
ATOM 10661 N N . ASN B 1 599 ? -11.789 59.219 23.484 1 95.12 599 ASN B N 1
ATOM 10662 C CA . ASN B 1 599 ? -11.781 58.938 22.062 1 95.12 599 ASN B CA 1
ATOM 10663 C C . ASN B 1 599 ? -10.992 60 21.281 1 95.12 599 ASN B C 1
ATOM 10665 O O . ASN B 1 599 ? -10.234 59.656 20.375 1 95.12 599 ASN B O 1
ATOM 10669 N N . LYS B 1 600 ? -11.203 61.188 21.641 1 95.12 600 LYS B N 1
ATOM 10670 C CA . LYS B 1 600 ? -10.492 62.281 20.984 1 95.12 600 LYS B CA 1
ATOM 10671 C C . LYS B 1 600 ? -8.984 62.156 21.188 1 95.12 600 LYS B C 1
ATOM 10673 O O . LYS B 1 600 ? -8.203 62.406 20.25 1 95.12 600 LYS B O 1
ATOM 10678 N N . ILE B 1 601 ? -8.617 61.812 22.359 1 96.56 601 ILE B N 1
ATOM 10679 C CA . ILE B 1 601 ? -7.207 61.656 22.672 1 96.56 601 ILE B CA 1
ATOM 10680 C C . ILE B 1 601 ? -6.617 60.531 21.797 1 96.56 601 ILE B C 1
ATOM 10682 O O . ILE B 1 601 ? -5.555 60.719 21.203 1 96.56 601 ILE B O 1
ATOM 10686 N N . ILE B 1 602 ? -7.32 59.438 21.703 1 97.12 602 ILE B N 1
ATOM 10687 C CA . ILE B 1 602 ? -6.824 58.281 20.953 1 97.12 602 ILE B CA 1
ATOM 10688 C C . ILE B 1 602 ? -6.75 58.625 19.469 1 97.12 602 ILE B C 1
ATOM 10690 O O . ILE B 1 602 ? -5.793 58.25 18.781 1 97.12 602 ILE B O 1
ATOM 10694 N N . GLU B 1 603 ? -7.703 59.312 18.953 1 95.44 603 GLU B N 1
ATOM 10695 C CA . GLU B 1 603 ? -7.688 59.719 17.562 1 95.44 603 GLU B CA 1
ATOM 10696 C C . GLU B 1 603 ? -6.492 60.625 17.266 1 95.44 603 GLU B C 1
ATOM 10698 O O . GLU B 1 603 ? -5.863 60.531 16.203 1 95.44 603 GLU B O 1
ATOM 10703 N N . LYS B 1 604 ? -6.219 61.5 18.156 1 95.81 604 LYS B N 1
ATOM 10704 C CA . LYS B 1 604 ? -5.078 62.406 17.984 1 95.81 604 LYS B CA 1
ATOM 10705 C C . LYS B 1 604 ? -3.76 61.656 18.078 1 95.81 604 LYS B C 1
ATOM 10707 O O . LYS B 1 604 ? -2.781 62 17.422 1 95.81 604 LYS B O 1
ATOM 10712 N N . ILE B 1 605 ? -3.775 60.719 18.984 1 96.81 605 ILE B N 1
ATOM 10713 C CA . ILE B 1 605 ? -2.572 59.875 19.078 1 96.81 605 ILE B CA 1
ATOM 10714 C C . ILE B 1 605 ? -2.34 59.156 17.75 1 96.81 605 ILE B C 1
ATOM 10716 O O . ILE B 1 605 ? -1.206 59.094 17.281 1 96.81 605 ILE B O 1
ATOM 10720 N N . GLN B 1 606 ? -3.375 58.625 17.219 1 95.38 606 GLN B N 1
ATOM 10721 C CA . GLN B 1 606 ? -3.273 57.938 15.93 1 95.38 606 GLN B CA 1
ATOM 10722 C C . GLN B 1 606 ? -2.684 58.844 14.867 1 95.38 606 GLN B C 1
ATOM 10724 O O . GLN B 1 606 ? -1.956 58.406 13.977 1 95.38 606 GLN B O 1
ATOM 10729 N N . ALA B 1 607 ? -3.018 60.062 14.93 1 94.25 607 ALA B N 1
ATOM 10730 C CA . ALA B 1 607 ? -2.574 61.062 13.953 1 94.25 607 ALA B CA 1
ATOM 10731 C C . ALA B 1 607 ? -1.073 61.312 14.07 1 94.25 607 ALA B C 1
ATOM 10733 O O . ALA B 1 607 ? -0.456 61.875 13.156 1 94.25 607 ALA B O 1
ATOM 10734 N N . THR B 1 608 ? -0.488 60.938 15.164 1 95.56 608 THR B N 1
ATOM 10735 C CA . THR B 1 608 ? 0.947 61.125 15.336 1 95.56 608 THR B CA 1
ATOM 10736 C C . THR B 1 608 ? 1.731 59.969 14.727 1 95.56 608 THR B C 1
ATOM 10738 O O . THR B 1 608 ? 2.963 60 14.695 1 95.56 608 THR B O 1
ATOM 10741 N N . PHE B 1 609 ? 1.099 58.938 14.297 1 94.81 609 PHE B N 1
ATOM 10742 C CA . PHE B 1 609 ? 1.76 57.781 13.727 1 94.81 609 PHE B CA 1
ATOM 10743 C C . PHE B 1 609 ? 2.047 57.969 12.25 1 94.81 609 PHE B C 1
ATOM 10745 O O . PHE B 1 609 ? 1.289 58.656 11.555 1 94.81 609 PHE B O 1
ATOM 10752 N N . ASP B 1 610 ? 3.174 57.406 11.844 1 92.38 610 ASP B N 1
ATOM 10753 C CA . ASP B 1 610 ? 3.488 57.438 10.414 1 92.38 610 ASP B CA 1
ATOM 10754 C C . ASP B 1 610 ? 2.629 56.406 9.656 1 92.38 610 ASP B C 1
ATOM 10756 O O . ASP B 1 610 ? 2.531 55.25 10.055 1 92.38 610 ASP B O 1
ATOM 10760 N N . GLU B 1 611 ? 2.027 56.781 8.594 1 82.25 611 GLU B N 1
ATOM 10761 C CA . GLU B 1 611 ? 1.127 55.938 7.824 1 82.25 611 GLU B CA 1
ATOM 10762 C C . GLU B 1 611 ? 1.907 54.969 6.941 1 82.25 611 GLU B C 1
ATOM 10764 O O . GLU B 1 611 ? 1.396 53.906 6.566 1 82.25 611 GLU B O 1
ATOM 10769 N N . LYS B 1 612 ? 3.07 55.281 6.652 1 81.44 612 LYS B N 1
ATOM 10770 C CA . LYS B 1 612 ? 3.812 54.5 5.656 1 81.44 612 LYS B CA 1
ATOM 10771 C C . LYS B 1 612 ? 4.82 53.562 6.324 1 81.44 612 LYS B C 1
ATOM 10773 O O . LYS B 1 612 ? 5.266 52.594 5.715 1 81.44 612 LYS B O 1
ATOM 10778 N N . GLU B 1 613 ? 5.211 54 7.465 1 83 613 GLU B N 1
ATOM 10779 C CA . GLU B 1 613 ? 6.242 53.219 8.133 1 83 613 GLU B CA 1
ATOM 10780 C C . GLU B 1 613 ? 5.707 52.562 9.406 1 83 613 GLU B C 1
ATOM 10782 O O . GLU B 1 613 ? 4.98 53.188 10.18 1 83 613 GLU B O 1
ATOM 10787 N N . GLY B 1 614 ? 6.07 51.281 9.594 1 81.81 614 GLY B N 1
ATOM 10788 C CA . GLY B 1 614 ? 5.66 50.562 10.781 1 81.81 614 GLY B CA 1
ATOM 10789 C C . GLY B 1 614 ? 4.402 49.75 10.578 1 81.81 614 GLY B C 1
ATOM 10790 O O . GLY B 1 614 ? 3.855 49.688 9.469 1 81.81 614 GLY B O 1
ATOM 10791 N N . GLU B 1 615 ? 4.004 49.094 11.664 1 81.5 615 GLU B N 1
ATOM 10792 C CA . GLU B 1 615 ? 2.803 48.25 11.641 1 81.5 615 GLU B CA 1
ATOM 10793 C C . GLU B 1 615 ? 1.545 49.094 11.82 1 81.5 615 GLU B C 1
ATOM 10795 O O . GLU B 1 615 ? 1.564 50.094 12.539 1 81.5 615 GLU B O 1
ATOM 10800 N N . LYS B 1 616 ? 0.537 48.656 11.148 1 79.38 616 LYS B N 1
ATOM 10801 C CA . LYS B 1 616 ? -0.72 49.375 11.258 1 79.38 616 LYS B CA 1
ATOM 10802 C C . LYS B 1 616 ? -1.424 49.094 12.578 1 79.38 616 LYS B C 1
ATOM 10804 O O . LYS B 1 616 ? -1.409 47.938 13.047 1 79.38 616 LYS B O 1
ATOM 10809 N N . TRP B 1 617 ? -1.884 50.188 13.164 1 84.75 617 TRP B N 1
ATOM 10810 C CA . TRP B 1 617 ? -2.66 50.094 14.398 1 84.75 617 TRP B CA 1
ATOM 10811 C C . TRP B 1 617 ? -4.152 50 14.094 1 84.75 617 TRP B C 1
ATOM 10813 O O . TRP B 1 617 ? -4.691 50.844 13.375 1 84.75 617 TRP B O 1
ATOM 10823 N N . ASP B 1 618 ? -4.789 48.969 14.602 1 81.06 618 ASP B N 1
ATOM 10824 C CA . ASP B 1 618 ? -6.242 48.906 14.484 1 81.06 618 ASP B CA 1
ATOM 10825 C C . ASP B 1 618 ? -6.922 49.812 15.5 1 81.06 618 ASP B C 1
ATOM 10827 O O . ASP B 1 618 ? -7.496 49.344 16.484 1 81.06 618 ASP B O 1
ATOM 10831 N N . VAL B 1 619 ? -6.914 51.031 15.172 1 88.06 619 VAL B N 1
ATOM 10832 C CA . VAL B 1 619 ? -7.426 52.031 16.094 1 88.06 619 VAL B CA 1
ATOM 10833 C C . VAL B 1 619 ? -8.938 51.875 16.266 1 88.06 619 VAL B C 1
ATOM 10835 O O . VAL B 1 619 ? -9.477 52.156 17.328 1 88.06 619 VAL B O 1
ATOM 10838 N N . GLN B 1 620 ? -9.586 51.344 15.258 1 82.5 620 GLN B N 1
ATOM 10839 C CA . GLN B 1 620 ? -11.031 51.156 15.344 1 82.5 620 GLN B CA 1
ATOM 10840 C C . GLN B 1 620 ? -11.383 50.094 16.391 1 82.5 620 GLN B C 1
ATOM 10842 O O . GLN B 1 620 ? -12.336 50.281 17.156 1 82.5 620 GLN B O 1
ATOM 10847 N N . ALA B 1 621 ? -10.664 49.094 16.375 1 82.25 621 ALA B N 1
ATOM 10848 C CA . ALA B 1 621 ? -10.883 48.094 17.406 1 82.25 621 ALA B CA 1
ATOM 10849 C C . ALA B 1 621 ? -10.625 48.656 18.797 1 82.25 621 ALA B C 1
ATOM 10851 O O . ALA B 1 621 ? -11.344 48.312 19.75 1 82.25 621 ALA B O 1
ATOM 10852 N N . PHE B 1 622 ? -9.562 49.438 18.859 1 89.5 622 PHE B N 1
ATOM 10853 C CA . PHE B 1 622 ? -9.211 50.062 20.125 1 89.5 622 PHE B CA 1
ATOM 10854 C C . PHE B 1 622 ? -10.352 50.969 20.609 1 89.5 622 PHE B C 1
ATOM 10856 O O . PHE B 1 622 ? -10.82 50.781 21.75 1 89.5 622 PHE B O 1
ATOM 10863 N N . LEU B 1 623 ? -10.859 51.812 19.797 1 90 623 LEU B N 1
ATOM 10864 C CA . LEU B 1 623 ? -11.898 52.781 20.141 1 90 623 LEU B CA 1
ATOM 10865 C C . LEU B 1 623 ? -13.211 52.062 20.438 1 90 623 LEU B C 1
ATOM 10867 O O . LEU B 1 623 ? -13.883 52.375 21.422 1 90 623 LEU B O 1
ATOM 10871 N N . SER B 1 624 ? -13.5 51.125 19.656 1 84.12 624 SER B N 1
ATOM 10872 C CA . SER B 1 624 ? -14.758 50.406 19.812 1 84.12 624 SER B CA 1
ATOM 10873 C C . SER B 1 624 ? -14.781 49.594 21.109 1 84.12 624 SER B C 1
ATOM 10875 O O . SER B 1 624 ? -15.805 49.531 21.781 1 84.12 624 SER B O 1
ATOM 10877 N N . SER B 1 625 ? -13.719 49 21.344 1 87.62 625 SER B N 1
ATOM 10878 C CA . SER B 1 625 ? -13.633 48.219 22.578 1 87.62 625 SER B CA 1
ATOM 10879 C C . SER B 1 625 ? -13.766 49.125 23.797 1 87.62 625 SER B C 1
ATOM 10881 O O . SER B 1 625 ? -14.477 48.781 24.75 1 87.62 625 SER B O 1
ATOM 10883 N N . MET B 1 626 ? -13.062 50.219 23.719 1 91.44 626 MET B N 1
ATOM 10884 C CA . MET B 1 626 ? -13.109 51.156 24.812 1 91.44 626 MET B CA 1
ATOM 10885 C C . MET B 1 626 ? -14.531 51.688 25.016 1 91.44 626 MET B C 1
ATOM 10887 O O . MET B 1 626 ? -15.031 51.719 26.141 1 91.44 626 MET B O 1
ATOM 10891 N N . GLU B 1 627 ? -15.164 52.031 24 1 88.94 627 GLU B N 1
ATOM 10892 C CA . GLU B 1 627 ? -16.516 52.562 24.062 1 88.94 627 GLU B CA 1
ATOM 10893 C C . GLU B 1 627 ? -17.5 51.5 24.578 1 88.94 627 GLU B C 1
ATOM 10895 O O . GLU B 1 627 ? -18.328 51.812 25.453 1 88.94 627 GLU B O 1
ATOM 10900 N N . TYR B 1 628 ? -17.406 50.375 24.062 1 85 628 TYR B N 1
ATOM 10901 C CA . TYR B 1 628 ? -18.312 49.281 24.469 1 85 628 TYR B CA 1
ATOM 10902 C C . TYR B 1 628 ? -18.172 49 25.953 1 85 628 TYR B C 1
ATOM 10904 O O . TYR B 1 628 ? -19.172 48.906 26.672 1 85 628 TYR B O 1
ATOM 10912 N N . LEU B 1 629 ? -17.016 48.844 26.375 1 88.81 629 LEU B N 1
ATOM 10913 C CA . LEU B 1 629 ? -16.766 48.469 27.766 1 88.81 629 LEU B CA 1
ATOM 10914 C C . LEU B 1 629 ? -17.141 49.625 28.703 1 88.81 629 LEU B C 1
ATOM 10916 O O . LEU B 1 629 ? -17.547 49.375 29.844 1 88.81 629 LEU B O 1
ATOM 10920 N N . SER B 1 630 ? -16.969 50.812 28.234 1 91.44 630 SER B N 1
ATOM 10921 C CA . SER B 1 630 ? -17.297 52 29.031 1 91.44 630 SER B CA 1
ATOM 10922 C C . SER B 1 630 ? -18.812 52.125 29.188 1 91.44 630 SER B C 1
ATOM 10924 O O . SER B 1 630 ? -19.297 52.469 30.266 1 91.44 630 SER B O 1
ATOM 10926 N N . GLN B 1 631 ? -19.484 51.812 28.156 1 87.12 631 GLN B N 1
ATOM 10927 C CA . GLN B 1 631 ? -20.922 52.031 28.141 1 87.12 631 GLN B CA 1
ATOM 10928 C C . GLN B 1 631 ? -21.688 50.906 28.812 1 87.12 631 GLN B C 1
ATOM 10930 O O . GLN B 1 631 ? -22.828 51.062 29.25 1 87.12 631 GLN B O 1
ATOM 10935 N N . ASN B 1 632 ? -21.156 49.781 28.875 1 79.5 632 ASN B N 1
ATOM 10936 C CA . ASN B 1 632 ? -21.859 48.594 29.391 1 79.5 632 ASN B CA 1
ATOM 10937 C C . ASN B 1 632 ? -21.422 48.25 30.797 1 79.5 632 ASN B C 1
ATOM 10939 O O . ASN B 1 632 ? -21.344 47.062 31.156 1 79.5 632 ASN B O 1
ATOM 10943 N N . SER B 1 633 ? -21.156 49.188 31.547 1 80.19 633 SER B N 1
ATOM 10944 C CA . SER B 1 633 ? -20.828 48.969 32.969 1 80.19 633 SER B CA 1
ATOM 10945 C C . SER B 1 633 ? -22.062 48.688 33.781 1 80.19 633 SER B C 1
ATOM 10947 O O . SER B 1 633 ? -23.141 49.219 33.5 1 80.19 633 SER B O 1
ATOM 10949 N N . VAL B 1 634 ? -21.906 47.844 34.75 1 77.31 634 VAL B N 1
ATOM 10950 C CA . VAL B 1 634 ? -23 47.5 35.656 1 77.31 634 VAL B CA 1
ATOM 10951 C C . VAL B 1 634 ? -23.328 48.688 36.531 1 77.31 634 VAL B C 1
ATOM 10953 O O . VAL B 1 634 ? -24.5 48.938 36.844 1 77.31 634 VAL B O 1
ATOM 10956 N N . LEU B 1 635 ? -22.281 49.469 36.812 1 80.19 635 LEU B N 1
ATOM 10957 C CA . LEU B 1 635 ? -22.469 50.656 37.656 1 80.19 635 LEU B CA 1
ATOM 10958 C C . LEU B 1 635 ? -22.891 51.844 36.781 1 80.19 635 LEU B C 1
ATOM 10960 O O . LEU B 1 635 ? -22.109 52.344 35.938 1 80.19 635 LEU B O 1
ATOM 10964 N N . GLU B 1 636 ? -24.031 52.344 36.938 1 82.19 636 GLU B N 1
ATOM 10965 C CA . GLU B 1 636 ? -24.594 53.438 36.156 1 82.19 636 GLU B CA 1
ATOM 10966 C C . GLU B 1 636 ? -23.75 54.688 36.281 1 82.19 636 GLU B C 1
ATOM 10968 O O . GLU B 1 636 ? -23.625 55.469 35.312 1 82.19 636 GLU B O 1
ATOM 10973 N N . GLU B 1 637 ? -23.156 54.938 37.469 1 84.62 637 GLU B N 1
ATOM 10974 C CA . GLU B 1 637 ? -22.375 56.125 37.688 1 84.62 637 GLU B CA 1
ATOM 10975 C C . GLU B 1 637 ? -21.109 56.156 36.844 1 84.62 637 GLU B C 1
ATOM 10977 O O . GLU B 1 637 ? -20.562 57.219 36.562 1 84.62 637 GLU B O 1
ATOM 10982 N N . HIS B 1 638 ? -20.75 54.938 36.469 1 89.38 638 HIS B N 1
ATOM 10983 C CA . HIS B 1 638 ? -19.484 54.844 35.75 1 89.38 638 HIS B CA 1
ATOM 10984 C C . HIS B 1 638 ? -19.719 54.688 34.25 1 89.38 638 HIS B C 1
ATOM 10986 O O . HIS B 1 638 ? -18.766 54.656 33.469 1 89.38 638 HIS B O 1
ATOM 10992 N N . ARG B 1 639 ? -20.969 54.688 33.812 1 90.25 639 ARG B N 1
ATOM 10993 C CA . ARG B 1 639 ? -21.25 54.5 32.406 1 90.25 639 ARG B CA 1
ATOM 10994 C C . ARG B 1 639 ? -20.75 55.688 31.578 1 90.25 639 ARG B C 1
ATOM 10996 O O . ARG B 1 639 ? -20.984 56.844 31.938 1 90.25 639 ARG B O 1
ATOM 11003 N N . GLY B 1 640 ? -20.031 55.406 30.562 1 92.12 640 GLY B N 1
ATOM 11004 C CA . GLY B 1 640 ? -19.5 56.438 29.672 1 92.12 640 GLY B CA 1
ATOM 11005 C C . GLY B 1 640 ? -18.188 57 30.156 1 92.12 640 GLY B C 1
ATOM 11006 O O . GLY B 1 640 ? -17.766 58.062 29.703 1 92.12 640 GLY B O 1
ATOM 11007 N N . LYS B 1 641 ? -17.641 56.344 31.125 1 94.94 641 LYS B N 1
ATOM 11008 C CA . LYS B 1 641 ? -16.359 56.812 31.672 1 94.94 641 LYS B CA 1
ATOM 11009 C C . LYS B 1 641 ? -15.273 55.75 31.5 1 94.94 641 LYS B C 1
ATOM 11011 O O . LYS B 1 641 ? -15.57 54.594 31.219 1 94.94 641 LYS B O 1
ATOM 11016 N N . VAL B 1 642 ? -14.023 56.188 31.578 1 96.44 642 VAL B N 1
ATOM 11017 C CA . VAL B 1 642 ? -12.852 55.312 31.531 1 96.44 642 VAL B CA 1
ATOM 11018 C C . VAL B 1 642 ? -11.828 55.75 32.562 1 96.44 642 VAL B C 1
ATOM 11020 O O . VAL B 1 642 ? -11.641 56.969 32.781 1 96.44 642 VAL B O 1
ATOM 11023 N N . TRP B 1 643 ? -11.312 54.812 33.219 1 95.62 643 TRP B N 1
ATOM 11024 C CA . TRP B 1 643 ? -10.211 55.156 34.125 1 95.62 643 TRP B CA 1
ATOM 11025 C C . TRP B 1 643 ? -8.984 55.594 33.312 1 95.62 643 TRP B C 1
ATOM 11027 O O . TRP B 1 643 ? -8.672 54.969 32.281 1 95.62 643 TRP B O 1
ATOM 11037 N N . CYS B 1 644 ? -8.359 56.625 33.688 1 96.25 644 CYS B N 1
ATOM 11038 C CA . CYS B 1 644 ? -7.176 57.062 32.969 1 96.25 644 CYS B CA 1
ATOM 11039 C C . CYS B 1 644 ? -5.961 57.094 33.906 1 96.25 644 CYS B C 1
ATOM 11041 O O . CYS B 1 644 ? -6.023 57.625 35 1 96.25 644 CYS B O 1
ATOM 11043 N N . ILE B 1 645 ? -4.898 56.5 33.469 1 94.94 645 ILE B N 1
ATOM 11044 C CA . ILE B 1 645 ? -3.621 56.438 34.188 1 94.94 645 ILE B CA 1
ATOM 11045 C C . ILE B 1 645 ? -2.533 57.062 33.312 1 94.94 645 ILE B C 1
ATOM 11047 O O . ILE B 1 645 ? -2.275 56.594 32.188 1 94.94 645 ILE B O 1
ATOM 11051 N N . VAL B 1 646 ? -1.86 58.125 33.844 1 94.56 646 VAL B N 1
ATOM 11052 C CA . VAL B 1 646 ? -0.906 58.906 33.031 1 94.56 646 VAL B CA 1
ATOM 11053 C C . VAL B 1 646 ? 0.484 58.812 33.656 1 94.56 646 VAL B C 1
ATOM 11055 O O . VAL B 1 646 ? 0.633 58.938 34.875 1 94.56 646 VAL B O 1
ATOM 11058 N N . ARG B 1 647 ? 1.45 58.469 32.844 1 92.75 647 ARG B N 1
ATOM 11059 C CA . ARG B 1 647 ? 2.855 58.5 33.25 1 92.75 647 ARG B CA 1
ATOM 11060 C C . ARG B 1 647 ? 3.68 59.281 32.219 1 92.75 647 ARG B C 1
ATOM 11062 O O . ARG B 1 647 ? 3.451 59.156 31.016 1 92.75 647 ARG B O 1
ATOM 11069 N N . LYS B 1 648 ? 4.664 60.062 32.781 1 91 648 LYS B N 1
ATOM 11070 C CA . LYS B 1 648 ? 5.449 60.938 31.891 1 91 648 LYS B CA 1
ATOM 11071 C C . LYS B 1 648 ? 6.926 60.531 31.922 1 91 648 LYS B C 1
ATOM 11073 O O . LYS B 1 648 ? 7.344 59.719 32.75 1 91 648 LYS B O 1
ATOM 11078 N N . ASN B 1 649 ? 7.594 61.062 30.938 1 89.62 649 ASN B N 1
ATOM 11079 C CA . ASN B 1 649 ? 9.047 61.031 30.875 1 89.62 649 ASN B CA 1
ATOM 11080 C C . ASN B 1 649 ? 9.57 59.594 30.797 1 89.62 649 ASN B C 1
ATOM 11082 O O . ASN B 1 64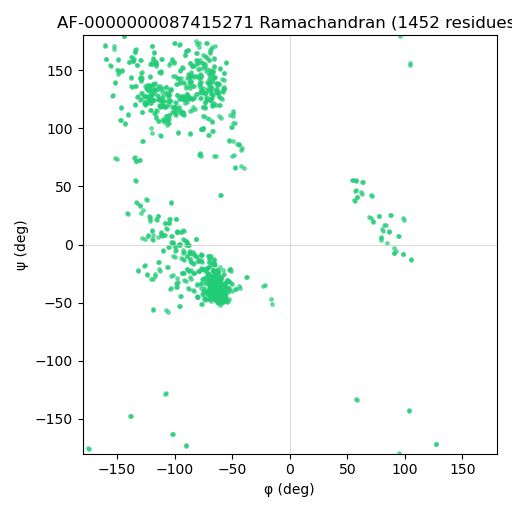9 ? 10.43 59.188 31.594 1 89.62 649 ASN B O 1
ATOM 11086 N N . ARG B 1 650 ? 9.047 58.812 29.797 1 91.75 650 ARG B N 1
ATOM 11087 C CA . ARG B 1 650 ? 9.492 57.438 29.562 1 91.75 650 ARG B CA 1
ATOM 11088 C C . ARG B 1 650 ? 10.398 57.344 28.328 1 91.75 650 ARG B C 1
ATOM 11090 O O . ARG B 1 650 ? 10.336 58.219 27.453 1 91.75 650 ARG B O 1
ATOM 11097 N N . ASP B 1 651 ? 11.281 56.312 28.281 1 92.38 651 ASP B N 1
ATOM 11098 C CA . ASP B 1 651 ? 12.227 56.156 27.172 1 92.38 651 ASP B CA 1
ATOM 11099 C C . ASP B 1 651 ? 12.234 54.719 26.672 1 92.38 651 ASP B C 1
ATOM 11101 O O . ASP B 1 651 ? 13.297 54.094 26.531 1 92.38 651 ASP B O 1
ATOM 11105 N N . MET B 1 652 ? 11.062 54.281 26.344 1 91.5 652 MET B N 1
ATOM 11106 C CA . MET B 1 652 ? 10.961 52.906 25.859 1 91.5 652 MET B CA 1
ATOM 11107 C C . MET B 1 652 ? 11.406 52.812 24.406 1 91.5 652 MET B C 1
ATOM 11109 O O . MET B 1 652 ? 11.094 53.719 23.594 1 91.5 652 MET B O 1
ATOM 11113 N N . GLY B 1 653 ? 12.195 51.75 24.109 1 91.25 653 GLY B N 1
ATOM 11114 C CA . GLY B 1 653 ? 12.625 51.562 22.734 1 91.25 653 GLY B CA 1
ATOM 11115 C C . GLY B 1 653 ? 11.539 50.969 21.859 1 91.25 653 GLY B C 1
ATOM 11116 O O . GLY B 1 653 ? 10.625 50.281 22.359 1 91.25 653 GLY B O 1
ATOM 11117 N N . ARG B 1 654 ? 11.664 51.156 20.547 1 91.06 654 ARG B N 1
ATOM 11118 C CA . ARG B 1 654 ? 10.711 50.656 19.578 1 91.06 654 ARG B CA 1
ATOM 11119 C C . ARG B 1 654 ? 10.898 49.156 19.359 1 91.06 654 ARG B C 1
ATOM 11121 O O . ARG B 1 654 ? 9.93 48.406 19.141 1 91.06 654 ARG B O 1
ATOM 11128 N N . ILE B 1 655 ? 12.125 48.719 19.375 1 87.69 655 ILE B N 1
ATOM 11129 C CA . ILE B 1 655 ? 12.492 47.312 19.109 1 87.69 655 ILE B CA 1
ATOM 11130 C C . ILE B 1 655 ? 13.25 46.75 20.312 1 87.69 655 ILE B C 1
ATOM 11132 O O . ILE B 1 655 ? 14.148 47.406 20.844 1 87.69 655 ILE B O 1
ATOM 11136 N N . ARG B 1 656 ? 12.891 45.562 20.641 1 82.44 656 ARG B N 1
ATOM 11137 C CA . ARG B 1 656 ? 13.555 44.906 21.75 1 82.44 656 ARG B CA 1
ATOM 11138 C C . ARG B 1 656 ? 14.891 44.312 21.312 1 82.44 656 ARG B C 1
ATOM 11140 O O . ARG B 1 656 ? 15.234 44.344 20.125 1 82.44 656 ARG B O 1
ATOM 11147 N N . GLU B 1 657 ? 15.594 43.844 22.328 1 71.12 657 GLU B N 1
ATOM 11148 C CA . GLU B 1 657 ? 16.891 43.25 22.047 1 71.12 657 GLU B CA 1
ATOM 11149 C C . GLU B 1 657 ? 16.766 42 21.188 1 71.12 657 GLU B C 1
ATOM 11151 O O . GLU B 1 657 ? 17.672 41.688 20.406 1 71.12 657 GLU B O 1
ATOM 11156 N N . ASP B 1 658 ? 15.672 41.469 21.281 1 67.44 658 ASP B N 1
ATOM 11157 C CA . ASP B 1 658 ? 15.484 40.219 20.547 1 67.44 658 ASP B CA 1
ATOM 11158 C C . ASP B 1 658 ? 14.969 40.5 19.141 1 67.44 658 ASP B C 1
ATOM 11160 O O . ASP B 1 658 ? 14.68 39.562 18.391 1 67.44 658 ASP B O 1
ATOM 11164 N N . GLY B 1 659 ? 14.867 41.719 18.891 1 69.94 659 GLY B N 1
ATOM 11165 C CA . GLY B 1 659 ? 14.469 42.062 17.531 1 69.94 659 GLY B CA 1
ATOM 11166 C C . GLY B 1 659 ? 12.969 42.219 17.359 1 69.94 659 GLY B C 1
ATOM 11167 O O . GLY B 1 659 ? 12.5 42.656 16.312 1 69.94 659 GLY B O 1
ATOM 11168 N N . ARG B 1 660 ? 12.234 41.906 18.422 1 78.12 660 ARG B N 1
ATOM 11169 C CA . ARG B 1 660 ? 10.781 42.094 18.391 1 78.12 660 ARG B CA 1
ATOM 11170 C C . ARG B 1 660 ? 10.398 43.5 18.719 1 78.12 660 ARG B C 1
ATOM 11172 O O . ARG B 1 660 ? 11.164 44.25 19.375 1 78.12 660 ARG B O 1
ATOM 11179 N N . PHE B 1 661 ? 9.32 43.875 18.234 1 83.06 661 PHE B N 1
ATOM 11180 C CA . PHE B 1 661 ? 8.797 45.188 18.625 1 83.06 661 PHE B CA 1
ATOM 11181 C C . PHE B 1 661 ? 8.398 45.188 20.094 1 83.06 661 PHE B C 1
ATOM 11183 O O . PHE B 1 661 ? 7.984 44.156 20.641 1 83.06 661 PHE B O 1
ATOM 11190 N N . GLU B 1 662 ? 8.547 46.312 20.641 1 84.38 662 GLU B N 1
ATOM 11191 C CA . GLU B 1 662 ? 8.164 46.469 22.047 1 84.38 662 GLU B CA 1
ATOM 11192 C C . GLU B 1 662 ? 6.652 46.344 22.219 1 84.38 662 GLU B C 1
ATOM 11194 O O . GLU B 1 662 ? 5.891 47.062 21.578 1 84.38 662 GLU B O 1
ATOM 11199 N N . ASP B 1 663 ? 6.254 45.375 23.031 1 82.81 663 ASP B N 1
ATOM 11200 C CA . ASP B 1 663 ? 4.82 45.188 23.219 1 82.81 663 ASP B CA 1
ATOM 11201 C C . ASP B 1 663 ? 4.414 45.375 24.672 1 82.81 663 ASP B C 1
ATOM 11203 O O . ASP B 1 663 ? 3.277 45.062 25.047 1 82.81 663 ASP B O 1
ATOM 11207 N N . SER B 1 664 ? 5.336 45.75 25.484 1 83.12 664 SER B N 1
ATOM 11208 C CA . SER B 1 664 ? 5.027 46 26.891 1 83.12 664 SER B CA 1
ATOM 11209 C C . SER B 1 664 ? 5.652 47.281 27.375 1 83.12 664 SER B C 1
ATOM 11211 O O . SER B 1 664 ? 6.547 47.281 28.234 1 83.12 664 SER B O 1
ATOM 11213 N N . PRO B 1 665 ? 5.086 48.312 27 1 85.56 665 PRO B N 1
ATOM 11214 C CA . PRO B 1 665 ? 5.664 49.594 27.406 1 85.56 665 PRO B CA 1
ATOM 11215 C C . PRO B 1 665 ? 5.352 49.969 28.859 1 85.56 665 PRO B C 1
ATOM 11217 O O . PRO B 1 665 ? 5.969 50.875 29.422 1 85.56 665 PRO B O 1
ATOM 11220 N N . ALA B 1 666 ? 4.414 49.25 29.406 1 82.94 666 ALA B N 1
ATOM 11221 C CA . ALA B 1 666 ? 4.031 49.531 30.781 1 82.94 666 ALA B CA 1
ATOM 11222 C C . ALA B 1 666 ? 4.883 48.719 31.766 1 82.94 666 ALA B C 1
ATOM 11224 O O . ALA B 1 666 ? 5.359 47.625 31.438 1 82.94 666 ALA B O 1
ATOM 11225 N N . THR B 1 667 ? 5.211 49.25 32.844 1 74.31 667 THR B N 1
ATOM 11226 C CA . THR B 1 667 ? 5.949 48.594 33.906 1 74.31 667 THR B CA 1
ATOM 11227 C C . THR B 1 667 ? 5.035 47.625 34.688 1 74.31 667 THR B C 1
ATOM 11229 O O . THR B 1 667 ? 3.934 48 35.094 1 74.31 667 THR B O 1
ATOM 11232 N N . THR B 1 668 ? 5.441 46.344 34.625 1 66.12 668 THR B N 1
ATOM 11233 C CA . THR B 1 668 ? 4.613 45.312 35.25 1 66.12 668 THR B CA 1
ATOM 11234 C C . THR B 1 668 ? 4.969 45.188 36.75 1 66.12 668 THR B C 1
ATOM 11236 O O . THR B 1 668 ? 4.164 44.688 37.531 1 66.12 668 THR B O 1
ATOM 11239 N N . LYS B 1 669 ? 6.344 45.5 37.25 1 65.44 669 LYS B N 1
ATOM 11240 C CA . LYS B 1 669 ? 6.855 45.219 38.594 1 65.44 669 LYS B CA 1
ATOM 11241 C C . LYS B 1 669 ? 6.711 46.438 39.5 1 65.44 669 LYS B C 1
ATOM 11243 O O . LYS B 1 669 ? 6.781 47.594 39.031 1 65.44 669 LYS B O 1
ATOM 11248 N N . GLY B 1 670 ? 6.324 46.25 40.75 1 63.62 670 GLY B N 1
ATOM 11249 C CA . GLY B 1 670 ? 6.316 47.219 41.844 1 63.62 670 GLY B CA 1
ATOM 11250 C C . GLY B 1 670 ? 4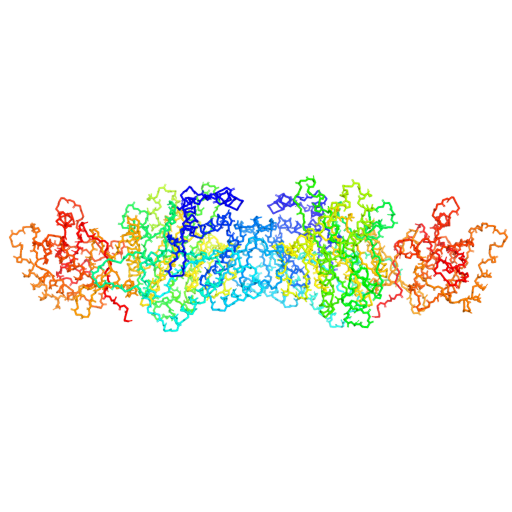.922 47.719 42.156 1 63.62 670 GLY B C 1
ATOM 11251 O O . GLY B 1 670 ? 3.994 47.562 41.375 1 63.62 670 GLY B O 1
ATOM 11252 N N . GLU B 1 671 ? 4.664 48.188 43.344 1 61.22 671 GLU B N 1
ATOM 11253 C CA . GLU B 1 671 ? 3.387 48.625 43.875 1 61.22 671 GLU B CA 1
ATOM 11254 C C . GLU B 1 671 ? 2.818 49.781 43.062 1 61.22 671 GLU B C 1
ATOM 11256 O O . GLU B 1 671 ? 1.599 49.938 42.938 1 61.22 671 GLU B O 1
ATOM 11261 N N . LYS B 1 672 ? 3.559 50.562 42.25 1 69.44 672 LYS B N 1
ATOM 11262 C CA . LYS B 1 672 ? 3.068 51.719 41.5 1 69.44 672 LYS B CA 1
ATOM 11263 C C . LYS B 1 672 ? 3.184 51.469 40 1 69.44 672 LYS B C 1
ATOM 11265 O O . LYS B 1 672 ? 3.199 52.438 39.219 1 69.44 672 LYS B O 1
ATOM 11270 N N . GLY B 1 673 ? 3.248 50.281 39.625 1 84.62 673 GLY B N 1
ATOM 11271 C CA . GLY B 1 673 ? 3.264 49.969 38.219 1 84.62 673 GLY B CA 1
ATOM 11272 C C . GLY B 1 673 ? 1.937 50.219 37.531 1 84.62 673 GLY B C 1
ATOM 11273 O O . GLY B 1 673 ? 0.875 50 38.094 1 84.62 673 GLY B O 1
ATOM 11274 N N . GLU B 1 674 ? 1.952 50.812 36.312 1 89.12 674 GLU B N 1
ATOM 11275 C CA . GLU B 1 674 ? 0.75 51.25 35.594 1 89.12 674 GLU B CA 1
ATOM 11276 C C . GLU B 1 674 ? -0.22 50.062 35.375 1 89.12 674 GLU B C 1
ATOM 11278 O O . GLU B 1 674 ? -1.435 50.25 35.531 1 89.12 674 GLU B O 1
ATOM 11283 N N . LEU B 1 675 ? 0.275 48.906 35.125 1 89.75 675 LEU B N 1
ATOM 11284 C CA . LEU B 1 675 ? -0.605 47.781 34.844 1 89.75 675 LEU B CA 1
ATOM 11285 C C . LEU B 1 675 ? -1.277 47.281 36.125 1 89.75 675 LEU B C 1
ATOM 11287 O O . LEU B 1 675 ? -2.439 46.875 36.094 1 89.75 675 LEU B O 1
ATOM 11291 N N . LYS B 1 676 ? -0.484 47.281 37.188 1 89.12 676 LYS B N 1
ATOM 11292 C CA . LYS B 1 676 ? -1.074 46.906 38.469 1 89.12 676 LYS B CA 1
ATOM 11293 C C . LYS B 1 676 ? -2.182 47.875 38.875 1 89.12 676 LYS B C 1
ATOM 11295 O O . LYS B 1 676 ? -3.254 47.438 39.312 1 89.12 676 LYS B O 1
ATOM 11300 N N . VAL B 1 677 ? -1.914 49.156 38.781 1 92.06 677 VAL B N 1
ATOM 11301 C CA . VAL B 1 677 ? -2.904 50.188 39.094 1 92.06 677 VAL B CA 1
ATOM 11302 C C . VAL B 1 677 ? -4.133 50 38.219 1 92.06 677 VAL B C 1
ATOM 11304 O O . VAL B 1 677 ? -5.27 50.125 38.688 1 92.06 677 VAL B O 1
ATOM 11307 N N . ALA B 1 678 ? -3.875 49.75 36.938 1 93.38 678 ALA B N 1
ATOM 11308 C CA . ALA B 1 678 ? -4.977 49.562 36 1 93.38 678 ALA B CA 1
ATOM 11309 C C . ALA B 1 678 ? -5.844 48.375 36.406 1 93.38 678 ALA B C 1
ATOM 11311 O O . ALA B 1 678 ? -7.074 48.438 36.344 1 93.38 678 ALA B O 1
ATOM 11312 N N . ARG B 1 679 ? -5.238 47.312 36.812 1 91.88 679 ARG B N 1
ATOM 11313 C CA . ARG B 1 679 ? -5.973 46.125 37.219 1 91.88 679 ARG B CA 1
ATOM 11314 C C . ARG B 1 679 ? -6.77 46.344 38.469 1 91.88 679 ARG B C 1
ATOM 11316 O O . ARG B 1 679 ? -7.828 45.75 38.688 1 91.88 679 ARG B O 1
ATOM 11323 N N . GLU B 1 680 ? -6.258 47.219 39.312 1 91.56 680 GLU B N 1
ATOM 11324 C CA . GLU B 1 680 ? -6.938 47.531 40.562 1 91.56 680 GLU B CA 1
ATOM 11325 C C . GLU B 1 680 ? -8.195 48.375 40.312 1 91.56 680 GLU B C 1
ATOM 11327 O O . GLU B 1 680 ? -9.211 48.188 41 1 91.56 680 GLU B O 1
ATOM 11332 N N . VAL B 1 681 ? -8.109 49.188 39.312 1 93.38 681 VAL B N 1
ATOM 11333 C CA . VAL B 1 681 ? -9.219 50.125 39.125 1 93.38 681 VAL B CA 1
ATOM 11334 C C . VAL B 1 681 ? -10.18 49.594 38.094 1 93.38 681 VAL B C 1
ATOM 11336 O O . VAL B 1 681 ? -11.359 49.938 38.062 1 93.38 681 VAL B O 1
ATOM 11339 N N . ALA B 1 682 ? -9.68 48.906 37.094 1 93.25 682 ALA B N 1
ATOM 11340 C CA . ALA B 1 682 ? -10.5 48.438 36 1 93.25 682 ALA B CA 1
ATOM 11341 C C . ALA B 1 682 ? -11.32 47.219 36.406 1 93.25 682 ALA B C 1
ATOM 11343 O O . ALA B 1 682 ? -11.07 46.094 35.906 1 93.25 682 ALA B O 1
ATOM 11344 N N . LYS B 1 683 ? -12.328 47.406 37.125 1 92.12 683 LYS B N 1
ATOM 11345 C CA . LYS B 1 683 ? -13.195 46.312 37.562 1 92.12 683 LYS B CA 1
ATOM 11346 C C . LYS B 1 683 ? -14.391 46.156 36.625 1 92.12 683 LYS B C 1
ATOM 11348 O O . LYS B 1 683 ? -14.617 45.094 36.062 1 92.12 683 LYS B O 1
ATOM 11353 N N . ASP B 1 684 ? -15.094 47.25 36.406 1 90.81 684 ASP B N 1
ATOM 11354 C CA . ASP B 1 684 ? -16.312 47.219 35.594 1 90.81 684 ASP B CA 1
ATOM 11355 C C . ASP B 1 684 ? -16.172 48.062 34.344 1 90.81 684 ASP B C 1
ATOM 11357 O O . ASP B 1 684 ? -16.922 47.906 33.375 1 90.81 684 ASP B O 1
ATOM 11361 N N . ILE B 1 685 ? -15.328 49.094 34.375 1 93.81 685 ILE B N 1
ATOM 11362 C CA . ILE B 1 685 ? -15.031 49.906 33.219 1 93.81 685 ILE B CA 1
ATOM 11363 C C . ILE B 1 685 ? -13.547 49.812 32.875 1 93.81 685 ILE B C 1
ATOM 11365 O O . ILE B 1 685 ? -12.727 49.469 33.719 1 93.81 685 ILE B O 1
ATOM 11369 N N . PRO B 1 686 ? -13.203 50.062 31.609 1 95.5 686 PRO B N 1
ATOM 11370 C CA . PRO B 1 686 ? -11.812 49.875 31.203 1 95.5 686 PRO B CA 1
ATOM 11371 C C . PRO B 1 686 ? -10.891 50.969 31.734 1 95.5 686 PRO B C 1
ATOM 11373 O O . PRO B 1 686 ? -11.359 52 32.219 1 95.5 686 PRO B O 1
ATOM 11376 N N . ALA B 1 687 ? -9.625 50.688 31.719 1 96.62 687 ALA B N 1
ATOM 11377 C CA . ALA B 1 687 ? -8.594 51.656 32.094 1 96.62 687 ALA B CA 1
ATOM 11378 C C . ALA B 1 687 ? -7.707 52 30.891 1 96.62 687 ALA B C 1
ATOM 11380 O O . ALA B 1 687 ? -7.273 51.094 30.156 1 96.62 687 ALA B O 1
ATOM 11381 N N . LEU B 1 688 ? -7.551 53.219 30.656 1 97.19 688 LEU B N 1
ATOM 11382 C CA . LEU B 1 688 ? -6.68 53.75 29.594 1 97.19 688 LEU B CA 1
ATOM 11383 C C . LEU B 1 688 ? -5.367 54.25 30.172 1 97.19 688 LEU B C 1
ATOM 11385 O O . LEU B 1 688 ? -5.352 55.219 30.922 1 97.19 688 LEU B O 1
ATOM 11389 N N . ILE B 1 689 ? -4.297 53.594 29.828 1 95.75 689 ILE B N 1
ATOM 11390 C CA . ILE B 1 689 ? -2.969 54.031 30.25 1 95.75 689 ILE B CA 1
ATOM 11391 C C . ILE B 1 689 ? -2.342 54.875 29.156 1 95.75 689 ILE B C 1
ATOM 11393 O O . ILE B 1 689 ? -2.311 54.5 27.984 1 95.75 689 ILE B O 1
ATOM 11397 N N . LEU B 1 690 ? -1.93 56.031 29.516 1 96.06 690 LEU B N 1
ATOM 11398 C CA . LEU B 1 690 ? -1.251 56.938 28.594 1 96.06 690 LEU B CA 1
ATOM 11399 C C . LEU B 1 690 ? 0.186 57.188 29.047 1 96.06 690 LEU B C 1
ATOM 11401 O O . LEU B 1 690 ? 0.418 57.812 30.078 1 96.06 690 LEU B O 1
ATOM 11405 N N . LEU B 1 691 ? 1.104 56.75 28.234 1 95 691 LEU B N 1
ATOM 11406 C CA . LEU B 1 691 ? 2.521 56.875 28.562 1 95 691 LEU B CA 1
ATOM 11407 C C . LEU B 1 691 ? 3.209 57.875 27.641 1 95 691 LEU B C 1
ATOM 11409 O O . LEU B 1 691 ? 3.299 57.656 26.422 1 95 691 LEU B O 1
ATOM 11413 N N . GLN B 1 692 ? 3.752 58.938 28.203 1 94.38 692 GLN B N 1
ATOM 11414 C CA . GLN B 1 692 ? 4.5 59.906 27.406 1 94.38 692 GLN B CA 1
ATOM 11415 C C . GLN B 1 692 ? 5.938 59.438 27.188 1 94.38 692 GLN B C 1
ATOM 11417 O O . GLN B 1 692 ? 6.68 59.219 28.156 1 94.38 692 GLN B O 1
ATOM 11422 N N . GLN B 1 693 ? 6.254 59.219 25.984 1 95.25 693 GLN B N 1
ATOM 11423 C CA . GLN B 1 693 ? 7.609 58.844 25.609 1 95.25 693 GLN B CA 1
ATOM 11424 C C . GLN B 1 693 ? 8.391 60.031 25.078 1 95.25 693 GLN B C 1
ATOM 11426 O O . GLN B 1 693 ? 7.84 60.875 24.359 1 95.25 693 GLN B O 1
ATOM 11431 N N . ASN B 1 694 ? 9.641 60.031 25.375 1 94.38 694 ASN B N 1
ATOM 11432 C CA . ASN B 1 694 ? 10.461 61.125 24.891 1 94.38 694 ASN B CA 1
ATOM 11433 C C . ASN B 1 694 ? 10.789 61 23.406 1 94.38 694 ASN B C 1
ATOM 11435 O O . ASN B 1 694 ? 11.125 61.969 22.734 1 94.38 694 ASN B O 1
ATOM 11439 N N . GLY B 1 695 ? 10.695 59.781 22.859 1 94.31 695 GLY B N 1
ATOM 11440 C CA . GLY B 1 695 ? 10.82 59.562 21.422 1 94.31 695 GLY B CA 1
ATOM 11441 C C . GLY B 1 695 ? 12.242 59.75 20.922 1 94.31 695 GLY B C 1
ATOM 11442 O O . GLY B 1 695 ? 12.445 60.25 19.812 1 94.31 695 GLY B O 1
ATOM 11443 N N . LYS B 1 696 ? 13.18 59.281 21.625 1 94 696 LYS B N 1
ATOM 11444 C CA . LYS B 1 696 ? 14.586 59.469 21.266 1 94 696 LYS B CA 1
ATOM 11445 C C . LYS B 1 696 ? 14.945 58.656 20.031 1 94 696 LYS B C 1
ATOM 11447 O O . LYS B 1 696 ? 14.453 57.531 19.828 1 94 696 LYS B O 1
ATOM 11452 N N . GLU B 1 697 ? 15.82 59.156 19.234 1 93.38 697 GLU B N 1
ATOM 11453 C CA . GLU B 1 697 ? 16.266 58.5 18 1 93.38 697 GLU B CA 1
ATOM 11454 C C . GLU B 1 697 ? 17.062 57.25 18.312 1 93.38 697 GLU B C 1
ATOM 11456 O O . GLU B 1 697 ? 17.016 56.281 17.562 1 93.38 697 GLU B O 1
ATOM 11461 N N . GLU B 1 698 ? 17.75 57.312 19.391 1 90.94 698 GLU B N 1
ATOM 11462 C CA . GLU B 1 698 ? 18.562 56.156 19.797 1 90.94 698 GLU B CA 1
ATOM 11463 C C . GLU B 1 698 ? 17.688 54.938 20.094 1 90.94 698 GLU B C 1
ATOM 11465 O O . GLU B 1 698 ? 18.156 53.812 20 1 90.94 698 GLU B O 1
ATOM 11470 N N . ASN B 1 699 ? 16.5 55.25 20.375 1 92.44 699 ASN B N 1
ATOM 11471 C CA . ASN B 1 699 ? 15.578 54.188 20.719 1 92.44 699 ASN B CA 1
ATOM 11472 C C . ASN B 1 699 ? 14.719 53.781 19.531 1 92.44 699 ASN B C 1
ATOM 11474 O O . ASN B 1 699 ? 13.734 53.062 19.688 1 92.44 699 ASN B O 1
ATOM 11478 N N . GLY B 1 700 ? 15.039 54.25 18.344 1 91.19 700 GLY B N 1
ATOM 11479 C CA . GLY B 1 700 ? 14.359 53.844 17.125 1 91.19 700 GLY B CA 1
ATOM 11480 C C . GLY B 1 700 ? 13.227 54.75 16.734 1 91.19 700 GLY B C 1
ATOM 11481 O O . GLY B 1 700 ? 12.477 54.469 15.797 1 91.19 700 GLY B O 1
ATOM 11482 N N . TRP B 1 701 ? 13.102 55.844 17.438 1 94.31 701 TRP B N 1
ATOM 11483 C CA . TRP B 1 701 ? 12.023 56.812 17.156 1 94.31 701 TRP B CA 1
ATOM 11484 C C . TRP B 1 701 ? 12.547 58 16.375 1 94.31 701 TRP B C 1
ATOM 11486 O O . TRP B 1 701 ? 13.586 57.906 15.703 1 94.31 701 TRP B O 1
ATOM 11496 N N . ARG B 1 702 ? 11.852 59.125 16.297 1 94.25 702 ARG B N 1
ATOM 11497 C CA . ARG B 1 702 ? 12.242 60.219 15.398 1 94.25 702 ARG B CA 1
ATOM 11498 C C . ARG B 1 702 ? 12.469 61.5 16.172 1 94.25 702 ARG B C 1
ATOM 11500 O O . ARG B 1 702 ? 12.18 62.594 15.672 1 94.25 702 ARG B O 1
ATOM 11507 N N . GLY B 1 703 ? 12.805 61.438 17.484 1 93.12 703 GLY B N 1
ATOM 11508 C CA . GLY B 1 703 ? 13.289 62.594 18.25 1 93.12 703 GLY B CA 1
ATOM 11509 C C . GLY B 1 703 ? 12.18 63.5 18.719 1 93.12 703 GLY B C 1
ATOM 11510 O O . GLY B 1 703 ? 12.422 64.688 19.016 1 93.12 703 GLY B O 1
ATOM 11511 N N . CYS B 1 704 ? 10.984 63.156 18.656 1 94.62 704 CYS B N 1
ATOM 11512 C CA . CYS B 1 704 ? 9.836 63.906 19.141 1 94.62 704 CYS B CA 1
ATOM 11513 C C . CYS B 1 704 ? 9.047 63.125 20.172 1 94.62 704 CYS B C 1
ATOM 11515 O O . CYS B 1 704 ? 8.828 61.906 20 1 94.62 704 CYS B O 1
ATOM 11517 N N . PRO B 1 705 ? 8.742 63.812 21.219 1 95.44 705 PRO B N 1
ATOM 11518 C CA . PRO B 1 705 ? 7.918 63.094 22.203 1 95.44 705 PRO B CA 1
ATOM 11519 C C . PRO B 1 705 ? 6.574 62.656 21.625 1 95.44 705 PRO B C 1
ATOM 11521 O O . PRO B 1 705 ? 6.055 63.281 20.703 1 95.44 705 PRO B O 1
ATOM 11524 N N . PHE B 1 706 ? 6.031 61.594 22.156 1 96.19 706 PHE B N 1
ATOM 11525 C CA . PHE B 1 706 ? 4.73 61.094 21.734 1 96.19 706 PHE B CA 1
ATOM 11526 C C . PHE B 1 706 ? 4.055 60.344 22.875 1 96.19 706 PHE B C 1
ATOM 11528 O O . PHE B 1 706 ? 4.656 60.094 23.922 1 96.19 706 PHE B O 1
ATOM 11535 N N . TRP B 1 707 ? 2.787 60 22.688 1 96.5 707 TRP B N 1
ATOM 11536 C CA . TRP B 1 707 ? 2.02 59.281 23.688 1 96.5 707 TRP B CA 1
ATOM 11537 C C . TRP B 1 707 ? 1.727 57.844 23.219 1 96.5 707 TRP B C 1
ATOM 11539 O O . TRP B 1 707 ? 1.361 57.625 22.062 1 96.5 707 TRP B O 1
ATOM 11549 N N . TRP B 1 708 ? 1.981 56.875 24.062 1 96.06 708 TRP B N 1
ATOM 11550 C CA . TRP B 1 708 ? 1.728 55.438 23.812 1 96.06 708 TRP B CA 1
ATOM 11551 C C . TRP B 1 708 ? 0.542 54.969 24.641 1 96.06 708 TRP B C 1
ATOM 11553 O O . TRP B 1 708 ? 0.648 54.812 25.859 1 96.06 708 TRP B O 1
ATOM 11563 N N . PRO B 1 709 ? -0.609 54.719 24.016 1 96.56 709 PRO B N 1
ATOM 11564 C CA . PRO B 1 709 ? -1.811 54.344 24.766 1 96.56 709 PRO B CA 1
ATOM 11565 C C . PRO B 1 709 ? -1.906 52.844 25.016 1 96.56 709 PRO B C 1
ATOM 11567 O O . PRO B 1 709 ? -1.472 52.031 24.172 1 96.56 709 PRO B O 1
ATOM 11570 N N . ILE B 1 710 ? -2.451 52.375 26.141 1 95.69 710 ILE B N 1
ATOM 11571 C CA . ILE B 1 710 ? -2.77 51 26.469 1 95.69 710 ILE B CA 1
ATOM 11572 C C . ILE B 1 710 ? -4.168 50.906 27.078 1 95.69 710 ILE B C 1
ATOM 11574 O O . ILE B 1 710 ? -4.469 51.594 28.047 1 95.69 710 ILE B O 1
ATOM 11578 N N . LEU B 1 711 ? -4.996 50.188 26.469 1 95.38 711 LEU B N 1
ATOM 11579 C CA . LEU B 1 711 ? -6.32 49.938 27.031 1 95.38 711 LEU B CA 1
ATOM 11580 C C . LEU B 1 711 ? -6.348 48.625 27.797 1 95.38 711 LEU B C 1
ATOM 11582 O O . LEU B 1 711 ? -5.922 47.594 27.266 1 95.38 711 LEU B O 1
ATOM 11586 N N . VAL B 1 712 ? -6.766 48.625 28.953 1 94.5 712 VAL B N 1
ATOM 11587 C CA . VAL B 1 712 ? -6.91 47.438 29.766 1 94.5 712 VAL B CA 1
ATOM 11588 C C . VAL B 1 712 ? -8.391 47.125 30 1 94.5 712 VAL B C 1
ATOM 11590 O O . VAL B 1 712 ? -9.109 47.969 30.547 1 94.5 712 VAL B O 1
ATOM 11593 N N . THR B 1 713 ? -8.781 45.969 29.625 1 92.25 713 THR B N 1
ATOM 11594 C CA . THR B 1 713 ? -10.18 45.594 29.812 1 92.25 713 THR B CA 1
ATOM 11595 C C . THR B 1 713 ? -10.469 45.312 31.281 1 92.25 713 THR B C 1
ATOM 11597 O O . THR B 1 713 ? -9.578 44.906 32.031 1 92.25 713 THR B O 1
ATOM 11600 N N . PRO B 1 714 ? -11.719 45.469 31.656 1 93.31 714 PRO B N 1
ATOM 11601 C CA . PRO B 1 714 ? -12.078 45.281 33.062 1 93.31 714 PRO B CA 1
ATOM 11602 C C . PRO B 1 714 ? -12.039 43.844 33.5 1 93.31 714 PRO B C 1
ATOM 11604 O O . PRO B 1 714 ? -12.086 42.938 32.656 1 93.31 714 PRO B O 1
ATOM 11607 N N . GLU B 1 715 ? -11.953 43.594 34.75 1 90.62 715 GLU B N 1
ATOM 11608 C CA . GLU B 1 715 ? -11.938 42.281 35.375 1 90.62 715 GLU B CA 1
ATOM 11609 C C . GLU B 1 715 ? -13.203 41.5 35.062 1 90.62 715 GLU B C 1
ATOM 11611 O O . GLU B 1 715 ? -13.156 40.281 34.844 1 90.62 715 GLU B O 1
ATOM 11616 N N . ASN B 1 716 ? -14.297 42.125 35 1 84.94 716 ASN B N 1
ATOM 11617 C CA . ASN B 1 716 ? -15.578 41.438 34.812 1 84.94 716 ASN B CA 1
ATOM 11618 C C . ASN B 1 716 ? -16.031 41.469 33.344 1 84.94 716 ASN B C 1
ATOM 11620 O O . ASN B 1 716 ? -17.219 41.375 33.062 1 84.94 716 ASN B O 1
ATOM 11624 N N . THR B 1 717 ? -15.141 41.656 32.5 1 83 717 THR B N 1
ATOM 11625 C CA . THR B 1 717 ? -15.469 41.656 31.062 1 83 717 THR B CA 1
ATOM 11626 C C . THR B 1 717 ? -15.969 40.281 30.625 1 83 717 THR B C 1
ATOM 11628 O O . THR B 1 717 ? -15.305 39.25 30.859 1 83 717 THR B O 1
ATOM 11631 N N . PRO B 1 718 ? -17.219 40.188 30.094 1 74.69 718 PRO B N 1
ATOM 11632 C CA . PRO B 1 718 ? -17.625 38.906 29.484 1 74.69 718 PRO B CA 1
ATOM 11633 C C . PRO B 1 718 ? -16.859 38.594 28.203 1 74.69 718 PRO B C 1
ATOM 11635 O O . PRO B 1 718 ? -16.125 39.469 27.688 1 74.69 718 PRO B O 1
ATOM 11638 N N . THR B 1 719 ? -17.031 37.344 27.797 1 76.19 719 THR B N 1
ATOM 11639 C CA . THR B 1 719 ? -16.406 37 26.516 1 76.19 719 THR B CA 1
ATOM 11640 C C . THR B 1 719 ? -17.125 37.688 25.359 1 76.19 719 THR B C 1
ATOM 11642 O O . THR B 1 719 ? -18.281 37.375 25.062 1 76.19 719 THR B O 1
ATOM 11645 N N . VAL B 1 720 ? -16.422 38.688 24.797 1 76 720 VAL B N 1
ATOM 11646 C CA . VAL B 1 720 ? -16.984 39.469 23.703 1 76 720 VAL B CA 1
ATOM 11647 C C . VAL B 1 720 ? -16.031 39.406 22.5 1 76 720 VAL B C 1
ATOM 11649 O O . VAL B 1 720 ? -14.812 39.469 22.672 1 76 720 VAL B O 1
ATOM 11652 N N . VAL B 1 721 ? -16.719 39.188 21.422 1 77.06 721 VAL B N 1
ATOM 11653 C CA . VAL B 1 721 ? -15.953 39.219 20.172 1 77.06 721 VAL B CA 1
ATOM 11654 C C . VAL B 1 721 ? -16.344 40.438 19.359 1 77.06 721 VAL B C 1
ATOM 11656 O O . VAL B 1 721 ? -17.531 40.656 19.062 1 77.06 721 VAL B O 1
ATOM 11659 N N . PHE B 1 722 ? -15.359 41.25 19.109 1 74.88 722 PHE B N 1
ATOM 11660 C CA . PHE B 1 722 ? -15.578 42.469 18.328 1 74.88 722 PHE B CA 1
ATOM 11661 C C . PHE B 1 722 ? -14.984 42.312 16.938 1 74.88 722 PHE B C 1
ATOM 11663 O O . PHE B 1 722 ? -13.859 41.844 16.781 1 74.88 722 PHE B O 1
ATOM 11670 N N . SER B 1 723 ? -15.844 42.625 15.922 1 72.81 723 SER B N 1
ATOM 11671 C CA . SER B 1 723 ? -15.336 42.625 14.555 1 72.81 723 SER B CA 1
ATOM 11672 C C . SER B 1 723 ? -15.367 44.062 13.984 1 72.81 723 SER B C 1
ATOM 11674 O O . SER B 1 723 ? -16.406 44.719 14.031 1 72.81 723 SER B O 1
ATOM 11676 N N . SER B 1 724 ? -14.234 44.562 13.492 1 66.31 724 SER B N 1
ATOM 11677 C CA . SER B 1 724 ? -14.172 45.906 12.93 1 66.31 724 SER B CA 1
ATOM 11678 C C . SER B 1 724 ? -14.789 45.969 11.539 1 66.31 724 SER B C 1
ATOM 11680 O O . SER B 1 724 ? -15.172 47.031 11.062 1 66.31 724 SER B O 1
ATOM 11682 N N . LYS B 1 725 ? -14.727 44.906 10.852 1 62.62 725 LYS B N 1
ATOM 11683 C CA . LYS B 1 725 ? -15.312 44.844 9.516 1 62.62 725 LYS B CA 1
ATOM 11684 C C . LYS B 1 725 ? -16.328 43.688 9.414 1 62.62 725 LYS B C 1
ATOM 11686 O O . LYS B 1 725 ? -16.234 42.719 10.141 1 62.62 725 LYS B O 1
ATOM 11691 N N . SER B 1 726 ? -17.484 44.031 8.852 1 56.59 726 SER B N 1
ATOM 11692 C CA . SER B 1 726 ? -18.438 42.969 8.594 1 56.59 726 SER B CA 1
ATOM 11693 C C . SER B 1 726 ? -18.375 42.5 7.141 1 56.59 726 SER B C 1
ATOM 11695 O O . SER B 1 726 ? -18.062 43.281 6.246 1 56.59 726 SER B O 1
ATOM 11697 N N . ALA B 1 727 ? -18.453 41.156 6.922 1 51.94 727 ALA B N 1
ATOM 11698 C CA . ALA B 1 727 ? -18.578 40.656 5.559 1 51.94 727 ALA B CA 1
ATOM 11699 C C . ALA B 1 727 ? -19.875 41.188 4.91 1 51.94 727 ALA B C 1
ATOM 11701 O O . ALA B 1 727 ? -20.922 41.219 5.551 1 51.94 727 ALA B O 1
ATOM 11702 N N . GLU B 1 728 ? -19.891 42.188 3.805 1 47.25 728 GLU B N 1
ATOM 11703 C CA . GLU B 1 728 ? -21.062 42.656 3.064 1 47.25 728 GLU B CA 1
ATOM 11704 C C . GLU B 1 728 ? -21.875 41.5 2.512 1 47.25 728 GLU B C 1
ATOM 11706 O O . GLU B 1 728 ? -21.312 40.469 2.131 1 47.25 728 GLU B O 1
#

InterPro domains:
  IPR018310 Putative endonuclease, Z1 domain [PF10593] (298-514)
  IPR027417 P-loop containing nucleoside triphosphate hydrolase [SSF52540] (37-212)

Organism: NCBI:txid267746

Solvent-accessible surface area (backbone atoms only — not comparable to full-atom values): 77170 Å² total; per-residue (Å²): 128,79,81,78,81,78,49,74,76,28,76,49,29,44,49,46,40,64,75,68,61,60,50,71,63,49,47,51,41,29,53,49,47,46,52,48,53,74,73,44,78,35,37,91,74,24,20,30,32,40,43,25,55,64,69,47,51,59,66,61,45,54,52,49,28,48,28,35,32,50,42,60,72,34,39,33,36,40,39,34,29,54,85,50,70,67,37,37,46,31,55,49,51,49,50,50,60,75,42,38,70,42,41,73,66,64,47,37,42,81,37,46,58,92,70,55,72,93,74,77,45,58,47,57,69,72,25,34,38,36,38,39,35,52,77,41,66,66,50,51,47,48,47,47,42,42,33,66,62,76,38,45,69,61,31,68,34,34,30,39,38,34,31,43,63,52,64,70,72,72,60,31,52,89,59,54,71,68,55,51,51,52,51,51,49,45,53,49,50,52,46,51,51,49,68,68,30,72,39,50,42,32,37,33,31,30,55,55,51,66,66,37,40,34,70,58,88,78,59,75,73,62,87,79,66,64,53,48,37,36,65,28,40,65,40,77,43,66,51,59,75,60,86,58,54,38,46,58,58,42,67,55,51,43,26,74,37,82,89,37,49,40,34,62,21,67,39,78,39,63,71,67,35,55,56,56,48,47,46,91,43,69,91,77,51,53,75,92,35,46,87,71,40,75,60,47,40,60,60,47,49,50,53,46,29,42,54,49,34,49,49,49,52,31,51,48,23,52,75,72,72,42,80,62,69,52,32,28,32,40,39,39,42,47,72,51,64,68,24,41,53,44,41,49,52,51,52,50,43,38,54,50,50,52,41,50,18,63,77,76,34,49,67,62,47,49,50,56,51,48,53,31,50,60,66,36,43,60,24,34,56,68,72,66,55,87,74,78,50,69,66,57,50,51,52,51,49,48,51,37,44,73,43,38,34,68,39,78,41,79,43,82,45,71,71,46,45,68,73,36,37,41,97,81,44,24,54,57,71,88,29,53,33,28,36,39,33,26,27,64,63,67,36,58,74,57,47,64,62,56,64,32,32,40,39,44,50,63,65,60,92,67,42,62,54,81,46,51,67,75,27,40,76,85,37,18,77,60,53,70,73,52,53,27,41,25,39,37,32,27,33,62,68,58,53,51,49,51,38,44,48,42,50,39,46,51,48,48,42,50,38,32,70,74,40,40,62,74,29,48,42,30,32,34,24,54,45,98,84,69,42,82,36,75,37,61,64,52,34,38,25,74,86,43,44,46,61,45,39,53,59,37,75,49,60,74,47,44,58,32,61,35,53,44,91,72,28,49,67,54,42,51,52,48,46,56,70,55,47,69,77,40,69,95,44,93,76,40,70,72,44,79,35,49,45,70,58,51,49,52,50,52,54,53,46,56,67,33,42,32,90,84,43,60,44,82,61,66,56,63,52,53,50,50,50,51,49,49,39,9,55,66,25,86,49,71,90,48,43,42,25,27,38,35,38,57,47,72,85,36,81,77,47,45,55,40,96,86,68,42,53,39,78,64,91,61,46,74,72,66,93,83,12,59,51,51,50,36,60,72,65,9,41,56,30,26,18,40,34,38,36,30,28,49,26,45,50,91,34,70,42,57,61,36,60,46,68,51,57,36,38,31,34,12,59,69,44,60,64,33,37,36,21,66,47,68,57,130,128,79,80,80,81,78,48,74,77,26,76,50,29,43,48,46,40,62,76,67,60,60,49,70,64,49,47,51,43,28,53,50,49,46,52,48,54,74,72,43,80,36,38,91,74,25,20,30,32,39,43,26,55,62,70,48,53,57,65,62,44,53,50,48,28,47,28,36,33,50,42,60,72,34,39,34,37,38,38,33,27,53,86,50,71,68,37,36,48,31,52,48,50,48,49,49,59,73,42,37,68,42,41,73,66,64,47,38,42,81,37,47,60,92,71,55,72,93,74,76,46,58,47,59,68,72,24,36,38,35,38,41,34,53,76,41,65,68,51,50,50,49,48,48,42,42,33,67,63,77,38,45,69,63,31,66,34,35,29,38,38,34,31,43,62,53,65,71,72,71,58,34,51,90,58,55,72,67,56,51,51,52,50,50,48,46,52,48,51,52,46,51,50,49,68,68,29,72,39,50,41,31,37,34,30,30,56,55,52,66,64,37,38,34,70,57,89,78,60,74,72,62,86,80,67,64,53,47,39,36,64,27,40,65,40,78,42,65,51,60,72,58,86,57,53,38,47,58,58,42,67,55,51,42,25,73,36,82,92,37,50,40,34,63,22,68,39,77,39,62,70,68,36,53,56,56,48,47,46,90,43,67,91,78,51,50,74,91,36,49,86,70,40,76,60,47,40,60,59,47,48,49,54,48,29,42,54,51,33,48,48,50,52,31,50,48,24,52,75,72,71,42,80,62,69,53,32,26,31,40,40,40,42,47,73,52,65,69,26,40,54,45,41,50,52,51,53,50,44,37,53,50,50,52,42,49,19,65,78,76,35,48,66,61,49,50,51,55,50,47,55,32,49,60,67,38,42,60,23,33,53,70,72,67,55,89,74,79,51,69,67,57,51,52,51,51,50,49,51,39,45,74,44,38,33,69,39,80,45,78,42,82,45,71,71,45,46,66,71,35,37,42,100,80,45,25,54,58,71,90,29,53,32,28,36,40,32,25,25,64,65,68,38,57,74,56,47,64,63,56,63,30,32,39,38,44,50,62,64,59,91,67,42,62,55,81,46,52,67,75,28,41,76,85,37,18,78,58,54,71,74,52,51,27,42,25,38,39,32,28,32,64,67,58,53,50,50,51,38,43,48,41,50,39,47,50,48,49,43,49,38,32,71,75,41,42,63,74,28,47,41,29,32,34,25,54,42,98,85,68,42,82,35,74,38,62,64,54,34,37,25,69,86,43,43,47,60,45,39,52,59,36,76,48,60,71,46,43,58,31,62,35,53,44,92,74,28,48,67,55,41,51,52,47,45,56,70,54,46,68,76,37,69,95,44,94,74,39,70,72,44,81,35,49,45,68,59,52,49,50,51,51,54,51,46,56,66,33,41,33,89,84,44,61,42,83,62,66,57,64,53,53,50,50,50,52,49,51,38,9,56,66,27,88,50,71,90,48,41,43,25,28,38,34,38,58,49,73,85,36,81,75,45,46,55,40,94,85,69,42,54,39,81,64,91,60,47,74,72,66,94,83,12,60,51,52,50,37,61,71,65,9,41,56,28,26,19,38,35,38,35,31,29,48,26,45,49,92,34,69,42,57,60,35,58,45,68,51,57,36,37,30,36,12,60,70,44,62,65,34,38,38,21,66,46,68,58,130

Foldseek 3Di:
DPQQDQDCPFDQLVVLCVVVVDDPQLSVLLSVQLSLLVVFAAALQAAEEEAEAFQQCLLVSVLSNVSSNVRVFAQEEEEEEEDDPLQLVLSQLVNCVSCVVVVVVLQEEEEELVPDDLDDDPSNSVHRYYYRFYQFPVSLVSVLCVCVPSPVVNLAGAYEYEYEAPPPVQFAFPDDPVVVVRSVSSSVSVRVSQVSRPHYHYYYYHNFLLQQQADDPPDPPPQPDQFGFSPRYSFYGYRDGDPLWDALCLQQPVLVPPLALSVLFEDADDLQLLVCLQAPDVVQDDLLCLLPDPSNVVVLLQLLLQLLLLLQQQVLCVVVVHHRAAAEAEAEADADPNSLVSNLSSVVSSLVVLLVCLPVPLPSNLVSNVVSLVSLVVSLVSVPGDGDDSVVSSVSSNVCSPVVQEAEDEDEDPVSQVVQQDSSSAGDRPGSYYYYYHYCVLQPNHAYPRYQYYAYHYPCVNCPVSRPRSRPNVTYRDDSSSSSSHHYYYHPLVSVQSSQLVVLRVQSVVQCVVQNSPRTAREWEQDPVRDIGTDRSSWFNSSQKHKDDAFDKAWDAWWAFDACVQLVVLQVVLCCLPCVQQPPHPFRAKDKDFLVSVLVSLVSQQVRTDPPGTDDGPSSVVSSLQQVLQQPFPDPVRRRIAIEGEEEDDAAAQADPSGGGDDDRWDPDDPSTPSNSQQVVQARHKYKYKYWHQQDVVRVHNRHIGIIIMITHHRPDRTHMYGHDTRD/DPQQDQDCPFDQLVVLCVVVVDDPQLSVLLSVQLSLLVVFAAALQAAEEEAEAFQQCLLVSVLSNVSSNVRVFAQEEEEEEEDDPLQLVLSQLVNCVSCVVVVVVLQEEEEELVPDDLDDDPSNSVHRYYYRFYQFPVSLVSVLCVCVPSPVVNLAGAYEYEYEAPPPVQFFFPDDPVVVVRSVSSSVSVRVSQVSRPHYHYYYYHNFLLQQQADDPPDPPPQPDQFGFSRRYSFYGYRDGDPLWDALCLQQPVLVPPLALSVLFEDADDLQLLVCLQAPDVVQDDLLCLLPDPSNVVVLLQLLLQLLLLLQQQVLCVVVVHHRAAAEAEAEADADPNSLVSNLSSVVSSLVVLLVCLPVPLPSNLVSNVVSLVSLVVSLVSVPGDGDDSVVSSVSSNVCSPVVQEAEDEDEDPVSQVVQQDSSSAGDRPGSYYYYYHYCVLQPNHAYPRYQYYHYHYPCVNCPVSRDRSRPNVTYRDDSSSSSSHHYYYHPLVSVQSSQLVVLRVQSVVQCVVQNSPRTAREWEQDPVRDIGTDRSRWFNSSFKHKDDAFDKAWDAFWAFDACVQLVVLQVVLCCLPCVQQPPHQFRAKDKDFLVSVLVSLVSLQSRTDPPGTDDHPSSVVSSLQQVLQQPFPDPVRRRIAIEGEEEDAAAAQADPSGGGDDDRWDPDDPSTPSNSQQVVQARHKYKYKYWHQQDVVRVHNRHIGIIIMITHHRPDRTYMYGHDTRD

Radius of gyration: 42.8 Å; Cα contacts (8 Å, |Δi|>4): 2725; chains: 2; bounding box: 81×145×88 Å

pLDDT: mean 85.68, std 13.8, range [30.7, 98.75]